Protein AF-A0A8H5CTB0-F1 (afdb_monomer_lite)

Foldseek 3Di:
DDDDDPPDDDCVRVQKDFDPVPPDPDPFKGKIKGADDDCPDPVNVVCVVVVPRIDIFIGGHPPCPDPDDDDDDCPDDDDDDDDDDDDDDDDDDDDDDDDDDDDDDDDDDDDDDDDDPPPDRPRDDDDDDDDDDDDDDDDDDDDDPDDPVVVVVVVVVVVCVLPCDDPPPPPPPDPPPVDDPPDAFQCPCLCVVVDDDCPPHADDFPSGHGDDLPDADAPDPPHDGDPVRPSPVRVVVCVVPVDFDAFQWQSAKFKFKWKWFFQAQPLVAFPDPQLHGHRRIHIDMDMDGDTAAHNPFFRLFAHADDPPRPPRGHCLEAVNLLCCLVPLLCLLVLLCCLFQVSFWQAPLQDKDWPLAWWWFAHLVLAIWTKIKIWAWQQAHGGFFPVLSVVCRVQPSCQRNCLQQVCLVVQVWTKTFIWMFTHHPVCQCVVVFGSLASSDDDFCVRTPIDGTIMITGRGHDPDCCLAVRLDQDAPLPDAHRMGGDPNVVNVVRNVVSQVSNCRRVVNWSVSCVRSNNPDPDDDWALDDDTPPDPDDDPDPPSDPPDPSVPRPPPDDDSVGPRDHDHRPPPDPDPDDDDDDDDPSNPDSAQSSLQLLLAEDLLSVQSSLVSLLSSLLSYPDPVSLVSSLVSVLQNPQVSSQSSCVSNVHPRDDHDCPNDDNHYGPDSYRLPFFTPAQASAEEEEEAEPVDPVRLVVQLVLQVVCVVRNYGRAYEYLDDDVSHRYYLASDALSSGLEYEFGPPCLLCLDPDPSVDDPSHPPCSLLRSLLVNVVRQGQYEYEASSVNSCVSSVHDCPQPNYHYYPDPPDPCPSVVNRVRSRSSGDSVSDDRDDD

Organism: NCBI:txid182062

Secondary structure (DSSP, 8-state):
-----TT---TTTTTEE--GGG--S-TTEEEEEE----TTSHHHHHHHHTT---EEEEEE--TT--SS-------------PPP--------------------------------------------------------------HHHHHHHHHHHHHHHHH---TT-------------TT-TT--SGGGGG----TT---B-TTS-B---SS--BSSTTSPBPTT-HHHHHHHHHHHT-PPPPPSSS-SEEEEEEEEEESSB-TTT---GGGBSTT-EEEEEEEEE-SSS-TTS-TT-----TTT--STT-S-SHHHHHHHHH-GGGHHHHHHHHSGGGSBS-GGG--EE--S-EEEE-TTS-EEEEEEEEEETT---B--HHHHHHHHHH-TTHHHHHHHHHHHTT---EEEEEEEEE-GGGGGTTSS-TT-TT----TTTS--EEEEEEEEEE--S-TIIIIIT----TT---TTEEE---HHHHHHHHHHHHHHHHHTTT-S-GGGSTTT--SS----S----TT-------S--SSS-TTTTTPSPP--SSSTT-----TT-------------GGG---SHHHHHHHHTS-HHHHHHHHHHHHHHHHH---HHHHHHHHHHHTTT-HHHHHHHHHHHT-PPPPP-GGG------SS--SSSS--S--TT-EEEEE--TT-HHHHHHHHHHHHHHHTTT-EEEEEESS--TT--EETTT--GGG-SEEEEPTT-GGGSSSSSTT--SSS-TTHHHHHHHHHHHTT--EEEEGGGHHHHHHTT--TTSTTEEEES-TTSTTHHHHHHHHHHH---GGGSPPPP-

InterPro domains:
  IPR002226 Catalase haem-binding site [PS00437] (492-500)
  IPR010582 Catalase immune-responsive domain [PF06628] (582-645)
  IPR011614 Catalase core domain [PF00199] (305-547)
  IPR011614 Catalase core domain [SM01060] (204-551)
  IPR016135 Ubiquitin-conjugating enzyme/RWD-like [G3DSA:3.10.110.10] (1-100)
  IPR016135 Ubiquitin-conjugating enzyme/RWD-like [SSF54495] (16-83)
  IPR018028 Catalase, mono-functional, haem-containing [PR00067] (216-239)
  IPR018028 Catalase, mono-functional, haem-containing [PR00067] (279-297)
  IPR018028 Catalase, mono-functional, haem-containing [PS51402] (200-651)
  IPR020835 Catalase superfamily [SSF56634] (178-672)
  IPR024708 Catalase active site [PS00438] (239-255)
  IPR024712 Catalase, mono-functional, haem-containing, clade 2 [PTHR42821] (304-828)
  IPR029062 Class I glutamine amidotransferase-like [G3DSA:3.40.50.880] (675-829)
  IPR041399 Large catalase, C-terminal domain [PF18011] (676-826)
  IPR041399 Large catalase, C-terminal domain [cd03132] (677-815)
  IPR043156 Catalase, mono-functional, haem-containing, clade 2, helical domain [G3DSA:1.20.1370.20] (577-674)

pLDDT: mean 82.66, std 24.27, range [21.02, 98.75]

Sequence (830 aa):
MLKEQDSATSLKELGWYMPPEFIGDNLFQWIVEMRSFDKDIVIAKDMKKEKVNSIVVELRFPPDFPLSPPFFRIITPRFLPFIRGGVSVAPQIERPLGQDCKPWFFWRRWLSFNSTPSFNVLVILGLKAKEACDVNDILVLLSSMRSRLFFLQVSLWHVLFASATCPIADSQGDRLVQRRAAGLPGDDGFLDQFVVNDTDSYTTTDFGTPVDDTHSLKAGERGPTLLEDFVLRTKITRFDHERIPERAVHARGAAAHGYFESYADWSNITAASFLNQAGKQTPIFLRFSTVAGSRGSADTARDPRPDNEIPQAQTAHDSAYDFFSQNPSTLHTLFWALSGYGIPRSYRHIDGFGVHTYRFVNADGASKLIKFHFKTQQGKASLIWPEALALAGQDPDYHRKDLFNAIAAGSYPSWEVSVQIMDEEDVTRYGFDLLDPTKIVPETIVPLTPIGKFVLNRNPINYFAETEQVMFCPGHIVRGIDFSDDPLLQGRLFSYVDTQLNRNMGSPNFEQIPINRPRSPIHNNNRDGAGQQFLHTNTAPYTFNTLNNGSPKPANQTQGNGFFTAPARRIVDASYVREISPTFLDYWTQPRLFYNSLLPAEQQMIINALRFELAHVQSMQVRSNFIAQINMVDNDMAVRVATAIGIDSPSPNPTYYHDNTTTDLSIFNGTLSTIAGLSVGILATINSSSSIEQARALAQSLASSGANGIVIAEALQDGVDMTYIASDAVLFDGIVITDGTQALFESGPTSKTALYPPQRPLSIVRDAYFYAKPIAAIAEGQTGLLRADIQGSSPGVRMVNSTTDDGFLDGFKEDLMQFKFLDRYPLDSN

Radius of gyration: 37.02 Å; chains: 1; bounding box: 114×93×76 Å

Structure (mmCIF, N/CA/C/O backbone):
data_AF-A0A8H5CTB0-F1
#
_entry.id   AF-A0A8H5CTB0-F1
#
loop_
_atom_site.group_PDB
_atom_site.id
_atom_site.type_symbol
_atom_site.label_atom_id
_atom_site.label_alt_id
_atom_site.label_comp_id
_atom_site.label_asym_id
_atom_site.label_entity_id
_atom_site.label_seq_id
_atom_site.pdbx_PDB_ins_code
_atom_site.Cartn_x
_atom_site.Cartn_y
_atom_site.Cartn_z
_atom_site.occupancy
_atom_site.B_iso_or_equiv
_atom_site.auth_seq_id
_atom_site.auth_comp_id
_atom_site.auth_asym_id
_atom_site.auth_atom_id
_atom_site.pdbx_PDB_model_num
ATOM 1 N N . MET A 1 1 ? 45.288 13.661 4.882 1.00 32.09 1 MET A N 1
ATOM 2 C CA . MET A 1 1 ? 44.876 14.599 5.946 1.00 32.09 1 MET A CA 1
ATOM 3 C C . MET A 1 1 ? 45.471 14.091 7.247 1.00 32.09 1 MET A C 1
ATOM 5 O O . MET A 1 1 ? 45.106 13.008 7.671 1.00 32.09 1 MET A O 1
ATOM 9 N N . LEU A 1 2 ? 46.454 14.807 7.794 1.00 31.20 2 LEU A N 1
ATOM 10 C CA . LEU A 1 2 ? 47.154 14.475 9.039 1.00 31.20 2 LEU A CA 1
ATOM 11 C C . LEU A 1 2 ? 47.005 15.675 9.975 1.00 31.20 2 LEU A C 1
ATOM 13 O O . LEU A 1 2 ? 47.660 16.691 9.760 1.00 31.20 2 LEU A O 1
ATOM 17 N N . LYS A 1 3 ? 46.111 15.569 10.958 1.00 31.91 3 LYS A N 1
ATOM 18 C CA . LYS A 1 3 ? 45.987 16.447 12.130 1.00 31.91 3 LYS A CA 1
ATOM 19 C C . LYS A 1 3 ? 45.198 15.663 13.182 1.00 31.91 3 LYS A C 1
ATOM 21 O O . LYS A 1 3 ? 44.161 15.124 12.828 1.00 31.91 3 LYS A O 1
ATOM 26 N N . GLU A 1 4 ? 45.719 15.637 14.412 1.00 36.84 4 GLU A N 1
ATOM 27 C CA . GLU A 1 4 ? 45.317 14.835 15.594 1.00 36.84 4 GLU A CA 1
ATOM 28 C C . GLU A 1 4 ? 46.092 13.525 15.826 1.00 36.84 4 GLU A C 1
ATOM 30 O O . GLU A 1 4 ? 45.564 12.434 15.632 1.00 36.84 4 GLU A O 1
ATOM 35 N N . GLN A 1 5 ? 47.336 13.632 16.328 1.00 37.44 5 GLN A N 1
ATOM 36 C CA . GLN A 1 5 ? 47.921 12.602 17.211 1.00 37.44 5 GLN A CA 1
ATOM 37 C C . GLN A 1 5 ? 49.133 13.062 18.060 1.00 37.44 5 GLN A C 1
ATOM 39 O O . GLN A 1 5 ? 50.030 12.270 18.339 1.00 37.44 5 GLN A O 1
ATOM 44 N N . ASP A 1 6 ? 49.139 14.299 18.576 1.00 36.62 6 ASP A N 1
ATOM 45 C CA . ASP A 1 6 ? 50.202 14.813 19.478 1.00 36.62 6 ASP A CA 1
ATOM 46 C C . ASP A 1 6 ? 50.186 14.199 20.906 1.00 36.62 6 ASP A C 1
ATOM 48 O O . ASP A 1 6 ? 50.758 14.743 21.849 1.00 36.62 6 ASP A O 1
ATOM 52 N N . SER A 1 7 ? 49.523 13.053 21.089 1.00 44.31 7 SER A N 1
ATOM 53 C CA . SER A 1 7 ? 49.414 12.315 22.358 1.00 44.31 7 SER A CA 1
ATOM 54 C C . SER A 1 7 ? 49.699 10.809 22.234 1.00 44.31 7 SER A C 1
ATOM 56 O O . SER A 1 7 ? 49.551 10.072 23.211 1.00 44.31 7 SER A O 1
ATOM 58 N N . ALA A 1 8 ? 50.121 10.324 21.060 1.00 44.34 8 ALA A N 1
ATOM 59 C CA . ALA A 1 8 ? 50.440 8.912 20.856 1.00 44.34 8 ALA A CA 1
ATOM 60 C C . ALA A 1 8 ? 51.856 8.563 21.355 1.00 44.34 8 ALA A C 1
ATOM 62 O O . ALA A 1 8 ? 52.856 8.904 20.727 1.00 44.34 8 ALA A O 1
ATOM 63 N N . THR A 1 9 ? 51.936 7.824 22.466 1.00 49.31 9 THR A N 1
ATOM 64 C CA . THR A 1 9 ? 53.166 7.161 22.935 1.00 49.31 9 THR A CA 1
ATOM 65 C C . THR A 1 9 ? 53.750 6.277 21.829 1.00 49.31 9 THR A C 1
ATOM 67 O O . THR A 1 9 ? 53.007 5.542 21.172 1.00 49.31 9 THR A O 1
ATOM 70 N N . SER A 1 10 ? 55.067 6.314 21.605 1.00 51.62 10 SER A N 1
ATOM 71 C CA . SER A 1 10 ? 55.659 5.565 20.492 1.00 51.62 10 SER A CA 1
ATOM 72 C C . SER A 1 10 ? 55.556 4.050 20.717 1.00 51.62 10 SER A C 1
ATOM 74 O O . SER A 1 10 ? 55.650 3.564 21.845 1.00 51.62 10 SER A O 1
ATOM 76 N N . LEU A 1 11 ? 55.422 3.266 19.639 1.00 50.75 11 LEU A N 1
ATOM 77 C CA . LEU A 1 11 ? 55.352 1.794 19.720 1.00 50.75 11 LEU A CA 1
ATOM 78 C C . LEU A 1 11 ? 56.525 1.196 20.523 1.00 50.75 11 LEU A C 1
ATOM 80 O O . LEU A 1 11 ? 56.340 0.284 21.332 1.00 50.75 11 LEU A O 1
ATOM 84 N N . LYS A 1 12 ? 57.715 1.793 20.372 1.00 51.00 12 LYS A N 1
ATOM 85 C CA . LYS A 1 12 ? 58.944 1.437 21.089 1.00 51.00 12 LYS A CA 1
ATOM 86 C C . LYS A 1 12 ? 58.819 1.603 22.611 1.00 51.00 12 LYS A C 1
ATOM 88 O O . LYS A 1 12 ? 59.345 0.774 23.347 1.00 51.00 12 LYS A O 1
ATOM 93 N N . GLU A 1 13 ? 58.121 2.636 23.078 1.00 51.81 13 GLU A N 1
ATOM 94 C CA . GLU A 1 13 ? 57.838 2.883 24.502 1.00 51.81 13 GLU A CA 1
ATOM 95 C C . GLU A 1 13 ? 56.697 1.996 25.022 1.00 51.81 13 GLU A C 1
ATOM 97 O O . GLU A 1 13 ? 56.734 1.557 26.169 1.00 51.81 13 GLU A O 1
ATOM 102 N N . LEU A 1 14 ? 55.737 1.643 24.159 1.00 53.16 14 LEU A N 1
ATOM 103 C CA . LEU A 1 14 ? 54.686 0.658 24.450 1.00 53.16 14 LEU A CA 1
ATOM 104 C C . LEU A 1 14 ? 55.209 -0.794 24.510 1.00 53.16 14 LEU A C 1
ATOM 106 O O . LEU A 1 14 ? 54.452 -1.702 24.848 1.00 53.16 14 LEU A O 1
ATOM 110 N N . GLY A 1 15 ? 56.488 -1.029 24.196 1.00 57.28 15 GLY A N 1
ATOM 111 C CA . GLY A 1 15 ? 57.142 -2.338 24.284 1.00 57.28 15 GLY A CA 1
ATOM 112 C C . GLY A 1 15 ? 57.093 -3.197 23.018 1.00 57.28 15 GLY A C 1
ATOM 113 O O . GLY A 1 15 ? 57.525 -4.351 23.081 1.00 57.28 15 GLY A O 1
ATOM 114 N N . TRP A 1 16 ? 56.613 -2.645 21.898 1.00 61.38 16 TRP A N 1
ATOM 115 C CA . TRP A 1 16 ? 56.462 -3.318 20.603 1.00 61.38 16 TRP A CA 1
ATOM 116 C C . TRP A 1 16 ? 57.389 -2.660 19.577 1.00 61.38 16 TRP A C 1
ATOM 118 O O . TRP A 1 16 ? 57.238 -1.488 19.242 1.00 61.38 16 TRP A O 1
ATOM 128 N N . TYR A 1 17 ? 58.369 -3.397 19.066 1.00 57.16 17 TYR A N 1
ATOM 129 C CA . TYR A 1 17 ? 59.383 -2.858 18.167 1.00 57.16 17 TYR A CA 1
ATOM 130 C C . TYR A 1 17 ? 59.504 -3.721 16.915 1.00 57.16 17 TYR A C 1
ATOM 132 O O . TYR A 1 17 ? 59.748 -4.915 17.008 1.00 57.16 17 TYR A O 1
ATOM 140 N N . MET A 1 18 ? 59.349 -3.123 15.737 1.00 62.25 18 MET A N 1
ATOM 141 C CA . MET A 1 18 ? 59.669 -3.774 14.467 1.00 62.25 18 MET A CA 1
ATOM 142 C C . MET A 1 18 ? 61.095 -3.349 14.082 1.00 62.25 18 MET A C 1
ATOM 144 O O . MET A 1 18 ? 61.295 -2.155 13.834 1.00 62.25 18 MET A O 1
ATOM 148 N N . PRO A 1 19 ? 62.100 -4.247 14.102 1.00 57.16 19 PRO A N 1
ATOM 149 C CA . PRO A 1 19 ? 63.481 -3.843 13.860 1.00 57.16 19 PRO A CA 1
ATOM 150 C C . PRO A 1 19 ? 63.669 -3.423 12.391 1.00 57.16 19 PRO A C 1
ATOM 152 O O . PRO A 1 19 ? 63.230 -4.164 11.507 1.00 57.16 19 PRO A O 1
ATOM 155 N N . PRO A 1 20 ? 64.302 -2.268 12.101 1.00 52.25 20 PRO A N 1
ATOM 156 C CA . PRO A 1 20 ? 64.464 -1.747 10.741 1.00 52.25 20 PRO A CA 1
ATOM 157 C C . PRO A 1 20 ? 65.092 -2.741 9.762 1.00 52.25 20 PRO A C 1
ATOM 159 O O . PRO A 1 20 ? 64.674 -2.814 8.613 1.00 52.25 20 PRO A O 1
ATOM 162 N N . GLU A 1 21 ? 66.044 -3.550 10.228 1.00 51.78 21 GLU A N 1
ATOM 163 C CA . GLU A 1 21 ? 66.714 -4.601 9.456 1.00 51.78 21 GLU A CA 1
ATOM 164 C C . GLU A 1 21 ? 65.790 -5.738 8.972 1.00 51.78 21 GLU A C 1
ATOM 166 O O . GLU A 1 21 ? 66.193 -6.519 8.111 1.00 51.78 21 GLU A O 1
ATOM 171 N N . PHE A 1 22 ? 64.556 -5.824 9.484 1.00 51.06 22 PHE A N 1
ATOM 172 C CA . PHE A 1 22 ? 63.531 -6.777 9.043 1.00 51.06 22 PHE A CA 1
ATOM 173 C C . PHE A 1 22 ? 62.352 -6.122 8.303 1.00 51.06 22 PHE A C 1
ATOM 175 O O . PHE A 1 22 ? 61.439 -6.828 7.878 1.00 51.06 22 PHE A O 1
ATOM 182 N N . ILE A 1 23 ? 62.380 -4.801 8.090 1.00 55.06 23 ILE A N 1
ATOM 183 C CA . ILE A 1 23 ? 61.425 -4.089 7.228 1.00 55.06 23 ILE A CA 1
ATOM 184 C C . ILE A 1 23 ? 61.913 -4.200 5.773 1.00 55.06 23 ILE A C 1
ATOM 186 O O . ILE A 1 23 ? 62.460 -3.258 5.205 1.00 55.06 23 ILE A O 1
ATOM 190 N N . GLY A 1 24 ? 61.768 -5.392 5.190 1.00 54.56 24 GLY A N 1
ATOM 191 C CA . GLY A 1 24 ? 61.955 -5.616 3.752 1.00 54.56 24 GLY A CA 1
ATOM 192 C C . GLY A 1 24 ? 60.662 -5.393 2.961 1.00 54.56 24 GLY A C 1
ATOM 193 O O . GLY A 1 24 ? 59.581 -5.346 3.543 1.00 54.56 24 GLY A O 1
ATOM 194 N N . ASP A 1 25 ? 60.754 -5.348 1.628 1.00 51.22 25 ASP A N 1
ATOM 195 C CA . ASP A 1 25 ? 59.639 -5.054 0.697 1.00 51.22 25 ASP A CA 1
ATOM 196 C C . ASP A 1 25 ? 58.479 -6.086 0.691 1.00 51.22 25 ASP A C 1
ATOM 198 O O . ASP A 1 25 ? 57.587 -6.041 -0.158 1.00 51.22 25 ASP A O 1
ATOM 202 N N . ASN A 1 26 ? 58.467 -7.044 1.622 1.00 59.09 26 ASN A N 1
ATOM 203 C CA . ASN A 1 26 ? 57.447 -8.078 1.734 1.00 59.09 26 ASN A CA 1
ATOM 204 C C . ASN A 1 26 ? 56.325 -7.659 2.698 1.00 59.09 26 ASN A C 1
ATOM 206 O O . ASN A 1 26 ? 56.332 -8.015 3.877 1.00 59.09 26 ASN A O 1
ATOM 210 N N . LEU A 1 27 ? 55.306 -6.976 2.166 1.00 58.50 27 LEU A N 1
ATOM 211 C CA . LEU A 1 27 ? 54.068 -6.605 2.878 1.00 58.50 27 LEU A CA 1
ATOM 212 C C . LEU A 1 27 ? 53.373 -7.778 3.604 1.00 58.50 27 LEU A C 1
ATOM 214 O O . LEU A 1 27 ? 52.591 -7.544 4.527 1.00 58.50 27 LEU A O 1
ATOM 218 N N . PHE A 1 28 ? 53.672 -9.023 3.220 1.00 59.19 28 PHE A N 1
ATOM 219 C CA . PHE A 1 28 ? 53.082 -10.248 3.760 1.00 59.19 28 PHE A CA 1
ATOM 220 C C . PHE A 1 28 ? 53.946 -10.938 4.828 1.00 59.19 28 PHE A C 1
ATOM 222 O O . PHE A 1 28 ? 53.634 -12.057 5.231 1.00 59.19 28 PHE A O 1
ATOM 229 N N . GLN A 1 29 ? 55.014 -10.305 5.319 1.00 65.25 29 GLN A N 1
ATOM 230 C CA . GLN A 1 29 ? 55.880 -10.860 6.363 1.00 65.25 29 GLN A CA 1
ATOM 231 C C . GLN A 1 29 ? 56.274 -9.784 7.376 1.00 65.25 29 GLN A C 1
ATOM 233 O O . GLN A 1 29 ? 57.023 -8.867 7.060 1.00 65.25 29 GLN A O 1
ATOM 238 N N . TRP A 1 30 ? 55.753 -9.880 8.598 1.00 66.88 30 TRP A N 1
ATOM 239 C CA . TRP A 1 30 ? 55.972 -8.895 9.660 1.00 66.88 30 TRP A CA 1
ATOM 240 C C . TRP A 1 30 ? 56.756 -9.544 10.803 1.00 66.88 30 TRP A C 1
ATOM 242 O O . TRP A 1 30 ? 56.396 -10.625 11.268 1.00 66.88 30 TRP A O 1
ATOM 252 N N . ILE A 1 31 ? 57.814 -8.886 11.278 1.00 66.06 31 ILE A N 1
ATOM 253 C CA . ILE A 1 31 ? 58.651 -9.373 12.384 1.00 66.06 31 ILE A CA 1
ATOM 254 C C . ILE A 1 31 ? 58.565 -8.366 13.531 1.00 66.06 31 ILE A C 1
ATOM 256 O O . ILE A 1 31 ? 59.100 -7.263 13.451 1.00 66.06 31 ILE A O 1
ATOM 260 N N . VAL A 1 32 ? 57.860 -8.744 14.598 1.00 68.75 32 VAL A N 1
ATOM 261 C CA . VAL A 1 32 ? 57.573 -7.881 15.749 1.00 68.75 32 VAL A CA 1
ATOM 262 C C . VAL A 1 32 ? 58.315 -8.395 16.973 1.00 68.75 32 VAL A C 1
ATOM 264 O O . VAL A 1 32 ? 58.097 -9.513 17.431 1.00 68.75 32 VAL A O 1
ATOM 267 N N . GLU A 1 33 ? 59.183 -7.564 17.532 1.00 67.25 33 GLU A N 1
ATOM 268 C CA . GLU A 1 33 ? 59.914 -7.837 18.759 1.00 67.25 33 GLU A CA 1
ATOM 269 C C . GLU A 1 33 ? 59.221 -7.192 19.967 1.00 67.25 33 GLU A C 1
ATOM 271 O O . GLU A 1 33 ? 59.025 -5.979 20.044 1.00 67.25 33 GLU A O 1
ATOM 276 N N . MET A 1 34 ? 58.870 -8.021 20.943 1.00 71.12 34 MET A N 1
ATOM 277 C CA . MET A 1 34 ? 58.223 -7.631 22.189 1.00 71.12 34 MET A CA 1
ATOM 278 C C . MET A 1 34 ? 59.259 -7.590 23.314 1.00 71.12 34 MET A C 1
ATOM 280 O O . MET A 1 34 ? 59.936 -8.588 23.571 1.00 71.12 34 MET A O 1
ATOM 284 N N . ARG A 1 35 ? 59.397 -6.439 23.985 1.00 64.50 35 ARG A N 1
ATOM 285 C CA . ARG A 1 35 ? 60.443 -6.202 25.006 1.00 64.50 35 ARG A CA 1
ATOM 286 C C . ARG A 1 35 ? 59.923 -5.828 26.397 1.00 64.50 35 ARG A C 1
ATOM 288 O O . ARG A 1 35 ? 60.672 -5.935 27.362 1.00 64.50 35 ARG A O 1
ATOM 295 N N . SER A 1 36 ? 58.669 -5.385 26.518 1.00 66.88 36 SER A N 1
ATOM 296 C CA . SER A 1 36 ? 58.107 -4.873 27.778 1.00 66.88 36 SER A CA 1
ATOM 297 C C . SER A 1 36 ? 56.920 -5.721 28.238 1.00 66.88 36 SER A C 1
ATOM 299 O O . SER A 1 36 ? 55.774 -5.471 27.871 1.00 66.88 36 SER A O 1
ATOM 301 N N . PHE A 1 37 ? 57.210 -6.765 29.014 1.00 71.44 37 PHE A N 1
ATOM 302 C CA . PHE A 1 37 ? 56.201 -7.629 29.628 1.00 71.44 37 PHE A CA 1
ATOM 303 C C . PHE A 1 37 ? 55.948 -7.208 31.078 1.00 71.44 37 PHE A C 1
ATOM 305 O O . PHE A 1 37 ? 56.875 -6.792 31.779 1.00 71.44 37 PHE A O 1
ATOM 312 N N . ASP A 1 38 ? 54.705 -7.359 31.542 1.00 69.06 38 ASP A N 1
ATOM 313 C CA . ASP A 1 38 ? 54.371 -7.208 32.960 1.00 69.06 38 ASP A CA 1
ATOM 314 C C . ASP A 1 38 ? 55.248 -8.157 33.797 1.00 69.06 38 ASP A C 1
ATOM 316 O O . ASP A 1 38 ? 55.430 -9.324 33.453 1.00 69.06 38 ASP A O 1
ATOM 320 N N . LYS A 1 39 ? 55.822 -7.664 34.896 1.00 70.75 39 LYS A N 1
ATOM 321 C CA . LYS A 1 39 ? 56.740 -8.444 35.737 1.00 70.75 39 LYS A CA 1
ATOM 322 C C . LYS A 1 39 ? 56.037 -9.597 36.446 1.00 70.75 39 LYS A C 1
ATOM 324 O O . LYS A 1 39 ? 56.722 -10.528 36.875 1.00 70.75 39 LYS A O 1
ATOM 329 N N . ASP A 1 40 ? 54.711 -9.545 36.579 1.00 68.50 40 ASP A N 1
ATOM 330 C CA . ASP A 1 40 ? 53.959 -10.537 37.332 1.00 68.50 40 ASP A CA 1
ATOM 331 C C . ASP A 1 40 ? 53.455 -11.736 36.529 1.00 68.50 40 ASP A C 1
ATOM 333 O O . ASP A 1 40 ? 53.234 -12.800 37.122 1.00 68.50 40 ASP A O 1
ATOM 337 N N . ILE A 1 41 ? 53.385 -11.638 35.199 1.00 65.25 41 ILE A N 1
ATOM 338 C CA . ILE A 1 41 ? 53.008 -12.774 34.351 1.00 65.25 41 ILE A CA 1
ATOM 339 C C . ILE A 1 41 ? 54.137 -13.812 34.242 1.00 65.25 41 ILE A C 1
ATOM 341 O O . ILE A 1 41 ? 55.328 -13.494 34.264 1.00 65.25 41 ILE A O 1
ATOM 345 N N . VAL A 1 42 ? 53.749 -15.086 34.110 1.00 64.50 42 VAL A N 1
ATOM 346 C CA . VAL A 1 42 ? 54.663 -16.248 34.139 1.00 64.50 42 VAL A CA 1
ATOM 347 C C . VAL A 1 42 ? 55.795 -16.111 33.117 1.00 64.50 42 VAL A C 1
ATOM 349 O O . VAL A 1 42 ? 56.956 -16.326 33.455 1.00 64.50 42 VAL A O 1
ATOM 352 N N . ILE A 1 43 ? 55.475 -15.661 31.900 1.00 70.25 43 ILE A N 1
ATOM 353 C CA . ILE A 1 43 ? 56.448 -15.527 30.809 1.00 70.25 43 ILE A CA 1
ATOM 354 C C . ILE A 1 43 ? 57.563 -14.518 31.120 1.00 70.25 43 ILE A C 1
ATOM 356 O O . ILE A 1 43 ? 58.713 -14.784 30.795 1.00 70.25 43 ILE A O 1
ATOM 360 N N . ALA A 1 44 ? 57.285 -13.420 31.832 1.00 68.25 44 ALA A N 1
ATOM 361 C CA . ALA A 1 44 ? 58.316 -12.455 32.226 1.00 68.25 44 ALA A CA 1
ATOM 362 C C . ALA A 1 44 ? 59.236 -13.004 33.329 1.00 68.25 44 ALA A C 1
ATOM 364 O O . ALA A 1 44 ? 60.440 -12.732 33.345 1.00 68.25 44 ALA A O 1
ATOM 365 N N . LYS A 1 45 ? 58.680 -13.815 34.240 1.00 70.69 45 LYS A N 1
ATOM 366 C CA . LYS A 1 45 ? 59.432 -14.521 35.289 1.00 70.69 45 LYS A CA 1
ATOM 367 C C . LYS A 1 45 ? 60.353 -15.587 34.678 1.00 70.69 45 LYS A C 1
ATOM 369 O O . LYS A 1 45 ? 61.513 -15.677 35.080 1.00 70.69 45 LYS A O 1
ATOM 374 N N . ASP A 1 46 ? 59.880 -16.309 33.662 1.00 66.69 46 ASP A N 1
ATOM 375 C CA . ASP A 1 46 ? 60.677 -17.280 32.902 1.00 66.69 46 ASP A CA 1
ATOM 376 C C . ASP A 1 46 ? 61.735 -16.596 32.020 1.00 66.69 46 ASP A C 1
ATOM 378 O O . ASP A 1 46 ? 62.910 -16.945 32.105 1.00 66.69 46 ASP A O 1
ATOM 382 N N . MET A 1 47 ? 61.385 -15.543 31.275 1.00 74.56 47 MET A N 1
ATOM 383 C CA . MET A 1 47 ? 62.343 -14.735 30.504 1.00 74.56 47 MET A CA 1
ATOM 384 C C . MET A 1 47 ? 63.474 -14.183 31.382 1.00 74.56 47 MET A C 1
ATOM 386 O O . MET A 1 47 ? 64.644 -14.286 31.019 1.00 74.56 47 MET A O 1
ATOM 390 N N . LYS A 1 48 ? 63.157 -13.663 32.577 1.00 74.38 48 LYS A N 1
ATOM 391 C CA . LYS A 1 48 ? 64.168 -13.187 33.533 1.00 74.38 48 LYS A CA 1
ATOM 392 C C . LYS A 1 48 ? 65.067 -14.317 34.049 1.00 74.38 48 LYS A C 1
ATOM 394 O O . LYS A 1 48 ? 66.261 -14.089 34.243 1.00 74.38 48 LYS A O 1
ATOM 399 N N . LYS A 1 49 ? 64.517 -15.516 34.280 1.00 68.56 49 LYS A N 1
ATOM 400 C CA . LYS A 1 49 ? 65.273 -16.703 34.715 1.00 68.56 49 LYS A CA 1
ATOM 401 C C . LYS A 1 49 ? 66.246 -17.173 33.630 1.00 68.56 49 LYS A C 1
ATOM 403 O O . LYS A 1 49 ? 67.421 -17.371 33.925 1.00 68.56 49 LYS A O 1
ATOM 408 N N . GLU A 1 50 ? 65.773 -17.277 32.391 1.00 70.81 50 GLU A N 1
ATOM 409 C CA . GLU A 1 50 ? 66.556 -17.744 31.237 1.00 70.81 50 GLU A CA 1
ATOM 410 C C . GLU A 1 50 ? 67.358 -16.621 30.538 1.00 70.81 50 GLU A C 1
ATOM 412 O O . GLU A 1 50 ? 67.981 -16.847 29.504 1.00 70.81 50 GLU A O 1
ATOM 417 N N . LYS A 1 51 ? 67.371 -15.401 31.104 1.00 77.94 51 LYS A N 1
ATOM 418 C CA . LYS A 1 51 ? 68.061 -14.198 30.583 1.00 77.94 51 LYS A CA 1
ATOM 419 C C . LYS A 1 51 ? 67.663 -13.810 29.147 1.00 77.94 51 LYS A C 1
ATOM 421 O O . LYS A 1 51 ? 68.466 -13.258 28.394 1.00 77.94 51 LYS A O 1
ATOM 426 N N . VAL A 1 52 ? 66.413 -14.073 28.780 1.00 71.25 52 VAL A N 1
ATOM 427 C CA . VAL A 1 52 ? 65.824 -13.699 27.491 1.00 71.25 52 VAL A CA 1
ATOM 428 C C . VAL A 1 52 ? 65.292 -12.267 27.591 1.00 71.25 52 VAL A C 1
ATOM 430 O O . VAL A 1 52 ? 64.396 -11.986 28.381 1.00 71.25 52 VAL A O 1
ATOM 433 N N . ASN A 1 53 ? 65.843 -11.352 26.791 1.00 69.69 53 ASN A N 1
ATOM 434 C CA . ASN A 1 53 ? 65.512 -9.921 26.867 1.00 69.69 53 ASN A CA 1
ATOM 435 C C . ASN A 1 53 ? 64.297 -9.513 26.014 1.00 69.69 53 ASN A C 1
ATOM 437 O O . ASN A 1 53 ? 63.779 -8.410 26.181 1.00 69.69 53 ASN A O 1
ATOM 441 N N . SER A 1 54 ? 63.861 -10.367 25.085 1.00 76.50 54 SER A N 1
ATOM 442 C CA . SER A 1 54 ? 62.755 -10.091 24.168 1.00 76.50 54 SER A CA 1
ATOM 443 C C . SER A 1 54 ? 62.175 -11.368 23.559 1.00 76.50 54 SER A C 1
ATOM 445 O O . SER A 1 54 ? 62.815 -12.418 23.570 1.00 76.50 54 SER A O 1
ATOM 447 N N . ILE A 1 55 ? 60.958 -11.278 23.023 1.00 72.38 55 ILE A N 1
ATOM 448 C CA . ILE A 1 55 ? 60.339 -12.328 22.206 1.00 72.38 55 ILE A CA 1
ATOM 449 C C . ILE A 1 55 ? 60.111 -11.757 20.812 1.00 72.38 55 ILE A C 1
ATOM 451 O O . ILE A 1 55 ? 59.440 -10.740 20.666 1.00 72.38 55 ILE A O 1
ATOM 455 N N . VAL A 1 56 ? 60.652 -12.416 19.789 1.00 65.62 56 VAL A N 1
ATOM 456 C CA . VAL A 1 56 ? 60.412 -12.067 18.385 1.00 65.62 56 VAL A CA 1
ATOM 457 C C . VAL A 1 56 ? 59.287 -12.946 17.845 1.00 65.62 56 VAL A C 1
ATOM 459 O O . VAL A 1 56 ? 59.368 -14.171 17.918 1.00 65.62 56 VAL A O 1
ATOM 462 N N . VAL A 1 57 ? 58.247 -12.318 17.303 1.00 66.62 57 VAL A N 1
ATOM 463 C CA . VAL A 1 57 ? 57.111 -12.970 16.649 1.00 66.62 57 VAL A CA 1
ATOM 464 C C . VAL A 1 57 ? 57.178 -12.670 15.157 1.00 66.62 57 VAL A C 1
ATOM 466 O O . VAL A 1 57 ? 57.115 -11.513 14.747 1.00 66.62 57 VAL A O 1
ATOM 469 N N . GLU A 1 58 ? 57.293 -13.715 14.344 1.00 68.44 58 GLU A N 1
ATOM 470 C CA . GLU A 1 58 ? 57.177 -13.622 12.891 1.00 68.44 58 GLU A CA 1
ATOM 471 C C . GLU A 1 58 ? 55.749 -13.989 12.465 1.00 68.44 58 GLU A C 1
ATOM 473 O O . GLU A 1 58 ? 55.253 -15.075 12.767 1.00 68.44 58 GLU A O 1
ATOM 478 N N . LEU A 1 59 ? 55.092 -13.077 11.753 1.00 65.50 59 LEU A N 1
ATOM 479 C CA . LEU A 1 59 ? 53.771 -13.253 11.164 1.00 65.50 59 LEU A CA 1
ATOM 480 C C . LEU A 1 59 ? 53.934 -13.314 9.646 1.00 65.50 59 LEU A C 1
ATOM 482 O O . LEU A 1 59 ? 54.456 -12.377 9.043 1.00 65.50 59 LEU A O 1
ATOM 486 N N . ARG A 1 60 ? 53.486 -14.405 9.022 1.00 61.31 60 ARG A N 1
ATOM 487 C CA . ARG A 1 60 ? 53.429 -14.532 7.560 1.00 61.31 60 ARG A CA 1
ATOM 488 C C . ARG A 1 60 ? 51.985 -14.635 7.107 1.00 61.31 60 ARG A C 1
ATOM 490 O O . ARG A 1 60 ? 51.251 -15.510 7.561 1.00 61.31 60 ARG A O 1
ATOM 497 N N . PHE A 1 61 ? 51.613 -13.753 6.197 1.00 57.47 61 PHE A N 1
ATOM 498 C CA . PHE A 1 61 ? 50.331 -13.747 5.519 1.00 57.47 61 PHE A CA 1
ATOM 499 C C . PHE A 1 61 ? 50.465 -14.490 4.179 1.00 57.47 61 PHE A C 1
ATOM 501 O O . PHE A 1 61 ? 51.544 -14.480 3.577 1.00 57.47 61 PHE A O 1
ATOM 508 N N . PRO A 1 62 ? 49.416 -15.182 3.709 1.00 55.44 62 PRO A N 1
ATOM 509 C CA . PRO A 1 62 ? 49.439 -15.805 2.392 1.00 55.44 62 PRO A CA 1
ATOM 510 C C . PRO A 1 62 ? 49.355 -14.732 1.277 1.00 55.44 62 PRO A C 1
ATOM 512 O O . PRO A 1 62 ? 48.930 -13.609 1.552 1.00 55.44 62 PRO A O 1
ATOM 515 N N . PRO A 1 63 ? 49.773 -15.030 0.028 1.00 53.91 63 PRO A N 1
ATOM 516 C CA . PRO A 1 63 ? 49.941 -14.015 -1.029 1.00 53.91 63 PRO A CA 1
ATOM 517 C C . PRO A 1 63 ? 48.650 -13.346 -1.535 1.00 53.91 63 PRO A C 1
ATOM 519 O O . PRO A 1 63 ? 48.714 -12.419 -2.334 1.00 53.91 63 PRO A O 1
ATOM 522 N N . ASP A 1 64 ? 47.492 -13.852 -1.117 1.00 53.06 64 ASP A N 1
ATOM 523 C CA . ASP A 1 64 ? 46.134 -13.369 -1.391 1.00 53.06 64 ASP A CA 1
ATOM 524 C C . ASP A 1 64 ? 45.573 -12.446 -0.283 1.00 53.06 64 ASP A C 1
ATOM 526 O O . ASP A 1 64 ? 44.457 -11.932 -0.382 1.00 53.06 64 ASP A O 1
ATOM 530 N N . PHE A 1 65 ? 46.360 -12.183 0.761 1.00 45.91 65 PHE A N 1
ATOM 531 C CA . PHE A 1 65 ? 46.104 -11.150 1.765 1.00 45.91 65 PHE A CA 1
ATOM 532 C C . PHE A 1 65 ? 46.525 -9.758 1.245 1.00 45.91 65 PHE A C 1
ATOM 534 O O . PHE A 1 65 ? 47.500 -9.669 0.509 1.00 45.91 65 PHE A O 1
ATOM 541 N N . PRO A 1 66 ? 45.929 -8.638 1.694 1.00 50.12 66 PRO A N 1
ATOM 542 C CA . PRO A 1 66 ? 44.516 -8.380 1.939 1.00 50.12 66 PRO A CA 1
ATOM 543 C C . PRO A 1 66 ? 43.947 -7.457 0.834 1.00 50.12 66 PRO A C 1
ATOM 545 O O . PRO A 1 66 ? 44.508 -6.400 0.551 1.00 50.12 66 PRO A O 1
ATOM 548 N N . LEU A 1 67 ? 42.787 -7.775 0.247 1.00 49.72 67 LEU A N 1
ATOM 549 C CA . LEU A 1 67 ? 42.209 -6.969 -0.853 1.00 49.72 67 LEU A CA 1
ATOM 550 C C . LEU A 1 67 ? 41.707 -5.553 -0.462 1.00 49.72 67 LEU A C 1
ATOM 552 O O . LEU A 1 67 ? 41.172 -4.839 -1.307 1.00 49.72 67 LEU A O 1
ATOM 556 N N . SER A 1 68 ? 41.911 -5.116 0.787 1.00 41.78 68 SER A N 1
ATOM 557 C CA . SER A 1 68 ? 42.068 -3.711 1.224 1.00 41.78 68 SER A CA 1
ATOM 558 C C . SER A 1 68 ? 42.573 -3.671 2.681 1.00 41.78 68 SER A C 1
ATOM 560 O O . SER A 1 68 ? 42.368 -4.649 3.402 1.00 41.78 68 SER A O 1
ATOM 562 N N . PRO A 1 69 ? 43.259 -2.604 3.143 1.00 33.91 69 PRO A N 1
ATOM 563 C CA . PRO A 1 69 ? 43.998 -2.629 4.409 1.00 33.91 69 PRO A CA 1
ATOM 564 C C . PRO A 1 69 ? 43.095 -2.515 5.657 1.00 33.91 69 PRO A C 1
ATOM 566 O O . PRO A 1 69 ? 42.421 -1.497 5.826 1.00 33.91 69 PRO A O 1
ATOM 569 N N . PRO A 1 70 ? 43.122 -3.488 6.590 1.00 34.50 70 PRO A N 1
ATOM 570 C CA . PRO A 1 70 ? 42.481 -3.345 7.893 1.00 34.50 70 PRO A CA 1
ATOM 571 C C . PRO A 1 70 ? 43.411 -2.664 8.911 1.00 34.50 70 PRO A C 1
ATOM 573 O O . PRO A 1 70 ? 44.565 -3.058 9.093 1.00 34.50 70 PRO A O 1
ATOM 576 N N . PHE A 1 71 ? 42.885 -1.692 9.658 1.00 36.50 71 PHE A N 1
ATOM 577 C CA . PHE A 1 71 ? 43.542 -1.185 10.866 1.00 36.50 71 PHE A CA 1
ATOM 578 C C . PHE A 1 71 ? 43.480 -2.240 11.983 1.00 36.50 71 PHE A C 1
ATOM 580 O O . PHE A 1 71 ? 42.459 -2.384 12.654 1.00 36.50 71 PHE A O 1
ATOM 587 N N . PHE A 1 72 ? 44.580 -2.951 12.239 1.00 37.31 72 PHE A N 1
ATOM 588 C CA . PHE A 1 72 ? 44.703 -3.777 13.444 1.00 37.31 72 PHE A CA 1
ATOM 589 C C . PHE A 1 72 ? 45.080 -2.917 14.658 1.00 37.31 72 PHE A C 1
ATOM 591 O O . PHE A 1 72 ? 46.188 -2.390 14.741 1.00 37.31 72 PHE A O 1
ATOM 598 N N . ARG A 1 73 ? 44.178 -2.826 15.643 1.00 33.84 73 ARG A N 1
ATOM 599 C CA . ARG A 1 73 ? 44.454 -2.224 16.958 1.00 33.84 73 ARG A CA 1
ATOM 600 C C . ARG A 1 73 ? 44.544 -3.324 18.017 1.00 33.84 73 ARG A C 1
ATOM 602 O O . ARG A 1 73 ? 43.524 -3.795 18.513 1.00 33.84 73 ARG A O 1
ATOM 609 N N . ILE A 1 74 ? 45.759 -3.732 18.384 1.00 36.06 74 ILE A N 1
ATOM 610 C CA . ILE A 1 74 ? 45.977 -4.656 19.509 1.00 36.06 74 ILE A CA 1
ATOM 611 C C . ILE A 1 74 ? 45.803 -3.862 20.810 1.00 36.06 74 ILE A C 1
ATOM 613 O O . ILE A 1 74 ? 46.699 -3.127 21.211 1.00 36.06 74 ILE A O 1
ATOM 617 N N . ILE A 1 75 ? 44.637 -3.977 21.454 1.00 36.53 75 ILE A N 1
ATOM 618 C CA . ILE A 1 75 ? 44.328 -3.204 22.673 1.00 36.53 75 ILE A CA 1
ATOM 619 C C . ILE A 1 75 ? 44.895 -3.877 23.937 1.00 36.53 75 ILE A C 1
ATOM 621 O O . ILE A 1 75 ? 45.292 -3.183 24.870 1.00 36.53 75 ILE A O 1
ATOM 625 N N . THR A 1 76 ? 44.967 -5.215 24.001 1.00 28.66 76 THR A N 1
ATOM 626 C CA . THR A 1 76 ? 45.683 -5.943 25.075 1.00 28.66 76 THR A CA 1
ATOM 627 C C . THR A 1 76 ? 45.849 -7.435 24.738 1.00 28.66 76 THR A C 1
ATOM 629 O O . THR A 1 76 ? 44.845 -8.093 24.460 1.00 28.66 76 THR A O 1
ATOM 632 N N . PRO A 1 77 ? 47.060 -8.026 24.798 1.00 34.09 77 PRO A N 1
ATOM 633 C CA . PRO A 1 77 ? 47.229 -9.475 24.689 1.00 34.09 77 PRO A CA 1
ATOM 634 C C . PRO A 1 77 ? 46.916 -10.172 26.025 1.00 34.09 77 PRO A C 1
ATOM 636 O O . PRO A 1 77 ? 47.490 -9.835 27.059 1.00 34.09 77 PRO A O 1
ATOM 639 N N . ARG A 1 78 ? 46.041 -11.188 26.014 1.00 27.45 78 ARG A N 1
ATOM 640 C CA . ARG A 1 78 ? 45.829 -12.091 27.161 1.00 27.45 78 ARG A CA 1
ATOM 641 C C . ARG A 1 78 ? 46.596 -13.395 26.945 1.00 27.45 78 ARG A C 1
ATOM 643 O O . ARG A 1 78 ? 46.192 -14.214 26.127 1.00 27.45 78 ARG A O 1
ATOM 650 N N . PHE A 1 79 ? 47.666 -13.612 27.706 1.00 33.75 79 PHE A N 1
ATOM 651 C CA . PHE A 1 79 ? 48.344 -14.909 27.766 1.00 33.75 79 PHE A CA 1
ATOM 652 C C . PHE A 1 79 ? 47.687 -15.789 28.837 1.00 33.75 79 PHE A C 1
ATOM 654 O O . PHE A 1 79 ? 47.620 -15.400 30.003 1.00 33.75 79 PHE A O 1
ATOM 661 N N . LEU A 1 80 ? 47.197 -16.970 28.449 1.00 27.30 80 LEU A N 1
ATOM 662 C CA . LEU A 1 80 ? 46.683 -17.966 29.394 1.00 27.30 80 LEU A CA 1
ATOM 663 C C . LEU A 1 80 ? 47.838 -18.626 30.180 1.00 27.30 80 LEU A C 1
ATOM 665 O O . LEU A 1 80 ? 48.946 -18.739 29.647 1.00 27.30 80 LEU A O 1
ATOM 669 N N . PRO A 1 81 ? 47.616 -19.084 31.430 1.00 28.14 81 PRO A N 1
ATOM 670 C CA . PRO A 1 81 ? 48.677 -19.681 32.237 1.00 28.14 81 PRO A CA 1
ATOM 671 C C . PRO A 1 81 ? 49.049 -21.078 31.721 1.00 28.14 81 PRO A C 1
ATOM 673 O O . PRO A 1 81 ? 48.299 -22.035 31.902 1.00 28.14 81 PRO A O 1
ATOM 676 N N . PHE A 1 82 ? 50.234 -21.217 31.126 1.00 30.22 82 PHE A N 1
ATOM 677 C CA . PHE A 1 82 ? 50.824 -22.530 30.862 1.00 30.22 82 PHE A CA 1
ATOM 678 C C . PHE A 1 82 ? 51.459 -23.086 32.143 1.00 30.22 82 PHE A C 1
ATOM 680 O O . PHE A 1 82 ? 52.399 -22.504 32.688 1.00 30.22 82 PHE A O 1
ATOM 687 N N . ILE A 1 83 ? 50.961 -24.230 32.619 1.00 28.16 83 ILE A N 1
ATOM 688 C CA . ILE A 1 83 ? 51.596 -24.995 33.700 1.00 28.16 83 ILE A CA 1
ATOM 689 C C . ILE A 1 83 ? 52.740 -25.835 33.108 1.00 28.16 83 ILE A C 1
ATOM 691 O O . ILE A 1 83 ? 52.594 -26.472 32.067 1.00 28.16 83 ILE A O 1
ATOM 695 N N . ARG A 1 84 ? 53.903 -25.792 33.768 1.00 28.16 84 ARG A N 1
ATOM 696 C CA . ARG A 1 84 ? 55.169 -26.410 33.330 1.00 28.16 84 ARG A CA 1
ATOM 697 C C . ARG A 1 84 ? 55.138 -27.944 33.383 1.00 28.16 84 ARG A C 1
ATOM 699 O O . ARG A 1 84 ? 54.578 -28.500 34.324 1.00 28.16 84 ARG A O 1
ATOM 706 N N . GLY A 1 85 ? 55.874 -28.612 32.482 1.00 25.36 85 GLY A N 1
ATOM 707 C CA . GLY A 1 85 ? 56.031 -30.073 32.552 1.00 25.36 85 GLY A CA 1
ATOM 708 C C . GLY A 1 85 ? 56.943 -30.777 31.531 1.00 25.36 85 GLY A C 1
ATOM 709 O O . GLY A 1 85 ? 56.539 -31.812 31.027 1.00 25.36 85 GLY A O 1
ATOM 710 N N . GLY A 1 86 ? 58.165 -30.287 31.272 1.00 23.27 86 GLY A N 1
ATOM 711 C CA . GLY A 1 86 ? 59.256 -31.114 30.706 1.00 23.27 86 GLY A CA 1
ATOM 712 C C . GLY A 1 86 ? 59.340 -31.248 29.173 1.00 23.27 86 GLY A C 1
ATOM 713 O O . GLY A 1 86 ? 58.461 -31.798 28.524 1.00 23.27 86 GLY A O 1
ATOM 714 N N . VAL A 1 87 ? 60.463 -30.795 28.607 1.00 25.61 87 VAL A N 1
ATOM 715 C CA . VAL A 1 87 ? 60.836 -30.880 27.181 1.00 25.61 87 VAL A CA 1
ATOM 716 C C . VAL A 1 87 ? 62.251 -31.459 27.070 1.00 25.61 87 VAL A C 1
ATOM 718 O O . VAL A 1 87 ? 63.100 -31.044 27.851 1.00 25.61 87 VAL A O 1
ATOM 721 N N . SER A 1 88 ? 62.490 -32.322 26.072 1.00 21.02 88 SER A N 1
ATOM 722 C CA . SER A 1 88 ? 63.764 -32.543 25.343 1.00 21.02 88 SER A CA 1
ATOM 723 C C . SER A 1 88 ? 63.398 -33.253 24.021 1.00 21.02 88 SER A C 1
ATOM 725 O O . SER A 1 88 ? 62.718 -34.270 24.086 1.00 21.02 88 SER A O 1
ATOM 727 N N . VAL A 1 89 ? 63.550 -32.708 22.803 1.00 21.81 89 VAL A N 1
ATOM 728 C CA . VAL A 1 89 ? 64.703 -32.137 22.052 1.00 21.81 89 VAL A CA 1
ATOM 729 C C . VAL A 1 89 ? 65.415 -33.195 21.179 1.00 21.81 89 VAL A C 1
ATOM 731 O O . VAL A 1 89 ? 65.669 -34.308 21.619 1.00 21.81 89 VAL A O 1
ATOM 734 N N . ALA A 1 90 ? 65.641 -32.838 19.904 1.00 28.97 90 ALA A N 1
ATOM 735 C CA . ALA A 1 90 ? 66.167 -33.674 18.806 1.00 28.97 90 ALA A CA 1
ATOM 736 C C . ALA A 1 90 ? 67.704 -33.852 18.848 1.00 28.97 90 ALA A C 1
ATOM 738 O O . ALA A 1 90 ? 68.330 -33.305 19.758 1.00 28.97 90 ALA A O 1
ATOM 739 N N . PRO A 1 91 ? 68.339 -34.535 17.859 1.00 33.31 91 PRO A N 1
ATOM 740 C CA . PRO A 1 91 ? 69.108 -33.736 16.870 1.00 33.31 91 PRO A CA 1
ATOM 741 C C . PRO A 1 91 ? 69.402 -34.326 15.446 1.00 33.31 91 PRO A C 1
ATOM 743 O O . PRO A 1 91 ? 69.555 -35.528 15.280 1.00 33.31 91 PRO A O 1
ATOM 746 N N . GLN A 1 92 ? 69.674 -33.406 14.487 1.00 23.02 92 GLN A N 1
ATOM 747 C CA . GLN A 1 92 ? 70.721 -33.462 13.413 1.00 23.02 92 GLN A CA 1
ATOM 748 C C . GLN A 1 92 ? 70.581 -34.438 12.194 1.00 23.02 92 GLN A C 1
ATOM 750 O O . GLN A 1 92 ? 69.791 -35.368 12.245 1.00 23.02 92 GLN A O 1
ATOM 755 N N . ILE A 1 93 ? 71.258 -34.281 11.025 1.00 23.62 93 ILE A N 1
ATOM 756 C CA . ILE A 1 93 ? 72.298 -33.328 10.525 1.00 23.62 93 ILE A CA 1
ATOM 757 C C . ILE A 1 93 ? 72.172 -33.034 8.990 1.00 23.62 93 ILE A C 1
ATOM 759 O O . ILE A 1 93 ? 71.290 -33.553 8.318 1.00 23.62 93 ILE A O 1
ATOM 763 N N . GLU A 1 94 ? 73.038 -32.155 8.461 1.00 24.16 94 GLU A N 1
ATOM 764 C CA . GLU A 1 94 ? 73.053 -31.470 7.143 1.00 24.16 94 GLU A CA 1
ATOM 765 C C . GLU A 1 94 ? 73.378 -32.259 5.829 1.00 24.16 94 GLU A C 1
ATOM 767 O O . GLU A 1 94 ? 74.041 -33.292 5.863 1.00 24.16 94 GLU A O 1
ATOM 772 N N . ARG A 1 95 ? 73.134 -31.567 4.680 1.00 22.42 95 ARG A N 1
ATOM 773 C CA . ARG A 1 95 ? 73.868 -31.561 3.365 1.00 22.42 95 ARG A CA 1
ATOM 774 C C . ARG A 1 95 ? 73.665 -32.716 2.342 1.00 22.42 95 ARG A C 1
ATOM 776 O O . ARG A 1 95 ? 73.315 -33.815 2.749 1.00 22.42 95 ARG A O 1
ATOM 783 N N . PRO A 1 96 ? 73.996 -32.530 1.027 1.00 31.95 96 PRO A N 1
ATOM 784 C CA . PRO A 1 96 ? 74.219 -31.305 0.222 1.00 31.95 96 PRO A CA 1
ATOM 785 C C . PRO A 1 96 ? 73.455 -31.277 -1.148 1.00 31.95 96 PRO A C 1
ATOM 787 O O . PRO A 1 96 ? 72.580 -32.091 -1.413 1.00 31.95 96 PRO A O 1
ATOM 790 N N . LEU A 1 97 ? 73.809 -30.316 -2.019 1.00 32.06 97 LEU A N 1
ATOM 791 C CA . LEU A 1 97 ? 73.370 -30.123 -3.421 1.00 32.06 97 LEU A CA 1
ATOM 792 C C . LEU A 1 97 ? 73.445 -31.378 -4.325 1.00 32.06 97 LEU A C 1
ATOM 794 O O . LEU A 1 97 ? 74.438 -32.101 -4.276 1.00 32.06 97 LEU A O 1
ATOM 798 N N . GLY A 1 98 ? 72.491 -31.532 -5.260 1.00 22.98 98 GLY A N 1
ATOM 799 C CA . GLY A 1 98 ? 72.562 -32.522 -6.350 1.00 22.98 98 GLY A CA 1
ATOM 800 C C . GLY A 1 98 ? 71.424 -32.449 -7.388 1.00 22.98 98 GLY A C 1
ATOM 801 O O . GLY A 1 98 ? 70.296 -32.796 -7.076 1.00 22.98 98 GLY A O 1
ATOM 802 N N . GLN A 1 99 ? 71.771 -31.978 -8.592 1.00 25.62 99 GLN A N 1
ATOM 803 C CA . GLN A 1 99 ? 71.206 -32.183 -9.949 1.00 25.62 99 GLN A CA 1
ATOM 804 C C . GLN A 1 99 ? 69.744 -32.629 -10.225 1.00 25.62 99 GLN A C 1
ATOM 806 O O . GLN A 1 99 ? 69.230 -33.601 -9.692 1.00 25.62 99 GLN A O 1
ATOM 811 N N . ASP A 1 100 ? 69.177 -31.955 -11.237 1.00 26.69 100 ASP A N 1
ATOM 812 C CA . ASP A 1 100 ? 68.361 -32.479 -12.350 1.00 26.69 100 ASP A CA 1
ATOM 813 C C . ASP A 1 100 ? 67.217 -33.478 -12.080 1.00 26.69 100 ASP A C 1
ATOM 815 O O . ASP A 1 100 ? 67.423 -34.682 -11.982 1.00 26.69 100 ASP A O 1
ATOM 819 N N . CYS A 1 101 ? 65.971 -32.984 -12.164 1.00 23.42 101 CYS A N 1
ATOM 820 C CA . CYS A 1 101 ? 65.069 -33.288 -13.293 1.00 23.42 101 CYS A CA 1
ATOM 821 C C . CYS A 1 101 ? 63.683 -32.619 -13.139 1.00 23.42 101 CYS A C 1
ATOM 823 O O . CYS A 1 101 ? 62.994 -32.778 -12.135 1.00 23.42 101 CYS A O 1
ATOM 825 N N . LYS A 1 102 ? 63.210 -31.944 -14.198 1.00 25.02 102 LYS A N 1
ATOM 826 C CA . LYS A 1 102 ? 61.765 -31.895 -14.530 1.00 25.02 102 LYS A CA 1
ATOM 827 C C . LYS A 1 102 ? 61.400 -33.246 -15.217 1.00 25.02 102 LYS A C 1
ATOM 829 O O . LYS A 1 102 ? 62.351 -33.886 -15.670 1.00 25.02 102 LYS A O 1
ATOM 834 N N . PRO A 1 103 ? 60.121 -33.654 -15.447 1.00 33.00 103 PRO A N 1
ATOM 835 C CA . PRO A 1 103 ? 58.893 -32.839 -15.390 1.00 33.00 103 PRO A CA 1
ATOM 836 C C . PRO A 1 103 ? 57.574 -33.544 -14.915 1.00 33.00 103 PRO A C 1
ATOM 838 O O . PRO A 1 103 ? 57.523 -34.747 -14.702 1.00 33.00 103 PRO A O 1
ATOM 841 N N . TRP A 1 104 ? 56.480 -32.758 -14.897 1.00 22.06 104 TRP A N 1
ATOM 842 C CA . TRP A 1 104 ? 55.042 -33.126 -15.005 1.00 22.06 104 TRP A CA 1
ATOM 843 C C . TRP A 1 104 ? 54.202 -33.659 -13.813 1.00 22.06 104 TRP A C 1
ATOM 845 O O . TRP A 1 104 ? 54.595 -34.511 -13.031 1.00 22.06 104 TRP A O 1
ATOM 855 N N . PHE A 1 105 ? 52.950 -33.166 -13.835 1.00 22.27 105 PHE A N 1
ATOM 856 C CA . PHE A 1 105 ? 51.671 -33.676 -13.308 1.00 22.27 105 PHE A CA 1
ATOM 857 C C . PHE A 1 105 ? 51.511 -34.091 -11.833 1.00 22.27 105 PHE A C 1
ATOM 859 O O . PHE A 1 105 ? 51.887 -35.178 -11.412 1.00 22.27 105 PHE A O 1
ATOM 866 N N . PHE A 1 106 ? 50.685 -33.309 -11.123 1.00 21.55 106 PHE A N 1
ATOM 867 C CA . PHE A 1 106 ? 49.846 -33.799 -10.027 1.00 21.55 106 PHE A CA 1
ATOM 868 C C . PHE A 1 106 ? 48.374 -33.447 -10.272 1.00 21.55 106 PHE A C 1
ATOM 870 O O . PHE A 1 106 ? 48.012 -32.276 -10.375 1.00 21.55 106 PHE A O 1
ATOM 877 N N . TRP A 1 107 ? 47.513 -34.465 -10.297 1.00 21.41 107 TRP A N 1
ATOM 878 C CA . TRP A 1 107 ? 46.083 -34.294 -10.036 1.00 21.41 107 TRP A CA 1
ATOM 879 C C . TRP A 1 107 ? 45.894 -33.894 -8.565 1.00 21.41 107 TRP A C 1
ATOM 881 O O . TRP A 1 107 ? 46.392 -34.582 -7.673 1.00 21.41 107 TRP A O 1
ATOM 891 N N . ARG A 1 108 ? 45.122 -32.836 -8.288 1.00 22.44 108 ARG A N 1
ATOM 892 C CA . ARG A 1 108 ? 44.594 -32.558 -6.942 1.00 22.44 108 ARG A CA 1
ATOM 893 C C . ARG A 1 108 ? 43.092 -32.812 -6.918 1.00 22.44 108 ARG A C 1
ATOM 895 O O . ARG A 1 108 ? 42.321 -32.050 -7.486 1.00 22.44 108 ARG A O 1
ATOM 902 N N . ARG A 1 109 ? 42.686 -33.861 -6.204 1.00 21.39 109 ARG A N 1
ATOM 903 C CA . ARG A 1 109 ? 41.296 -34.092 -5.802 1.00 21.39 109 ARG A CA 1
ATOM 904 C C . ARG A 1 109 ? 41.138 -33.561 -4.378 1.00 21.39 109 ARG A C 1
ATOM 906 O O . ARG A 1 109 ? 41.716 -34.132 -3.459 1.00 21.39 109 ARG A O 1
ATOM 913 N N . TRP A 1 110 ? 40.406 -32.465 -4.207 1.00 22.53 110 TRP A N 1
ATOM 914 C CA . TRP A 1 110 ? 39.984 -31.991 -2.887 1.00 22.53 110 TRP A CA 1
ATOM 915 C C . TRP A 1 110 ? 38.606 -32.568 -2.555 1.00 22.53 110 TRP A C 1
ATOM 917 O O . TRP A 1 110 ? 37.713 -32.590 -3.399 1.00 22.53 110 TRP A O 1
ATOM 927 N N . LEU A 1 111 ? 38.455 -33.036 -1.319 1.00 21.47 111 LEU A N 1
ATOM 928 C CA . LEU A 1 111 ? 37.175 -33.285 -0.665 1.00 21.47 111 LEU A CA 1
ATOM 929 C C . LEU A 1 111 ? 37.141 -32.351 0.543 1.00 21.47 111 LEU A C 1
ATOM 931 O O . LEU A 1 111 ? 37.980 -32.481 1.433 1.00 21.47 111 LEU A O 1
ATOM 935 N N . SER A 1 112 ? 36.199 -31.414 0.563 1.00 23.92 112 SER A N 1
ATOM 936 C CA . SER A 1 112 ? 35.941 -30.532 1.702 1.00 23.92 112 SER A CA 1
ATOM 937 C C . SER A 1 112 ? 34.503 -30.717 2.167 1.00 23.92 112 SER A C 1
ATOM 939 O O . SER A 1 112 ? 33.579 -30.617 1.363 1.00 23.92 112 SER A O 1
ATOM 941 N N . PHE A 1 113 ? 34.320 -30.954 3.464 1.00 21.47 113 PHE A N 1
ATOM 942 C CA . PHE A 1 113 ? 33.033 -30.784 4.137 1.00 21.47 113 PHE A CA 1
ATOM 943 C C . PHE A 1 113 ? 32.951 -29.364 4.720 1.00 21.47 113 PHE A C 1
ATOM 945 O O . PHE A 1 113 ? 33.961 -28.813 5.159 1.00 21.47 113 PHE A O 1
ATOM 952 N N . ASN A 1 114 ? 31.756 -28.775 4.698 1.00 27.31 114 ASN A N 1
ATOM 953 C CA . ASN A 1 114 ? 31.485 -27.417 5.184 1.00 27.31 114 ASN A CA 1
ATOM 954 C C . ASN A 1 114 ? 31.449 -27.337 6.717 1.00 27.31 114 ASN A C 1
ATOM 956 O O . ASN A 1 114 ? 30.846 -28.210 7.331 1.00 27.31 114 ASN A O 1
ATOM 960 N N . SER A 1 115 ? 31.930 -26.222 7.292 1.00 26.30 115 SER A N 1
ATOM 961 C CA . SER A 1 115 ? 31.106 -25.293 8.106 1.00 26.30 115 SER A CA 1
ATOM 962 C C . SER A 1 115 ? 31.945 -24.202 8.802 1.00 26.30 115 SER A C 1
ATOM 964 O O . SER A 1 115 ? 32.924 -24.522 9.468 1.00 26.30 115 SER A O 1
ATOM 966 N N . THR A 1 116 ? 31.474 -22.947 8.751 1.00 25.19 116 THR A N 1
ATOM 967 C CA . THR A 1 116 ? 31.960 -21.725 9.454 1.00 25.19 116 THR A CA 1
ATOM 968 C C . THR A 1 116 ? 33.356 -21.161 9.096 1.00 25.19 116 THR A C 1
ATOM 970 O O . THR A 1 116 ? 34.319 -21.914 8.965 1.00 25.19 116 THR A O 1
ATOM 973 N N . PRO A 1 117 ? 33.513 -19.820 8.982 1.00 29.78 117 PRO A N 1
ATOM 974 C CA . PRO A 1 117 ? 34.795 -19.166 8.716 1.00 29.78 117 PRO A CA 1
ATOM 975 C C . PRO A 1 117 ? 35.600 -18.947 10.010 1.00 29.78 117 PRO A C 1
ATOM 977 O O . PRO A 1 117 ? 35.868 -17.821 10.427 1.00 29.78 117 PRO A O 1
ATOM 980 N N . SER A 1 118 ? 36.015 -20.035 10.659 1.00 25.56 118 SER A N 1
ATOM 981 C CA . SER A 1 118 ? 37.053 -19.969 11.691 1.00 25.56 118 SER A CA 1
ATOM 982 C C . SER A 1 118 ? 38.420 -19.829 11.015 1.00 25.56 118 SER A C 1
ATOM 984 O O . SER A 1 118 ? 38.967 -20.804 10.499 1.00 25.56 118 SER A O 1
ATOM 986 N N . PHE A 1 119 ? 38.981 -18.617 10.999 1.00 25.83 119 PHE A N 1
ATOM 987 C CA . PHE A 1 119 ? 40.321 -18.368 10.459 1.00 25.83 119 PHE A CA 1
ATOM 988 C C . PHE A 1 119 ? 41.397 -19.067 11.305 1.00 25.83 119 PHE A C 1
ATOM 990 O O . PHE A 1 119 ? 41.886 -18.532 12.300 1.00 25.83 119 PHE A O 1
ATOM 997 N N . ASN A 1 120 ? 41.795 -20.267 10.881 1.00 23.27 120 ASN A N 1
ATOM 998 C CA . ASN A 1 120 ? 42.932 -20.988 11.444 1.00 23.27 120 ASN A CA 1
ATOM 999 C C . ASN A 1 120 ? 44.248 -20.332 11.000 1.00 23.27 120 ASN A C 1
ATOM 1001 O O . ASN A 1 120 ? 44.798 -20.663 9.950 1.00 23.27 120 ASN A O 1
ATOM 1005 N N . VAL A 1 121 ? 44.777 -19.418 11.816 1.00 25.02 121 VAL A N 1
ATOM 1006 C CA . VAL A 1 121 ? 46.146 -18.912 11.653 1.00 25.02 121 VAL A CA 1
ATOM 1007 C C . VAL A 1 121 ? 47.128 -19.982 12.132 1.00 25.02 121 VAL A C 1
ATOM 1009 O O . VAL A 1 121 ? 47.227 -20.263 13.327 1.00 25.02 121 VAL A O 1
ATOM 1012 N N . LEU A 1 122 ? 47.882 -20.572 11.203 1.00 25.50 122 LEU A N 1
ATOM 1013 C CA . LEU A 1 122 ? 48.977 -21.486 11.524 1.00 25.50 122 LEU A CA 1
ATOM 1014 C C . LEU A 1 122 ? 50.182 -20.692 12.058 1.00 25.50 122 LEU A C 1
ATOM 1016 O O . LEU A 1 122 ? 51.048 -20.267 11.296 1.00 25.50 122 LEU A O 1
ATOM 1020 N N . VAL A 1 123 ? 50.250 -20.498 13.376 1.00 26.08 123 VAL A N 1
ATOM 1021 C CA . VAL A 1 123 ? 51.408 -19.866 14.028 1.00 26.08 123 VAL A CA 1
ATOM 1022 C C . VAL A 1 123 ? 52.549 -20.881 14.152 1.00 26.08 123 VAL A C 1
ATOM 1024 O O . VAL A 1 123 ? 52.538 -21.747 15.027 1.00 26.08 123 VAL A O 1
ATOM 1027 N N . ILE A 1 124 ? 53.558 -20.772 13.285 1.00 24.52 124 ILE A N 1
ATOM 1028 C CA . ILE A 1 124 ? 54.784 -21.576 13.371 1.00 24.52 124 ILE A CA 1
ATOM 1029 C C . ILE A 1 124 ? 55.748 -20.905 14.362 1.00 24.52 124 ILE A C 1
ATOM 1031 O O . ILE A 1 124 ? 56.465 -19.969 14.016 1.00 24.52 124 ILE A O 1
ATOM 1035 N N . LEU A 1 125 ? 55.781 -21.392 15.605 1.00 23.23 125 LEU A N 1
ATOM 1036 C CA . LEU A 1 125 ? 56.712 -20.917 16.637 1.00 23.23 125 LEU A CA 1
ATOM 1037 C C . LEU A 1 125 ? 58.132 -21.466 16.413 1.00 23.23 125 LEU A C 1
ATOM 1039 O O . LEU A 1 125 ? 58.508 -22.515 16.934 1.00 23.23 125 LEU A O 1
ATOM 1043 N N . GLY A 1 126 ? 58.942 -20.730 15.651 1.00 23.89 126 GLY A N 1
ATOM 1044 C CA . GLY A 1 126 ? 60.366 -21.014 15.456 1.00 23.89 126 GLY A CA 1
ATOM 1045 C C . GLY A 1 126 ? 61.243 -20.543 16.622 1.00 23.89 126 GLY A C 1
ATOM 1046 O O . GLY A 1 126 ? 61.862 -19.485 16.538 1.00 23.89 126 GLY A O 1
ATOM 1047 N N . LEU A 1 127 ? 61.352 -21.331 17.696 1.00 24.25 127 LEU A N 1
ATOM 1048 C CA . LEU A 1 127 ? 62.311 -21.063 18.779 1.00 24.25 127 LEU A CA 1
ATOM 1049 C C . LEU A 1 127 ? 63.739 -21.453 18.361 1.00 24.25 127 LEU A C 1
ATOM 1051 O O . LEU A 1 127 ? 64.056 -22.632 18.216 1.00 24.25 127 LEU A O 1
ATOM 1055 N N . LYS A 1 128 ? 64.621 -20.459 18.202 1.00 22.92 128 LYS A N 1
ATOM 1056 C CA . LYS A 1 128 ? 66.025 -20.657 17.809 1.00 22.92 128 LYS A CA 1
ATOM 1057 C C . LYS A 1 128 ? 66.967 -20.455 19.004 1.00 22.92 128 LYS A C 1
ATOM 1059 O O . LYS A 1 128 ? 67.474 -19.360 19.226 1.00 22.92 128 LYS A O 1
ATOM 1064 N N . ALA A 1 129 ? 67.191 -21.520 19.773 1.00 26.42 129 ALA A N 1
ATOM 1065 C CA . ALA A 1 129 ? 68.190 -21.563 20.846 1.00 26.42 129 ALA A CA 1
ATOM 1066 C C . ALA A 1 129 ? 69.556 -22.054 20.326 1.00 26.42 129 ALA A C 1
ATOM 1068 O O . ALA A 1 129 ? 69.631 -22.759 19.318 1.00 26.42 129 ALA A O 1
ATOM 1069 N N . LYS A 1 130 ? 70.642 -21.663 21.002 1.00 24.44 130 LYS A N 1
ATOM 1070 C CA . LYS A 1 130 ? 72.028 -21.890 20.569 1.00 24.44 130 LYS A CA 1
ATOM 1071 C C . LYS A 1 130 ? 72.703 -22.945 21.466 1.00 24.44 130 LYS A C 1
ATOM 1073 O O . LYS A 1 130 ? 72.850 -22.686 22.650 1.00 24.44 130 LYS A O 1
ATOM 1078 N N . GLU A 1 131 ? 73.102 -24.072 20.861 1.00 25.69 131 GLU A N 1
ATOM 1079 C CA . GLU A 1 131 ? 74.082 -25.094 21.321 1.00 25.69 131 GLU A CA 1
ATOM 1080 C C . GLU A 1 131 ? 73.860 -25.841 22.668 1.00 25.69 131 GLU A C 1
ATOM 1082 O O . GLU A 1 131 ? 73.957 -25.232 23.727 1.00 25.69 131 GLU A O 1
ATOM 1087 N N . ALA A 1 132 ? 73.686 -27.186 22.625 1.00 23.42 132 ALA A N 1
ATOM 1088 C CA . ALA A 1 132 ? 74.586 -28.209 23.241 1.00 23.42 132 ALA A CA 1
ATOM 1089 C C . ALA A 1 132 ? 73.967 -29.637 23.456 1.00 23.42 132 ALA A C 1
ATOM 1091 O O . ALA A 1 132 ? 72.958 -29.774 24.136 1.00 23.42 132 ALA A O 1
ATOM 1092 N N . CYS A 1 133 ? 74.676 -30.670 22.954 1.00 22.98 133 CYS A N 1
ATOM 1093 C CA . CYS A 1 133 ? 74.848 -32.081 23.420 1.00 22.98 133 CYS A CA 1
ATOM 1094 C C . CYS A 1 133 ? 73.730 -33.183 23.463 1.00 22.98 133 CYS A C 1
ATOM 1096 O O . CYS A 1 133 ? 72.817 -33.144 24.278 1.00 22.98 133 CYS A O 1
ATOM 1098 N N . ASP A 1 134 ? 73.974 -34.245 22.663 1.00 24.47 134 ASP A N 1
ATOM 1099 C CA . ASP A 1 134 ? 73.978 -35.725 22.900 1.00 24.47 134 ASP A CA 1
ATOM 1100 C C . ASP A 1 134 ? 72.786 -36.609 23.407 1.00 24.47 134 ASP A C 1
ATOM 1102 O O . ASP A 1 134 ? 72.541 -36.727 24.602 1.00 24.47 134 ASP A O 1
ATOM 1106 N N . VAL A 1 135 ? 72.177 -37.361 22.456 1.00 24.91 135 VAL A N 1
ATOM 1107 C CA . VAL A 1 135 ? 72.334 -38.832 22.147 1.00 24.91 135 VAL A CA 1
ATOM 1108 C C . VAL A 1 135 ? 71.813 -39.983 23.082 1.00 24.91 135 VAL A C 1
ATOM 1110 O O . VAL A 1 135 ? 72.059 -40.000 24.282 1.00 24.91 135 VAL A O 1
ATOM 1113 N N . ASN A 1 136 ? 71.232 -41.030 22.430 1.00 24.45 136 ASN A N 1
ATOM 1114 C CA . ASN A 1 136 ? 70.787 -42.399 22.862 1.00 24.45 136 ASN A CA 1
ATOM 1115 C C . ASN A 1 136 ? 69.478 -42.538 23.696 1.00 24.45 136 ASN A C 1
ATOM 1117 O O . ASN A 1 136 ? 69.193 -41.698 24.539 1.00 24.45 136 ASN A O 1
ATOM 1121 N N . ASP A 1 137 ? 68.612 -43.567 23.562 1.00 25.34 137 ASP A N 1
ATOM 1122 C CA . ASP A 1 137 ? 68.556 -44.797 22.723 1.00 25.34 137 ASP A CA 1
ATOM 1123 C C . ASP A 1 137 ? 67.082 -45.297 22.560 1.00 25.34 137 ASP A C 1
ATOM 1125 O O . ASP A 1 137 ? 66.253 -45.023 23.431 1.00 25.34 137 ASP A O 1
ATOM 1129 N N . ILE A 1 138 ? 66.732 -46.068 21.506 1.00 24.23 138 ILE A N 1
ATOM 1130 C CA . ILE A 1 138 ? 65.394 -46.710 21.325 1.00 24.23 138 ILE A CA 1
ATOM 1131 C C . ILE A 1 138 ? 65.484 -48.156 20.794 1.00 24.23 138 ILE A C 1
ATOM 1133 O O . ILE A 1 138 ? 66.124 -48.427 19.782 1.00 24.23 138 ILE A O 1
ATOM 1137 N N . LEU A 1 139 ? 64.713 -49.059 21.416 1.00 23.34 139 LEU A N 1
ATOM 1138 C CA . LEU A 1 139 ? 64.353 -50.424 20.981 1.00 23.34 139 LEU A CA 1
ATOM 1139 C C . LEU A 1 139 ? 63.054 -50.781 21.763 1.00 23.34 139 LEU A C 1
ATOM 1141 O O . LEU A 1 139 ? 62.985 -50.479 22.950 1.00 23.34 139 LEU A O 1
ATOM 1145 N N . VAL A 1 140 ? 61.937 -51.281 21.201 1.00 24.53 140 VAL A N 1
ATOM 1146 C CA . VAL A 1 140 ? 61.669 -52.695 20.838 1.00 24.53 140 VAL A CA 1
ATOM 1147 C C . VAL A 1 140 ? 60.217 -52.873 20.275 1.00 24.53 140 VAL A C 1
ATOM 1149 O O . VAL A 1 140 ? 59.270 -52.340 20.843 1.00 24.53 140 VAL A O 1
ATOM 1152 N N . LEU A 1 141 ? 60.060 -53.742 19.254 1.00 22.88 141 LEU A N 1
ATOM 1153 C CA . LEU A 1 141 ? 58.870 -54.523 18.787 1.00 22.88 141 LEU A CA 1
ATOM 1154 C C . LEU A 1 141 ? 57.656 -53.924 18.022 1.00 22.88 141 LEU A C 1
ATOM 1156 O O . LEU A 1 141 ? 57.357 -52.737 18.008 1.00 22.88 141 LEU A O 1
ATOM 1160 N N . LEU A 1 142 ? 56.984 -54.853 17.314 1.00 26.33 142 LEU A N 1
ATOM 1161 C CA . LEU A 1 142 ? 56.068 -54.684 16.176 1.00 26.33 142 LEU A CA 1
ATOM 1162 C C . LEU A 1 142 ? 54.674 -55.322 16.388 1.00 26.33 142 LEU A C 1
ATOM 1164 O O . LEU A 1 142 ? 54.547 -56.389 16.979 1.00 26.33 142 LEU A O 1
ATOM 1168 N N . SER A 1 143 ? 53.689 -54.766 15.667 1.00 26.28 143 SER A N 1
ATOM 1169 C CA . SER A 1 143 ? 52.470 -55.409 15.116 1.00 26.28 143 SER A CA 1
ATOM 1170 C C . SER A 1 143 ? 51.260 -55.745 16.022 1.00 26.28 143 SER A C 1
ATOM 1172 O O . SER A 1 143 ? 51.318 -56.572 16.922 1.00 26.28 143 SER A O 1
ATOM 1174 N N . SER A 1 144 ? 50.076 -55.225 15.657 1.00 28.23 144 SER A N 1
ATOM 1175 C CA . SER A 1 144 ? 49.049 -56.022 14.943 1.00 28.23 144 SER A CA 1
ATOM 1176 C C . SER A 1 144 ? 47.876 -55.158 14.425 1.00 28.23 144 SER A C 1
ATOM 1178 O O . SER A 1 144 ? 47.643 -54.032 14.867 1.00 28.23 144 SER A O 1
ATOM 1180 N N . MET A 1 145 ? 47.141 -55.672 13.434 1.00 32.41 145 MET A N 1
ATOM 1181 C CA . MET A 1 145 ? 46.093 -54.960 12.687 1.00 32.41 145 MET A CA 1
ATOM 1182 C C . MET A 1 145 ? 44.734 -54.936 13.419 1.00 32.41 145 MET A C 1
ATOM 1184 O O . MET A 1 145 ? 43.888 -55.788 13.153 1.00 32.41 145 MET A O 1
ATOM 1188 N N . ARG A 1 146 ? 44.470 -53.958 14.301 1.00 33.88 146 ARG A N 1
ATOM 1189 C CA . ARG A 1 146 ? 43.130 -53.810 14.935 1.00 33.88 146 ARG A CA 1
ATOM 1190 C C . ARG A 1 146 ? 42.441 -52.444 14.808 1.00 33.88 146 ARG A C 1
ATOM 1192 O O . ARG A 1 146 ? 41.229 -52.371 14.977 1.00 33.88 146 ARG A O 1
ATOM 1199 N N . SER A 1 147 ? 43.144 -51.377 14.431 1.00 39.59 147 SER A N 1
ATOM 1200 C CA . SER A 1 147 ? 42.615 -50.004 14.572 1.00 39.59 147 SER A CA 1
ATOM 1201 C C . SER A 1 147 ? 41.671 -49.516 13.458 1.00 39.59 147 SER A C 1
ATOM 1203 O O . SER A 1 147 ? 40.978 -48.522 13.655 1.00 39.59 147 SER A O 1
ATOM 1205 N N . ARG A 1 148 ? 41.630 -50.164 12.280 1.00 37.03 148 ARG A N 1
ATOM 1206 C CA . ARG A 1 148 ? 40.862 -49.659 11.115 1.00 37.03 148 ARG A CA 1
ATOM 1207 C C . ARG A 1 148 ? 39.408 -50.142 11.025 1.00 37.03 148 ARG A C 1
ATOM 1209 O O . ARG A 1 148 ? 38.592 -49.420 10.463 1.00 37.03 148 ARG A O 1
ATOM 1216 N N . LEU A 1 149 ? 39.057 -51.303 11.592 1.00 37.22 149 LEU A N 1
ATOM 1217 C CA . LEU A 1 149 ? 37.653 -51.752 11.625 1.00 37.22 149 LEU A CA 1
ATOM 1218 C C . LEU A 1 149 ? 36.803 -50.957 12.625 1.00 37.22 149 LEU A C 1
ATOM 1220 O O . LEU A 1 149 ? 35.623 -50.736 12.368 1.00 37.22 149 LEU A O 1
ATOM 1224 N N . PHE A 1 150 ? 37.396 -50.502 13.732 1.00 41.16 150 PHE A N 1
ATOM 1225 C CA . PHE A 1 150 ? 36.661 -49.826 14.803 1.00 41.16 150 PHE A CA 1
ATOM 1226 C C . PHE A 1 150 ? 36.053 -48.493 14.335 1.00 41.16 150 PHE A C 1
ATOM 1228 O O . PHE A 1 150 ? 34.874 -48.242 14.558 1.00 41.16 150 PHE A O 1
ATOM 1235 N N . PHE A 1 151 ? 36.815 -47.684 13.588 1.00 41.06 151 PHE A N 1
ATOM 1236 C CA . PHE A 1 151 ? 36.300 -46.442 12.996 1.00 41.06 151 PHE A CA 1
ATOM 1237 C C . PHE A 1 151 ? 35.198 -46.688 11.958 1.00 41.06 151 PHE A C 1
ATOM 1239 O O . PHE A 1 151 ? 34.202 -45.971 11.960 1.00 41.06 151 PHE A O 1
ATOM 1246 N N . LEU A 1 152 ? 35.331 -47.714 11.107 1.00 37.12 152 LEU A N 1
ATOM 1247 C CA . LEU A 1 152 ? 34.295 -48.026 10.118 1.00 37.12 152 LEU A CA 1
ATOM 1248 C C . LEU A 1 152 ? 32.990 -48.473 10.796 1.00 37.12 152 LEU A C 1
ATOM 1250 O O . LEU A 1 152 ? 31.913 -48.047 10.388 1.00 37.12 152 LEU A O 1
ATOM 1254 N N . GLN A 1 153 ? 33.088 -49.281 11.859 1.00 46.16 153 GLN A N 1
ATOM 1255 C CA . GLN A 1 153 ? 31.929 -49.671 12.659 1.00 46.16 153 GLN A CA 1
ATOM 1256 C C . GLN A 1 153 ? 31.283 -48.468 13.346 1.00 46.16 153 GLN A C 1
ATOM 1258 O O . GLN A 1 153 ? 30.077 -48.315 13.218 1.00 46.16 153 GLN A O 1
ATOM 1263 N N . VAL A 1 154 ? 32.034 -47.595 14.028 1.00 49.16 154 VAL A N 1
ATOM 1264 C CA . VAL A 1 154 ? 31.452 -46.424 14.721 1.00 49.16 154 VAL A CA 1
ATOM 1265 C C . VAL A 1 154 ? 30.708 -45.496 13.749 1.00 49.16 154 VAL A C 1
ATOM 1267 O O . VAL A 1 154 ? 29.626 -45.018 14.092 1.00 49.16 154 VAL A O 1
ATOM 1270 N N . SER A 1 155 ? 31.211 -45.307 12.524 1.00 44.69 155 SER A N 1
ATOM 1271 C CA . SER A 1 155 ? 30.493 -44.569 11.475 1.00 44.69 155 SER A CA 1
ATOM 1272 C C . SER A 1 155 ? 29.219 -45.286 11.010 1.00 44.69 155 SER A C 1
ATOM 1274 O O . SER A 1 155 ? 28.179 -44.646 10.878 1.00 44.69 155 SER A O 1
ATOM 1276 N N . LEU A 1 156 ? 29.264 -46.610 10.804 1.00 40.62 156 LEU A N 1
ATOM 1277 C CA . LEU A 1 156 ? 28.073 -47.401 10.466 1.00 40.62 156 LEU A CA 1
ATOM 1278 C C . LEU A 1 156 ? 27.031 -47.405 11.593 1.00 40.62 156 LEU A C 1
ATOM 1280 O O . LEU A 1 156 ? 25.846 -47.317 11.297 1.00 40.62 156 LEU A O 1
ATOM 1284 N N . TRP A 1 157 ? 27.443 -47.449 12.863 1.00 45.72 157 TRP A N 1
ATOM 1285 C CA . TRP A 1 157 ? 26.543 -47.353 14.017 1.00 45.72 157 TRP A CA 1
ATOM 1286 C C . TRP A 1 157 ? 25.830 -45.996 14.071 1.00 45.72 157 TRP A C 1
ATOM 1288 O O . TRP A 1 157 ? 24.621 -45.969 14.277 1.00 45.72 157 TRP A O 1
ATOM 1298 N N . HIS A 1 158 ? 26.528 -44.881 13.823 1.00 44.28 158 HIS A N 1
ATOM 1299 C CA . HIS A 1 158 ? 25.885 -43.559 13.764 1.00 44.28 158 HIS A CA 1
ATOM 1300 C C . HIS A 1 158 ? 24.914 -43.437 12.581 1.00 44.28 158 HIS A C 1
ATOM 1302 O O . HIS A 1 158 ? 23.821 -42.907 12.752 1.00 44.28 158 HIS A O 1
ATOM 1308 N N . VAL A 1 159 ? 25.265 -43.970 11.404 1.00 44.50 159 VAL A N 1
ATOM 1309 C CA . VAL A 1 159 ? 24.355 -43.996 10.245 1.00 44.50 159 VAL A CA 1
ATOM 1310 C C . VAL A 1 159 ? 23.141 -44.893 10.510 1.00 44.50 159 VAL A C 1
ATOM 1312 O O . VAL A 1 159 ? 22.024 -44.509 10.171 1.00 44.50 159 VAL A O 1
ATOM 1315 N N . LEU A 1 160 ? 23.323 -46.049 11.157 1.00 40.94 160 LEU A N 1
ATOM 1316 C CA . LEU A 1 160 ? 22.231 -46.952 11.531 1.00 40.94 160 LEU A CA 1
ATOM 1317 C C . LEU A 1 160 ? 21.296 -46.328 12.570 1.00 40.94 160 LEU A C 1
ATOM 1319 O O . LEU A 1 160 ? 20.092 -46.421 12.391 1.00 40.94 160 LEU A O 1
ATOM 1323 N N . PHE A 1 161 ? 21.796 -45.635 13.597 1.00 44.25 161 PHE A N 1
ATOM 1324 C CA . PHE A 1 161 ? 20.922 -44.928 14.546 1.00 44.25 161 PHE A CA 1
ATOM 1325 C C . PHE A 1 161 ? 20.249 -43.685 13.941 1.00 44.25 161 PHE A C 1
ATOM 1327 O O . PHE A 1 161 ? 19.104 -43.405 14.277 1.00 44.25 161 PHE A O 1
ATOM 1334 N N . ALA A 1 162 ? 20.901 -42.977 13.013 1.00 45.25 162 ALA A N 1
ATOM 1335 C CA . ALA A 1 162 ? 20.294 -41.848 12.301 1.00 45.25 162 ALA A CA 1
ATOM 1336 C C . ALA A 1 162 ? 19.242 -42.267 11.252 1.00 45.25 162 ALA A C 1
ATOM 1338 O O . ALA A 1 162 ? 18.427 -41.443 10.849 1.00 45.25 162 ALA A O 1
ATOM 1339 N N . SER A 1 163 ? 19.256 -43.529 10.802 1.00 37.34 163 SER A N 1
ATOM 1340 C CA . SER A 1 163 ? 18.260 -44.093 9.872 1.00 37.34 163 SER A CA 1
ATOM 1341 C C . SER A 1 163 ? 17.261 -45.052 10.533 1.00 37.34 163 SER A C 1
ATOM 1343 O O . SER A 1 163 ? 16.227 -45.348 9.942 1.00 37.34 163 SER A O 1
ATOM 1345 N N . ALA A 1 164 ? 17.515 -45.485 11.771 1.00 36.84 164 ALA A N 1
ATOM 1346 C CA . ALA A 1 164 ? 16.575 -46.206 12.624 1.00 36.84 164 ALA A CA 1
ATOM 1347 C C . ALA A 1 164 ? 15.764 -45.237 13.501 1.00 36.84 164 ALA A C 1
ATOM 1349 O O . ALA A 1 164 ? 15.739 -45.351 14.730 1.00 36.84 164 ALA A O 1
ATOM 1350 N N . THR A 1 165 ? 15.068 -44.290 12.867 1.00 40.47 165 THR A N 1
ATOM 1351 C CA . THR A 1 165 ? 13.928 -43.635 13.514 1.00 40.47 165 THR A CA 1
ATOM 1352 C C . THR A 1 165 ? 12.865 -44.691 13.848 1.00 40.47 165 THR A C 1
ATOM 1354 O O . THR A 1 165 ? 12.671 -45.672 13.130 1.00 40.47 165 THR A O 1
ATOM 1357 N N . CYS A 1 166 ? 12.248 -44.546 15.020 1.00 31.31 166 CYS A N 1
ATOM 1358 C CA . CYS A 1 166 ? 11.514 -45.619 15.691 1.00 31.31 166 CYS A CA 1
ATOM 1359 C C . CYS A 1 166 ? 10.287 -46.117 14.887 1.00 31.31 166 CYS A C 1
ATOM 1361 O O . CYS A 1 166 ? 9.499 -45.284 14.435 1.00 31.31 166 CYS A O 1
ATOM 1363 N N . PRO A 1 167 ? 10.019 -47.439 14.795 1.00 36.00 167 PRO A N 1
ATOM 1364 C CA . PRO A 1 167 ? 8.839 -47.993 14.115 1.00 36.00 167 PRO A CA 1
ATOM 1365 C C . PRO A 1 167 ? 7.517 -47.816 14.899 1.00 36.00 167 PRO A C 1
ATOM 1367 O O . PRO A 1 167 ? 6.609 -48.627 14.768 1.00 36.00 167 PRO A O 1
ATOM 1370 N N . ILE A 1 168 ? 7.409 -46.776 15.734 1.00 35.22 168 ILE A N 1
ATOM 1371 C CA . ILE A 1 168 ? 6.195 -46.406 16.491 1.00 35.22 168 ILE A CA 1
ATOM 1372 C C . ILE A 1 168 ? 5.447 -45.242 15.799 1.00 35.22 168 ILE A C 1
ATOM 1374 O O . ILE A 1 168 ? 4.397 -44.803 16.256 1.00 35.22 168 ILE A O 1
ATOM 1378 N N . ALA A 1 169 ? 5.924 -44.788 14.635 1.00 35.16 169 ALA A N 1
ATOM 1379 C CA . ALA A 1 169 ? 5.185 -43.900 13.736 1.00 35.16 169 ALA A CA 1
ATOM 1380 C C . ALA A 1 169 ? 4.061 -44.641 12.973 1.00 35.16 169 ALA A C 1
ATOM 1382 O O . ALA A 1 169 ? 4.003 -44.596 11.747 1.00 35.16 169 ALA A O 1
ATOM 1383 N N . ASP A 1 170 ? 3.173 -45.321 13.703 1.00 39.03 170 ASP A N 1
ATOM 1384 C CA . ASP A 1 170 ? 1.889 -45.813 13.190 1.00 39.03 170 ASP A CA 1
ATOM 1385 C C . ASP A 1 170 ? 0.756 -44.968 13.786 1.00 39.03 170 ASP A C 1
ATOM 1387 O O . ASP A 1 170 ? -0.091 -45.428 14.554 1.00 39.03 170 ASP A O 1
ATOM 1391 N N . SER A 1 171 ? 0.775 -43.673 13.462 1.00 35.97 171 SER A N 1
ATOM 1392 C CA . SER A 1 171 ? -0.413 -42.841 13.586 1.00 35.97 171 SER A CA 1
ATOM 1393 C C . SER A 1 171 ? -1.280 -43.050 12.347 1.00 35.97 171 SER A C 1
ATOM 1395 O O . SER A 1 171 ? -1.172 -42.336 11.349 1.00 35.97 171 SER A O 1
ATOM 1397 N N . GLN A 1 172 ? -2.250 -43.961 12.458 1.00 37.12 172 GLN A N 1
ATOM 1398 C CA . GLN A 1 172 ? -3.529 -43.771 11.769 1.00 37.12 172 GLN A CA 1
ATOM 1399 C C . GLN A 1 172 ? -4.263 -42.573 12.392 1.00 37.12 172 GLN A C 1
ATOM 1401 O O . GLN A 1 172 ? -5.297 -42.709 13.040 1.00 37.12 172 GLN A O 1
ATOM 1406 N N . GLY A 1 173 ? -3.681 -41.385 12.219 1.00 33.56 173 GLY A N 1
ATOM 1407 C CA . GLY A 1 173 ? -4.380 -40.122 12.350 1.00 33.56 173 GLY A CA 1
ATOM 1408 C C . GLY A 1 173 ? -5.147 -39.904 11.057 1.00 33.56 173 GLY A C 1
ATOM 1409 O O . GLY A 1 173 ? -4.542 -39.792 9.986 1.00 33.56 173 GLY A O 1
ATOM 1410 N N . ASP A 1 174 ? -6.475 -39.890 11.147 1.00 32.47 174 ASP A N 1
ATOM 1411 C CA . ASP A 1 174 ? -7.336 -39.559 10.018 1.00 32.47 174 ASP A CA 1
ATOM 1412 C C . ASP A 1 174 ? -6.870 -38.265 9.343 1.00 32.47 174 ASP A C 1
ATOM 1414 O O . ASP A 1 174 ? -6.433 -37.318 10.000 1.00 32.47 174 ASP A O 1
ATOM 1418 N N . ARG A 1 175 ? -7.022 -38.191 8.014 1.00 39.16 175 ARG A N 1
ATOM 1419 C CA . ARG A 1 175 ? -6.786 -36.959 7.244 1.00 39.16 175 ARG A CA 1
ATOM 1420 C C . ARG A 1 175 ? -7.885 -35.928 7.518 1.00 39.16 175 ARG A C 1
ATOM 1422 O O . ARG A 1 175 ? -8.618 -35.527 6.613 1.00 39.16 175 ARG A O 1
ATOM 1429 N N . LEU A 1 176 ? -7.960 -35.452 8.755 1.00 34.16 176 LEU A N 1
ATOM 1430 C CA . LEU A 1 176 ? -8.696 -34.263 9.157 1.00 34.16 176 LEU A CA 1
ATOM 1431 C C . LEU A 1 176 ? -7.903 -33.026 8.727 1.00 34.16 176 LEU A C 1
ATOM 1433 O O . LEU A 1 176 ? -7.444 -32.213 9.526 1.00 34.16 176 LEU A O 1
ATOM 1437 N N . VAL A 1 177 ? -7.781 -32.874 7.406 1.00 37.53 177 VAL A N 1
ATOM 1438 C CA . VAL A 1 177 ? -7.613 -31.560 6.795 1.00 37.53 177 VAL A CA 1
ATOM 1439 C C . VAL A 1 177 ? -8.782 -30.726 7.310 1.00 37.53 177 VAL A C 1
ATOM 1441 O O . VAL A 1 177 ? -9.931 -31.015 6.960 1.00 37.53 177 VAL A O 1
ATOM 1444 N N . GLN A 1 178 ? -8.509 -29.717 8.148 1.00 36.06 178 GLN A N 1
ATOM 1445 C CA . GLN A 1 178 ? -9.500 -28.682 8.441 1.00 36.06 178 GLN A CA 1
ATOM 1446 C C . GLN A 1 178 ? -10.037 -28.207 7.096 1.00 36.06 178 GLN A C 1
ATOM 1448 O O . GLN A 1 178 ? -9.267 -27.764 6.239 1.00 36.06 178 GLN A O 1
ATOM 1453 N N . ARG A 1 179 ? -11.342 -28.401 6.870 1.00 38.44 179 ARG A N 1
ATOM 1454 C CA . ARG A 1 179 ? -11.936 -28.182 5.554 1.00 38.44 179 ARG A CA 1
ATOM 1455 C C . ARG A 1 179 ? -11.763 -26.721 5.167 1.00 38.44 179 ARG A C 1
ATOM 1457 O O . ARG A 1 179 ? -12.528 -25.860 5.591 1.00 38.44 179 ARG A O 1
ATOM 1464 N N . ARG A 1 180 ? -10.797 -26.484 4.281 1.00 51.72 180 ARG A N 1
ATOM 1465 C CA . ARG A 1 180 ? -10.797 -25.350 3.362 1.00 51.72 180 ARG A CA 1
ATOM 1466 C C . ARG A 1 180 ? -12.187 -25.221 2.746 1.00 51.72 180 ARG A C 1
ATOM 1468 O O . ARG A 1 180 ? -12.855 -26.233 2.511 1.00 51.72 180 ARG A O 1
ATOM 1475 N N . ALA A 1 181 ? -12.571 -24.002 2.388 1.00 46.06 181 ALA A N 1
ATOM 1476 C CA . ALA A 1 181 ? -13.624 -23.792 1.404 1.00 46.06 181 ALA A CA 1
ATOM 1477 C C . ALA A 1 181 ? -13.130 -24.327 0.045 1.00 46.06 181 ALA A C 1
ATOM 1479 O O . ALA A 1 181 ? -12.573 -23.595 -0.771 1.00 46.06 181 ALA A O 1
ATOM 1480 N N . ALA A 1 182 ? -13.246 -25.641 -0.154 1.00 50.78 182 ALA A N 1
ATOM 1481 C CA . ALA A 1 182 ? -12.804 -26.311 -1.366 1.00 50.78 182 ALA A CA 1
ATOM 1482 C C . ALA A 1 182 ? -13.595 -25.761 -2.560 1.00 50.78 182 ALA A C 1
ATOM 1484 O O . ALA A 1 182 ? -14.825 -25.806 -2.558 1.00 50.78 182 ALA A O 1
ATOM 1485 N N . GLY A 1 183 ? -12.886 -25.251 -3.570 1.00 63.84 183 GLY A N 1
ATOM 1486 C CA . GLY A 1 183 ? -13.500 -24.665 -4.763 1.00 63.84 183 GLY A CA 1
ATOM 1487 C C . GLY A 1 183 ? -13.674 -23.141 -4.752 1.00 63.84 183 GLY A C 1
ATOM 1488 O O . GLY A 1 183 ? -14.469 -22.642 -5.545 1.00 63.84 183 GLY A O 1
ATOM 1489 N N . LEU A 1 184 ? -12.945 -22.383 -3.919 1.00 75.38 184 LEU A N 1
ATOM 1490 C CA . LEU A 1 184 ? -12.800 -20.940 -4.165 1.00 75.38 184 LEU A CA 1
ATOM 1491 C C . LEU A 1 184 ? -12.121 -20.707 -5.535 1.00 75.38 184 LEU A C 1
ATOM 1493 O O . LEU A 1 184 ? -11.081 -21.315 -5.800 1.00 75.38 184 LEU A O 1
ATOM 1497 N N . PRO A 1 185 ? -12.653 -19.824 -6.405 1.00 77.06 185 PRO A N 1
ATOM 1498 C CA . PRO A 1 185 ? -12.016 -19.505 -7.682 1.00 77.06 185 PRO A CA 1
ATOM 1499 C C . PRO A 1 185 ? -10.580 -18.998 -7.486 1.00 77.06 185 PRO A C 1
ATOM 1501 O O . PRO A 1 185 ? -10.323 -18.183 -6.601 1.00 77.06 185 PRO A O 1
ATOM 1504 N N . GLY A 1 186 ? -9.641 -19.495 -8.291 1.00 76.56 186 GLY A N 1
ATOM 1505 C CA . GLY A 1 186 ? -8.205 -19.223 -8.133 1.00 76.56 186 GLY A CA 1
ATOM 1506 C C . GLY A 1 186 ? -7.450 -20.146 -7.170 1.00 76.56 186 GLY A C 1
ATOM 1507 O O . GLY A 1 186 ? -6.220 -20.143 -7.206 1.00 76.56 186 GLY A O 1
ATOM 1508 N N . ASP A 1 187 ? -8.130 -20.962 -6.353 1.00 82.31 187 ASP A N 1
ATOM 1509 C CA . ASP A 1 187 ? -7.463 -21.985 -5.540 1.00 82.31 187 ASP A CA 1
ATOM 1510 C C . ASP A 1 187 ? -7.233 -23.271 -6.349 1.00 82.31 187 ASP A C 1
ATOM 1512 O O . ASP A 1 187 ? -8.140 -24.076 -6.552 1.00 82.31 187 ASP A O 1
ATOM 1516 N N . ASP A 1 188 ? -5.999 -23.461 -6.815 1.00 82.12 188 ASP A N 1
ATOM 1517 C CA . ASP A 1 188 ? -5.546 -24.658 -7.531 1.00 82.12 188 ASP A CA 1
ATOM 1518 C C . ASP A 1 188 ? -4.955 -25.742 -6.608 1.00 82.12 188 ASP A C 1
ATOM 1520 O O . ASP A 1 188 ? -4.466 -26.762 -7.094 1.00 82.12 188 ASP A O 1
ATOM 1524 N N . GLY A 1 189 ? -4.958 -25.528 -5.286 1.00 87.62 189 GLY A N 1
ATOM 1525 C CA . GLY A 1 189 ? -4.380 -26.456 -4.312 1.00 87.62 189 GLY A CA 1
ATOM 1526 C C . GLY A 1 189 ? -2.850 -26.592 -4.378 1.00 87.62 189 GLY A C 1
ATOM 1527 O O . GLY A 1 189 ? -2.283 -27.497 -3.766 1.00 87.62 189 GLY A O 1
ATOM 1528 N N . PHE A 1 190 ? -2.140 -25.733 -5.123 1.00 91.75 190 PHE A N 1
ATOM 1529 C CA . PHE A 1 190 ? -0.696 -25.898 -5.333 1.00 91.75 190 PHE A CA 1
ATOM 1530 C C . PHE A 1 190 ? 0.127 -25.764 -4.043 1.00 91.75 190 PHE A C 1
ATOM 1532 O O . PHE A 1 190 ? 1.151 -26.432 -3.893 1.00 91.75 190 PHE A O 1
ATOM 1539 N N . LEU A 1 191 ? -0.286 -24.900 -3.111 1.00 93.69 191 LEU A N 1
ATOM 1540 C CA . LEU A 1 191 ? 0.464 -24.658 -1.872 1.00 93.69 191 LEU A CA 1
ATOM 1541 C C . LEU A 1 191 ? 0.254 -25.756 -0.815 1.00 93.69 191 LEU A C 1
ATOM 1543 O O . LEU A 1 191 ? 1.030 -25.858 0.129 1.00 93.69 191 LEU A O 1
ATOM 1547 N N . ASP A 1 192 ? -0.753 -26.608 -0.996 1.00 91.06 192 ASP A N 1
ATOM 1548 C CA . ASP A 1 192 ? -1.225 -27.614 -0.040 1.00 91.06 192 ASP A CA 1
ATOM 1549 C C . ASP A 1 192 ? -0.149 -28.647 0.289 1.00 91.06 192 ASP A C 1
ATOM 1551 O O . ASP A 1 192 ? -0.027 -29.077 1.431 1.00 91.06 192 ASP A O 1
ATOM 1555 N N . GLN A 1 193 ? 0.686 -28.976 -0.700 1.00 93.19 193 GLN A N 1
ATOM 1556 C CA . GLN A 1 193 ? 1.836 -29.874 -0.560 1.00 93.19 193 GLN A CA 1
ATOM 1557 C C . GLN A 1 193 ? 2.934 -29.347 0.389 1.00 93.19 193 GLN A C 1
ATOM 1559 O O . GLN A 1 193 ? 3.849 -30.094 0.723 1.00 93.19 193 GLN A O 1
ATOM 1564 N N . PHE A 1 194 ? 2.866 -28.073 0.795 1.00 95.06 194 PHE A N 1
ATOM 1565 C CA . PHE A 1 194 ? 3.799 -27.430 1.728 1.00 95.06 194 PHE A CA 1
ATOM 1566 C C . PHE A 1 194 ? 3.150 -27.067 3.074 1.00 95.06 194 PHE A C 1
ATOM 1568 O O . PHE A 1 194 ? 3.825 -26.507 3.937 1.00 95.06 194 PHE A O 1
ATOM 1575 N N . VAL A 1 195 ? 1.854 -27.345 3.262 1.00 93.06 195 VAL A N 1
ATOM 1576 C CA . VAL A 1 195 ? 1.149 -27.048 4.516 1.00 93.06 195 VAL A CA 1
ATOM 1577 C C . VAL A 1 195 ? 1.425 -28.148 5.538 1.00 93.06 195 VAL A C 1
ATOM 1579 O O . VAL A 1 195 ? 1.150 -29.321 5.293 1.00 93.06 195 VAL A O 1
ATOM 1582 N N . VAL A 1 196 ? 1.929 -27.746 6.702 1.00 92.19 196 VAL A N 1
ATOM 1583 C CA . VAL A 1 196 ? 2.062 -28.592 7.894 1.00 92.19 196 VAL A CA 1
ATOM 1584 C C . VAL A 1 196 ? 0.837 -28.364 8.787 1.00 92.19 196 VAL A C 1
ATOM 1586 O O . VAL A 1 196 ? 0.337 -27.242 8.870 1.00 92.19 196 VAL A O 1
ATOM 1589 N N . ASN A 1 197 ? 0.322 -29.424 9.413 1.00 91.94 197 ASN A N 1
ATOM 1590 C CA . ASN A 1 197 ? -0.795 -29.363 10.355 1.00 91.94 197 ASN A CA 1
ATOM 1591 C C . ASN A 1 197 ? -0.374 -30.023 11.671 1.00 91.94 197 ASN A C 1
ATOM 1593 O O . ASN A 1 197 ? -0.254 -31.243 11.721 1.00 91.94 197 ASN A O 1
ATOM 1597 N N . ASP A 1 198 ? -0.204 -29.210 12.711 1.00 91.69 198 ASP A N 1
ATOM 1598 C CA . ASP A 1 198 ? 0.262 -29.641 14.034 1.00 91.69 198 ASP A CA 1
ATOM 1599 C C . ASP A 1 198 ? -0.893 -29.880 15.032 1.00 91.69 198 ASP A C 1
ATOM 1601 O O . ASP A 1 198 ? -0.677 -30.011 16.237 1.00 91.69 198 ASP A O 1
ATOM 1605 N N . THR A 1 199 ? -2.142 -29.938 14.550 1.00 92.75 199 THR A N 1
ATOM 1606 C CA . THR A 1 199 ? -3.306 -30.307 15.378 1.00 92.75 199 THR A CA 1
ATOM 1607 C C . THR A 1 199 ? -3.185 -31.768 15.830 1.00 92.75 199 THR A C 1
ATOM 1609 O O . THR A 1 199 ? -2.766 -32.621 15.048 1.00 92.75 199 THR A O 1
ATOM 1612 N N . ASP A 1 200 ? -3.546 -32.056 17.086 1.00 93.94 200 ASP A N 1
ATOM 1613 C CA . ASP A 1 200 ? -3.543 -33.399 17.698 1.00 93.94 200 ASP A CA 1
ATOM 1614 C C . ASP A 1 200 ? -2.235 -34.199 17.495 1.00 93.94 200 ASP A C 1
ATOM 1616 O O . ASP A 1 200 ? -2.233 -35.426 17.379 1.00 93.94 200 ASP A O 1
ATOM 1620 N N . SER A 1 201 ? -1.103 -33.488 17.465 1.00 92.44 201 SER A N 1
ATOM 1621 C CA . SER A 1 201 ? 0.233 -34.031 17.194 1.00 92.44 201 SER A CA 1
ATOM 1622 C C . SER A 1 201 ? 1.183 -33.855 18.387 1.00 92.44 201 SER A C 1
ATOM 1624 O O . SER A 1 201 ? 1.050 -32.922 19.178 1.00 92.44 201 SER A O 1
ATOM 1626 N N . TYR A 1 202 ? 2.165 -34.752 18.527 1.00 94.81 202 TYR A N 1
ATOM 1627 C CA . TYR A 1 202 ? 3.239 -34.615 19.520 1.00 94.81 202 TYR A CA 1
ATOM 1628 C C . TYR A 1 202 ? 4.365 -33.718 18.993 1.00 94.81 202 TYR A C 1
ATOM 1630 O O . TYR A 1 202 ? 4.771 -33.857 17.841 1.00 94.81 202 TYR A O 1
ATOM 1638 N N . THR A 1 203 ? 4.929 -32.867 19.855 1.00 96.06 203 THR A N 1
ATOM 1639 C CA . THR A 1 203 ? 6.098 -32.036 19.529 1.00 96.06 203 THR A CA 1
ATOM 1640 C C . THR A 1 203 ? 7.285 -32.889 19.077 1.00 96.06 203 THR A C 1
ATOM 1642 O O . THR A 1 203 ? 7.694 -33.827 19.768 1.00 96.06 203 THR A O 1
ATOM 1645 N N . THR A 1 204 ? 7.889 -32.529 17.942 1.00 96.75 204 THR A N 1
ATOM 1646 C CA . THR A 1 204 ? 9.130 -33.135 17.439 1.00 96.75 204 THR A CA 1
ATOM 1647 C C . THR A 1 204 ? 10.223 -32.094 17.212 1.00 96.75 204 THR A C 1
ATOM 1649 O O . THR A 1 204 ? 9.953 -30.909 17.034 1.00 96.75 204 THR A O 1
ATOM 1652 N N . THR A 1 205 ? 11.478 -32.536 17.137 1.00 95.38 205 THR A N 1
ATOM 1653 C CA . THR A 1 205 ? 12.553 -31.740 16.526 1.00 95.38 205 THR A CA 1
ATOM 1654 C C . THR A 1 205 ? 12.335 -31.575 15.016 1.00 95.38 205 THR A C 1
ATOM 1656 O O . THR A 1 205 ? 11.616 -32.359 14.397 1.00 95.38 205 THR A O 1
ATOM 1659 N N . ASP A 1 206 ? 13.053 -30.633 14.391 1.00 94.31 206 ASP A N 1
ATOM 1660 C CA . ASP A 1 206 ? 13.109 -30.450 12.925 1.00 94.31 206 ASP A CA 1
ATOM 1661 C C . ASP A 1 206 ? 13.507 -31.719 12.136 1.00 94.31 206 ASP A C 1
ATOM 1663 O O . ASP A 1 206 ? 13.298 -31.798 10.928 1.00 94.31 206 ASP A O 1
ATOM 1667 N N . PHE A 1 207 ? 14.115 -32.705 12.805 1.00 94.12 207 PHE A N 1
ATOM 1668 C CA . PHE A 1 207 ? 14.526 -33.992 12.235 1.00 94.12 207 PHE A CA 1
ATOM 1669 C C . PHE A 1 207 ? 13.644 -35.169 12.698 1.00 94.12 207 PHE A C 1
ATOM 1671 O O . PHE A 1 207 ? 14.020 -36.327 12.524 1.00 94.12 207 PHE A O 1
ATOM 1678 N N . GLY A 1 208 ? 12.465 -34.884 13.262 1.00 93.69 208 GLY A N 1
ATOM 1679 C CA . GLY A 1 208 ? 11.403 -35.864 13.507 1.00 93.69 208 GLY A CA 1
ATOM 1680 C C . GLY A 1 208 ? 11.506 -36.671 14.805 1.00 93.69 208 GLY A C 1
ATOM 1681 O O . GLY A 1 208 ? 10.785 -37.654 14.955 1.00 93.69 208 GLY A O 1
ATOM 1682 N N . THR A 1 209 ? 12.370 -36.296 15.754 1.00 94.69 209 THR A N 1
ATOM 1683 C CA . THR A 1 209 ? 12.434 -36.961 17.069 1.00 94.69 209 THR A CA 1
ATOM 1684 C C . THR A 1 209 ? 11.368 -36.378 18.003 1.00 94.69 209 THR A C 1
ATOM 1686 O O . THR A 1 209 ? 11.435 -35.175 18.250 1.00 94.69 209 THR A O 1
ATOM 1689 N N . PRO A 1 210 ? 10.434 -37.172 18.571 1.00 96.75 210 PRO A N 1
ATOM 1690 C CA . PRO A 1 210 ? 9.492 -36.697 19.590 1.00 96.75 210 PRO A CA 1
ATOM 1691 C C . PRO A 1 210 ? 10.210 -36.243 20.866 1.00 96.75 210 PRO A C 1
ATOM 1693 O O . PRO A 1 210 ? 11.103 -36.944 21.349 1.00 96.75 210 PRO A O 1
ATOM 1696 N N . VAL A 1 211 ? 9.841 -35.078 21.403 1.00 96.06 211 VAL A N 1
ATOM 1697 C CA . VAL A 1 211 ? 10.546 -34.413 22.515 1.00 96.06 211 VAL A CA 1
ATOM 1698 C C . VAL A 1 211 ? 9.601 -33.627 23.427 1.00 96.06 211 VAL A C 1
ATOM 1700 O O . VAL A 1 211 ? 8.551 -33.163 22.994 1.00 96.06 211 VAL A O 1
ATOM 1703 N N . ASP A 1 212 ? 10.013 -33.433 24.682 1.00 94.94 212 ASP A N 1
ATOM 1704 C CA . ASP A 1 212 ? 9.528 -32.336 25.530 1.00 94.94 212 ASP A CA 1
ATOM 1705 C C . ASP A 1 212 ? 10.462 -31.132 25.346 1.00 94.94 212 ASP A C 1
ATOM 1707 O O . ASP A 1 212 ? 11.682 -31.273 25.440 1.00 94.94 212 ASP A O 1
ATOM 1711 N N . ASP A 1 213 ? 9.896 -29.959 25.073 1.00 95.50 213 ASP A N 1
ATOM 1712 C CA . ASP A 1 213 ? 10.604 -28.699 24.838 1.00 95.50 213 ASP A CA 1
ATOM 1713 C C . ASP A 1 213 ? 10.233 -27.598 25.858 1.00 95.50 213 ASP A C 1
ATOM 1715 O O . ASP A 1 213 ? 10.523 -26.411 25.640 1.00 95.50 213 ASP A O 1
ATOM 1719 N N . THR A 1 214 ? 9.596 -27.997 26.969 1.00 96.56 214 THR A N 1
ATOM 1720 C CA . THR A 1 214 ? 9.160 -27.120 28.071 1.00 96.56 214 THR A CA 1
ATOM 1721 C C . THR A 1 214 ? 10.219 -26.926 29.161 1.00 96.56 214 THR A C 1
ATOM 1723 O O . THR A 1 214 ? 10.198 -25.911 29.859 1.00 96.56 214 THR A O 1
ATOM 1726 N N . HIS A 1 215 ? 11.184 -27.845 29.287 1.00 95.69 215 HIS A N 1
ATOM 1727 C CA . HIS A 1 215 ? 12.249 -27.795 30.293 1.00 95.69 215 HIS A CA 1
ATOM 1728 C C . HIS A 1 215 ? 13.634 -28.007 29.673 1.00 95.69 215 HIS A C 1
ATOM 1730 O O . HIS A 1 215 ? 13.839 -28.925 28.887 1.00 95.69 215 HIS A O 1
ATOM 1736 N N . SER A 1 216 ? 14.620 -27.206 30.088 1.00 97.62 216 SER A N 1
ATOM 1737 C CA . SER A 1 216 ? 16.027 -27.459 29.751 1.00 97.62 216 SER A CA 1
ATOM 1738 C C . SER A 1 216 ? 16.623 -28.577 30.611 1.00 97.62 216 SER A C 1
ATOM 1740 O O . SER A 1 216 ? 16.382 -28.639 31.823 1.00 97.62 216 SER A O 1
ATOM 1742 N N . LEU A 1 217 ? 17.482 -29.398 30.010 1.00 97.75 217 LEU A N 1
ATOM 1743 C CA . LEU A 1 217 ? 18.279 -30.410 30.700 1.00 97.75 217 LEU A CA 1
ATOM 1744 C C . LEU A 1 217 ? 19.318 -29.745 31.621 1.00 97.75 217 LEU A C 1
ATOM 1746 O O . LEU A 1 217 ? 20.102 -28.900 31.187 1.00 97.75 217 LEU A O 1
ATOM 1750 N N . LYS A 1 218 ? 19.354 -30.151 32.898 1.00 98.25 218 LYS A N 1
ATOM 1751 C CA . LYS A 1 218 ? 20.210 -29.560 33.945 1.00 98.25 218 LYS A CA 1
ATOM 1752 C C . LYS A 1 218 ? 20.955 -30.617 34.760 1.00 98.25 218 LYS A C 1
ATOM 1754 O O . LYS A 1 218 ? 20.421 -31.694 35.021 1.00 98.25 218 LYS A O 1
ATOM 1759 N N . ALA A 1 219 ? 22.141 -30.272 35.265 1.00 97.12 219 ALA A N 1
ATOM 1760 C CA . ALA A 1 219 ? 22.876 -31.086 36.243 1.00 97.12 219 ALA A CA 1
ATOM 1761 C C . ALA A 1 219 ? 22.264 -30.991 37.659 1.00 97.12 219 ALA A C 1
ATOM 1763 O O . ALA A 1 219 ? 22.833 -30.382 38.566 1.00 97.12 219 ALA A O 1
ATOM 1764 N N . GLY A 1 220 ? 21.084 -31.589 37.836 1.00 95.69 220 GLY A N 1
ATOM 1765 C CA . GLY A 1 220 ? 20.270 -31.506 39.052 1.00 95.69 220 GLY A CA 1
ATOM 1766 C C . GLY A 1 220 ? 19.191 -30.420 38.971 1.00 95.69 220 GLY A C 1
ATOM 1767 O O . GLY A 1 220 ? 19.239 -29.531 38.125 1.00 95.69 220 GLY A O 1
ATOM 1768 N N . GLU A 1 221 ? 18.203 -30.482 39.866 1.00 95.00 221 GLU A N 1
ATOM 1769 C CA . GLU A 1 221 ? 16.976 -29.664 39.811 1.00 95.00 221 GLU A CA 1
ATOM 1770 C C . GLU A 1 221 ? 17.248 -28.148 39.718 1.00 95.00 221 GLU A C 1
ATOM 1772 O O . GLU A 1 221 ? 16.647 -27.444 38.901 1.00 95.00 221 GLU A O 1
ATOM 1777 N N . ARG A 1 222 ? 18.216 -27.669 40.509 1.00 96.06 222 ARG A N 1
ATOM 1778 C CA . ARG A 1 222 ? 18.718 -26.282 40.531 1.00 96.06 222 ARG A CA 1
ATOM 1779 C C . ARG A 1 222 ? 20.110 -26.138 39.893 1.00 96.06 222 ARG A C 1
ATOM 1781 O O . ARG A 1 222 ? 20.815 -25.170 40.171 1.00 96.06 222 ARG A O 1
ATOM 1788 N N . GLY A 1 223 ? 20.530 -27.128 39.108 1.00 95.75 223 GLY A N 1
ATOM 1789 C CA . GLY A 1 223 ? 21.828 -27.154 38.441 1.00 95.75 223 GLY A CA 1
ATOM 1790 C C . GLY A 1 223 ? 21.889 -26.284 37.182 1.00 95.75 223 GLY A C 1
ATOM 1791 O O . GLY A 1 223 ? 20.855 -25.812 36.703 1.00 95.75 223 GLY A O 1
ATOM 1792 N N . PRO A 1 224 ? 23.094 -26.085 36.621 1.00 97.50 224 PRO A N 1
ATOM 1793 C CA . PRO A 1 224 ? 23.269 -25.409 35.340 1.00 97.50 224 PRO A CA 1
ATOM 1794 C C . PRO A 1 224 ? 22.691 -26.238 34.186 1.00 97.50 224 PRO A C 1
ATOM 1796 O O . PRO A 1 224 ? 22.718 -27.472 34.226 1.00 97.50 224 PRO A O 1
ATOM 1799 N N . THR A 1 225 ? 22.224 -25.548 33.143 1.00 98.25 225 THR A N 1
ATOM 1800 C CA . THR A 1 225 ? 21.834 -26.149 31.860 1.00 98.25 225 THR A CA 1
ATOM 1801 C C . THR A 1 225 ? 23.026 -26.835 31.190 1.00 98.25 225 THR A C 1
ATOM 1803 O O . THR A 1 225 ? 24.141 -26.308 31.214 1.00 98.25 225 THR A O 1
ATOM 1806 N N . LEU A 1 226 ? 22.801 -28.001 30.584 1.00 97.00 226 LEU A N 1
ATOM 1807 C CA . LEU A 1 226 ? 23.841 -28.787 29.921 1.00 97.00 226 LEU A CA 1
ATOM 1808 C C . LEU A 1 226 ? 23.920 -28.498 28.418 1.00 97.00 226 LEU A C 1
ATOM 1810 O O . LEU A 1 226 ? 22.907 -28.421 27.731 1.00 97.00 226 LEU A O 1
ATOM 1814 N N . LEU A 1 227 ? 25.142 -28.409 27.884 1.00 98.00 227 LEU A N 1
ATOM 1815 C CA . LEU A 1 227 ? 25.373 -28.162 26.454 1.00 98.00 227 LEU A CA 1
ATOM 1816 C C . LEU A 1 227 ? 24.909 -29.330 25.564 1.00 98.00 227 LEU A C 1
ATOM 1818 O O . LEU A 1 227 ? 24.618 -29.132 24.386 1.00 98.00 227 LEU A O 1
ATOM 1822 N N . GLU A 1 228 ? 24.812 -30.545 26.105 1.00 97.19 228 GLU A N 1
ATOM 1823 C CA . GLU A 1 228 ? 24.297 -31.706 25.370 1.00 97.19 228 GLU A CA 1
ATOM 1824 C C . GLU A 1 228 ? 22.800 -31.602 25.031 1.00 97.19 228 GLU A C 1
ATOM 1826 O O . GLU A 1 228 ? 22.364 -32.278 24.101 1.00 97.19 228 GLU A O 1
ATOM 1831 N N . ASP A 1 229 ? 22.052 -30.684 25.663 1.00 98.00 229 ASP A N 1
ATOM 1832 C CA . ASP A 1 229 ? 20.641 -30.396 25.374 1.00 98.00 229 ASP A CA 1
ATOM 1833 C C . ASP A 1 229 ? 20.434 -29.961 23.911 1.00 98.00 229 ASP A C 1
ATOM 1835 O O . ASP A 1 229 ? 20.613 -28.802 23.523 1.00 98.00 229 ASP A O 1
ATOM 1839 N N . PHE A 1 230 ? 20.098 -30.929 23.060 1.00 96.06 230 PHE A N 1
ATOM 1840 C CA . PHE A 1 230 ? 19.866 -30.704 21.638 1.00 96.06 230 PHE A CA 1
ATOM 1841 C C . PHE A 1 230 ? 18.473 -30.144 21.354 1.00 96.06 230 PHE A C 1
ATOM 1843 O O . PHE A 1 230 ? 18.298 -29.516 20.309 1.00 96.06 230 PHE A O 1
ATOM 1850 N N . VAL A 1 231 ? 17.512 -30.333 22.263 1.00 97.56 231 VAL A N 1
ATOM 1851 C CA . VAL A 1 231 ? 16.143 -29.829 22.113 1.00 97.56 231 VAL A CA 1
ATOM 1852 C C . VAL A 1 231 ? 16.156 -28.317 22.282 1.00 97.56 231 VAL A C 1
ATOM 1854 O O . VAL A 1 231 ? 15.783 -27.595 21.356 1.00 97.56 231 VAL A O 1
ATOM 1857 N N . LEU A 1 232 ? 16.723 -27.838 23.397 1.00 97.69 232 LEU A N 1
ATOM 1858 C CA . LEU A 1 232 ? 16.943 -26.417 23.645 1.00 97.69 232 LEU A CA 1
ATOM 1859 C C . LEU A 1 232 ? 17.759 -25.783 22.518 1.00 97.69 232 LEU A C 1
ATOM 1861 O O . LEU A 1 232 ? 17.334 -24.784 21.942 1.00 97.69 232 LEU A O 1
ATOM 1865 N N . ARG A 1 233 ? 18.914 -26.367 22.165 1.00 97.25 233 ARG A N 1
ATOM 1866 C CA . ARG A 1 233 ? 19.777 -25.794 21.121 1.00 97.25 233 ARG A CA 1
ATOM 1867 C C . ARG A 1 233 ? 19.082 -25.700 19.769 1.00 97.25 233 ARG A C 1
ATOM 1869 O O . ARG A 1 233 ? 19.226 -24.671 19.122 1.00 97.25 233 ARG A O 1
ATOM 1876 N N . THR A 1 234 ? 18.341 -26.722 19.338 1.00 95.56 234 THR A N 1
ATOM 1877 C CA . THR A 1 234 ? 17.646 -26.689 18.037 1.00 95.56 234 THR A CA 1
ATOM 1878 C C . THR A 1 234 ? 16.544 -25.629 18.044 1.00 95.56 234 THR A C 1
ATOM 1880 O O . THR A 1 234 ? 16.532 -24.770 17.166 1.00 95.56 234 THR A O 1
ATOM 1883 N N . LYS A 1 235 ? 15.692 -25.616 19.080 1.00 97.44 235 LYS A N 1
ATOM 1884 C CA . LYS A 1 235 ? 14.602 -24.640 19.245 1.00 97.44 235 LYS A CA 1
ATOM 1885 C C . LYS A 1 235 ? 15.112 -23.195 19.274 1.00 97.44 235 LYS A C 1
ATOM 1887 O O . LYS A 1 235 ? 14.633 -22.364 18.508 1.00 97.44 235 LYS A O 1
ATOM 1892 N N . ILE A 1 236 ? 16.127 -22.907 20.093 1.00 97.62 236 ILE A N 1
ATOM 1893 C CA . ILE A 1 236 ? 16.709 -21.561 20.201 1.00 97.62 236 ILE A CA 1
ATOM 1894 C C . ILE A 1 236 ? 17.473 -21.171 18.928 1.00 97.62 236 ILE A C 1
ATOM 1896 O O . ILE A 1 236 ? 17.297 -20.059 18.449 1.00 97.62 236 ILE A O 1
ATOM 1900 N N . THR A 1 237 ? 18.217 -22.087 18.292 1.00 97.31 237 THR A N 1
ATOM 1901 C CA . THR A 1 237 ? 18.885 -21.783 17.008 1.00 97.31 237 THR A CA 1
ATOM 1902 C C . THR A 1 237 ? 17.874 -21.398 15.928 1.00 97.31 237 THR A C 1
ATOM 1904 O O . THR A 1 237 ? 18.146 -20.482 15.153 1.00 97.31 237 THR A O 1
ATOM 1907 N N . ARG A 1 238 ? 16.707 -22.058 15.869 1.00 95.69 238 ARG A N 1
ATOM 1908 C CA . ARG A 1 238 ? 15.631 -21.684 14.937 1.00 95.69 238 ARG A CA 1
ATOM 1909 C C . ARG A 1 238 ? 15.044 -20.311 15.263 1.00 95.69 238 ARG A C 1
ATOM 1911 O O . ARG A 1 238 ? 14.930 -19.509 14.342 1.00 95.69 238 ARG A O 1
ATOM 1918 N N . PHE A 1 239 ? 14.748 -20.036 16.535 1.00 97.06 239 PHE A N 1
ATOM 1919 C CA . PHE A 1 239 ? 14.249 -18.737 17.004 1.00 97.06 239 PHE A CA 1
ATOM 1920 C C . PHE A 1 239 ? 15.210 -17.581 16.662 1.00 97.06 239 PHE A C 1
ATOM 1922 O O . PHE A 1 239 ? 14.815 -16.602 16.027 1.00 97.06 239 PHE A O 1
ATOM 1929 N N . ASP A 1 240 ? 16.496 -17.736 16.990 1.00 95.88 240 ASP A N 1
ATOM 1930 C CA . ASP A 1 240 ? 17.544 -16.733 16.752 1.00 95.88 240 ASP A CA 1
ATOM 1931 C C . ASP A 1 240 ? 17.741 -16.413 15.253 1.00 95.88 240 ASP A C 1
ATOM 1933 O O . ASP A 1 240 ? 18.243 -15.343 14.907 1.00 95.88 240 ASP A O 1
ATOM 1937 N N . HIS A 1 241 ? 17.322 -17.317 14.357 1.00 95.75 241 HIS A N 1
ATOM 1938 C CA . HIS A 1 241 ? 17.429 -17.181 12.899 1.00 95.75 241 HIS A CA 1
ATOM 1939 C C . HIS A 1 241 ? 16.070 -16.989 12.192 1.00 95.75 241 HIS A C 1
ATOM 1941 O O . HIS A 1 241 ? 15.992 -17.113 10.971 1.00 95.75 241 HIS A O 1
ATOM 1947 N N . GLU A 1 242 ? 14.992 -16.647 12.910 1.00 95.56 242 GLU A N 1
ATOM 1948 C CA . GLU A 1 242 ? 13.679 -16.367 12.296 1.00 95.56 242 GLU A CA 1
ATOM 1949 C C . GLU A 1 242 ? 13.663 -15.114 11.401 1.00 95.56 242 GLU A C 1
ATOM 1951 O O . GLU A 1 242 ? 12.767 -14.946 10.572 1.00 95.56 242 GLU A O 1
ATOM 1956 N N . ARG A 1 243 ? 14.576 -14.160 11.622 1.00 93.38 243 ARG A N 1
ATOM 1957 C CA . ARG A 1 243 ? 14.547 -12.851 10.954 1.00 93.38 243 ARG A CA 1
ATOM 1958 C C . ARG A 1 243 ? 15.405 -12.869 9.689 1.00 93.38 243 ARG A C 1
ATOM 1960 O O . ARG A 1 243 ? 16.607 -13.100 9.751 1.00 93.38 243 ARG A O 1
ATOM 1967 N N . ILE A 1 244 ? 14.784 -12.528 8.562 1.00 95.31 244 ILE A N 1
ATOM 1968 C CA . ILE A 1 244 ? 15.462 -12.179 7.304 1.00 95.31 244 ILE A CA 1
ATOM 1969 C C . ILE A 1 244 ? 15.492 -10.650 7.120 1.00 95.31 244 ILE A C 1
ATOM 1971 O O . ILE A 1 244 ? 14.682 -9.952 7.750 1.00 95.31 244 ILE A O 1
ATOM 1975 N N . PRO A 1 245 ? 16.373 -10.111 6.254 1.00 95.75 245 PRO A N 1
ATOM 1976 C CA . PRO A 1 245 ? 16.317 -8.717 5.834 1.00 95.75 245 PRO A CA 1
ATOM 1977 C C . PRO A 1 245 ? 14.927 -8.346 5.310 1.00 95.75 245 PRO A C 1
ATOM 1979 O O . PRO A 1 245 ? 14.338 -9.045 4.478 1.00 95.75 245 PRO A O 1
ATOM 1982 N N . GLU A 1 246 ? 14.393 -7.228 5.800 1.00 92.88 246 GLU A N 1
ATOM 1983 C CA . GLU A 1 246 ? 13.192 -6.645 5.209 1.00 92.88 246 GLU A CA 1
ATOM 1984 C C . GLU A 1 246 ? 13.477 -6.110 3.799 1.00 92.88 246 GLU A C 1
ATOM 1986 O O . GLU A 1 246 ? 14.616 -6.069 3.332 1.00 92.88 246 GLU A O 1
ATOM 1991 N N . ARG A 1 247 ? 12.422 -5.750 3.065 1.00 95.88 247 ARG A N 1
ATOM 1992 C CA . ARG A 1 247 ? 12.591 -5.137 1.743 1.00 95.88 247 ARG A CA 1
ATOM 1993 C C . ARG A 1 247 ? 13.217 -3.752 1.924 1.00 95.88 247 ARG A C 1
ATOM 1995 O O . ARG A 1 247 ? 12.711 -2.984 2.730 1.00 95.88 247 ARG A O 1
ATOM 2002 N N . ALA A 1 248 ? 14.252 -3.426 1.147 1.00 90.12 248 ALA A N 1
ATOM 2003 C CA . ALA A 1 248 ? 14.939 -2.128 1.224 1.00 90.12 248 ALA A CA 1
ATOM 2004 C C . ALA A 1 248 ? 14.002 -0.920 1.007 1.00 90.12 248 ALA A C 1
ATOM 2006 O O . ALA A 1 248 ? 14.248 0.157 1.531 1.00 90.12 248 ALA A O 1
ATOM 2007 N N . VAL A 1 249 ? 12.919 -1.127 0.254 1.00 91.38 249 VAL A N 1
ATOM 2008 C CA . VAL A 1 249 ? 11.731 -0.267 0.180 1.00 91.38 249 VAL A CA 1
ATOM 2009 C C . VAL A 1 249 ? 10.490 -1.161 0.163 1.00 91.38 249 VAL A C 1
ATOM 2011 O O . VAL A 1 249 ? 10.565 -2.332 -0.212 1.00 91.38 249 VAL A O 1
ATOM 2014 N N . HIS A 1 250 ? 9.337 -0.625 0.544 1.00 94.25 250 HIS A N 1
ATOM 2015 C CA . HIS A 1 250 ? 8.078 -1.346 0.735 1.00 94.25 250 HIS A CA 1
ATOM 2016 C C . HIS A 1 250 ? 8.142 -2.430 1.831 1.00 94.25 250 HIS A C 1
ATOM 2018 O O . HIS A 1 250 ? 7.462 -3.461 1.732 1.00 94.25 250 HIS A O 1
ATOM 2024 N N . ALA A 1 251 ? 8.954 -2.225 2.877 1.00 91.12 251 ALA A N 1
ATOM 2025 C CA . ALA A 1 251 ? 9.101 -3.151 4.004 1.00 91.12 251 ALA A CA 1
ATOM 2026 C C . ALA A 1 251 ? 7.755 -3.431 4.693 1.00 91.12 251 ALA A C 1
ATOM 2028 O O . ALA A 1 251 ? 7.340 -4.588 4.804 1.00 91.12 251 ALA A O 1
ATOM 2029 N N . ARG A 1 252 ? 7.029 -2.375 5.073 1.00 92.56 252 ARG A N 1
ATOM 2030 C CA . ARG A 1 252 ? 5.684 -2.451 5.651 1.00 92.56 252 ARG A CA 1
ATOM 2031 C C . ARG A 1 252 ? 4.623 -2.769 4.587 1.00 92.56 252 ARG A C 1
ATOM 2033 O O . ARG A 1 252 ? 4.534 -2.089 3.569 1.00 92.56 252 ARG A O 1
ATOM 2040 N N . GLY A 1 253 ? 3.797 -3.792 4.820 1.00 92.81 253 GLY A N 1
ATOM 2041 C CA . GLY A 1 253 ? 2.704 -4.161 3.913 1.00 92.81 253 GLY A CA 1
ATOM 2042 C C . GLY A 1 253 ? 1.845 -5.339 4.380 1.00 92.81 253 GLY A C 1
ATOM 2043 O O . GLY A 1 253 ? 1.998 -5.822 5.505 1.00 92.81 253 GLY A O 1
ATOM 2044 N N . ALA A 1 254 ? 0.948 -5.795 3.502 1.00 94.44 254 ALA A N 1
ATOM 2045 C CA . ALA A 1 254 ? 0.115 -6.993 3.652 1.00 94.44 254 ALA A CA 1
ATOM 2046 C C . ALA A 1 254 ? -0.285 -7.559 2.278 1.00 94.44 254 ALA A C 1
ATOM 2048 O O . ALA A 1 254 ? -0.239 -6.839 1.282 1.00 94.44 254 ALA A O 1
ATOM 2049 N N . ALA A 1 255 ? -0.662 -8.836 2.207 1.00 97.31 255 ALA A N 1
ATOM 2050 C CA . ALA A 1 255 ? -0.993 -9.503 0.948 1.00 97.31 255 ALA A CA 1
ATOM 2051 C C . ALA A 1 255 ? -2.126 -10.520 1.095 1.00 97.31 255 ALA A C 1
ATOM 2053 O O . ALA A 1 255 ? -2.380 -11.014 2.194 1.00 97.31 255 ALA A O 1
ATOM 2054 N N . ALA A 1 256 ? -2.761 -10.847 -0.031 1.00 97.56 256 ALA A N 1
ATOM 2055 C CA . ALA A 1 256 ? -3.786 -11.879 -0.135 1.00 97.56 256 ALA A CA 1
ATOM 2056 C C . ALA A 1 256 ? -3.739 -12.593 -1.496 1.00 97.56 256 ALA A C 1
ATOM 2058 O O . ALA A 1 256 ? -3.220 -12.071 -2.488 1.00 97.56 256 ALA A O 1
ATOM 2059 N N . HIS A 1 257 ? -4.307 -13.797 -1.528 1.00 97.81 257 HIS A N 1
ATOM 2060 C CA . HIS A 1 257 ? -4.530 -14.589 -2.735 1.00 97.81 257 HIS A CA 1
ATOM 2061 C C . HIS A 1 257 ? -5.844 -14.215 -3.410 1.00 97.81 257 HIS A C 1
ATOM 2063 O O . HIS A 1 257 ? -6.786 -13.731 -2.776 1.00 97.81 257 HIS A O 1
ATOM 2069 N N . GLY A 1 258 ? -5.913 -14.519 -4.698 1.00 96.62 258 GLY A N 1
ATOM 2070 C CA . GLY A 1 258 ? -7.099 -14.310 -5.503 1.00 96.62 258 GLY A CA 1
ATOM 2071 C C . GLY A 1 258 ? -6.982 -14.923 -6.887 1.00 96.62 258 GLY A C 1
ATOM 2072 O O . GLY A 1 258 ? -6.133 -15.780 -7.148 1.00 96.62 258 GLY A O 1
ATOM 2073 N N . TYR A 1 259 ? -7.785 -14.402 -7.806 1.00 97.12 259 TYR A N 1
ATOM 2074 C CA . TYR A 1 259 ? -7.664 -14.679 -9.233 1.00 97.12 259 TYR A CA 1
ATOM 2075 C C . TYR A 1 259 ? -7.768 -13.401 -10.065 1.00 97.12 259 TYR A C 1
ATOM 2077 O O . TYR A 1 259 ? -8.428 -12.432 -9.690 1.00 97.12 259 TYR A O 1
ATOM 2085 N N . PHE A 1 260 ? -7.114 -13.431 -11.221 1.00 98.38 260 PHE A N 1
ATOM 2086 C CA . PHE A 1 260 ? -7.451 -12.610 -12.371 1.00 98.38 260 PHE A CA 1
ATOM 2087 C C . PHE A 1 260 ? -8.433 -13.376 -13.262 1.00 98.38 260 PHE A C 1
ATOM 2089 O O . PHE A 1 260 ? -8.261 -14.580 -13.443 1.00 98.38 260 PHE A O 1
ATOM 2096 N N . GLU A 1 261 ? -9.412 -12.700 -13.856 1.00 98.31 261 GLU A N 1
ATOM 2097 C CA . GLU A 1 261 ? -10.312 -13.248 -14.879 1.00 98.31 261 GLU A CA 1
ATOM 2098 C C . GLU A 1 261 ? -10.314 -12.326 -16.103 1.00 98.31 261 GLU A C 1
ATOM 2100 O O . GLU A 1 261 ? -10.626 -11.142 -15.971 1.00 98.31 261 GLU A O 1
ATOM 2105 N N . SER A 1 262 ? -9.970 -12.846 -17.287 1.00 98.56 262 SER A N 1
ATOM 2106 C CA . SER A 1 262 ? -9.991 -12.045 -18.520 1.00 98.56 262 SER A CA 1
ATOM 2107 C C . SER A 1 262 ? -11.402 -11.901 -19.090 1.00 98.56 262 SER A C 1
ATOM 2109 O O . SER A 1 262 ? -12.165 -12.866 -19.123 1.00 98.56 262 SER A O 1
ATOM 2111 N N . TYR A 1 263 ? -11.743 -10.715 -19.593 1.00 98.56 263 TYR A N 1
ATOM 2112 C CA . TYR A 1 263 ? -13.062 -10.446 -20.178 1.00 98.56 263 TYR A CA 1
ATOM 2113 C C . TYR A 1 263 ? -13.218 -10.917 -21.633 1.00 98.56 263 TYR A C 1
ATOM 2115 O O . TYR A 1 263 ? -14.342 -11.138 -22.080 1.00 98.56 263 TYR A O 1
ATOM 2123 N N . ALA A 1 264 ? -12.123 -11.080 -22.381 1.00 98.38 264 ALA A N 1
ATOM 2124 C CA . ALA A 1 264 ? -12.151 -11.387 -23.812 1.00 98.38 264 ALA A CA 1
ATOM 2125 C C . ALA A 1 264 ? -10.946 -12.246 -24.237 1.00 98.38 264 ALA A C 1
ATOM 2127 O O . ALA A 1 264 ? -10.088 -12.577 -23.422 1.00 98.38 264 ALA A O 1
ATOM 2128 N N . ASP A 1 265 ? -10.886 -12.610 -25.519 1.00 98.56 265 ASP A N 1
ATOM 2129 C CA . ASP A 1 265 ? -9.620 -12.981 -26.157 1.00 98.56 265 ASP A CA 1
ATOM 2130 C C . ASP A 1 265 ? -8.952 -11.713 -26.713 1.00 98.56 265 ASP A C 1
ATOM 2132 O O . ASP A 1 265 ? -9.488 -11.064 -27.612 1.00 98.56 265 ASP A O 1
ATOM 2136 N N . TRP A 1 266 ? -7.784 -11.372 -26.169 1.00 98.56 266 TRP A N 1
ATOM 2137 C CA . TRP A 1 266 ? -6.969 -10.215 -26.550 1.00 98.56 266 TRP A CA 1
ATOM 2138 C C . TRP A 1 266 ? -5.813 -10.578 -27.500 1.00 98.56 266 TRP A C 1
ATOM 2140 O O . TRP A 1 266 ? -4.871 -9.797 -27.668 1.00 98.56 266 TRP A O 1
ATOM 2150 N N . SER A 1 267 ? -5.871 -11.752 -28.144 1.00 98.25 267 SER A N 1
ATOM 2151 C CA . SER A 1 267 ? -4.869 -12.244 -29.105 1.00 98.25 267 SER A CA 1
ATOM 2152 C C . SER A 1 267 ? -4.585 -11.288 -30.272 1.00 98.25 267 SER A C 1
ATOM 2154 O O . SER A 1 267 ? -3.491 -11.313 -30.844 1.00 98.25 267 SER A O 1
ATOM 2156 N N . ASN A 1 268 ? -5.530 -10.396 -30.588 1.00 97.88 268 ASN A N 1
ATOM 2157 C CA . ASN A 1 268 ? -5.384 -9.329 -31.579 1.00 97.88 268 ASN A CA 1
ATOM 2158 C C . ASN A 1 268 ? -4.292 -8.298 -31.225 1.00 97.88 268 ASN A C 1
ATOM 2160 O O . ASN A 1 268 ? -3.669 -7.751 -32.136 1.00 97.88 268 ASN A O 1
ATOM 2164 N N . ILE A 1 269 ? -4.045 -8.043 -29.933 1.00 97.56 269 ILE A N 1
ATOM 2165 C CA . ILE A 1 269 ? -3.062 -7.056 -29.449 1.00 97.56 269 ILE A CA 1
ATOM 2166 C C . ILE A 1 269 ? -1.930 -7.667 -28.614 1.00 97.56 269 ILE A C 1
ATOM 2168 O O . ILE A 1 269 ? -0.840 -7.101 -28.579 1.00 97.56 269 ILE A O 1
ATOM 2172 N N . THR A 1 270 ? -2.135 -8.821 -27.970 1.00 98.69 270 THR A N 1
ATOM 2173 C CA . THR A 1 270 ? -1.116 -9.469 -27.132 1.00 98.69 270 THR A CA 1
ATOM 2174 C C . THR A 1 270 ? -1.119 -10.992 -27.253 1.00 98.69 270 THR A C 1
ATOM 2176 O O . THR A 1 270 ? -2.154 -11.643 -27.211 1.00 98.69 270 THR A O 1
ATOM 2179 N N . ALA A 1 271 ? 0.069 -11.595 -27.333 1.00 98.50 271 ALA A N 1
ATOM 2180 C CA . ALA A 1 271 ? 0.255 -13.045 -27.244 1.00 98.50 271 ALA A CA 1
ATOM 2181 C C . ALA A 1 271 ? 0.208 -13.593 -25.796 1.00 98.50 271 ALA A C 1
ATOM 2183 O O . ALA A 1 271 ? 0.551 -14.758 -25.571 1.00 98.50 271 ALA A O 1
ATOM 2184 N N . ALA A 1 272 ? -0.171 -12.771 -24.808 1.00 98.56 272 ALA A N 1
ATOM 2185 C CA . ALA A 1 272 ? -0.183 -13.142 -23.399 1.00 98.56 272 ALA A CA 1
ATOM 2186 C C . ALA A 1 272 ? -1.247 -14.205 -23.095 1.00 98.56 272 ALA A C 1
ATOM 2188 O O . ALA A 1 272 ? -2.448 -13.951 -23.144 1.00 98.56 272 ALA A O 1
ATOM 2189 N N . SER A 1 273 ? -0.799 -15.406 -22.708 1.00 98.38 273 SER A N 1
ATOM 2190 C CA . SER A 1 273 ? -1.685 -16.553 -22.454 1.00 98.38 273 SER A CA 1
ATOM 2191 C C . SER A 1 273 ? -2.809 -16.238 -21.463 1.00 98.38 273 SER A C 1
ATOM 2193 O O . SER A 1 273 ? -3.935 -16.662 -21.684 1.00 98.38 273 SER A O 1
ATOM 2195 N N . PHE A 1 274 ? -2.564 -15.476 -20.394 1.00 97.69 274 PHE A N 1
ATOM 2196 C CA . PHE A 1 274 ? -3.600 -15.172 -19.395 1.00 97.69 274 PHE A CA 1
ATOM 2197 C C . PHE A 1 274 ? -4.748 -14.278 -19.918 1.00 97.69 274 PHE A C 1
ATOM 2199 O O . PHE A 1 274 ? -5.777 -14.180 -19.258 1.00 97.69 274 PHE A O 1
ATOM 2206 N N . LEU A 1 275 ? -4.595 -13.688 -21.112 1.00 98.44 275 LEU A N 1
ATOM 2207 C CA . LEU A 1 275 ? -5.565 -12.822 -21.793 1.00 98.44 275 LEU A CA 1
ATOM 2208 C C . LEU A 1 275 ? -6.142 -13.443 -23.082 1.00 98.44 275 LEU A C 1
ATOM 2210 O O . LEU A 1 275 ? -6.839 -12.765 -23.827 1.00 98.44 275 LEU A O 1
ATOM 2214 N N . ASN A 1 276 ? -5.844 -14.711 -23.388 1.00 97.44 276 ASN A N 1
ATOM 2215 C CA . ASN A 1 276 ? -6.170 -15.310 -24.691 1.00 97.44 276 ASN A CA 1
ATOM 2216 C C . ASN A 1 276 ? -7.567 -15.959 -24.793 1.00 97.44 276 ASN A C 1
ATOM 2218 O O . ASN A 1 276 ? -7.814 -16.737 -25.715 1.00 97.44 276 ASN A O 1
ATOM 2222 N N . GLN A 1 277 ? -8.444 -15.743 -23.807 1.00 98.00 277 GLN A N 1
ATOM 2223 C CA . GLN A 1 277 ? -9.776 -16.347 -23.754 1.00 98.00 277 GLN A CA 1
ATOM 2224 C C . GLN A 1 277 ? -10.659 -15.652 -22.703 1.00 98.00 277 GLN A C 1
ATOM 2226 O O . GLN A 1 277 ? -10.265 -15.514 -21.544 1.00 98.00 277 GLN A O 1
ATOM 2231 N N . ALA A 1 278 ? -11.898 -15.321 -23.080 1.00 98.25 278 ALA A N 1
ATOM 2232 C CA . ALA A 1 278 ? -12.916 -14.810 -22.161 1.00 98.25 278 ALA A CA 1
ATOM 2233 C C . ALA A 1 278 ? -13.220 -15.804 -21.021 1.00 98.25 278 ALA A C 1
ATOM 2235 O O . ALA A 1 278 ? -13.359 -17.007 -21.253 1.00 98.25 278 ALA A O 1
ATOM 2236 N N . GLY A 1 279 ? -13.336 -15.304 -19.790 1.00 97.06 279 GLY A N 1
ATOM 2237 C CA . GLY A 1 279 ? -13.567 -16.104 -18.584 1.00 97.06 279 GLY A CA 1
ATOM 2238 C C . GLY A 1 279 ? -12.350 -16.907 -18.110 1.00 97.06 279 GLY A C 1
ATOM 2239 O O . GLY A 1 279 ? -12.462 -17.682 -17.159 1.00 97.06 279 GLY A O 1
ATOM 2240 N N . LYS A 1 280 ? -11.176 -16.757 -18.742 1.00 97.38 280 LYS A N 1
ATOM 2241 C CA . LYS A 1 280 ? -9.960 -17.457 -18.316 1.00 97.38 280 LYS A CA 1
ATOM 2242 C C . LYS A 1 280 ? -9.480 -16.923 -16.973 1.00 97.38 280 LYS A C 1
ATOM 2244 O O . LYS A 1 280 ? -9.063 -15.769 -16.872 1.00 97.38 280 LYS A O 1
ATOM 2249 N N . GLN A 1 281 ? -9.501 -17.790 -15.965 1.00 96.44 281 GLN A N 1
ATOM 2250 C CA . GLN A 1 281 ? -9.009 -17.478 -14.630 1.00 96.44 281 GLN A CA 1
ATOM 2251 C C . GLN A 1 281 ? -7.530 -17.848 -14.469 1.00 96.44 281 GLN A C 1
ATOM 2253 O O . GLN A 1 281 ? -7.077 -18.889 -14.943 1.00 96.44 281 GLN A O 1
ATOM 2258 N N . THR A 1 282 ? -6.774 -16.982 -13.797 1.00 96.62 282 THR A N 1
ATOM 2259 C CA . THR A 1 282 ? -5.352 -17.166 -13.469 1.00 96.62 282 THR A CA 1
ATOM 2260 C C . THR A 1 282 ? -5.144 -16.836 -11.987 1.00 96.62 282 THR A C 1
ATOM 2262 O O . THR A 1 282 ? -5.516 -15.734 -11.586 1.00 96.62 282 THR A O 1
ATOM 2265 N N . PRO A 1 283 ? -4.577 -17.734 -11.156 1.00 96.56 283 PRO A N 1
ATOM 2266 C CA . PRO A 1 283 ? -4.292 -17.434 -9.751 1.00 96.56 283 PRO A CA 1
ATOM 2267 C C . PRO A 1 283 ? -3.357 -16.226 -9.597 1.00 96.56 283 PRO A C 1
ATOM 2269 O O . PRO A 1 283 ? -2.382 -16.103 -10.339 1.00 96.56 283 PRO A O 1
ATOM 2272 N N . ILE A 1 284 ? -3.629 -15.359 -8.618 1.00 96.94 284 ILE A N 1
ATOM 2273 C CA . ILE A 1 284 ? -2.793 -14.192 -8.289 1.00 96.94 284 ILE A CA 1
ATOM 2274 C C . ILE A 1 284 ? -2.498 -14.118 -6.789 1.00 96.94 284 ILE A C 1
ATOM 2276 O O . ILE A 1 284 ? -3.246 -14.635 -5.957 1.00 96.94 284 ILE A O 1
ATOM 2280 N N . PHE A 1 285 ? -1.432 -13.398 -6.451 1.00 97.94 285 PHE A N 1
ATOM 2281 C CA . PHE A 1 285 ? -1.124 -12.958 -5.095 1.00 97.94 285 PHE A CA 1
ATOM 2282 C C . PHE A 1 285 ? -0.750 -11.476 -5.155 1.00 97.94 285 PHE A C 1
ATOM 2284 O O . PHE A 1 285 ? 0.219 -11.116 -5.825 1.00 97.94 285 PHE A O 1
ATOM 2291 N N . LEU A 1 286 ? -1.531 -10.610 -4.506 1.00 97.81 286 LEU A N 1
ATOM 2292 C CA . LEU A 1 286 ? -1.295 -9.163 -4.498 1.00 97.81 286 LEU A CA 1
ATOM 2293 C C . LEU A 1 286 ? -0.815 -8.724 -3.118 1.00 97.81 286 LEU A C 1
ATOM 2295 O O . LEU A 1 286 ? -1.406 -9.103 -2.108 1.00 97.81 286 LEU A O 1
ATOM 2299 N N . ARG A 1 287 ? 0.238 -7.899 -3.088 1.00 98.31 287 ARG A N 1
ATOM 2300 C CA . ARG A 1 287 ? 0.775 -7.269 -1.876 1.00 98.31 287 ARG A CA 1
ATOM 2301 C C . ARG A 1 287 ? 0.660 -5.754 -1.979 1.00 98.31 287 ARG A C 1
ATOM 2303 O O . ARG A 1 287 ? 1.176 -5.161 -2.920 1.00 98.31 287 ARG A O 1
ATOM 2310 N N . PHE A 1 288 ? 0.063 -5.152 -0.962 1.00 97.12 288 PHE A N 1
ATOM 2311 C CA . PHE A 1 288 ? 0.003 -3.711 -0.752 1.00 97.12 288 PHE A CA 1
ATOM 2312 C C . PHE A 1 288 ? 1.034 -3.293 0.301 1.00 97.12 288 PHE A C 1
ATOM 2314 O O . PHE A 1 288 ? 1.453 -4.107 1.131 1.00 97.12 288 PHE A O 1
ATOM 2321 N N . SER A 1 289 ? 1.470 -2.035 0.264 1.00 94.81 289 SER A N 1
ATOM 2322 C CA . SER A 1 289 ? 2.557 -1.537 1.115 1.00 94.81 289 SER A CA 1
ATOM 2323 C C . SER A 1 289 ? 2.682 -0.019 1.075 1.00 94.81 289 SER A C 1
ATOM 2325 O O . SER A 1 289 ? 2.397 0.585 0.042 1.00 94.81 289 SER A O 1
ATOM 2327 N N . THR A 1 290 ? 3.209 0.574 2.151 1.00 90.94 290 THR A N 1
ATOM 2328 C CA . THR A 1 290 ? 3.832 1.912 2.099 1.00 90.94 290 THR A CA 1
ATOM 2329 C C . THR A 1 290 ? 5.177 1.824 1.356 1.00 90.94 290 THR A C 1
ATOM 2331 O O . THR A 1 290 ? 5.467 0.799 0.737 1.00 90.94 290 THR A O 1
ATOM 2334 N N . VAL A 1 291 ? 6.001 2.880 1.355 1.00 87.62 291 VAL A N 1
ATOM 2335 C CA . VAL A 1 291 ? 7.295 2.889 0.636 1.00 87.62 291 VAL A CA 1
ATOM 2336 C C . VAL A 1 291 ? 8.493 2.846 1.578 1.00 87.62 291 VAL A C 1
ATOM 2338 O O . VAL A 1 291 ? 9.325 1.959 1.432 1.00 87.62 291 VAL A O 1
ATOM 2341 N N . ALA A 1 292 ? 8.612 3.787 2.511 1.00 74.50 292 ALA A N 1
ATOM 2342 C CA . ALA A 1 292 ? 9.891 4.026 3.181 1.00 74.50 292 ALA A CA 1
ATOM 2343 C C . ALA A 1 292 ? 9.946 3.563 4.652 1.00 74.50 292 ALA A C 1
ATOM 2345 O O . ALA A 1 292 ? 11.017 3.209 5.135 1.00 74.50 292 ALA A O 1
ATOM 2346 N N . GLY A 1 293 ? 8.805 3.451 5.338 1.00 75.69 293 GLY A N 1
ATOM 2347 C CA . GLY A 1 293 ? 8.763 2.966 6.713 1.00 75.69 293 GLY A CA 1
ATOM 2348 C C . GLY A 1 293 ? 9.188 1.499 6.816 1.00 75.69 293 GLY A C 1
ATOM 2349 O O . GLY A 1 293 ? 8.723 0.646 6.049 1.00 75.69 293 GLY A O 1
ATOM 2350 N N . SER A 1 294 ? 10.045 1.208 7.798 1.00 80.25 294 SER A N 1
ATOM 2351 C CA . SER A 1 294 ? 10.487 -0.148 8.151 1.00 80.25 294 SER A CA 1
ATOM 2352 C C . SER A 1 294 ? 9.300 -1.066 8.477 1.00 80.25 294 SER A C 1
ATOM 2354 O O . SER A 1 294 ? 8.201 -0.593 8.767 1.00 80.25 294 SER A O 1
ATOM 2356 N N . ARG A 1 295 ? 9.486 -2.394 8.521 1.00 73.38 295 ARG A N 1
ATOM 2357 C CA . ARG A 1 295 ? 8.383 -3.379 8.677 1.00 73.38 295 ARG A CA 1
ATOM 2358 C C . ARG A 1 295 ? 7.438 -3.124 9.870 1.00 73.38 295 ARG A C 1
ATOM 2360 O O . ARG A 1 295 ? 6.287 -3.562 9.834 1.00 73.38 295 ARG A O 1
ATOM 2367 N N . GLY A 1 296 ? 7.918 -2.446 10.916 1.00 69.38 296 GLY A N 1
ATOM 2368 C CA . GLY A 1 296 ? 7.159 -2.071 12.115 1.00 69.38 296 GLY A CA 1
ATOM 2369 C C . GLY A 1 296 ? 6.479 -0.693 12.097 1.00 69.38 296 GLY A C 1
ATOM 2370 O O . GLY A 1 296 ? 5.850 -0.356 13.094 1.00 69.38 296 GLY A O 1
ATOM 2371 N N . SER A 1 297 ? 6.588 0.107 11.028 1.00 77.94 297 SER A N 1
ATOM 2372 C CA . SER A 1 297 ? 5.904 1.408 10.944 1.00 77.94 297 SER A CA 1
ATOM 2373 C C . SER A 1 297 ? 4.378 1.250 10.920 1.00 77.94 297 SER A C 1
ATOM 2375 O O . SER A 1 297 ? 3.860 0.173 10.615 1.00 77.94 297 SER A O 1
ATOM 2377 N N . ALA A 1 298 ? 3.650 2.341 11.167 1.00 69.88 298 ALA A N 1
ATOM 2378 C CA . ALA A 1 298 ? 2.225 2.406 10.852 1.00 69.88 298 ALA A CA 1
ATOM 2379 C C . ALA A 1 298 ? 1.982 2.248 9.337 1.00 69.88 298 ALA A C 1
ATOM 2381 O O . ALA A 1 298 ? 2.850 2.575 8.518 1.00 69.88 298 ALA A O 1
ATOM 2382 N N . ASP A 1 299 ? 0.784 1.787 8.967 1.00 37.50 299 ASP A N 1
ATOM 2383 C CA . ASP A 1 299 ? 0.344 1.617 7.572 1.00 37.50 299 ASP A CA 1
ATOM 2384 C C . ASP A 1 299 ? 0.185 2.944 6.778 1.00 37.50 299 ASP A C 1
ATOM 2386 O O . ASP A 1 299 ? -0.110 2.899 5.583 1.00 37.50 299 ASP A O 1
ATOM 2390 N N . THR A 1 300 ? 0.380 4.113 7.408 1.00 35.12 300 THR A N 1
ATOM 2391 C CA . THR A 1 300 ? 0.084 5.467 6.879 1.00 35.12 300 THR A CA 1
ATOM 2392 C C . THR A 1 300 ? 1.314 6.397 6.765 1.00 35.12 300 THR A C 1
ATOM 2394 O O . THR A 1 300 ? 1.170 7.617 6.775 1.00 35.12 300 THR A O 1
ATOM 2397 N N . ALA A 1 301 ? 2.536 5.851 6.684 1.00 47.94 301 ALA A N 1
ATOM 2398 C CA . ALA A 1 301 ? 3.775 6.584 7.004 1.00 47.94 301 ALA A CA 1
ATOM 2399 C C . ALA A 1 301 ? 4.903 6.504 5.921 1.00 47.94 301 ALA A C 1
ATOM 2401 O O . ALA A 1 301 ? 4.906 5.592 5.088 1.00 47.94 301 ALA A O 1
ATOM 2402 N N . ARG A 1 302 ? 5.854 7.466 5.912 1.00 52.75 302 ARG A N 1
ATOM 2403 C CA . ARG A 1 302 ? 6.898 7.715 4.870 1.00 52.75 302 ARG A CA 1
ATOM 2404 C C . ARG A 1 302 ? 8.376 7.405 5.248 1.00 52.75 302 ARG A C 1
ATOM 2406 O O . ARG A 1 302 ? 8.624 6.222 5.394 1.00 52.75 302 ARG A O 1
ATOM 2413 N N . ASP A 1 303 ? 9.334 8.344 5.406 1.00 48.03 303 ASP A N 1
ATOM 2414 C CA . ASP A 1 303 ? 10.829 8.120 5.435 1.00 48.03 303 ASP A CA 1
ATOM 2415 C C . ASP A 1 303 ? 11.582 8.656 6.713 1.00 48.03 303 ASP A C 1
ATOM 2417 O O . ASP A 1 303 ? 10.971 9.480 7.384 1.00 48.03 303 ASP A O 1
ATOM 2421 N N . PRO A 1 304 ? 12.839 8.250 7.087 1.00 52.44 304 PRO A N 1
ATOM 2422 C CA . PRO A 1 304 ? 13.727 8.909 8.091 1.00 52.44 304 PRO A CA 1
ATOM 2423 C C . PRO A 1 304 ? 15.098 9.458 7.582 1.00 52.44 304 PRO A C 1
ATOM 2425 O O . PRO A 1 304 ? 15.491 9.277 6.432 1.00 52.44 304 PRO A O 1
ATOM 2428 N N . ARG A 1 305 ? 15.886 10.123 8.460 1.00 58.66 305 ARG A N 1
ATOM 2429 C CA . ARG A 1 305 ? 17.253 10.652 8.174 1.00 58.66 305 ARG A CA 1
ATOM 2430 C C . ARG A 1 305 ? 18.395 9.755 8.695 1.00 58.66 305 ARG A C 1
ATOM 2432 O O . ARG A 1 305 ? 18.232 9.124 9.733 1.00 58.66 305 ARG A O 1
ATOM 2439 N N . PRO A 1 306 ? 19.586 9.730 8.057 1.00 69.88 306 PRO A N 1
ATOM 2440 C CA . PRO A 1 306 ? 20.625 8.729 8.345 1.00 69.88 306 PRO A CA 1
ATOM 2441 C C . PRO A 1 306 ? 21.497 8.986 9.587 1.00 69.88 306 PRO A C 1
ATOM 2443 O O . PRO A 1 306 ? 22.208 8.080 10.010 1.00 69.88 306 PRO A O 1
ATOM 2446 N N . ASP A 1 307 ? 21.507 10.193 10.159 1.00 63.59 307 ASP A N 1
ATOM 2447 C CA . ASP A 1 307 ? 22.348 10.529 11.319 1.00 63.59 307 ASP A CA 1
ATOM 2448 C C . ASP A 1 307 ? 21.737 10.083 12.659 1.00 63.59 307 ASP A C 1
ATOM 2450 O O . ASP A 1 307 ? 22.462 9.861 13.630 1.00 63.59 307 ASP A O 1
ATOM 2454 N N . ASN A 1 308 ? 20.408 9.962 12.710 1.00 80.75 308 ASN A N 1
ATOM 2455 C CA . ASN A 1 308 ? 19.639 9.697 13.929 1.00 80.75 308 ASN A CA 1
ATOM 2456 C C . ASN A 1 308 ? 18.371 8.840 13.718 1.00 80.75 308 ASN A C 1
ATOM 2458 O O . ASN A 1 308 ? 17.653 8.604 14.685 1.00 80.75 308 ASN A O 1
ATOM 2462 N N . GLU A 1 309 ? 18.089 8.390 12.490 1.00 82.56 309 GLU A N 1
ATOM 2463 C CA . GLU A 1 309 ? 16.892 7.620 12.100 1.00 82.56 309 GLU A CA 1
ATOM 2464 C C . GLU A 1 309 ? 15.549 8.347 12.366 1.00 82.56 309 GLU A C 1
ATOM 2466 O O . GLU A 1 309 ? 14.505 7.726 12.557 1.00 82.56 309 GLU A O 1
ATOM 2471 N N . ILE A 1 310 ? 15.552 9.691 12.368 1.00 84.44 310 ILE A N 1
ATOM 2472 C CA . ILE A 1 310 ? 14.388 10.538 12.695 1.00 84.44 310 ILE A CA 1
ATOM 2473 C C . ILE A 1 310 ? 14.092 11.540 11.561 1.00 84.44 310 ILE A C 1
ATOM 2475 O O . ILE A 1 310 ? 15.016 12.207 11.078 1.00 84.44 310 ILE A O 1
ATOM 2479 N N . PRO A 1 311 ? 12.815 11.746 11.181 1.00 85.38 311 PRO A N 1
ATOM 2480 C CA . PRO A 1 311 ? 11.602 11.167 11.779 1.00 85.38 311 PRO A CA 1
ATOM 2481 C C . PRO A 1 311 ? 11.318 9.761 11.251 1.00 85.38 311 PRO A C 1
ATOM 2483 O O . PRO A 1 311 ? 11.393 9.566 10.055 1.00 85.38 311 PRO A O 1
ATOM 2486 N N . GLN A 1 312 ? 10.944 8.779 12.082 1.00 83.56 312 GLN A N 1
ATOM 2487 C CA . GLN A 1 312 ? 10.491 7.502 11.515 1.00 83.56 312 GLN A CA 1
ATOM 2488 C C . GLN A 1 312 ? 9.207 7.739 10.717 1.00 83.56 312 GLN A C 1
ATOM 2490 O O . GLN A 1 312 ? 8.168 8.152 11.239 1.00 83.56 312 GLN A O 1
ATOM 2495 N N . ALA A 1 313 ? 9.321 7.426 9.440 1.00 84.06 313 ALA A N 1
ATOM 2496 C CA . ALA A 1 313 ? 8.269 7.374 8.468 1.00 84.06 313 ALA A CA 1
ATOM 2497 C C . ALA A 1 313 ? 7.462 8.687 8.261 1.00 84.06 313 ALA A C 1
ATOM 2499 O O . ALA A 1 313 ? 6.237 8.687 8.369 1.00 84.06 313 ALA A O 1
ATOM 2500 N N . GLN A 1 314 ? 8.106 9.798 7.876 1.00 86.69 314 GLN A N 1
ATOM 2501 C CA . GLN A 1 314 ? 7.474 11.068 7.438 1.00 86.69 314 GLN A CA 1
ATOM 2502 C C . GLN A 1 314 ? 8.327 11.775 6.360 1.00 86.69 314 GLN A C 1
ATOM 2504 O O . GLN A 1 314 ? 9.520 11.554 6.316 1.00 86.69 314 GLN A O 1
ATOM 2509 N N . THR A 1 315 ? 7.778 12.652 5.508 1.00 92.31 315 THR A N 1
ATOM 2510 C CA . THR A 1 315 ? 8.600 13.566 4.659 1.00 92.31 315 THR A CA 1
ATOM 2511 C C . THR A 1 315 ? 8.797 14.957 5.262 1.00 92.31 315 THR A C 1
ATOM 2513 O O . THR A 1 315 ? 9.535 15.771 4.711 1.00 92.31 315 THR A O 1
ATOM 2516 N N . ALA A 1 316 ? 8.216 15.204 6.439 1.00 94.12 316 ALA A N 1
ATOM 2517 C CA . ALA A 1 316 ? 8.292 16.446 7.204 1.00 94.12 316 ALA A CA 1
ATOM 2518 C C . ALA A 1 316 ? 9.688 16.679 7.834 1.00 94.12 316 ALA A C 1
ATOM 2520 O O . ALA A 1 316 ? 9.839 16.764 9.052 1.00 94.12 316 ALA A O 1
ATOM 2521 N N . HIS A 1 317 ? 10.737 16.729 7.010 1.00 94.00 317 HIS A N 1
ATOM 2522 C CA . HIS A 1 317 ? 12.121 16.974 7.413 1.00 94.00 317 HIS A CA 1
ATOM 2523 C C . HIS A 1 317 ? 12.948 17.596 6.280 1.00 94.00 317 HIS A C 1
ATOM 2525 O O . HIS A 1 317 ? 12.678 17.400 5.094 1.00 94.00 317 HIS A O 1
ATOM 2531 N N . ASP A 1 318 ? 14.010 18.314 6.656 1.00 94.69 318 ASP A N 1
ATOM 2532 C CA . ASP A 1 318 ? 14.842 19.105 5.744 1.00 94.69 318 ASP A CA 1
ATOM 2533 C C . ASP A 1 318 ? 15.328 18.356 4.498 1.00 94.69 318 ASP A C 1
ATOM 2535 O O . ASP A 1 318 ? 15.190 18.875 3.398 1.00 94.69 318 ASP A O 1
ATOM 2539 N N . SER A 1 319 ? 15.874 17.143 4.635 1.00 92.88 319 SER A N 1
ATOM 2540 C CA . SER A 1 319 ? 16.490 16.434 3.502 1.00 92.88 319 SER A CA 1
ATOM 2541 C C . SER A 1 319 ? 15.500 15.976 2.427 1.00 92.88 319 SER A C 1
ATOM 2543 O O . SER A 1 319 ? 15.882 15.909 1.260 1.00 92.88 319 SER A O 1
ATOM 2545 N N . ALA A 1 320 ? 14.241 15.692 2.781 1.00 93.81 320 ALA A N 1
ATOM 2546 C CA . ALA A 1 320 ? 13.210 15.371 1.796 1.00 93.81 320 ALA A CA 1
ATOM 2547 C C . ALA A 1 320 ? 12.860 16.610 0.965 1.00 93.81 320 ALA A C 1
ATOM 2549 O O . ALA A 1 320 ? 12.936 16.581 -0.261 1.00 93.81 320 ALA A O 1
ATOM 2550 N N . TYR A 1 321 ? 12.560 17.727 1.631 1.00 96.38 321 TYR A N 1
ATOM 2551 C CA . TYR A 1 321 ? 12.215 18.976 0.953 1.00 96.38 321 TYR A CA 1
ATOM 2552 C C . TYR A 1 321 ? 13.394 19.630 0.233 1.00 96.38 321 TYR A C 1
ATOM 2554 O O . TYR A 1 321 ? 13.187 20.261 -0.802 1.00 96.38 321 TYR A O 1
ATOM 2562 N N . ASP A 1 322 ? 14.626 19.428 0.704 1.00 97.12 322 ASP A N 1
ATOM 2563 C CA . ASP A 1 322 ? 15.827 19.809 -0.037 1.00 97.12 322 ASP A CA 1
ATOM 2564 C C . ASP A 1 322 ? 15.891 19.023 -1.350 1.00 97.12 322 ASP A C 1
ATOM 2566 O O . ASP A 1 322 ? 15.870 19.629 -2.423 1.00 97.12 322 ASP A O 1
ATOM 2570 N N . PHE A 1 323 ? 15.805 17.687 -1.289 1.00 97.25 323 PHE A N 1
ATOM 2571 C CA . PHE A 1 323 ? 15.775 16.835 -2.479 1.00 97.25 323 PHE A CA 1
ATOM 2572 C C . PHE A 1 323 ? 14.650 17.217 -3.451 1.00 97.25 323 PHE A C 1
ATOM 2574 O O . PHE A 1 323 ? 14.928 17.385 -4.640 1.00 97.25 323 PHE A O 1
ATOM 2581 N N . PHE A 1 324 ? 13.420 17.428 -2.967 1.00 97.31 324 PHE A N 1
ATOM 2582 C CA . PHE A 1 324 ? 12.291 17.864 -3.799 1.00 97.31 324 PHE A CA 1
ATOM 2583 C C . PHE A 1 324 ? 12.516 19.252 -4.418 1.00 97.31 324 PHE A C 1
ATOM 2585 O O . PHE A 1 324 ? 12.159 19.476 -5.573 1.00 97.31 324 PHE A O 1
ATOM 2592 N N . SER A 1 325 ? 13.152 20.177 -3.690 1.00 96.69 325 SER A N 1
ATOM 2593 C CA . SER A 1 325 ? 13.459 21.520 -4.198 1.00 96.69 325 SER A CA 1
ATOM 2594 C C . SER A 1 325 ? 14.554 21.526 -5.274 1.00 96.69 325 SER A C 1
ATOM 2596 O O . SER A 1 325 ? 14.509 22.348 -6.191 1.00 96.69 325 SER A O 1
ATOM 2598 N N . GLN A 1 326 ? 15.524 20.608 -5.178 1.00 97.75 326 GLN A N 1
ATOM 2599 C CA . GLN A 1 326 ? 16.637 20.481 -6.124 1.00 97.75 326 GLN A CA 1
ATOM 2600 C C . GLN A 1 326 ? 16.314 19.565 -7.321 1.00 97.75 326 GLN A C 1
ATOM 2602 O O . GLN A 1 326 ? 16.947 19.686 -8.367 1.00 97.75 326 GLN A O 1
ATOM 2607 N N . ASN A 1 327 ? 15.327 18.669 -7.196 1.00 96.81 327 ASN A N 1
ATOM 2608 C CA . ASN A 1 327 ? 14.949 17.679 -8.212 1.00 96.81 327 ASN A CA 1
ATOM 2609 C C . ASN A 1 327 ? 13.452 17.822 -8.559 1.00 96.81 327 ASN A C 1
ATOM 2611 O O . ASN A 1 327 ? 12.634 17.007 -8.114 1.00 96.81 327 ASN A O 1
ATOM 2615 N N . PRO A 1 328 ? 13.064 18.846 -9.346 1.00 96.38 328 PRO A N 1
ATOM 2616 C CA . PRO A 1 328 ? 11.658 19.177 -9.602 1.00 96.38 328 PRO A CA 1
ATOM 2617 C C . PRO A 1 328 ? 10.848 18.075 -10.302 1.00 96.38 328 PRO A C 1
ATOM 2619 O O . PRO A 1 328 ? 9.625 18.071 -10.199 1.00 96.38 328 PRO A O 1
ATOM 2622 N N . SER A 1 329 ? 11.492 17.080 -10.920 1.00 97.38 329 SER A N 1
ATOM 2623 C CA . SER A 1 329 ? 10.832 15.860 -11.418 1.00 97.38 329 SER A CA 1
ATOM 2624 C C . SER A 1 329 ? 9.993 15.125 -10.359 1.00 97.38 329 SER A C 1
ATOM 2626 O O . SER A 1 329 ? 9.062 14.398 -10.699 1.00 97.38 329 SER A O 1
ATOM 2628 N N . THR A 1 330 ? 10.283 15.332 -9.072 1.00 97.44 330 THR A N 1
ATOM 2629 C CA . THR A 1 330 ? 9.524 14.760 -7.950 1.00 97.44 330 THR A CA 1
ATOM 2630 C C . THR A 1 330 ? 8.152 15.401 -7.728 1.00 97.44 330 THR A C 1
ATOM 2632 O O . THR A 1 330 ? 7.289 14.760 -7.125 1.00 97.44 330 THR A O 1
ATOM 2635 N N . LEU A 1 331 ? 7.925 16.632 -8.210 1.00 98.12 331 LEU A N 1
ATOM 2636 C CA . LEU A 1 331 ? 6.770 17.454 -7.828 1.00 98.12 331 LEU A CA 1
ATOM 2637 C C . LEU A 1 331 ? 5.432 16.786 -8.148 1.00 98.12 331 LEU A C 1
ATOM 2639 O O . LEU A 1 331 ? 4.510 16.870 -7.341 1.00 98.12 331 LEU A O 1
ATOM 2643 N N . HIS A 1 332 ? 5.321 16.080 -9.276 1.00 98.69 332 HIS A N 1
ATOM 2644 C CA . HIS A 1 332 ? 4.058 15.444 -9.647 1.00 98.69 332 HIS A CA 1
ATOM 2645 C C . HIS A 1 332 ? 3.686 14.352 -8.637 1.00 98.69 332 HIS A C 1
ATOM 2647 O O . HIS A 1 332 ? 2.647 14.445 -7.989 1.00 98.69 332 HIS A O 1
ATOM 2653 N N . THR A 1 333 ? 4.576 13.385 -8.397 1.00 98.38 333 THR A N 1
ATOM 2654 C CA . THR A 1 333 ? 4.381 12.341 -7.376 1.00 98.38 333 THR A CA 1
ATOM 2655 C C . THR A 1 333 ? 4.182 12.925 -5.975 1.00 98.38 333 THR A C 1
ATOM 2657 O O . THR A 1 333 ? 3.397 12.386 -5.197 1.00 98.38 333 THR A O 1
ATOM 2660 N N . LEU A 1 334 ? 4.860 14.030 -5.645 1.00 97.56 334 LEU A N 1
ATOM 2661 C CA . LEU A 1 334 ? 4.706 14.712 -4.362 1.00 97.56 334 LEU A CA 1
ATOM 2662 C C . LEU A 1 334 ? 3.290 15.284 -4.183 1.00 97.56 334 LEU A C 1
ATOM 2664 O O . LEU A 1 334 ? 2.709 15.120 -3.117 1.00 97.56 334 LEU A O 1
ATOM 2668 N N . PHE A 1 335 ? 2.692 15.883 -5.215 1.00 98.12 335 PHE A N 1
ATOM 2669 C CA . PHE A 1 335 ? 1.327 16.421 -5.135 1.00 98.12 335 PHE A CA 1
ATOM 2670 C C . PHE A 1 335 ? 0.290 15.306 -4.954 1.00 98.12 335 PHE A C 1
ATOM 2672 O O . PHE A 1 335 ? -0.603 15.434 -4.117 1.00 98.12 335 PHE A O 1
ATOM 2679 N N . TRP A 1 336 ? 0.452 14.178 -5.656 1.00 98.19 336 TRP A N 1
ATOM 2680 C CA . TRP A 1 336 ? -0.346 12.977 -5.393 1.00 98.19 336 TRP A CA 1
ATOM 2681 C C . TRP A 1 336 ? -0.165 12.513 -3.937 1.00 98.19 336 TRP A C 1
ATOM 2683 O O . TRP A 1 336 ? -1.149 12.294 -3.235 1.00 98.19 336 TRP A O 1
ATOM 2693 N N . ALA A 1 337 ? 1.073 12.434 -3.443 1.00 96.00 337 ALA A N 1
ATOM 2694 C CA . ALA A 1 337 ? 1.386 11.996 -2.081 1.00 96.00 337 ALA A CA 1
ATOM 2695 C C . ALA A 1 337 ? 0.885 12.930 -0.960 1.00 96.00 337 ALA A C 1
ATOM 2697 O O . ALA A 1 337 ? 0.677 12.448 0.150 1.00 96.00 337 ALA A O 1
ATOM 2698 N N . LEU A 1 338 ? 0.704 14.225 -1.231 1.00 96.12 338 LEU A N 1
ATOM 2699 C CA . LEU A 1 338 ? 0.175 15.223 -0.286 1.00 96.12 338 LEU A CA 1
ATOM 2700 C C . LEU A 1 338 ? -1.355 15.366 -0.353 1.00 96.12 338 LEU A C 1
ATOM 2702 O O . LEU A 1 338 ? -1.965 15.982 0.518 1.00 96.12 338 LEU A O 1
ATOM 2706 N N . SER A 1 339 ? -1.977 14.811 -1.393 1.00 95.81 339 SER A N 1
ATOM 2707 C CA . SER A 1 339 ? -3.428 14.665 -1.501 1.00 95.81 339 SER A CA 1
ATOM 2708 C C . SER A 1 339 ? -3.922 13.422 -0.742 1.00 95.81 339 SER A C 1
ATOM 2710 O O . SER A 1 339 ? -3.138 12.679 -0.144 1.00 95.81 339 SER A O 1
ATOM 2712 N N . GLY A 1 340 ? -5.221 13.120 -0.831 1.00 94.62 340 GLY A N 1
ATOM 2713 C CA . GLY A 1 340 ? -5.791 11.907 -0.240 1.00 94.62 340 GLY A CA 1
ATOM 2714 C C . GLY A 1 340 ? -5.117 10.594 -0.684 1.00 94.62 340 GLY A C 1
ATOM 2715 O O . GLY A 1 340 ? -5.150 9.632 0.084 1.00 94.62 340 GLY A O 1
ATOM 2716 N N . TYR A 1 341 ? -4.448 10.528 -1.848 1.00 96.38 341 TYR A N 1
ATOM 2717 C CA . TYR A 1 341 ? -3.718 9.318 -2.274 1.00 96.38 341 TYR A CA 1
ATOM 2718 C C . TYR A 1 341 ? -2.562 8.944 -1.326 1.00 96.38 341 TYR A C 1
ATOM 2720 O O . TYR A 1 341 ? -2.160 7.782 -1.290 1.00 96.38 341 TYR A O 1
ATOM 2728 N N . GLY A 1 342 ? -2.033 9.891 -0.541 1.00 95.06 342 GLY A N 1
ATOM 2729 C CA . GLY A 1 342 ? -1.026 9.614 0.489 1.00 95.06 342 GLY A CA 1
ATOM 2730 C C . GLY A 1 342 ? -1.573 8.965 1.763 1.00 95.06 342 GLY A C 1
ATOM 2731 O O . GLY A 1 342 ? -0.817 8.311 2.481 1.00 95.06 342 GLY A O 1
ATOM 2732 N N . ILE A 1 343 ? -2.872 9.122 2.030 1.00 96.62 343 ILE A N 1
ATOM 2733 C CA . ILE A 1 343 ? -3.562 8.680 3.252 1.00 96.62 343 ILE A CA 1
ATOM 2734 C C . ILE A 1 343 ? -4.889 7.968 2.920 1.00 96.62 343 ILE A C 1
ATOM 2736 O O . ILE A 1 343 ? -5.964 8.402 3.343 1.00 96.62 343 ILE A O 1
ATOM 2740 N N . PRO A 1 344 ? -4.851 6.876 2.133 1.00 97.62 344 PRO A N 1
ATOM 2741 C CA . PRO A 1 344 ? -6.055 6.147 1.758 1.00 97.62 344 PRO A CA 1
ATOM 2742 C C . PRO A 1 344 ? -6.750 5.546 2.981 1.00 97.62 344 PRO A C 1
ATOM 2744 O O . PRO A 1 344 ? -6.110 5.238 3.979 1.00 97.62 344 PRO A O 1
ATOM 2747 N N . ARG A 1 345 ? -8.062 5.320 2.887 1.00 97.56 345 ARG A N 1
ATOM 2748 C CA . ARG A 1 345 ? -8.866 4.678 3.940 1.00 97.56 345 ARG A CA 1
ATOM 2749 C C . ARG A 1 345 ? -8.515 3.197 4.126 1.00 97.56 345 ARG A C 1
ATOM 2751 O O . ARG A 1 345 ? -8.627 2.651 5.221 1.00 97.56 345 ARG A O 1
ATOM 2758 N N . SER A 1 346 ? -8.156 2.508 3.046 1.00 97.81 346 SER A N 1
ATOM 2759 C CA . SER A 1 346 ? -7.631 1.138 3.088 1.00 97.81 346 SER A CA 1
ATOM 2760 C C . SER A 1 346 ? -7.053 0.747 1.736 1.00 97.81 346 SER A C 1
ATOM 2762 O O . SER A 1 346 ? -7.397 1.355 0.721 1.00 97.81 346 SER A O 1
ATOM 2764 N N . TYR A 1 347 ? -6.338 -0.375 1.691 1.00 97.88 347 TYR A N 1
ATOM 2765 C CA . TYR A 1 347 ? -5.910 -0.995 0.439 1.00 97.88 347 TYR A CA 1
ATOM 2766 C C . TYR A 1 347 ? -7.055 -1.331 -0.528 1.00 97.88 347 TYR A C 1
ATOM 2768 O O . TYR A 1 347 ? -6.810 -1.366 -1.724 1.00 97.88 347 TYR A O 1
ATOM 2776 N N . ARG A 1 348 ? -8.297 -1.532 -0.059 1.00 97.62 348 ARG A N 1
ATOM 2777 C CA . ARG A 1 348 ? -9.465 -1.791 -0.928 1.00 97.62 348 ARG A CA 1
ATOM 2778 C C . ARG A 1 348 ? -9.957 -0.553 -1.684 1.00 97.62 348 ARG A C 1
ATOM 2780 O O . ARG A 1 348 ? -10.630 -0.699 -2.699 1.00 97.62 348 ARG A O 1
ATOM 2787 N N . HIS A 1 349 ? -9.634 0.643 -1.197 1.00 97.94 349 HIS A N 1
ATOM 2788 C CA . HIS A 1 349 ? -10.187 1.920 -1.661 1.00 97.94 349 HIS A CA 1
ATOM 2789 C C . HIS A 1 349 ? -9.152 2.765 -2.430 1.00 97.94 349 HIS A C 1
ATOM 2791 O O . HIS A 1 349 ? -9.206 3.994 -2.422 1.00 97.94 349 HIS A O 1
ATOM 2797 N N . ILE A 1 350 ? -8.187 2.098 -3.073 1.00 96.69 350 ILE A N 1
ATOM 2798 C CA . ILE A 1 350 ? -7.182 2.711 -3.949 1.00 96.69 350 ILE A CA 1
ATOM 2799 C C . ILE A 1 350 ? -7.185 2.057 -5.326 1.00 96.69 350 ILE A C 1
ATOM 2801 O O . ILE A 1 350 ? -7.380 0.844 -5.450 1.00 96.69 350 ILE A O 1
ATOM 2805 N N . ASP A 1 351 ? -6.903 2.866 -6.341 1.00 97.56 351 ASP A N 1
ATOM 2806 C CA . ASP A 1 351 ? -6.494 2.382 -7.654 1.00 97.56 351 ASP A CA 1
ATOM 2807 C C . ASP A 1 351 ? -5.032 1.902 -7.622 1.00 97.56 351 ASP A C 1
ATOM 2809 O O . ASP A 1 351 ? -4.239 2.290 -6.760 1.00 97.56 351 ASP A O 1
ATOM 2813 N N . GLY A 1 352 ? -4.663 1.061 -8.586 1.00 97.12 352 GLY A N 1
ATOM 2814 C CA . GLY A 1 352 ? -3.283 0.649 -8.835 1.00 97.12 352 GLY A CA 1
ATOM 2815 C C . GLY A 1 352 ? -2.816 1.051 -10.232 1.00 97.12 352 GLY A C 1
ATOM 2816 O O . GLY A 1 352 ? -3.591 1.025 -11.183 1.00 97.12 352 GLY A O 1
ATOM 2817 N N . PHE A 1 353 ? -1.532 1.380 -10.377 1.00 98.19 353 PHE A N 1
ATOM 2818 C CA . PHE A 1 353 ? -0.959 1.844 -11.642 1.00 98.19 353 PHE A CA 1
ATOM 2819 C C . PHE A 1 353 ? 0.343 1.107 -11.958 1.00 98.19 353 PHE A C 1
ATOM 2821 O O . PHE A 1 353 ? 1.192 0.920 -11.087 1.00 98.19 353 PHE A O 1
ATOM 2828 N N . GLY A 1 354 ? 0.543 0.743 -13.227 1.00 97.19 354 GLY A N 1
ATOM 2829 C CA . GLY A 1 354 ? 1.822 0.204 -13.707 1.00 97.19 354 GLY A CA 1
ATOM 2830 C C . GLY A 1 354 ? 2.953 1.241 -13.759 1.00 97.19 354 GLY A C 1
ATOM 2831 O O . GLY A 1 354 ? 4.122 0.852 -13.823 1.00 97.19 354 GLY A O 1
ATOM 2832 N N . VAL A 1 355 ? 2.599 2.537 -13.707 1.00 98.31 355 VAL A N 1
ATOM 2833 C CA . VAL A 1 355 ? 3.444 3.743 -13.864 1.00 98.31 355 VAL A CA 1
ATOM 2834 C C . VAL A 1 355 ? 4.129 3.823 -15.230 1.00 98.31 355 VAL A C 1
ATOM 2836 O O . VAL A 1 355 ? 3.845 4.715 -16.032 1.00 98.31 355 VAL A O 1
ATOM 2839 N N . HIS A 1 356 ? 5.010 2.872 -15.510 1.00 98.69 356 HIS A N 1
ATOM 2840 C CA . HIS A 1 356 ? 5.786 2.796 -16.738 1.00 98.69 356 HIS A CA 1
ATOM 2841 C C . HIS A 1 356 ? 4.901 2.491 -17.942 1.00 98.69 356 HIS A C 1
ATOM 2843 O O . HIS A 1 356 ? 3.880 1.804 -17.839 1.00 98.69 356 HIS A O 1
ATOM 2849 N N . THR A 1 357 ? 5.340 2.957 -19.106 1.00 98.69 357 THR A N 1
ATOM 2850 C CA . THR A 1 357 ? 4.818 2.449 -20.375 1.00 98.69 357 THR A CA 1
ATOM 2851 C C . THR A 1 357 ? 5.437 1.078 -20.635 1.00 98.69 357 THR A C 1
ATOM 2853 O O . THR A 1 357 ? 6.644 0.899 -20.489 1.00 98.69 357 THR A O 1
ATOM 2856 N N . TYR A 1 358 ? 4.620 0.105 -21.009 1.00 98.62 358 TYR A N 1
ATOM 2857 C CA . TYR A 1 358 ? 5.037 -1.221 -21.464 1.00 98.62 358 TYR A CA 1
ATOM 2858 C C . TYR A 1 358 ? 4.625 -1.405 -22.925 1.00 98.62 358 TYR A C 1
ATOM 2860 O O . TYR A 1 358 ? 4.009 -0.523 -23.523 1.00 98.62 358 TYR A O 1
ATOM 2868 N N . ARG A 1 359 ? 4.940 -2.563 -23.501 1.00 98.31 359 ARG A N 1
ATOM 2869 C CA . ARG A 1 359 ? 4.428 -2.994 -24.801 1.00 98.31 359 ARG A CA 1
ATOM 2870 C C . ARG A 1 359 ? 3.528 -4.204 -24.641 1.00 98.31 359 ARG A C 1
ATOM 2872 O O . ARG A 1 359 ? 3.916 -5.174 -23.998 1.00 98.31 359 ARG A O 1
ATOM 2879 N N . PHE A 1 360 ? 2.368 -4.181 -25.284 1.00 98.62 360 PHE A N 1
ATOM 2880 C CA . PHE A 1 360 ? 1.702 -5.408 -25.714 1.00 98.62 360 PHE A CA 1
ATOM 2881 C C . PHE A 1 360 ? 2.254 -5.800 -27.085 1.00 98.62 360 PHE A C 1
ATOM 2883 O O . PHE A 1 360 ? 2.491 -4.933 -27.923 1.00 98.62 360 PHE A O 1
ATOM 2890 N N . VAL A 1 361 ? 2.508 -7.094 -27.285 1.00 98.44 361 VAL A N 1
ATOM 2891 C CA . VAL A 1 361 ? 3.101 -7.655 -28.507 1.00 98.44 361 VAL A CA 1
ATOM 2892 C C . VAL A 1 361 ? 2.263 -8.851 -28.947 1.00 98.44 361 VAL A C 1
ATOM 2894 O O . VAL A 1 361 ? 2.096 -9.801 -28.181 1.00 98.44 361 VAL A O 1
ATOM 2897 N N . ASN A 1 362 ? 1.720 -8.838 -30.161 1.00 97.44 362 ASN A N 1
ATOM 2898 C CA . ASN A 1 362 ? 0.917 -9.953 -30.669 1.00 97.44 362 ASN A CA 1
ATOM 2899 C C . ASN A 1 362 ? 1.800 -11.115 -31.181 1.00 97.44 362 ASN A C 1
ATOM 2901 O O . ASN A 1 362 ? 3.030 -11.067 -31.112 1.00 97.44 362 ASN A O 1
ATOM 2905 N N . ALA A 1 363 ? 1.192 -12.203 -31.667 1.00 96.31 363 ALA A N 1
ATOM 2906 C CA . ALA A 1 363 ? 1.942 -13.385 -32.108 1.00 96.31 363 ALA A CA 1
ATOM 2907 C C . ALA A 1 363 ? 2.877 -13.113 -33.308 1.00 96.31 363 ALA A C 1
ATOM 2909 O O . ALA A 1 363 ? 3.971 -13.684 -33.369 1.00 96.31 363 ALA A O 1
ATOM 2910 N N . ASP A 1 364 ? 2.471 -12.209 -34.203 1.00 95.56 364 ASP A N 1
ATOM 2911 C CA . ASP A 1 364 ? 3.219 -11.805 -35.400 1.00 95.56 364 ASP A CA 1
ATOM 2912 C C . ASP A 1 364 ? 4.367 -10.830 -35.080 1.00 95.56 364 ASP A C 1
ATOM 2914 O O . ASP A 1 364 ? 5.288 -10.659 -35.878 1.00 95.56 364 ASP A O 1
ATOM 2918 N N . GLY A 1 365 ? 4.359 -10.232 -33.883 1.00 96.00 365 GLY A N 1
ATOM 2919 C CA . GLY A 1 365 ? 5.374 -9.291 -33.409 1.00 96.00 365 GLY A CA 1
ATOM 2920 C C . GLY A 1 365 ? 5.035 -7.815 -33.631 1.00 96.00 365 GLY A C 1
ATOM 2921 O O . GLY A 1 365 ? 5.898 -6.966 -33.411 1.00 96.00 365 GLY A O 1
ATOM 2922 N N . ALA A 1 366 ? 3.802 -7.491 -34.028 1.00 96.62 366 ALA A N 1
ATOM 2923 C CA . ALA A 1 366 ? 3.308 -6.118 -33.965 1.00 96.62 366 ALA A CA 1
ATOM 2924 C C . ALA A 1 366 ? 3.076 -5.717 -32.500 1.00 96.62 366 ALA A C 1
ATOM 2926 O O . ALA A 1 366 ? 2.654 -6.549 -31.691 1.00 96.62 366 ALA A O 1
ATOM 2927 N N . SER A 1 367 ? 3.341 -4.454 -32.161 1.00 97.06 367 SER A N 1
ATOM 2928 C CA . SER A 1 367 ? 3.259 -3.954 -30.788 1.00 97.06 367 SER A CA 1
ATOM 2929 C C . SER A 1 367 ? 2.432 -2.676 -30.640 1.00 97.06 367 SER A C 1
ATOM 2931 O O . SER A 1 367 ? 2.198 -1.945 -31.604 1.00 97.06 367 SER A O 1
ATOM 2933 N N . LYS A 1 368 ? 1.959 -2.444 -29.412 1.00 97.94 368 LYS A N 1
ATOM 2934 C CA . LYS A 1 368 ? 1.280 -1.227 -28.947 1.00 97.94 368 LYS A CA 1
ATOM 2935 C C . LYS A 1 368 ? 1.880 -0.800 -27.614 1.00 97.94 368 LYS A C 1
ATOM 2937 O O . LYS A 1 368 ? 2.167 -1.659 -26.777 1.00 97.94 368 LYS A O 1
ATOM 2942 N N . LEU A 1 369 ? 2.016 0.504 -27.398 1.00 98.38 369 LEU A N 1
ATOM 2943 C CA . LEU A 1 369 ? 2.410 1.068 -26.109 1.00 98.38 369 LEU A CA 1
ATOM 2944 C C . LEU A 1 369 ? 1.210 1.034 -25.156 1.00 98.38 369 LEU A C 1
ATOM 2946 O O . LEU A 1 369 ? 0.100 1.393 -25.547 1.00 98.38 369 LEU A O 1
ATOM 2950 N N . ILE A 1 370 ? 1.418 0.595 -23.912 1.00 98.62 370 ILE A N 1
ATOM 2951 C CA . ILE A 1 370 ? 0.345 0.466 -22.916 1.00 98.62 370 ILE A CA 1
ATOM 2952 C C . ILE A 1 370 ? 0.733 0.998 -21.533 1.00 98.62 370 ILE A C 1
ATOM 2954 O O . ILE A 1 370 ? 1.870 0.839 -21.089 1.00 98.62 370 ILE A O 1
ATOM 2958 N N . LYS A 1 371 ? -0.241 1.583 -20.825 1.00 98.75 371 LYS A N 1
ATOM 2959 C CA . LYS A 1 371 ? -0.185 1.867 -19.377 1.00 98.75 371 LYS A CA 1
ATOM 2960 C C . LYS A 1 371 ? -1.212 0.975 -18.674 1.00 98.75 371 LYS A C 1
ATOM 2962 O O . LYS A 1 371 ? -2.371 0.964 -19.085 1.00 98.75 371 LYS A O 1
ATOM 2967 N N . PHE A 1 372 ? -0.810 0.252 -17.627 1.00 98.56 372 PHE A N 1
ATOM 2968 C CA . PHE A 1 372 ? -1.729 -0.546 -16.800 1.00 98.56 372 PHE A CA 1
ATOM 2969 C C . PHE A 1 372 ? -2.408 0.298 -15.720 1.00 98.56 372 PHE A C 1
ATOM 2971 O O . PHE A 1 372 ? -1.730 1.039 -15.003 1.00 98.56 372 PHE A O 1
ATOM 2978 N N . HIS A 1 373 ? -3.714 0.091 -15.557 1.00 98.69 373 HIS A N 1
ATOM 2979 C CA . HIS A 1 373 ? -4.568 0.685 -14.530 1.00 98.69 373 HIS A CA 1
ATOM 2980 C C . HIS A 1 373 ? -5.411 -0.405 -13.863 1.00 98.69 373 HIS A C 1
ATOM 2982 O O . HIS A 1 373 ? -5.939 -1.283 -14.543 1.00 98.69 373 HIS A O 1
ATOM 2988 N N . PHE A 1 374 ? -5.558 -0.350 -12.543 1.00 98.25 374 PHE A N 1
ATOM 2989 C CA . PHE A 1 374 ? -6.386 -1.257 -11.749 1.00 98.25 374 PHE A CA 1
ATOM 2990 C C . PHE A 1 374 ? -7.408 -0.411 -10.985 1.00 98.25 374 PHE A C 1
ATOM 2992 O O . PHE A 1 374 ? -7.063 0.194 -9.972 1.00 98.25 374 PHE A O 1
ATOM 2999 N N . LYS A 1 375 ? -8.642 -0.327 -11.487 1.00 97.62 375 LYS A N 1
ATOM 3000 C CA . LYS A 1 375 ? -9.690 0.570 -10.977 1.00 97.62 375 LYS A CA 1
ATOM 3001 C C . LYS A 1 375 ? -10.481 -0.105 -9.861 1.00 97.62 375 LYS A C 1
ATOM 3003 O O . LYS A 1 375 ? -11.098 -1.148 -10.100 1.00 97.62 375 LYS A O 1
ATOM 3008 N N . THR A 1 376 ? -10.458 0.447 -8.648 1.00 97.31 376 THR A N 1
ATOM 3009 C CA . THR A 1 376 ? -11.149 -0.166 -7.501 1.00 97.31 376 THR A CA 1
ATOM 3010 C C . THR A 1 376 ? -12.662 -0.228 -7.712 1.00 97.31 376 THR A C 1
ATOM 3012 O O . THR A 1 376 ? -13.303 0.768 -8.037 1.00 97.31 376 THR A O 1
ATOM 3015 N N . GLN A 1 377 ? -13.253 -1.403 -7.485 1.00 96.44 377 GLN A N 1
ATOM 3016 C CA . GLN A 1 377 ? -14.708 -1.600 -7.542 1.00 96.44 377 GLN A CA 1
ATOM 3017 C C . GLN A 1 377 ? -15.424 -1.203 -6.240 1.00 96.44 377 GLN A C 1
ATOM 3019 O O . GLN A 1 377 ? -16.652 -1.182 -6.189 1.00 96.44 377 GLN A O 1
ATOM 3024 N N . GLN A 1 378 ? -14.663 -0.866 -5.195 1.00 95.50 378 GLN A N 1
ATOM 3025 C CA . GLN A 1 378 ? -15.169 -0.358 -3.915 1.00 95.50 378 GLN A CA 1
ATOM 3026 C C . GLN A 1 378 ? -15.303 1.181 -3.902 1.00 95.50 378 GLN A C 1
ATOM 3028 O O . GLN A 1 378 ? -15.922 1.738 -2.999 1.00 95.50 378 GLN A O 1
ATOM 3033 N N . GLY A 1 379 ? -14.725 1.873 -4.892 1.00 95.81 379 GLY A N 1
ATOM 3034 C CA . GLY A 1 379 ? -14.589 3.333 -4.912 1.00 95.81 379 GLY A CA 1
ATOM 3035 C C . GLY A 1 379 ? -13.329 3.840 -4.197 1.00 95.81 379 GLY A C 1
ATOM 3036 O O . GLY A 1 379 ? -12.729 3.146 -3.372 1.00 95.81 379 GLY A O 1
ATOM 3037 N N . LYS A 1 380 ? -12.897 5.057 -4.548 1.00 97.25 380 LYS A N 1
ATOM 3038 C CA . LYS A 1 380 ? -11.747 5.733 -3.926 1.00 97.25 380 LYS A CA 1
ATOM 3039 C C . LYS A 1 380 ? -12.170 6.364 -2.598 1.00 97.25 380 LYS A C 1
ATOM 3041 O O . LYS A 1 380 ? -13.215 7.000 -2.530 1.00 97.25 380 LYS A O 1
ATOM 3046 N N . ALA A 1 381 ? -11.359 6.209 -1.552 1.00 98.00 381 ALA A N 1
ATOM 3047 C CA . ALA A 1 381 ? -11.639 6.778 -0.232 1.00 98.00 381 ALA A CA 1
ATOM 3048 C C . ALA A 1 381 ? -10.348 7.096 0.530 1.00 98.00 381 ALA A C 1
ATOM 3050 O O . ALA A 1 381 ? -9.442 6.258 0.589 1.00 98.00 381 ALA A O 1
ATOM 3051 N N . SER A 1 382 ? -10.299 8.259 1.186 1.00 97.25 382 SER A N 1
ATOM 3052 C CA . SER A 1 382 ? -9.130 8.719 1.947 1.00 97.25 382 SER A CA 1
ATOM 3053 C C . SER A 1 382 ? -9.480 9.352 3.287 1.00 97.25 382 SER A C 1
ATOM 3055 O O . SER A 1 382 ? -10.512 10.002 3.453 1.00 97.25 382 SER A O 1
ATOM 3057 N N . LEU A 1 383 ? -8.578 9.166 4.244 1.00 96.75 383 LEU A N 1
ATOM 3058 C CA . LEU A 1 383 ? -8.601 9.839 5.537 1.00 96.75 383 LEU A CA 1
ATOM 3059 C C . LEU A 1 383 ? -8.285 11.333 5.358 1.00 96.75 383 LEU A C 1
ATOM 3061 O O . LEU A 1 383 ? -7.778 11.749 4.314 1.00 96.75 383 LEU A O 1
ATOM 3065 N N . ILE A 1 384 ? -8.510 12.135 6.399 1.00 94.62 384 ILE A N 1
ATOM 3066 C CA . ILE A 1 384 ? -7.870 13.457 6.510 1.00 94.62 384 ILE A CA 1
ATOM 3067 C C . ILE A 1 384 ? -6.553 13.371 7.296 1.00 94.62 384 ILE A C 1
ATOM 3069 O O . ILE A 1 384 ? -6.340 12.446 8.076 1.00 94.62 384 ILE A O 1
ATOM 3073 N N . TRP A 1 385 ? -5.646 14.338 7.134 1.00 93.06 385 TRP A N 1
ATOM 3074 C CA . TRP A 1 385 ? -4.305 14.244 7.735 1.00 93.06 385 TRP A CA 1
ATOM 3075 C C . TRP A 1 385 ? -4.297 14.081 9.278 1.00 93.06 385 TRP A C 1
ATOM 3077 O O . TRP A 1 385 ? -3.660 13.146 9.768 1.00 93.06 385 TRP A O 1
ATOM 3087 N N . PRO A 1 386 ? -5.058 14.870 10.069 1.00 93.56 386 PRO A N 1
ATOM 3088 C CA . PRO A 1 386 ? -5.168 14.659 11.520 1.00 93.56 386 PRO A CA 1
ATOM 3089 C C . PRO A 1 386 ? -5.788 13.313 11.939 1.00 93.56 386 PRO A C 1
ATOM 3091 O O . PRO A 1 386 ? -5.509 12.827 13.032 1.00 93.56 386 PRO A O 1
ATOM 3094 N N . GLU A 1 387 ? -6.629 12.716 11.091 1.00 97.00 387 GLU A N 1
ATOM 3095 C CA . GLU A 1 387 ? -7.222 11.388 11.305 1.00 97.00 387 GLU A CA 1
ATOM 3096 C C . GLU A 1 387 ? -6.173 10.297 11.078 1.00 97.00 387 GLU A C 1
ATOM 3098 O O . GLU A 1 387 ? -6.008 9.425 11.925 1.00 97.00 387 GLU A O 1
ATOM 3103 N N . ALA A 1 388 ? -5.402 10.387 9.989 1.00 95.69 388 ALA A N 1
ATOM 3104 C CA . ALA A 1 388 ? -4.320 9.454 9.679 1.00 95.69 388 ALA A CA 1
ATOM 3105 C C . ALA A 1 388 ? -3.206 9.456 10.746 1.00 95.69 388 ALA A C 1
ATOM 3107 O O . ALA A 1 388 ? -2.677 8.394 11.082 1.00 95.69 388 ALA A O 1
ATOM 3108 N N . LEU A 1 389 ? -2.885 10.629 11.312 1.00 92.25 389 LEU A N 1
ATOM 3109 C CA . LEU A 1 389 ? -1.938 10.770 12.424 1.00 92.25 389 LEU A CA 1
ATOM 3110 C C . LEU A 1 389 ? -2.442 10.111 13.716 1.00 92.25 389 LEU A C 1
ATOM 3112 O O . LEU A 1 389 ? -1.692 9.382 14.363 1.00 92.25 389 LEU A O 1
ATOM 3116 N N . ALA A 1 390 ? -3.701 10.344 14.097 1.00 95.56 390 ALA A N 1
ATOM 3117 C CA . ALA A 1 390 ? -4.284 9.723 15.286 1.00 95.56 390 ALA A CA 1
ATOM 3118 C C . ALA A 1 390 ? -4.444 8.200 15.108 1.00 95.56 390 ALA A C 1
ATOM 3120 O O . ALA A 1 390 ? -4.094 7.427 16.002 1.00 95.56 390 ALA A O 1
ATOM 3121 N N . LEU A 1 391 ? -4.872 7.756 13.922 1.00 95.88 391 LEU A N 1
ATOM 3122 C CA . LEU A 1 391 ? -4.994 6.345 13.563 1.00 95.88 391 LEU A CA 1
ATOM 3123 C C . LEU A 1 391 ? -3.662 5.594 13.656 1.00 95.88 391 LEU A C 1
ATOM 3125 O O . LEU A 1 391 ? -3.636 4.485 14.181 1.00 95.88 391 LEU A O 1
ATOM 3129 N N . ALA A 1 392 ? -2.552 6.206 13.229 1.00 92.38 392 ALA A N 1
ATOM 3130 C CA . ALA A 1 392 ? -1.220 5.606 13.325 1.00 92.38 392 ALA A CA 1
ATOM 3131 C C . ALA A 1 392 ? -0.817 5.235 14.768 1.00 92.38 392 ALA A C 1
ATOM 3133 O O . ALA A 1 392 ? -0.030 4.308 14.959 1.00 92.38 392 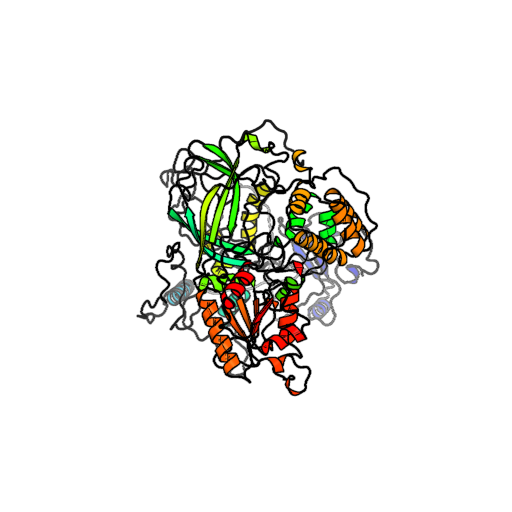ALA A O 1
ATOM 3134 N N . GLY A 1 393 ? -1.353 5.944 15.771 1.00 92.38 393 GLY A N 1
ATOM 3135 C CA . GLY A 1 393 ? -1.167 5.634 17.190 1.00 92.38 393 GLY A CA 1
ATOM 3136 C C . GLY A 1 393 ? -2.204 4.663 17.767 1.00 92.38 393 GLY A C 1
ATOM 3137 O O . GLY A 1 393 ? -1.849 3.858 18.625 1.00 92.38 393 GLY A O 1
ATOM 3138 N N . GLN A 1 394 ? -3.461 4.723 17.312 1.00 95.25 394 GLN A N 1
ATOM 3139 C CA . GLN A 1 394 ? -4.548 3.868 17.818 1.00 95.25 394 GLN A CA 1
ATOM 3140 C C . GLN A 1 394 ? -4.526 2.449 17.224 1.00 95.25 394 GLN A C 1
ATOM 3142 O O . GLN A 1 394 ? -4.772 1.477 17.935 1.00 95.25 394 GLN A O 1
ATOM 3147 N N . ASP A 1 395 ? -4.237 2.318 15.927 1.00 95.56 395 ASP A N 1
ATOM 3148 C CA . ASP A 1 395 ? -4.192 1.038 15.217 1.00 95.56 395 ASP A CA 1
ATOM 3149 C C . ASP A 1 395 ? -3.176 1.074 14.057 1.00 95.56 395 ASP A C 1
ATOM 3151 O O . ASP A 1 395 ? -3.547 1.297 12.900 1.00 95.56 395 ASP A O 1
ATOM 3155 N N . PRO A 1 396 ? -1.876 0.828 14.314 1.00 93.19 396 PRO A N 1
ATOM 3156 C CA . PRO A 1 396 ? -0.854 0.836 13.265 1.00 93.19 396 PRO A CA 1
ATOM 3157 C C . PRO A 1 396 ? -1.052 -0.268 12.209 1.00 93.19 396 PRO A C 1
ATOM 3159 O O . PRO A 1 396 ? -0.411 -0.213 11.159 1.00 93.19 396 PRO A O 1
ATOM 3162 N N . ASP A 1 397 ? -1.924 -1.249 12.474 1.00 94.06 397 ASP A N 1
ATOM 3163 C CA . ASP A 1 397 ? -2.279 -2.378 11.608 1.00 94.06 397 ASP A CA 1
ATOM 3164 C C . ASP A 1 397 ? -3.627 -2.199 10.873 1.00 94.06 397 ASP A C 1
ATOM 3166 O O . ASP A 1 397 ? -4.164 -3.165 10.320 1.00 94.06 397 ASP A O 1
ATOM 3170 N N . TYR A 1 398 ? -4.190 -0.987 10.848 1.00 95.94 398 TYR A N 1
ATOM 3171 C CA . TYR A 1 398 ? -5.537 -0.729 10.328 1.00 95.94 398 TYR A CA 1
ATOM 3172 C C . TYR A 1 398 ? -5.769 -1.217 8.886 1.00 95.94 398 TYR A C 1
ATOM 3174 O O . TYR A 1 398 ? -6.751 -1.913 8.625 1.00 95.94 398 TYR A O 1
ATOM 3182 N N . HIS A 1 399 ? -4.864 -0.933 7.937 1.00 97.06 399 HIS A N 1
ATOM 3183 C CA . HIS A 1 399 ? -5.068 -1.310 6.528 1.00 97.06 399 HIS A CA 1
ATOM 3184 C C . HIS A 1 399 ? -4.948 -2.816 6.303 1.00 97.06 399 HIS A C 1
ATOM 3186 O O . HIS A 1 399 ? -5.705 -3.393 5.516 1.00 97.06 399 HIS A O 1
ATOM 3192 N N . ARG A 1 400 ? -4.012 -3.477 6.996 1.00 93.56 400 ARG A N 1
ATOM 3193 C CA . ARG A 1 400 ? -3.882 -4.939 6.911 1.00 93.56 400 ARG A CA 1
ATOM 3194 C C . ARG A 1 400 ? -5.052 -5.669 7.574 1.00 93.56 400 ARG A C 1
ATOM 3196 O O . ARG A 1 400 ? -5.461 -6.716 7.076 1.00 93.56 400 ARG A O 1
ATOM 3203 N N . LYS A 1 401 ? -5.601 -5.110 8.655 1.00 95.31 401 LYS A N 1
ATOM 3204 C CA . LYS A 1 401 ? -6.757 -5.643 9.384 1.00 95.31 401 LYS A CA 1
ATOM 3205 C C . LYS A 1 401 ? -8.046 -5.472 8.581 1.00 95.31 401 LYS A C 1
ATOM 3207 O O . LYS A 1 401 ? -8.803 -6.430 8.472 1.00 95.31 401 LYS A O 1
ATOM 3212 N N . ASP A 1 402 ? -8.241 -4.315 7.947 1.00 97.44 402 ASP A N 1
ATOM 3213 C CA . ASP A 1 402 ? -9.328 -4.061 6.991 1.00 97.44 402 ASP A CA 1
ATOM 3214 C C . ASP A 1 402 ? -9.336 -5.101 5.855 1.00 97.44 402 ASP A C 1
ATOM 3216 O O . ASP A 1 402 ? -10.347 -5.775 5.652 1.00 97.44 402 ASP A O 1
ATOM 3220 N N . LEU A 1 403 ? -8.194 -5.315 5.184 1.00 97.12 403 LEU A N 1
ATOM 3221 C CA . LEU A 1 403 ? -8.078 -6.305 4.105 1.00 97.12 403 LEU A CA 1
ATOM 3222 C C . LEU A 1 403 ? -8.347 -7.738 4.596 1.00 97.12 403 LEU A C 1
ATOM 3224 O O . LEU A 1 403 ? -9.122 -8.465 3.973 1.00 97.12 403 LEU A O 1
ATOM 3228 N N . PHE A 1 404 ? -7.722 -8.140 5.709 1.00 95.88 404 PHE A N 1
ATOM 3229 C CA . PHE A 1 404 ? -7.869 -9.490 6.258 1.00 95.88 404 PHE A CA 1
ATOM 3230 C C . PHE A 1 404 ? -9.318 -9.779 6.665 1.00 95.88 404 PHE A C 1
ATOM 3232 O O . PHE A 1 404 ? -9.858 -10.828 6.303 1.00 95.88 404 PHE A O 1
ATOM 3239 N N . ASN A 1 405 ? -9.957 -8.845 7.376 1.00 93.25 405 ASN A N 1
ATOM 3240 C CA . ASN A 1 405 ? -11.326 -8.995 7.863 1.00 93.25 405 ASN A CA 1
ATOM 3241 C C . ASN A 1 405 ? -12.343 -8.970 6.718 1.00 93.25 405 ASN A C 1
ATOM 3243 O O . ASN A 1 405 ? -13.258 -9.788 6.720 1.00 93.25 405 ASN A O 1
ATOM 3247 N N . ALA A 1 406 ? -12.168 -8.100 5.715 1.00 93.25 406 ALA A N 1
ATOM 3248 C CA . ALA A 1 406 ? -13.041 -8.067 4.541 1.00 93.25 406 ALA A CA 1
ATOM 3249 C C . ALA A 1 406 ? -13.042 -9.417 3.804 1.00 93.25 406 ALA A C 1
ATOM 3251 O O . ALA A 1 406 ? -14.105 -9.959 3.503 1.00 93.25 406 ALA A O 1
ATOM 3252 N N . ILE A 1 407 ? -11.863 -10.014 3.597 1.00 93.62 407 ILE A N 1
ATOM 3253 C CA . ILE A 1 407 ? -11.736 -11.337 2.974 1.00 93.62 407 ILE A CA 1
ATOM 3254 C C . ILE A 1 407 ? -12.317 -12.441 3.869 1.00 93.62 407 ILE A C 1
ATOM 3256 O O . ILE A 1 407 ? -13.034 -13.309 3.373 1.00 93.62 407 ILE A O 1
ATOM 3260 N N . ALA A 1 408 ? -12.061 -12.407 5.180 1.00 90.50 408 ALA A N 1
ATOM 3261 C CA . ALA A 1 408 ? -12.603 -13.388 6.125 1.00 90.50 408 ALA A CA 1
ATOM 3262 C C . ALA A 1 408 ? -14.143 -13.342 6.220 1.00 90.50 408 ALA A C 1
ATOM 3264 O O . ALA A 1 408 ? -14.773 -14.379 6.413 1.00 90.50 408 ALA A O 1
ATOM 3265 N N . ALA A 1 409 ? -14.745 -12.164 6.032 1.00 87.62 409 ALA A N 1
ATOM 3266 C CA . ALA A 1 409 ? -16.193 -11.956 5.996 1.00 87.62 409 ALA A CA 1
ATOM 3267 C C . ALA A 1 409 ? -16.849 -12.301 4.639 1.00 87.62 409 ALA A C 1
ATOM 3269 O O . ALA A 1 409 ? -18.068 -12.218 4.516 1.00 87.62 409 ALA A O 1
ATOM 3270 N N . GLY A 1 410 ? -16.071 -12.668 3.611 1.00 90.12 410 GLY A N 1
ATOM 3271 C CA . GLY A 1 410 ? -16.577 -12.913 2.252 1.00 90.12 410 GLY A CA 1
ATOM 3272 C C . GLY A 1 410 ? -16.778 -11.651 1.399 1.00 90.12 410 GLY A C 1
ATOM 3273 O O . GLY A 1 410 ? -17.154 -11.755 0.232 1.00 90.12 410 GLY A O 1
ATOM 3274 N N . SER A 1 411 ? -16.478 -10.467 1.938 1.00 90.69 411 SER A N 1
ATOM 3275 C CA . SER A 1 411 ? -16.515 -9.170 1.245 1.00 90.69 411 SER A CA 1
ATOM 3276 C C . SER A 1 411 ? -15.250 -8.970 0.400 1.00 90.69 411 SER A C 1
ATOM 3278 O O . SER A 1 411 ? -14.425 -8.095 0.669 1.00 90.69 411 SER A O 1
ATOM 3280 N N . TYR A 1 412 ? -15.073 -9.834 -0.600 1.00 95.50 412 TYR A N 1
ATOM 3281 C CA . TYR A 1 412 ? -13.878 -9.913 -1.442 1.00 95.50 412 TYR A CA 1
ATOM 3282 C C . TYR A 1 412 ? -13.646 -8.627 -2.253 1.00 95.50 412 TYR A C 1
ATOM 3284 O O . TYR A 1 412 ? -14.450 -8.323 -3.138 1.00 95.50 412 TYR A O 1
ATOM 3292 N N . PRO A 1 413 ? -12.554 -7.873 -2.012 1.00 96.94 413 PRO A N 1
ATOM 3293 C CA . PRO A 1 413 ? -12.272 -6.685 -2.797 1.00 96.94 413 PRO A CA 1
ATOM 3294 C C . PRO A 1 413 ? -11.826 -7.050 -4.213 1.00 96.94 413 PRO A C 1
ATOM 3296 O O . PRO A 1 413 ? -11.129 -8.047 -4.442 1.00 96.94 413 PRO A O 1
ATOM 3299 N N . SER A 1 414 ? -12.217 -6.206 -5.161 1.00 97.62 414 SER A N 1
ATOM 3300 C CA . SER A 1 414 ? -11.934 -6.387 -6.578 1.00 97.62 414 SER A CA 1
ATOM 3301 C C . SER A 1 414 ? -11.512 -5.092 -7.270 1.00 97.62 414 SER A C 1
ATOM 3303 O O . SER A 1 414 ? -11.783 -3.980 -6.803 1.00 97.62 414 SER A O 1
ATOM 3305 N N . TRP A 1 415 ? -10.807 -5.265 -8.387 1.00 98.50 415 TRP A N 1
ATOM 3306 C CA . TRP A 1 415 ? -10.331 -4.194 -9.256 1.00 98.50 415 TRP A CA 1
ATOM 3307 C C . TRP A 1 415 ? -10.574 -4.582 -10.704 1.00 98.50 415 TRP A C 1
ATOM 3309 O O . TRP A 1 415 ? -10.240 -5.696 -11.106 1.00 98.50 415 TRP A O 1
ATOM 3319 N N . GLU A 1 416 ? -11.091 -3.657 -11.499 1.00 98.50 416 GLU A N 1
ATOM 3320 C CA . GLU A 1 416 ? -11.112 -3.815 -12.947 1.00 98.50 416 GLU A CA 1
ATOM 3321 C C . GLU A 1 416 ? -9.723 -3.506 -13.507 1.00 98.50 416 GLU A C 1
ATOM 3323 O O . GLU A 1 416 ? -9.128 -2.469 -13.214 1.00 98.50 416 GLU A O 1
ATOM 3328 N N . VAL A 1 417 ? -9.180 -4.435 -14.285 1.00 98.62 417 VAL A N 1
ATOM 3329 C CA . VAL A 1 417 ? -7.878 -4.304 -14.929 1.00 98.62 417 VAL A CA 1
ATOM 3330 C C . VAL A 1 417 ? -8.094 -3.713 -16.308 1.00 98.62 417 VAL A C 1
ATOM 3332 O O . VAL A 1 417 ? -8.703 -4.347 -17.170 1.00 98.62 417 VAL A O 1
ATOM 3335 N N . SER A 1 418 ? -7.532 -2.532 -16.521 1.00 98.56 418 SER A N 1
ATOM 3336 C CA . SER A 1 418 ? -7.657 -1.760 -17.749 1.00 98.56 418 SER A CA 1
ATOM 3337 C C . SER A 1 418 ? -6.292 -1.355 -18.295 1.00 98.56 418 SER A C 1
ATOM 3339 O O . SER A 1 418 ? -5.306 -1.242 -17.562 1.00 98.56 418 SER A O 1
ATOM 3341 N N . VAL A 1 419 ? -6.234 -1.109 -19.601 1.00 98.69 419 VAL A N 1
ATOM 3342 C CA . VAL A 1 419 ? -5.062 -0.529 -20.264 1.00 98.69 419 VAL A CA 1
ATOM 3343 C C . VAL A 1 419 ? -5.445 0.684 -21.099 1.00 98.69 419 VAL A C 1
ATOM 3345 O O . VAL A 1 419 ? -6.461 0.676 -21.791 1.00 98.69 419 VAL A O 1
ATOM 3348 N N . GLN A 1 420 ? -4.606 1.715 -21.067 1.00 98.69 420 GLN A N 1
ATOM 3349 C CA . GLN A 1 420 ? -4.561 2.712 -22.140 1.00 98.69 420 GLN A CA 1
ATOM 3350 C C . GLN A 1 420 ? -3.727 2.117 -23.273 1.00 98.69 420 GLN A C 1
ATOM 3352 O O . GLN A 1 420 ? -2.673 1.546 -22.992 1.00 98.69 420 GLN A O 1
ATOM 3357 N N . ILE A 1 421 ? -4.185 2.227 -24.520 1.00 98.62 421 ILE A N 1
ATOM 3358 C CA . ILE A 1 421 ? -3.535 1.630 -25.696 1.00 98.62 421 ILE A CA 1
ATOM 3359 C C . ILE A 1 421 ? -3.167 2.751 -26.668 1.00 98.62 421 ILE A C 1
ATOM 3361 O O . ILE A 1 421 ? -4.031 3.528 -27.066 1.00 98.62 421 ILE A O 1
ATOM 3365 N N . MET A 1 422 ? -1.888 2.824 -27.031 1.00 98.31 422 MET A N 1
ATOM 3366 C CA . MET A 1 422 ? -1.294 3.856 -27.888 1.00 98.31 422 MET A CA 1
ATOM 3367 C C . MET A 1 422 ? -0.446 3.206 -28.985 1.00 98.31 422 MET A C 1
ATOM 3369 O O . MET A 1 422 ? 0.044 2.079 -28.832 1.00 98.31 422 MET A O 1
ATOM 3373 N N . ASP A 1 423 ? -0.253 3.918 -30.089 1.00 97.00 423 ASP A N 1
ATOM 3374 C CA . ASP A 1 423 ? 0.597 3.465 -31.186 1.00 97.00 423 ASP A CA 1
ATOM 3375 C C . ASP A 1 423 ? 2.082 3.737 -30.868 1.00 97.00 423 ASP A C 1
ATOM 3377 O O . ASP A 1 423 ? 2.410 4.572 -30.026 1.00 97.00 423 ASP A O 1
ATOM 3381 N N . GLU A 1 424 ? 3.019 3.013 -31.492 1.00 94.38 424 GLU A N 1
ATOM 3382 C CA . GLU A 1 424 ? 4.462 3.188 -31.206 1.00 94.38 424 GLU A CA 1
ATOM 3383 C C . GLU A 1 424 ? 4.959 4.581 -31.640 1.00 94.38 424 GLU A C 1
ATOM 3385 O O . GLU A 1 424 ? 5.863 5.151 -31.032 1.00 94.38 424 GLU A O 1
ATOM 3390 N N . GLU A 1 425 ? 4.333 5.155 -32.669 1.00 94.19 425 GLU A N 1
ATOM 3391 C CA . GLU A 1 425 ? 4.523 6.532 -33.124 1.00 94.19 425 GLU A CA 1
ATOM 3392 C C . GLU A 1 425 ? 3.980 7.608 -32.162 1.00 94.19 425 GLU A C 1
ATOM 3394 O O . GLU A 1 425 ? 4.379 8.767 -32.280 1.00 94.19 425 GLU A O 1
ATOM 3399 N N . ASP A 1 426 ? 3.130 7.258 -31.189 1.00 95.75 426 ASP A N 1
ATOM 3400 C CA . ASP A 1 426 ? 2.535 8.226 -30.254 1.00 95.75 426 ASP A CA 1
ATOM 3401 C C . ASP A 1 426 ? 3.486 8.650 -29.116 1.00 95.75 426 ASP A C 1
ATOM 3403 O O . ASP A 1 426 ? 3.127 9.509 -28.309 1.00 95.75 426 ASP A O 1
ATOM 3407 N N . VAL A 1 427 ? 4.707 8.096 -29.058 1.00 94.62 427 VAL A N 1
ATOM 3408 C CA . VAL A 1 427 ? 5.670 8.232 -27.943 1.00 94.62 427 VAL A CA 1
ATOM 3409 C C . VAL A 1 427 ? 5.905 9.665 -27.442 1.00 94.62 427 VAL A C 1
ATOM 3411 O O . VAL A 1 427 ? 6.117 9.849 -26.250 1.00 94.62 427 VAL A O 1
ATOM 3414 N N . THR A 1 428 ? 5.816 10.684 -28.300 1.00 95.62 428 THR A N 1
ATOM 3415 C CA . THR A 1 428 ? 5.913 12.111 -27.918 1.00 95.62 428 THR A CA 1
ATOM 3416 C C . THR A 1 428 ? 4.716 12.955 -28.375 1.00 95.62 428 THR A C 1
ATOM 3418 O O . THR A 1 428 ? 4.726 14.182 -28.266 1.00 95.62 428 THR A O 1
ATOM 3421 N N . ARG A 1 429 ? 3.655 12.320 -28.891 1.00 96.62 429 ARG A N 1
ATOM 3422 C 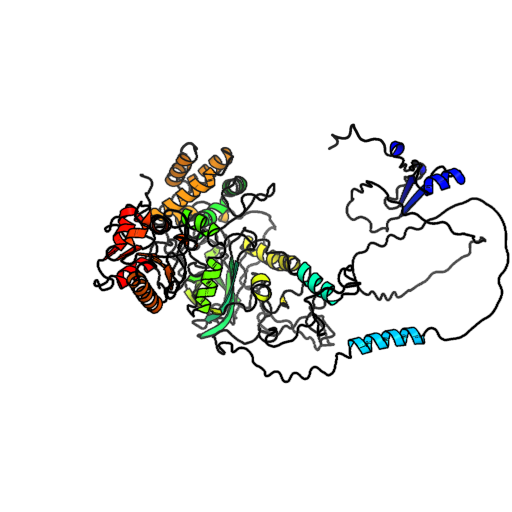CA . ARG A 1 429 ? 2.519 12.993 -29.548 1.00 96.62 429 ARG A CA 1
ATOM 3423 C C . ARG A 1 429 ? 1.698 13.870 -28.607 1.00 96.62 429 ARG A C 1
ATOM 3425 O O . ARG A 1 429 ? 1.122 14.862 -29.047 1.00 96.62 429 ARG A O 1
ATOM 3432 N N . TYR A 1 430 ? 1.627 13.508 -27.330 1.00 96.06 430 TYR A N 1
ATOM 3433 C CA . TYR A 1 430 ? 0.717 14.120 -26.356 1.00 96.06 430 TYR A CA 1
ATOM 3434 C C . TYR A 1 430 ? 1.298 15.349 -25.633 1.00 96.06 430 TYR A C 1
ATOM 3436 O O . TYR A 1 430 ? 0.737 15.797 -24.637 1.00 96.06 430 TYR A O 1
ATOM 3444 N N . GLY A 1 431 ? 2.412 15.906 -26.125 1.00 95.56 431 GLY A N 1
ATOM 3445 C CA . GLY A 1 431 ? 3.096 17.055 -25.513 1.00 95.56 431 GLY A CA 1
ATOM 3446 C C . GLY A 1 431 ? 4.052 16.689 -24.372 1.00 95.56 431 GLY A C 1
ATOM 3447 O O . GLY A 1 431 ? 4.635 17.572 -23.753 1.00 95.56 431 GLY A O 1
ATOM 3448 N N . PHE A 1 432 ? 4.232 15.396 -24.111 1.00 97.88 432 PHE A N 1
ATOM 3449 C CA . PHE A 1 432 ? 5.193 14.825 -23.171 1.00 97.88 432 PHE A CA 1
ATOM 3450 C C . PHE A 1 432 ? 5.648 13.455 -23.690 1.00 97.88 432 PHE A C 1
ATOM 3452 O O . PHE A 1 432 ? 5.042 12.903 -24.612 1.00 97.88 432 PHE A O 1
ATOM 3459 N N . ASP A 1 433 ? 6.715 12.914 -23.109 1.00 98.38 433 ASP A N 1
ATOM 3460 C CA . ASP A 1 433 ? 7.271 11.617 -23.493 1.00 98.38 433 ASP A CA 1
ATOM 3461 C C . ASP A 1 433 ? 6.575 10.460 -22.757 1.00 98.38 433 ASP A C 1
ATOM 3463 O O . ASP A 1 433 ? 6.476 10.465 -21.530 1.00 98.38 433 ASP A O 1
ATOM 3467 N N . LEU A 1 434 ? 6.119 9.434 -23.479 1.00 98.19 434 LEU A N 1
ATOM 3468 C CA . LEU A 1 434 ? 5.558 8.220 -22.877 1.00 98.19 434 LEU A CA 1
ATOM 3469 C C . LEU A 1 434 ? 6.615 7.391 -22.131 1.00 98.19 434 LEU A C 1
ATOM 3471 O O . LEU A 1 434 ? 6.244 6.543 -21.317 1.00 98.19 434 LEU A O 1
ATOM 3475 N N . LEU A 1 435 ? 7.908 7.612 -22.381 1.00 97.88 435 LEU A N 1
ATOM 3476 C CA . LEU A 1 435 ? 9.010 6.985 -21.646 1.00 97.88 435 LEU A CA 1
ATOM 3477 C C . LEU A 1 435 ? 9.324 7.696 -20.319 1.00 97.88 435 LEU A C 1
ATOM 3479 O O . LEU A 1 435 ? 10.132 7.187 -19.543 1.00 97.88 435 LEU A O 1
ATOM 3483 N N . ASP A 1 436 ? 8.709 8.852 -20.048 1.00 98.56 436 ASP A N 1
ATOM 3484 C CA . ASP A 1 436 ? 8.883 9.591 -18.799 1.00 98.56 436 ASP A CA 1
ATOM 3485 C C . ASP A 1 436 ? 7.937 9.043 -17.705 1.00 98.56 436 ASP A C 1
ATOM 3487 O O . ASP A 1 436 ? 6.712 9.193 -17.800 1.00 98.56 436 ASP A O 1
ATOM 3491 N N . PRO A 1 437 ? 8.463 8.422 -16.630 1.00 98.19 437 PRO A N 1
ATOM 3492 C CA . PRO A 1 437 ? 7.646 7.866 -15.552 1.00 98.19 437 PRO A CA 1
ATOM 3493 C C . PRO A 1 437 ? 6.989 8.939 -14.669 1.00 98.19 437 PRO A C 1
ATOM 3495 O O . PRO A 1 437 ? 6.137 8.602 -13.849 1.00 98.19 437 PRO A O 1
ATOM 3498 N N . THR A 1 438 ? 7.360 10.218 -14.808 1.00 98.31 438 THR A N 1
ATOM 3499 C CA . THR A 1 438 ? 6.726 11.338 -14.087 1.00 98.31 438 THR A CA 1
ATOM 3500 C C . THR A 1 438 ? 5.431 11.815 -14.749 1.00 98.31 438 THR A C 1
ATOM 3502 O O . THR A 1 438 ? 4.772 12.717 -14.224 1.00 98.31 438 THR A O 1
ATOM 3505 N N . LYS A 1 439 ? 5.056 11.235 -15.899 1.00 98.56 439 LYS A N 1
ATOM 3506 C CA . LYS A 1 439 ? 3.933 11.685 -16.723 1.00 98.56 439 LYS A CA 1
ATOM 3507 C C . LYS A 1 439 ? 2.798 10.654 -16.768 1.00 98.56 439 LYS A C 1
ATOM 3509 O O . LYS A 1 439 ? 2.992 9.500 -17.163 1.00 98.56 439 LYS A O 1
ATOM 3514 N N . ILE A 1 440 ? 1.592 11.089 -16.401 1.00 98.44 440 ILE A N 1
ATOM 3515 C CA . ILE A 1 440 ? 0.347 10.361 -16.679 1.00 98.44 440 ILE A CA 1
ATOM 3516 C C . ILE A 1 440 ? -0.087 10.615 -18.123 1.00 98.44 440 ILE A C 1
ATOM 3518 O O . ILE A 1 440 ? 0.225 11.659 -18.699 1.00 98.44 440 ILE A O 1
ATOM 3522 N N . VAL A 1 441 ? -0.862 9.686 -18.682 1.00 98.44 441 VAL A N 1
ATOM 3523 C CA . VAL A 1 441 ? -1.634 9.919 -19.907 1.00 98.44 441 VAL A CA 1
ATOM 3524 C C . VAL A 1 441 ? -3.070 10.238 -19.481 1.00 98.44 441 VAL A C 1
ATOM 3526 O O . VAL A 1 441 ? -3.719 9.358 -18.917 1.00 98.44 441 VAL A O 1
ATOM 3529 N N . PRO A 1 442 ? -3.575 11.468 -19.692 1.00 98.06 442 PRO A N 1
ATOM 3530 C CA . PRO A 1 442 ? -4.946 11.826 -19.334 1.00 98.06 442 PRO A CA 1
ATOM 3531 C C . PRO A 1 442 ? -5.979 10.905 -19.995 1.00 98.06 442 PRO A C 1
ATOM 3533 O O . PRO A 1 442 ? -5.920 10.664 -21.204 1.00 98.06 442 PRO A O 1
ATOM 3536 N N . GLU A 1 443 ? -6.952 10.419 -19.221 1.00 96.44 443 GLU A N 1
ATOM 3537 C CA . GLU A 1 443 ? -8.016 9.531 -19.725 1.00 96.44 443 GLU A CA 1
ATOM 3538 C C . GLU A 1 443 ? -8.909 10.219 -20.776 1.00 96.44 443 GLU A C 1
ATOM 3540 O O . GLU A 1 443 ? -9.479 9.563 -21.645 1.00 96.44 443 GLU A O 1
ATOM 3545 N N . THR A 1 444 ? -8.957 11.556 -20.757 1.00 95.50 444 THR A N 1
ATOM 3546 C CA . THR A 1 444 ? -9.608 12.400 -21.773 1.00 95.50 444 THR A CA 1
ATOM 3547 C C . THR A 1 444 ? -8.915 12.373 -23.141 1.00 95.50 444 THR A C 1
ATOM 3549 O O . THR A 1 444 ? -9.518 12.790 -24.130 1.00 95.50 444 THR A O 1
ATOM 3552 N N . ILE A 1 445 ? -7.666 11.897 -23.212 1.00 95.94 445 ILE A N 1
ATOM 3553 C CA . ILE A 1 445 ? -6.872 11.773 -24.444 1.00 95.94 445 ILE A CA 1
ATOM 3554 C C . ILE A 1 445 ? -6.813 10.311 -24.896 1.00 95.94 445 ILE A C 1
ATOM 3556 O O . ILE A 1 445 ? -7.045 10.026 -26.071 1.00 95.94 445 ILE A O 1
ATOM 3560 N N . VAL A 1 446 ? -6.517 9.386 -23.975 1.00 98.00 446 VAL A N 1
ATOM 3561 C CA . VAL A 1 446 ? -6.492 7.940 -24.245 1.00 98.00 446 VAL A CA 1
ATOM 3562 C C . VAL A 1 446 ? -7.369 7.223 -23.214 1.00 98.00 446 VAL A C 1
ATOM 3564 O O . VAL A 1 446 ? -6.972 7.140 -22.047 1.00 98.00 446 VAL A O 1
ATOM 3567 N N . PRO A 1 447 ? -8.541 6.692 -23.609 1.00 97.56 447 PRO A N 1
ATOM 3568 C CA . PRO A 1 447 ? -9.470 6.066 -22.678 1.00 97.56 447 PRO A CA 1
ATOM 3569 C C . PRO A 1 447 ? -8.954 4.717 -22.164 1.00 97.56 447 PRO A C 1
ATOM 3571 O O . PRO A 1 447 ? -8.146 4.037 -22.805 1.00 97.56 447 PRO A O 1
ATOM 3574 N N . LEU A 1 448 ? -9.475 4.305 -21.010 1.00 98.31 448 LEU A N 1
ATOM 3575 C CA . LEU A 1 448 ? -9.251 2.976 -20.452 1.00 98.31 448 LEU A CA 1
ATOM 3576 C C . LEU A 1 448 ? -9.999 1.904 -21.259 1.00 98.31 448 LEU A C 1
ATOM 3578 O O . LEU A 1 448 ? -11.194 2.022 -21.515 1.00 98.31 448 LEU A O 1
ATOM 3582 N N . THR A 1 449 ? -9.298 0.827 -21.616 1.00 98.56 449 THR A N 1
ATOM 3583 C CA . THR A 1 449 ? -9.876 -0.404 -22.175 1.00 98.56 449 THR A CA 1
ATOM 3584 C C . THR A 1 449 ? -9.849 -1.503 -21.107 1.00 98.56 449 THR A C 1
ATOM 3586 O O . THR A 1 449 ? -8.755 -1.982 -20.796 1.00 98.56 449 THR A O 1
ATOM 3589 N N . PRO A 1 450 ? -10.999 -1.920 -20.542 1.00 98.50 450 PRO A N 1
ATOM 3590 C CA . PRO A 1 450 ? -11.065 -3.032 -19.594 1.00 98.50 450 PRO A CA 1
ATOM 3591 C C . PRO A 1 450 ? -10.707 -4.372 -20.244 1.00 98.50 450 PRO A C 1
ATOM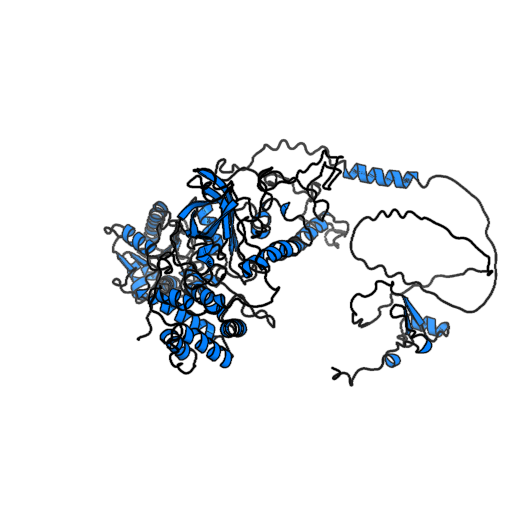 3593 O O . PRO A 1 450 ? -11.309 -4.762 -21.243 1.00 98.50 450 PRO A O 1
ATOM 3596 N N . ILE A 1 451 ? -9.746 -5.094 -19.662 1.00 98.62 451 ILE A N 1
ATOM 3597 C CA . ILE A 1 451 ? -9.240 -6.387 -20.163 1.00 98.62 451 ILE A CA 1
ATOM 3598 C C . ILE A 1 451 ? -9.550 -7.579 -19.245 1.00 98.62 451 ILE A C 1
ATOM 3600 O O . ILE A 1 451 ? -9.454 -8.739 -19.669 1.00 98.62 451 ILE A O 1
ATOM 3604 N N . GLY A 1 452 ? -9.946 -7.313 -18.001 1.00 98.44 452 GLY A N 1
ATOM 3605 C CA . GLY A 1 452 ? -10.321 -8.317 -17.010 1.00 98.44 452 GLY A CA 1
ATOM 3606 C C . GLY A 1 452 ? -10.535 -7.713 -15.626 1.00 98.44 452 GLY A C 1
ATOM 3607 O O . GLY A 1 452 ? -10.618 -6.498 -15.483 1.00 98.44 452 GLY A O 1
ATOM 3608 N N . LYS A 1 453 ? -10.560 -8.551 -14.590 1.00 98.00 453 LYS A N 1
ATOM 3609 C CA . LYS A 1 453 ? -10.668 -8.127 -13.182 1.00 98.00 453 LYS A CA 1
ATOM 3610 C C . LYS A 1 453 ? -9.756 -8.942 -12.269 1.00 98.00 453 LYS A C 1
ATOM 3612 O O . LYS A 1 453 ? -9.534 -10.124 -12.524 1.00 98.00 453 LYS A O 1
ATOM 3617 N N . PHE A 1 454 ? -9.281 -8.335 -11.187 1.00 93.06 454 PHE A N 1
ATOM 3618 C CA . PHE A 1 454 ? -8.725 -9.023 -10.021 1.00 93.06 454 PHE A CA 1
ATOM 3619 C C . PHE A 1 454 ? -9.799 -9.171 -8.942 1.00 93.06 454 PHE A C 1
ATOM 3621 O O . PHE A 1 454 ? -10.556 -8.233 -8.704 1.00 93.06 454 PHE A O 1
ATOM 3628 N N . VAL A 1 455 ? -9.819 -10.303 -8.239 1.00 97.94 455 VAL A N 1
ATOM 3629 C CA . VAL A 1 455 ? -10.630 -10.512 -7.028 1.00 97.94 455 VAL A CA 1
ATOM 3630 C C . VAL A 1 455 ? -9.761 -11.190 -5.975 1.00 97.94 455 VAL A C 1
ATOM 3632 O O . VAL A 1 455 ? -9.240 -12.275 -6.235 1.00 97.94 455 VAL A O 1
ATOM 3635 N N . LEU A 1 456 ? -9.606 -10.579 -4.797 1.00 97.62 456 LEU A N 1
ATOM 3636 C CA . LEU A 1 456 ? -8.872 -11.166 -3.669 1.00 97.62 456 LEU A CA 1
ATOM 3637 C C . LEU A 1 456 ? -9.847 -11.857 -2.719 1.00 97.62 456 LEU A C 1
ATOM 3639 O O . LEU A 1 456 ? -10.719 -11.212 -2.144 1.00 97.62 456 LEU A O 1
ATOM 3643 N N . ASN A 1 457 ? -9.707 -13.173 -2.563 1.00 96.31 457 ASN A N 1
ATOM 3644 C CA . ASN A 1 457 ? -10.704 -14.011 -1.896 1.00 96.31 457 ASN A CA 1
ATOM 3645 C C . ASN A 1 457 ? -10.148 -14.959 -0.824 1.00 96.31 457 ASN A C 1
ATOM 3647 O O . ASN A 1 457 ? -10.920 -15.697 -0.210 1.00 96.31 457 ASN A O 1
ATOM 3651 N N . ARG A 1 458 ? -8.833 -14.947 -0.566 1.00 94.56 458 ARG A N 1
ATOM 3652 C CA . ARG A 1 458 ? -8.224 -15.815 0.450 1.00 94.56 458 ARG A CA 1
ATOM 3653 C C . ARG A 1 458 ? -7.008 -15.171 1.120 1.00 94.56 458 ARG A C 1
ATOM 3655 O O . ARG A 1 458 ? -6.036 -14.804 0.462 1.00 94.56 458 ARG A O 1
ATOM 3662 N N . ASN A 1 459 ? -7.037 -15.100 2.448 1.00 96.19 459 ASN A N 1
ATOM 3663 C CA . ASN A 1 459 ? -5.899 -14.674 3.266 1.00 96.19 459 ASN A CA 1
ATOM 3664 C C . ASN A 1 459 ? -4.756 -15.716 3.229 1.00 96.19 459 ASN A C 1
ATOM 3666 O O . ASN A 1 459 ? -5.026 -16.899 3.013 1.00 96.19 459 ASN A O 1
ATOM 3670 N N . PRO A 1 460 ? -3.487 -15.317 3.432 1.00 95.25 460 PRO A N 1
ATOM 3671 C CA . PRO A 1 460 ? -2.387 -16.268 3.603 1.00 95.25 460 PRO A CA 1
ATOM 3672 C C . PRO A 1 460 ? -2.605 -17.146 4.846 1.00 95.25 460 PRO A C 1
ATOM 3674 O O . PRO A 1 460 ? -3.174 -16.695 5.841 1.00 95.25 460 PRO A O 1
ATOM 3677 N N . ILE A 1 461 ? -2.109 -18.383 4.800 1.00 93.12 461 ILE A N 1
ATOM 3678 C CA . ILE A 1 461 ? -2.082 -19.314 5.939 1.00 93.12 461 ILE A CA 1
ATOM 3679 C C . ILE A 1 461 ? -0.978 -18.889 6.915 1.00 93.12 461 ILE A C 1
ATOM 3681 O O . ILE A 1 461 ? -1.172 -18.892 8.129 1.00 93.12 461 ILE A O 1
ATOM 3685 N N . ASN A 1 462 ? 0.181 -18.484 6.391 1.00 96.06 462 ASN A N 1
ATOM 3686 C CA . ASN A 1 462 ? 1.298 -17.982 7.175 1.00 96.06 462 ASN A CA 1
ATOM 3687 C C . ASN A 1 462 ? 1.881 -16.712 6.536 1.00 96.06 462 ASN A C 1
ATOM 3689 O O . ASN A 1 462 ? 2.483 -16.744 5.460 1.00 96.06 462 ASN A O 1
ATOM 3693 N N . TYR A 1 463 ? 1.753 -15.581 7.240 1.00 97.31 463 TYR A N 1
ATOM 3694 C CA . TYR A 1 463 ? 2.240 -14.281 6.766 1.00 97.31 463 TYR A CA 1
ATOM 3695 C C . TYR A 1 463 ? 3.727 -14.316 6.371 1.00 97.31 463 TYR A C 1
ATOM 3697 O O . TYR A 1 463 ? 4.106 -13.708 5.375 1.00 97.31 463 TYR A O 1
ATOM 3705 N N . PHE A 1 464 ? 4.588 -15.020 7.111 1.00 97.81 464 PHE A N 1
ATOM 3706 C CA . PHE A 1 464 ? 6.022 -15.041 6.818 1.00 97.81 464 PHE A CA 1
ATOM 3707 C C . PHE A 1 464 ? 6.361 -15.901 5.589 1.00 97.81 464 PHE A C 1
ATOM 3709 O O . PHE A 1 464 ? 7.149 -15.485 4.738 1.00 97.81 464 PHE A O 1
ATOM 3716 N N . ALA A 1 465 ? 5.755 -17.085 5.471 1.00 97.50 465 ALA A N 1
ATOM 3717 C CA . ALA A 1 465 ? 5.964 -18.003 4.350 1.00 97.50 465 ALA A CA 1
ATOM 3718 C C . ALA A 1 465 ? 5.466 -17.444 3.006 1.00 97.50 465 ALA A C 1
ATOM 3720 O O . ALA A 1 465 ? 6.013 -17.783 1.958 1.00 97.50 465 ALA A O 1
ATOM 3721 N N . GLU A 1 466 ? 4.444 -16.586 3.041 1.00 98.38 466 GLU A N 1
ATOM 3722 C CA . GLU A 1 466 ? 3.750 -16.096 1.849 1.00 98.38 466 GLU A CA 1
ATOM 3723 C C . GLU A 1 466 ? 3.967 -14.586 1.645 1.00 98.38 466 GLU A C 1
ATOM 3725 O O . GLU A 1 466 ? 4.629 -14.169 0.697 1.00 98.38 466 GLU A O 1
ATOM 3730 N N . THR A 1 467 ? 3.479 -13.741 2.556 1.00 98.06 467 THR A N 1
ATOM 3731 C CA . THR A 1 467 ? 3.540 -12.272 2.425 1.00 98.06 467 THR A CA 1
ATOM 3732 C C . THR A 1 467 ? 4.945 -11.701 2.603 1.00 98.06 467 THR A C 1
ATOM 3734 O O . THR A 1 467 ? 5.344 -10.783 1.877 1.00 98.06 467 THR A O 1
ATOM 3737 N N . GLU A 1 468 ? 5.723 -12.205 3.562 1.00 97.94 468 GLU A N 1
ATOM 3738 C CA . GLU A 1 468 ? 7.081 -11.706 3.767 1.00 97.94 468 GLU A CA 1
ATOM 3739 C C . GLU A 1 468 ? 8.024 -12.248 2.689 1.00 97.94 468 GLU A C 1
ATOM 3741 O O . GLU A 1 468 ? 8.739 -11.463 2.069 1.00 97.94 468 GLU A O 1
ATOM 3746 N N . GLN A 1 469 ? 7.962 -13.544 2.378 1.00 98.31 469 GLN A N 1
ATOM 3747 C CA . GLN A 1 469 ? 8.864 -14.184 1.414 1.00 98.31 469 GLN A CA 1
ATOM 3748 C C . GLN A 1 469 ? 8.467 -14.076 -0.071 1.00 98.31 469 GLN A C 1
ATOM 3750 O O . GLN A 1 469 ? 9.261 -14.496 -0.913 1.00 98.31 469 GLN A O 1
ATOM 3755 N N . VAL A 1 470 ? 7.327 -13.469 -0.440 1.00 98.62 470 VAL A N 1
ATOM 3756 C CA . VAL A 1 470 ? 7.059 -13.177 -1.863 1.00 98.62 470 VAL A CA 1
ATOM 3757 C C . VAL A 1 470 ? 8.069 -12.173 -2.436 1.00 98.62 470 VAL A C 1
ATOM 3759 O O . VAL A 1 470 ? 8.354 -11.119 -1.845 1.00 98.62 470 VAL A O 1
ATOM 3762 N N . MET A 1 471 ? 8.612 -12.500 -3.606 1.00 98.44 471 MET A N 1
ATOM 3763 C CA . MET A 1 471 ? 9.675 -11.761 -4.288 1.00 98.44 471 MET A CA 1
ATOM 3764 C C . MET A 1 471 ? 9.214 -11.358 -5.691 1.00 98.44 471 MET A C 1
ATOM 3766 O O . MET A 1 471 ? 9.524 -11.992 -6.692 1.00 98.44 471 MET A O 1
ATOM 3770 N N . PHE A 1 472 ? 8.424 -10.282 -5.752 1.00 98.38 472 PHE A N 1
ATOM 3771 C CA . PHE A 1 472 ? 8.016 -9.669 -7.018 1.00 98.38 472 PHE A CA 1
ATOM 3772 C C . PHE A 1 472 ? 9.229 -9.141 -7.791 1.00 98.38 472 PHE A C 1
ATOM 3774 O O . PHE A 1 472 ? 10.182 -8.649 -7.188 1.00 98.38 472 PHE A O 1
ATOM 3781 N N . CYS A 1 473 ? 9.147 -9.152 -9.121 1.00 97.56 473 CYS A N 1
ATOM 3782 C CA . CYS A 1 473 ? 10.125 -8.533 -10.009 1.00 97.56 473 CYS A CA 1
ATOM 3783 C C . CYS A 1 473 ? 9.441 -8.082 -11.313 1.00 97.56 473 CYS A C 1
ATOM 3785 O O . CYS A 1 473 ? 8.751 -8.897 -11.925 1.00 97.56 473 CYS A O 1
ATOM 3787 N N . PRO A 1 474 ? 9.632 -6.835 -11.797 1.00 97.31 474 PRO A N 1
ATOM 3788 C CA . PRO A 1 474 ? 9.129 -6.415 -13.111 1.00 97.31 474 PRO A CA 1
ATOM 3789 C C . PRO A 1 474 ? 9.709 -7.234 -14.276 1.00 97.31 474 PRO A C 1
ATOM 3791 O O . PRO A 1 474 ? 9.100 -7.314 -15.337 1.00 97.31 474 PRO A O 1
ATOM 3794 N N . GLY A 1 475 ? 10.858 -7.889 -14.068 1.00 96.12 475 GLY A N 1
ATOM 3795 C CA . GLY A 1 475 ? 11.442 -8.852 -15.002 1.00 96.12 475 GLY A CA 1
ATOM 3796 C C . GLY A 1 475 ? 10.675 -10.178 -15.124 1.00 96.12 475 GLY A C 1
ATOM 3797 O O . GLY A 1 475 ? 10.984 -10.958 -16.022 1.00 96.12 475 GLY A O 1
ATOM 3798 N N . HIS A 1 476 ? 9.671 -10.449 -14.276 1.00 98.12 476 HIS A N 1
ATOM 3799 C CA . HIS A 1 476 ? 8.801 -11.633 -14.376 1.00 98.12 476 HIS A CA 1
ATOM 3800 C C . HIS A 1 476 ? 7.728 -11.425 -15.454 1.00 98.12 476 HIS A C 1
ATOM 3802 O O . HIS A 1 476 ? 6.528 -11.380 -15.190 1.00 98.12 476 HIS A O 1
ATOM 3808 N N . ILE A 1 477 ? 8.201 -11.263 -16.688 1.00 97.50 477 ILE A N 1
ATOM 3809 C CA . ILE A 1 477 ? 7.401 -10.992 -17.877 1.00 97.50 477 ILE A CA 1
ATOM 3810 C C . ILE A 1 477 ? 7.084 -12.284 -18.642 1.00 97.50 477 ILE A C 1
ATOM 3812 O O . ILE A 1 477 ? 7.780 -13.295 -18.530 1.00 97.50 477 ILE A O 1
ATOM 3816 N N . VAL A 1 478 ? 6.021 -12.255 -19.445 1.00 98.19 478 VAL A N 1
ATOM 3817 C CA . VAL A 1 478 ? 5.565 -13.386 -20.265 1.00 98.19 478 VAL A CA 1
ATOM 3818 C C . VAL A 1 478 ? 5.540 -13.006 -21.742 1.00 98.19 478 VAL A C 1
ATOM 3820 O O . VAL A 1 478 ? 5.424 -11.830 -22.083 1.00 98.19 478 VAL A O 1
ATOM 3823 N N . ARG A 1 479 ? 5.607 -14.003 -22.637 1.00 98.31 479 ARG A N 1
ATOM 3824 C CA . ARG A 1 479 ? 5.396 -13.791 -24.079 1.00 98.31 479 ARG A CA 1
ATOM 3825 C C . ARG A 1 479 ? 4.116 -12.977 -24.292 1.00 98.31 479 ARG A C 1
ATOM 3827 O O . ARG A 1 479 ? 3.061 -13.361 -23.797 1.00 98.31 479 ARG A O 1
ATOM 3834 N N . GLY A 1 480 ? 4.224 -11.902 -25.065 1.00 98.12 480 GLY A N 1
ATOM 3835 C CA . GLY A 1 480 ? 3.117 -11.008 -25.398 1.00 98.12 480 GLY A CA 1
ATOM 3836 C C . GLY A 1 480 ? 3.101 -9.688 -24.628 1.00 98.12 480 GLY A C 1
ATOM 3837 O O . GLY A 1 480 ? 2.307 -8.808 -24.959 1.00 98.12 480 GLY A O 1
ATOM 3838 N N . ILE A 1 481 ? 3.994 -9.528 -23.652 1.00 98.62 481 ILE A N 1
ATOM 3839 C CA . ILE A 1 481 ? 4.311 -8.249 -23.017 1.00 98.62 481 ILE A CA 1
ATOM 3840 C C . ILE A 1 481 ? 5.823 -8.027 -23.178 1.00 98.62 481 ILE A C 1
ATOM 3842 O O . ILE A 1 481 ? 6.590 -8.981 -23.066 1.00 98.62 481 ILE A O 1
ATOM 3846 N N . ASP A 1 482 ? 6.255 -6.799 -23.455 1.00 98.38 482 ASP A N 1
ATOM 3847 C CA . ASP A 1 482 ? 7.671 -6.402 -23.506 1.00 98.38 482 ASP A CA 1
ATOM 3848 C C . ASP A 1 482 ? 7.875 -5.026 -22.841 1.00 98.38 482 ASP A C 1
ATOM 3850 O O . ASP A 1 482 ? 6.918 -4.325 -22.495 1.00 98.38 482 ASP A O 1
ATOM 3854 N N . PHE A 1 483 ? 9.128 -4.642 -22.624 1.00 97.81 483 PHE A N 1
ATOM 3855 C CA . PHE A 1 483 ? 9.504 -3.403 -21.948 1.00 97.81 483 PHE A CA 1
ATOM 3856 C C . PHE A 1 483 ? 9.537 -2.190 -22.895 1.00 97.81 483 PHE A C 1
ATOM 3858 O O . PHE A 1 483 ? 9.714 -2.308 -24.115 1.00 97.81 483 PHE A O 1
ATOM 3865 N N . SER A 1 484 ? 9.415 -0.997 -22.312 1.00 96.31 484 SER A N 1
ATOM 3866 C CA . SER A 1 484 ? 9.790 0.255 -22.970 1.00 96.31 484 SER A CA 1
ATOM 3867 C C . SER A 1 484 ? 11.204 0.691 -22.586 1.00 96.31 484 SER A C 1
ATOM 3869 O O . SER A 1 484 ? 11.858 0.094 -21.728 1.00 96.31 484 SER A O 1
ATOM 3871 N N . ASP A 1 485 ? 11.665 1.750 -23.237 1.00 95.38 485 ASP A N 1
ATOM 3872 C CA . ASP A 1 485 ? 12.968 2.372 -23.021 1.00 95.38 485 ASP A CA 1
ATOM 3873 C C . ASP A 1 485 ? 12.928 3.434 -21.889 1.00 95.38 485 ASP A C 1
ATOM 3875 O O . ASP A 1 485 ? 13.846 4.238 -21.755 1.00 95.38 485 ASP A O 1
ATOM 3879 N N . ASP A 1 486 ? 11.881 3.405 -21.046 1.00 98.06 486 ASP A N 1
ATOM 3880 C CA . ASP A 1 486 ? 11.759 4.166 -19.792 1.00 98.06 486 ASP A CA 1
ATOM 3881 C C . ASP A 1 486 ? 12.981 3.892 -18.885 1.00 98.06 486 ASP A C 1
ATOM 3883 O O . ASP A 1 486 ? 13.198 2.748 -18.459 1.00 98.06 486 ASP A O 1
ATOM 3887 N N . PRO A 1 487 ? 13.803 4.912 -18.568 1.00 97.75 487 PRO A N 1
ATOM 3888 C CA . PRO A 1 487 ? 15.080 4.709 -17.887 1.00 97.75 487 PRO A CA 1
ATOM 3889 C C . PRO A 1 487 ? 14.920 4.238 -16.434 1.00 97.75 487 PRO A C 1
ATOM 3891 O O . PRO A 1 487 ? 15.812 3.568 -15.905 1.00 97.75 487 PRO A O 1
ATOM 3894 N N . LEU A 1 488 ? 13.787 4.535 -15.787 1.00 97.69 488 LEU A N 1
ATOM 3895 C CA . LEU A 1 488 ? 13.492 4.054 -14.439 1.00 97.69 488 LEU A CA 1
ATOM 3896 C C . LEU A 1 488 ? 13.071 2.580 -14.476 1.00 97.69 488 LEU A C 1
ATOM 3898 O O . LEU A 1 488 ? 13.530 1.797 -13.642 1.00 97.69 488 LEU A O 1
ATOM 3902 N N . LEU A 1 489 ? 12.264 2.175 -15.465 1.00 98.19 489 LEU A N 1
ATOM 3903 C CA . LEU A 1 489 ? 11.927 0.766 -15.686 1.00 98.19 489 LEU A CA 1
ATOM 3904 C C . LEU A 1 489 ? 13.188 -0.070 -15.936 1.00 98.19 489 LEU A C 1
ATOM 3906 O O . LEU A 1 489 ? 13.373 -1.092 -15.275 1.00 98.19 489 LEU A O 1
ATOM 3910 N N . GLN A 1 490 ? 14.081 0.385 -16.824 1.00 98.00 490 GLN A N 1
ATOM 3911 C CA . GLN A 1 490 ? 15.325 -0.322 -17.158 1.00 98.00 490 GLN A CA 1
ATOM 3912 C C . GLN A 1 490 ? 16.180 -0.622 -15.911 1.00 98.00 490 GLN A C 1
ATOM 3914 O O . GLN A 1 490 ? 16.626 -1.756 -15.725 1.00 98.00 490 GLN A O 1
ATOM 3919 N N . GLY A 1 491 ? 16.343 0.346 -14.998 1.00 96.25 491 GLY A N 1
ATOM 3920 C CA . GLY A 1 491 ? 17.062 0.134 -13.734 1.00 96.25 491 GLY A CA 1
ATOM 3921 C C . GLY A 1 491 ? 16.375 -0.856 -12.778 1.00 96.25 491 GLY A C 1
ATOM 3922 O O . GLY A 1 491 ? 17.047 -1.635 -12.092 1.00 96.25 491 GLY A O 1
ATOM 3923 N N . ARG A 1 492 ? 15.034 -0.888 -12.754 1.00 97.44 492 ARG A N 1
ATOM 3924 C CA . ARG A 1 492 ? 14.265 -1.820 -11.907 1.00 97.44 492 ARG A CA 1
ATOM 3925 C C . ARG A 1 492 ? 14.428 -3.282 -12.327 1.00 97.44 492 ARG A C 1
ATOM 3927 O O . ARG A 1 492 ? 14.408 -4.143 -11.448 1.00 97.44 492 ARG A O 1
ATOM 3934 N N . LEU A 1 493 ? 14.628 -3.567 -13.618 1.00 97.00 493 LEU A N 1
ATOM 3935 C CA . LEU A 1 493 ? 14.844 -4.937 -14.116 1.00 97.00 493 LEU A CA 1
ATOM 3936 C C . LEU A 1 493 ? 16.084 -5.598 -13.494 1.00 97.00 493 LEU A C 1
ATOM 3938 O O . LEU A 1 493 ? 16.062 -6.792 -13.209 1.00 97.00 493 LEU A O 1
ATOM 3942 N N . PHE A 1 494 ? 17.136 -4.818 -13.232 1.00 98.06 494 PHE A N 1
ATOM 3943 C CA . PHE A 1 494 ? 18.319 -5.276 -12.502 1.00 98.06 494 PHE A CA 1
ATOM 3944 C C . PHE A 1 494 ? 18.043 -5.405 -10.993 1.00 98.06 494 PHE A C 1
ATOM 3946 O O . PHE A 1 494 ? 18.214 -6.474 -10.405 1.00 98.06 494 PHE A O 1
ATOM 3953 N N . SER A 1 495 ? 17.579 -4.315 -10.371 1.00 96.88 495 SER A N 1
ATOM 3954 C CA . SER A 1 495 ? 17.480 -4.192 -8.908 1.00 96.88 495 SER A CA 1
ATOM 3955 C C . SER A 1 495 ? 16.612 -5.274 -8.255 1.00 96.88 495 SER A C 1
ATOM 3957 O O . SER A 1 495 ? 16.963 -5.791 -7.193 1.00 96.88 495 SER A O 1
ATOM 3959 N N . TYR A 1 496 ? 15.499 -5.649 -8.891 1.00 97.12 496 TYR A N 1
ATOM 3960 C CA . TYR A 1 496 ? 14.528 -6.579 -8.310 1.00 97.12 496 TYR A CA 1
ATOM 3961 C C . TYR A 1 496 ? 14.944 -8.055 -8.386 1.00 97.12 496 TYR A C 1
ATOM 3963 O O . TYR A 1 496 ? 14.293 -8.876 -7.745 1.00 97.12 496 TYR A O 1
ATOM 3971 N N . VAL A 1 497 ? 16.010 -8.398 -9.119 1.00 94.81 497 VAL A N 1
ATOM 3972 C CA . VAL A 1 497 ? 16.637 -9.733 -9.075 1.00 94.81 497 VAL A CA 1
ATOM 3973 C C . VAL A 1 497 ? 17.760 -9.743 -8.037 1.00 94.81 497 VAL A C 1
ATOM 3975 O O . VAL A 1 497 ? 17.808 -10.628 -7.185 1.00 94.81 497 VAL A O 1
ATOM 3978 N N . ASP A 1 498 ? 18.623 -8.723 -8.062 1.00 97.25 498 ASP A N 1
ATOM 3979 C CA . ASP A 1 498 ? 19.761 -8.578 -7.146 1.00 97.25 498 ASP A CA 1
ATOM 3980 C C . ASP A 1 498 ? 19.331 -8.533 -5.668 1.00 97.25 498 ASP A C 1
ATOM 3982 O O . ASP A 1 498 ? 19.827 -9.300 -4.841 1.00 97.25 498 ASP A O 1
ATOM 3986 N N . THR A 1 499 ? 18.320 -7.720 -5.335 1.00 95.69 499 THR A N 1
ATOM 3987 C CA . THR A 1 499 ? 17.863 -7.547 -3.944 1.00 95.69 499 THR A CA 1
ATOM 3988 C C . THR A 1 499 ? 17.350 -8.845 -3.302 1.00 95.69 499 THR A C 1
ATOM 3990 O O . THR A 1 499 ? 17.443 -9.017 -2.083 1.00 95.69 499 THR A O 1
ATOM 3993 N N . GLN A 1 500 ? 16.877 -9.809 -4.100 1.00 96.06 500 GLN A N 1
ATOM 3994 C CA . GLN A 1 500 ? 16.406 -11.092 -3.574 1.00 96.06 500 GLN A CA 1
ATOM 3995 C C . GLN A 1 500 ? 17.556 -11.965 -3.071 1.00 96.06 500 GLN A C 1
ATOM 3997 O O . GLN A 1 500 ? 17.347 -12.749 -2.150 1.00 96.06 500 GLN A O 1
ATOM 4002 N N . LEU A 1 501 ? 18.782 -11.790 -3.583 1.00 96.00 501 LEU A N 1
ATOM 4003 C CA . LEU A 1 501 ? 19.964 -12.451 -3.023 1.00 96.00 501 LEU A CA 1
ATOM 4004 C C . LEU A 1 501 ? 20.197 -12.006 -1.577 1.00 96.00 501 LEU A C 1
ATOM 4006 O O . LEU A 1 501 ? 20.468 -12.845 -0.725 1.00 96.00 501 LEU A O 1
ATOM 4010 N N . ASN A 1 502 ? 20.040 -10.715 -1.269 1.00 95.31 502 ASN A N 1
ATOM 4011 C CA . ASN A 1 502 ? 20.137 -10.226 0.107 1.00 95.31 502 ASN A CA 1
ATOM 4012 C C . ASN A 1 502 ? 19.012 -10.801 0.987 1.00 95.31 502 ASN A C 1
ATOM 4014 O O . ASN A 1 502 ? 19.286 -11.402 2.026 1.00 95.31 502 ASN A O 1
ATOM 4018 N N . ARG A 1 503 ? 17.756 -10.677 0.541 1.00 96.19 503 ARG A N 1
ATOM 4019 C CA . ARG A 1 503 ? 16.576 -11.106 1.312 1.00 96.19 503 ARG A CA 1
ATOM 4020 C C . ARG A 1 503 ? 16.490 -12.620 1.515 1.00 96.19 503 ARG A C 1
ATOM 4022 O O . ARG A 1 503 ? 15.991 -13.066 2.542 1.00 96.19 503 ARG A O 1
ATOM 4029 N N . ASN A 1 504 ? 17.011 -13.403 0.572 1.00 95.44 504 ASN A N 1
ATOM 4030 C CA . ASN A 1 504 ? 17.116 -14.861 0.641 1.00 95.44 504 ASN A CA 1
ATOM 4031 C C . ASN A 1 504 ? 18.481 -15.332 1.193 1.00 95.44 504 ASN A C 1
ATOM 4033 O O . ASN A 1 504 ? 18.963 -16.411 0.846 1.00 95.44 504 ASN A O 1
ATOM 4037 N N . MET A 1 505 ? 19.136 -14.520 2.034 1.00 94.12 505 MET A N 1
ATOM 4038 C CA . MET A 1 505 ? 20.345 -14.888 2.792 1.00 94.12 505 MET A CA 1
ATOM 4039 C C . MET A 1 505 ? 21.511 -15.405 1.924 1.00 94.12 505 MET A C 1
ATOM 4041 O O . MET A 1 505 ? 22.226 -16.338 2.288 1.00 94.12 505 MET A O 1
ATOM 4045 N N . GLY A 1 506 ? 21.697 -14.806 0.748 1.00 93.56 506 GLY A N 1
ATOM 4046 C CA . GLY A 1 506 ? 22.712 -15.162 -0.246 1.00 93.56 506 GLY A CA 1
ATOM 4047 C C . GLY A 1 506 ? 22.337 -16.329 -1.168 1.00 93.56 506 GLY A C 1
ATOM 4048 O O . GLY A 1 506 ? 23.133 -16.689 -2.035 1.00 93.56 506 GLY A O 1
ATOM 4049 N N . SER A 1 507 ? 21.155 -16.939 -1.018 1.00 96.88 507 SER A N 1
ATOM 4050 C CA . SER A 1 507 ? 20.719 -18.034 -1.891 1.00 96.88 507 SER A CA 1
ATOM 4051 C C . SER A 1 507 ? 20.108 -17.521 -3.208 1.00 96.88 507 SER A C 1
ATOM 4053 O O . SER A 1 507 ? 19.146 -16.750 -3.179 1.00 96.88 507 SER A O 1
ATOM 4055 N N . PRO A 1 508 ? 20.565 -18.019 -4.376 1.00 97.38 508 PRO A N 1
ATOM 4056 C CA . PRO A 1 508 ? 19.963 -17.717 -5.677 1.00 97.38 508 PRO A CA 1
ATOM 4057 C C . PRO A 1 508 ? 18.683 -18.525 -5.962 1.00 97.38 508 PRO A C 1
ATOM 4059 O O . PRO A 1 508 ? 18.071 -18.350 -7.009 1.00 97.38 508 PRO A O 1
ATOM 4062 N N . ASN A 1 509 ? 18.271 -19.429 -5.066 1.00 98.38 509 ASN A N 1
ATOM 4063 C CA . ASN A 1 509 ? 17.129 -20.327 -5.269 1.00 98.38 509 ASN A CA 1
ATOM 4064 C C . ASN A 1 509 ? 15.800 -19.737 -4.738 1.00 98.38 509 ASN A C 1
ATOM 4066 O O . ASN A 1 509 ? 14.909 -20.487 -4.345 1.00 98.38 509 ASN A O 1
ATOM 4070 N N . PHE A 1 510 ? 15.637 -18.408 -4.716 1.00 98.12 510 PHE A N 1
ATOM 4071 C CA . PHE A 1 510 ? 14.437 -17.749 -4.165 1.00 98.12 510 PHE A CA 1
ATOM 4072 C C . PHE A 1 510 ? 13.138 -18.079 -4.921 1.00 98.12 510 PHE A C 1
ATOM 4074 O O . PHE A 1 510 ? 12.076 -18.175 -4.305 1.00 98.12 510 PHE A O 1
ATOM 4081 N N . GLU A 1 511 ? 13.224 -18.367 -6.222 1.00 98.50 511 GLU A N 1
ATOM 4082 C CA . GLU A 1 511 ? 12.103 -18.871 -7.039 1.00 98.50 511 GLU A CA 1
ATOM 4083 C C . GLU A 1 511 ? 11.628 -20.280 -6.633 1.00 98.50 511 GLU A C 1
ATOM 4085 O O . GLU A 1 511 ? 10.599 -20.766 -7.100 1.00 98.50 511 GLU A O 1
ATOM 4090 N N . GLN A 1 512 ? 12.379 -20.974 -5.768 1.00 98.44 512 GLN A N 1
ATOM 4091 C CA . GLN A 1 512 ? 11.995 -22.278 -5.227 1.00 98.44 512 GLN A CA 1
ATOM 4092 C C . GLN A 1 512 ? 11.192 -22.168 -3.924 1.00 98.44 512 GLN A C 1
ATOM 4094 O O . GLN A 1 512 ? 10.613 -23.168 -3.497 1.00 98.44 512 GLN A O 1
ATOM 4099 N N . ILE A 1 513 ? 11.102 -20.982 -3.309 1.00 98.12 513 ILE A N 1
ATOM 4100 C CA . ILE A 1 513 ? 10.222 -20.739 -2.157 1.00 98.12 513 ILE A CA 1
ATOM 4101 C C . ILE A 1 513 ? 8.761 -20.930 -2.614 1.00 98.12 513 ILE A C 1
ATOM 4103 O O . ILE A 1 513 ? 8.397 -20.387 -3.659 1.00 98.12 513 ILE A O 1
ATOM 4107 N N . PRO A 1 514 ? 7.902 -21.667 -1.875 1.00 98.00 514 PRO A N 1
ATOM 4108 C CA . PRO A 1 514 ? 6.565 -22.062 -2.332 1.00 98.00 514 PRO A CA 1
ATOM 4109 C C . PRO A 1 514 ? 5.701 -20.965 -2.966 1.00 98.00 514 PRO A C 1
ATOM 4111 O O . PRO A 1 514 ? 5.067 -21.225 -3.987 1.00 98.00 514 PRO A O 1
ATOM 4114 N N . ILE A 1 515 ? 5.699 -19.748 -2.408 1.00 98.06 515 ILE A N 1
ATOM 4115 C CA . ILE A 1 515 ? 4.898 -18.621 -2.915 1.00 98.06 515 ILE A CA 1
ATOM 4116 C C . ILE A 1 515 ? 5.420 -18.036 -4.241 1.00 98.06 515 ILE A C 1
ATOM 4118 O O . ILE A 1 515 ? 4.627 -17.518 -5.022 1.00 98.06 515 ILE A O 1
ATOM 4122 N N . ASN A 1 516 ? 6.723 -18.160 -4.523 1.00 98.44 516 ASN A N 1
ATOM 4123 C CA . ASN A 1 516 ? 7.353 -17.665 -5.756 1.00 98.44 516 ASN A CA 1
ATOM 4124 C C . ASN A 1 516 ? 7.295 -18.697 -6.899 1.00 98.44 516 ASN A C 1
ATOM 4126 O O . ASN A 1 516 ? 7.442 -18.343 -8.067 1.00 98.44 516 ASN A O 1
ATOM 4130 N N . ARG A 1 517 ? 7.058 -19.982 -6.590 1.00 97.94 517 ARG A N 1
ATOM 4131 C CA . ARG A 1 517 ? 7.063 -21.053 -7.597 1.00 97.94 517 ARG A CA 1
ATOM 4132 C C . ARG A 1 517 ? 5.982 -20.842 -8.674 1.00 97.94 517 ARG A C 1
ATOM 4134 O O . ARG A 1 517 ? 4.807 -20.654 -8.341 1.00 97.94 517 ARG A O 1
ATOM 4141 N N . PRO A 1 518 ? 6.325 -20.990 -9.968 1.00 96.88 518 PRO A N 1
ATOM 4142 C CA . PRO A 1 518 ? 5.359 -20.901 -11.054 1.00 96.88 518 PRO A CA 1
ATOM 4143 C C . PRO A 1 518 ? 4.398 -22.096 -11.058 1.00 96.88 518 PRO A C 1
ATOM 4145 O O . PRO A 1 518 ? 4.762 -23.218 -10.708 1.00 96.88 518 PRO A O 1
ATOM 4148 N N . ARG A 1 519 ? 3.189 -21.887 -11.591 1.00 93.69 519 ARG A N 1
ATOM 4149 C CA . ARG A 1 519 ? 2.207 -22.955 -11.878 1.00 93.69 519 ARG A CA 1
ATOM 4150 C C . ARG A 1 519 ? 2.441 -23.612 -13.248 1.00 93.69 519 ARG A C 1
ATOM 4152 O O . ARG A 1 519 ? 1.508 -24.018 -13.932 1.00 93.69 519 ARG A O 1
ATOM 4159 N N . SER A 1 520 ? 3.702 -23.673 -13.678 1.00 92.69 520 SER A N 1
ATOM 4160 C CA . SER A 1 520 ? 4.133 -24.257 -14.953 1.00 92.69 520 SER A CA 1
ATOM 4161 C C . SER A 1 520 ? 5.465 -25.010 -14.795 1.00 92.69 520 SER A C 1
ATOM 4163 O O . SER A 1 520 ? 6.212 -24.722 -13.857 1.00 92.69 520 SER A O 1
ATOM 4165 N N . PRO A 1 521 ? 5.780 -25.993 -15.664 1.00 95.25 521 PRO A N 1
ATOM 4166 C CA . PRO A 1 521 ? 7.010 -26.778 -15.550 1.00 95.25 521 PRO A CA 1
ATOM 4167 C C . PRO A 1 521 ? 8.287 -25.942 -15.712 1.00 95.25 521 PRO A C 1
ATOM 4169 O O . PRO A 1 521 ? 8.398 -25.127 -16.627 1.00 95.25 521 PRO A O 1
ATOM 4172 N N . ILE A 1 522 ? 9.290 -26.208 -14.871 1.00 98.00 522 ILE A N 1
ATOM 4173 C CA . ILE A 1 522 ? 10.604 -25.552 -14.923 1.00 98.00 522 ILE A CA 1
ATOM 4174 C C . ILE A 1 522 ? 11.605 -26.473 -15.632 1.00 98.00 522 ILE A C 1
ATOM 4176 O O . ILE A 1 522 ? 11.930 -27.556 -15.139 1.00 98.00 522 ILE A O 1
ATOM 4180 N N . HIS A 1 523 ? 12.133 -26.037 -16.778 1.00 97.81 523 HIS A N 1
ATOM 4181 C CA . HIS A 1 523 ? 13.118 -26.793 -17.560 1.00 97.81 523 HIS A CA 1
ATOM 4182 C C . HIS A 1 523 ? 14.273 -25.895 -18.015 1.00 97.81 523 HIS A C 1
ATOM 4184 O O . HIS A 1 523 ? 14.158 -25.159 -18.990 1.00 97.81 523 HIS A O 1
ATOM 4190 N N . ASN A 1 524 ? 15.404 -25.965 -17.310 1.00 98.12 524 ASN A N 1
ATOM 4191 C CA . ASN A 1 524 ? 16.611 -25.204 -17.630 1.00 98.12 524 ASN A CA 1
ATOM 4192 C C . ASN A 1 524 ? 17.893 -25.942 -17.173 1.00 98.12 524 ASN A C 1
ATOM 4194 O O . ASN A 1 524 ? 17.859 -27.074 -16.670 1.00 98.12 524 ASN A O 1
ATOM 4198 N N . ASN A 1 525 ? 19.035 -25.285 -17.369 1.00 98.44 525 ASN A N 1
ATOM 4199 C CA . ASN A 1 525 ? 20.364 -25.786 -17.015 1.00 98.44 525 ASN A CA 1
ATOM 4200 C C . ASN A 1 525 ? 20.932 -25.171 -15.720 1.00 98.44 525 ASN A C 1
ATOM 4202 O O . ASN A 1 525 ? 22.085 -25.430 -15.392 1.00 98.44 525 ASN A O 1
ATOM 4206 N N . ASN A 1 526 ? 20.139 -24.406 -14.962 1.00 98.44 526 ASN A N 1
ATOM 4207 C CA . ASN A 1 526 ? 20.567 -23.859 -13.673 1.00 98.44 526 ASN A CA 1
ATOM 4208 C C . ASN A 1 526 ? 20.698 -25.008 -12.662 1.00 98.44 526 ASN A C 1
ATOM 4210 O O . ASN A 1 526 ? 19.895 -25.945 -12.674 1.00 98.44 526 ASN A O 1
ATOM 4214 N N . ARG A 1 527 ? 21.726 -24.974 -11.812 1.00 98.00 527 ARG A N 1
ATOM 4215 C CA . ARG A 1 527 ? 22.051 -26.034 -10.845 1.00 98.00 527 ARG A CA 1
ATOM 4216 C C . ARG A 1 527 ? 22.583 -25.430 -9.547 1.00 98.00 527 ARG A C 1
ATOM 4218 O O . ARG A 1 527 ? 22.893 -24.243 -9.491 1.00 98.00 527 ARG A O 1
ATOM 4225 N N . ASP A 1 528 ? 22.709 -26.285 -8.539 1.00 97.88 528 ASP A N 1
ATOM 4226 C CA . ASP A 1 528 ? 23.374 -26.008 -7.267 1.00 97.88 528 ASP A CA 1
ATOM 4227 C C . ASP A 1 528 ? 22.794 -24.775 -6.540 1.00 97.88 528 ASP A C 1
ATOM 4229 O O . ASP A 1 528 ? 21.572 -24.620 -6.458 1.00 97.88 528 ASP A O 1
ATOM 4233 N N . GLY A 1 529 ? 23.648 -23.930 -5.956 1.00 97.69 529 GLY A N 1
ATOM 4234 C CA . GLY A 1 529 ? 23.242 -22.824 -5.087 1.00 97.69 529 GLY A CA 1
ATOM 4235 C C . GLY A 1 529 ? 22.784 -23.283 -3.695 1.00 97.69 529 GLY A C 1
ATOM 4236 O O . GLY A 1 529 ? 22.353 -24.418 -3.489 1.00 97.69 529 GLY A O 1
ATOM 4237 N N . ALA A 1 530 ? 22.880 -22.392 -2.706 1.00 97.75 530 ALA A N 1
ATOM 4238 C CA . ALA A 1 530 ? 22.408 -22.681 -1.352 1.00 97.75 530 ALA A CA 1
ATOM 4239 C C . ALA A 1 530 ? 20.892 -22.958 -1.344 1.00 97.75 530 ALA A C 1
ATOM 4241 O O . ALA A 1 530 ? 20.140 -22.324 -2.086 1.00 97.75 530 ALA A O 1
ATOM 4242 N N . GLY A 1 531 ? 20.433 -23.899 -0.515 1.00 96.69 531 GLY A N 1
ATOM 4243 C CA . GLY A 1 531 ? 19.004 -24.206 -0.371 1.00 96.69 531 GLY A CA 1
ATOM 4244 C C . GLY A 1 531 ? 18.333 -24.844 -1.596 1.00 96.69 531 GLY A C 1
ATOM 4245 O O . GLY A 1 531 ? 17.125 -24.715 -1.737 1.00 96.69 531 GLY A O 1
ATOM 4246 N N . GLN A 1 532 ? 19.085 -25.505 -2.484 1.00 98.06 532 GLN A N 1
ATOM 4247 C CA . GLN A 1 532 ? 18.537 -26.227 -3.641 1.00 98.06 532 GLN A CA 1
ATOM 4248 C C . GLN A 1 532 ? 17.504 -27.291 -3.218 1.00 98.06 532 GLN A C 1
ATOM 4250 O O . GLN A 1 532 ? 17.836 -28.222 -2.487 1.00 98.06 532 GLN A O 1
ATOM 4255 N N . GLN A 1 533 ? 16.272 -27.175 -3.720 1.00 97.56 533 GLN A N 1
ATOM 4256 C CA . GLN A 1 533 ? 15.144 -28.061 -3.407 1.00 97.56 533 GLN A CA 1
ATOM 4257 C C . GLN A 1 533 ? 14.822 -29.067 -4.528 1.00 97.56 533 GLN A C 1
ATOM 4259 O O . GLN A 1 533 ? 14.002 -29.962 -4.321 1.00 97.56 533 GLN A O 1
ATOM 4264 N N . PHE A 1 534 ? 15.444 -28.957 -5.710 1.00 97.88 534 PHE A N 1
ATOM 4265 C CA . PHE A 1 534 ? 15.218 -29.872 -6.835 1.00 97.88 534 PHE A CA 1
ATOM 4266 C C . PHE A 1 534 ? 16.377 -30.853 -7.062 1.00 97.88 534 PHE A C 1
ATOM 4268 O O . PHE A 1 534 ? 17.536 -30.470 -7.243 1.00 97.88 534 PHE A O 1
ATOM 4275 N N . LEU A 1 535 ? 16.034 -32.140 -7.176 1.00 98.06 535 LEU A N 1
ATOM 4276 C CA . LEU A 1 535 ? 16.941 -33.199 -7.618 1.00 98.06 535 LEU A CA 1
ATOM 4277 C C . LEU A 1 535 ? 16.866 -33.337 -9.146 1.00 98.06 535 LEU A C 1
ATOM 4279 O O . LEU A 1 535 ? 15.952 -33.948 -9.697 1.00 98.06 535 LEU A O 1
ATOM 4283 N N . HIS A 1 536 ? 17.826 -32.732 -9.842 1.00 97.94 536 HIS A N 1
ATOM 4284 C CA . HIS A 1 536 ? 17.838 -32.674 -11.302 1.00 97.94 536 HIS A CA 1
ATOM 4285 C C . HIS A 1 536 ? 18.310 -33.996 -11.926 1.00 97.94 536 HIS A C 1
ATOM 4287 O O . HIS A 1 536 ? 19.453 -34.404 -11.738 1.00 97.94 536 HIS A O 1
ATOM 4293 N N . THR A 1 537 ? 17.461 -34.633 -12.736 1.00 97.62 537 THR A N 1
ATOM 4294 C CA . THR A 1 537 ? 17.783 -35.896 -13.428 1.00 97.62 537 THR A CA 1
ATOM 4295 C C . THR A 1 537 ? 18.652 -35.717 -14.679 1.00 97.62 537 THR A C 1
ATOM 4297 O O . THR A 1 537 ? 19.373 -36.638 -15.054 1.00 97.62 537 THR A O 1
ATOM 4300 N N . ASN A 1 538 ? 18.625 -34.542 -15.325 1.00 97.44 538 ASN A N 1
ATOM 4301 C CA . ASN A 1 538 ? 19.502 -34.244 -16.463 1.00 97.44 538 ASN A CA 1
ATOM 4302 C C . ASN A 1 538 ? 20.949 -33.999 -15.994 1.00 97.44 538 ASN A C 1
ATOM 4304 O O . ASN A 1 538 ? 21.255 -32.928 -15.454 1.00 97.44 538 ASN A O 1
ATOM 4308 N N . THR A 1 539 ? 21.823 -34.966 -16.292 1.00 96.75 539 THR A N 1
ATOM 4309 C CA . THR A 1 539 ? 23.271 -34.969 -16.015 1.00 96.75 539 THR A CA 1
ATOM 4310 C C . THR A 1 539 ? 24.114 -34.157 -17.006 1.00 96.75 539 THR A C 1
ATOM 4312 O O . THR A 1 539 ? 25.303 -33.964 -16.762 1.00 96.75 539 THR A O 1
ATOM 4315 N N . ALA A 1 540 ? 23.525 -33.641 -18.090 1.00 97.31 540 ALA A N 1
ATOM 4316 C CA . ALA A 1 540 ? 24.161 -32.745 -19.057 1.00 97.31 540 ALA A CA 1
ATOM 4317 C C . ALA A 1 540 ? 23.512 -31.339 -19.018 1.00 97.31 540 ALA A C 1
ATOM 4319 O O . ALA A 1 540 ? 22.739 -30.985 -19.915 1.00 97.31 540 ALA A O 1
ATOM 4320 N N . PRO A 1 541 ? 23.780 -30.524 -17.975 1.00 97.50 541 PRO A N 1
ATOM 4321 C CA . PRO A 1 541 ? 23.195 -29.194 -17.792 1.00 97.50 541 PRO A CA 1
ATOM 4322 C C . PRO A 1 541 ? 23.894 -28.128 -18.655 1.00 97.50 541 PRO A C 1
ATOM 4324 O O . PRO A 1 541 ? 24.416 -27.140 -18.148 1.00 97.50 541 PRO A O 1
ATOM 4327 N N . TYR A 1 542 ? 23.943 -28.326 -19.970 1.00 97.19 542 TYR A N 1
ATOM 4328 C CA . TYR A 1 542 ? 24.503 -27.357 -20.914 1.00 97.19 542 TYR A CA 1
ATOM 4329 C C . TYR A 1 542 ? 23.831 -27.462 -22.286 1.00 97.19 542 TYR A C 1
ATOM 4331 O O . TYR A 1 542 ? 23.273 -28.498 -22.652 1.00 97.19 542 TYR A O 1
ATOM 4339 N N . THR A 1 543 ? 23.899 -26.381 -23.062 1.00 95.75 543 THR A N 1
ATOM 4340 C CA . THR A 1 543 ? 23.346 -26.290 -24.420 1.00 95.75 543 THR A CA 1
ATOM 4341 C C . THR A 1 543 ? 24.434 -25.728 -25.338 1.00 95.75 543 THR A C 1
ATOM 4343 O O . THR A 1 543 ? 25.063 -24.737 -24.988 1.00 95.75 543 THR A O 1
ATOM 4346 N N . PHE A 1 544 ? 24.716 -26.301 -26.508 1.00 94.19 544 PHE A N 1
ATOM 4347 C CA . PHE A 1 544 ? 24.108 -27.488 -27.123 1.00 94.19 544 PHE A CA 1
ATOM 4348 C C . PHE A 1 544 ? 24.681 -28.805 -26.564 1.00 94.19 544 PHE A C 1
ATOM 4350 O O . PHE A 1 544 ? 25.856 -28.877 -26.212 1.00 94.19 544 PHE A O 1
ATOM 4357 N N . ASN A 1 545 ? 23.865 -29.863 -26.506 1.00 97.25 545 ASN A N 1
ATOM 4358 C CA . ASN A 1 545 ? 24.284 -31.191 -26.047 1.00 97.25 545 ASN A CA 1
ATOM 4359 C C . ASN A 1 545 ? 23.678 -32.312 -26.911 1.00 97.25 545 ASN A C 1
ATOM 4361 O O . ASN A 1 545 ? 22.613 -32.142 -27.500 1.00 97.25 545 ASN A O 1
ATOM 4365 N N . THR A 1 546 ? 24.335 -33.473 -26.941 1.00 96.88 546 THR A N 1
ATOM 4366 C CA . THR A 1 546 ? 23.779 -34.729 -27.482 1.00 96.88 546 THR A CA 1
ATOM 4367 C C . THR A 1 546 ? 23.413 -35.728 -26.383 1.00 96.88 546 THR A C 1
ATOM 4369 O O . THR A 1 546 ? 22.483 -36.505 -26.566 1.00 96.88 546 THR A O 1
ATOM 4372 N N . LEU A 1 547 ? 24.087 -35.680 -25.226 1.00 97.56 547 LEU A N 1
ATOM 4373 C CA . LEU A 1 547 ? 23.878 -36.605 -24.100 1.00 97.56 547 LEU A CA 1
ATOM 4374 C C . LEU A 1 547 ? 22.462 -36.549 -23.498 1.00 97.56 547 LEU A C 1
ATOM 4376 O O . LEU A 1 547 ? 22.014 -37.537 -22.929 1.00 97.56 547 LEU A O 1
ATOM 4380 N N . ASN A 1 548 ? 21.755 -35.425 -23.651 1.00 97.50 548 ASN A N 1
ATOM 4381 C CA . ASN A 1 548 ? 20.345 -35.262 -23.294 1.00 97.50 548 ASN A CA 1
ATOM 4382 C C . ASN A 1 548 ? 19.495 -34.881 -24.528 1.00 97.50 548 ASN A C 1
ATOM 4384 O O . ASN A 1 548 ? 18.528 -34.126 -24.428 1.00 97.50 548 ASN A O 1
ATOM 4388 N N . ASN A 1 549 ? 19.873 -35.369 -25.719 1.00 96.94 549 ASN A N 1
ATOM 4389 C CA . ASN A 1 549 ? 19.151 -35.185 -26.987 1.00 96.94 549 ASN A CA 1
ATOM 4390 C C . ASN A 1 549 ? 18.802 -33.716 -27.327 1.00 96.94 549 ASN A C 1
ATOM 4392 O O . ASN A 1 549 ? 17.725 -33.430 -27.857 1.00 96.94 549 ASN A O 1
ATOM 4396 N N . GLY A 1 550 ? 19.689 -32.769 -27.000 1.00 95.25 550 GLY A N 1
ATOM 4397 C CA . GLY A 1 550 ? 19.474 -31.337 -27.243 1.00 95.25 550 GLY A CA 1
ATOM 4398 C C . GLY A 1 550 ? 18.412 -30.695 -26.343 1.00 95.25 550 GLY A C 1
ATOM 4399 O O . GLY A 1 550 ? 17.888 -29.635 -26.682 1.00 95.25 550 GLY A O 1
ATOM 4400 N N . SER A 1 551 ? 18.067 -31.339 -25.225 1.00 96.56 551 SER A N 1
ATOM 4401 C CA . SER A 1 551 ? 17.099 -30.858 -24.238 1.00 96.56 551 SER A CA 1
ATOM 4402 C C . SER A 1 551 ? 17.802 -30.246 -23.007 1.00 96.56 551 SER A C 1
ATOM 4404 O O . SER A 1 551 ? 18.868 -30.746 -22.624 1.00 96.56 551 SER A O 1
ATOM 4406 N N . PRO A 1 552 ? 17.231 -29.219 -22.339 1.00 97.31 552 PRO A N 1
ATOM 4407 C CA . PRO A 1 552 ? 16.058 -28.432 -22.741 1.00 97.31 552 PRO A CA 1
ATOM 4408 C C . PRO A 1 552 ? 16.284 -27.662 -24.051 1.00 97.31 552 PRO A C 1
ATOM 4410 O O . PRO A 1 552 ? 17.357 -27.103 -24.279 1.00 97.31 552 PRO A O 1
ATOM 4413 N N . LYS A 1 553 ? 15.269 -27.651 -24.923 1.00 96.88 553 LYS A N 1
ATOM 4414 C CA . LYS A 1 553 ? 15.338 -26.993 -26.237 1.00 96.88 553 LYS A CA 1
ATOM 4415 C C . LYS A 1 553 ? 15.151 -25.473 -26.092 1.00 96.88 553 LYS A C 1
ATOM 4417 O O . LYS A 1 553 ? 14.286 -25.068 -25.316 1.00 96.88 553 LYS A O 1
ATOM 4422 N N . PRO A 1 554 ? 15.876 -24.634 -26.855 1.00 96.06 554 PRO A N 1
ATOM 4423 C CA . PRO A 1 554 ? 15.586 -23.204 -26.934 1.00 96.06 554 PRO A CA 1
ATOM 4424 C C . PRO A 1 554 ? 14.160 -22.936 -27.437 1.00 96.06 554 PRO A C 1
ATOM 4426 O O . PRO A 1 554 ? 13.692 -23.607 -28.357 1.00 96.06 554 PRO A O 1
ATOM 4429 N N . ALA A 1 555 ? 13.503 -21.925 -26.870 1.00 97.19 555 ALA A N 1
ATOM 4430 C CA . ALA A 1 555 ? 12.215 -21.404 -27.326 1.00 97.19 555 ALA A CA 1
ATOM 4431 C C . ALA A 1 555 ? 12.378 -19.943 -27.781 1.00 97.19 555 ALA A C 1
ATOM 4433 O O . ALA A 1 555 ? 13.227 -19.222 -27.260 1.00 97.19 555 ALA A O 1
ATOM 4434 N N . ASN A 1 556 ? 11.593 -19.511 -28.768 1.00 96.88 556 ASN A N 1
ATOM 4435 C CA . ASN A 1 556 ? 11.650 -18.173 -29.370 1.00 96.88 556 ASN A CA 1
ATOM 4436 C C . ASN A 1 556 ? 10.273 -17.770 -29.945 1.00 96.88 556 ASN A C 1
ATOM 4438 O O . ASN A 1 556 ? 9.277 -18.462 -29.717 1.00 96.88 556 ASN A O 1
ATOM 4442 N N . GLN A 1 557 ? 10.202 -16.679 -30.722 1.00 96.19 557 GLN A N 1
ATOM 4443 C CA . GLN A 1 557 ? 8.961 -16.220 -31.364 1.00 96.19 557 GLN A CA 1
ATOM 4444 C C . GLN A 1 557 ? 8.237 -17.335 -32.146 1.00 96.19 557 GLN A C 1
ATOM 4446 O O . GLN A 1 557 ? 7.018 -17.460 -32.031 1.00 96.19 557 GLN A O 1
ATOM 4451 N N . THR A 1 558 ? 8.977 -18.168 -32.882 1.00 96.44 558 THR A N 1
ATOM 4452 C CA . THR A 1 558 ? 8.449 -19.176 -33.824 1.00 96.44 558 THR A CA 1
ATOM 4453 C C . THR A 1 558 ? 8.348 -20.597 -33.261 1.00 96.44 558 THR A C 1
ATOM 4455 O O . THR A 1 558 ? 7.665 -21.436 -33.841 1.00 96.44 558 THR A O 1
ATOM 4458 N N . GLN A 1 559 ? 9.033 -20.901 -32.153 1.00 95.31 559 GLN A N 1
ATOM 4459 C CA . GLN A 1 559 ? 9.138 -22.260 -31.610 1.00 95.31 559 GLN A CA 1
ATOM 4460 C C . GLN A 1 559 ? 8.980 -22.279 -30.088 1.00 95.31 559 GLN A C 1
ATOM 4462 O O . GLN A 1 559 ? 9.600 -21.491 -29.376 1.00 95.31 559 GLN A O 1
ATOM 4467 N N . GLY A 1 560 ? 8.171 -23.214 -29.580 1.00 94.25 560 GLY A N 1
ATOM 4468 C CA . GLY A 1 560 ? 8.022 -23.461 -28.141 1.00 94.25 560 GLY A CA 1
ATOM 4469 C C . GLY A 1 560 ? 7.347 -22.336 -27.347 1.00 94.25 560 GLY A C 1
ATOM 4470 O O . GLY A 1 560 ? 7.487 -22.313 -26.130 1.00 94.25 560 GLY A O 1
ATOM 4471 N N . ASN A 1 561 ? 6.642 -21.410 -28.011 1.00 95.19 561 ASN A N 1
ATOM 4472 C CA . ASN A 1 561 ? 5.992 -20.241 -27.399 1.00 95.19 561 ASN A CA 1
ATOM 4473 C C . ASN A 1 561 ? 6.937 -19.395 -26.525 1.00 95.19 561 ASN A C 1
ATOM 4475 O O . ASN A 1 561 ? 6.525 -18.848 -25.503 1.00 95.19 561 ASN A O 1
ATOM 4479 N N . GLY A 1 562 ? 8.204 -19.269 -26.932 1.00 97.06 562 GLY A N 1
ATOM 4480 C CA . GLY A 1 562 ? 9.191 -18.491 -26.189 1.00 97.06 562 GLY A CA 1
ATOM 4481 C C . GLY A 1 562 ? 8.849 -17.003 -26.125 1.00 97.06 562 GLY A C 1
ATOM 4482 O O . GLY A 1 562 ? 8.152 -16.469 -26.997 1.00 97.06 562 GLY A O 1
ATOM 4483 N N . PHE A 1 563 ? 9.376 -16.340 -25.093 1.00 97.81 563 PHE A N 1
ATOM 4484 C CA . PHE A 1 563 ? 9.483 -14.884 -25.042 1.00 97.81 563 PHE A CA 1
ATOM 4485 C C . PHE A 1 563 ? 10.345 -14.374 -26.207 1.00 97.81 563 PHE A C 1
ATOM 4487 O O . PHE A 1 563 ? 11.250 -15.065 -26.683 1.00 97.81 563 PHE A O 1
ATOM 4494 N N . PHE A 1 564 ? 10.054 -13.160 -26.662 1.00 97.38 564 PHE A N 1
ATOM 4495 C CA . PHE A 1 564 ? 10.847 -12.425 -27.634 1.00 97.38 564 PHE A CA 1
ATOM 4496 C C . PHE A 1 564 ? 10.619 -10.926 -27.410 1.00 97.38 564 PHE A C 1
ATOM 4498 O O . PHE A 1 564 ? 9.493 -10.507 -27.150 1.00 97.38 564 PHE A O 1
ATOM 4505 N N . THR A 1 565 ? 11.684 -10.134 -27.507 1.00 97.12 565 THR A N 1
ATOM 4506 C CA . THR A 1 565 ? 11.605 -8.667 -27.527 1.00 97.12 565 THR A CA 1
ATOM 4507 C C . THR A 1 565 ? 10.838 -8.215 -28.769 1.00 97.12 565 THR A C 1
ATOM 4509 O O . THR A 1 565 ? 10.996 -8.817 -29.833 1.00 97.12 565 THR A O 1
ATOM 4512 N N . ALA A 1 566 ? 10.024 -7.165 -28.642 1.00 95.12 566 ALA A N 1
ATOM 4513 C CA . ALA A 1 566 ? 9.198 -6.622 -29.714 1.00 95.12 566 ALA A CA 1
ATOM 4514 C C . ALA A 1 566 ? 10.058 -6.309 -30.960 1.00 95.12 566 ALA A C 1
ATOM 4516 O O . ALA A 1 566 ? 10.893 -5.402 -30.896 1.00 95.12 566 ALA A O 1
ATOM 4517 N N . PRO A 1 567 ? 9.865 -7.004 -32.103 1.00 88.94 567 PRO A N 1
ATOM 4518 C CA . PRO A 1 567 ? 10.686 -6.810 -33.305 1.00 88.94 567 PRO A CA 1
ATOM 4519 C C . PRO A 1 567 ? 10.622 -5.388 -33.882 1.00 88.94 567 PRO A C 1
ATOM 4521 O O . PRO A 1 567 ? 11.507 -4.985 -34.632 1.00 88.94 567 PRO A O 1
ATOM 4524 N N . ALA A 1 568 ? 9.587 -4.624 -33.522 1.00 74.62 568 ALA A N 1
ATOM 4525 C CA . ALA A 1 568 ? 9.423 -3.221 -33.882 1.00 74.62 568 ALA A CA 1
ATOM 4526 C C . ALA A 1 568 ? 10.387 -2.260 -33.151 1.00 74.62 568 ALA A C 1
ATOM 4528 O O . ALA A 1 568 ? 10.554 -1.127 -33.611 1.00 74.62 568 ALA A O 1
ATOM 4529 N N . ARG A 1 569 ? 11.044 -2.676 -32.050 1.00 84.62 569 ARG A N 1
ATOM 4530 C CA . ARG A 1 569 ? 12.059 -1.852 -31.366 1.00 84.62 569 ARG A CA 1
ATOM 4531 C C . ARG A 1 569 ? 13.243 -1.620 -32.301 1.00 84.62 569 ARG A C 1
ATOM 4533 O O . ARG A 1 569 ? 14.028 -2.523 -32.587 1.00 84.62 569 ARG A O 1
ATOM 4540 N N . ARG A 1 570 ? 13.364 -0.386 -32.791 1.00 68.31 570 ARG A N 1
ATOM 4541 C CA . ARG A 1 570 ? 14.408 0.009 -33.739 1.00 68.31 570 ARG A CA 1
ATOM 4542 C C . ARG A 1 570 ? 15.739 0.164 -33.013 1.00 68.31 570 ARG A C 1
ATOM 4544 O O . ARG A 1 570 ? 15.852 0.970 -32.095 1.00 68.31 570 ARG A O 1
ATOM 4551 N N . ILE A 1 571 ? 16.764 -0.537 -33.491 1.00 63.44 571 ILE A N 1
ATOM 4552 C CA . ILE A 1 571 ? 18.150 -0.158 -33.214 1.00 63.44 571 ILE A CA 1
ATOM 4553 C C . ILE A 1 571 ? 18.415 1.106 -34.035 1.00 63.44 571 ILE A C 1
ATOM 4555 O O . ILE A 1 571 ? 18.490 1.048 -35.262 1.00 63.44 571 ILE A O 1
ATOM 4559 N N . VAL A 1 572 ? 18.488 2.251 -33.361 1.00 67.75 572 VAL A N 1
ATOM 4560 C CA . VAL A 1 572 ? 18.893 3.524 -33.967 1.00 67.75 572 VAL A CA 1
ATOM 4561 C C . VAL A 1 572 ? 20.417 3.608 -33.914 1.00 67.75 572 VAL A C 1
ATOM 4563 O O . VAL A 1 572 ? 21.013 3.260 -32.896 1.00 67.75 572 VAL A O 1
ATOM 4566 N N . ASP A 1 573 ? 21.048 4.060 -34.999 1.00 69.06 573 ASP A N 1
ATOM 4567 C CA . ASP A 1 573 ? 22.478 4.385 -34.999 1.00 69.06 573 ASP A CA 1
ATOM 4568 C C . ASP A 1 573 ? 22.694 5.629 -34.121 1.00 69.06 573 ASP A C 1
ATOM 4570 O O . ASP A 1 573 ? 22.292 6.737 -34.482 1.00 69.06 573 ASP A O 1
ATOM 4574 N N . ALA A 1 574 ? 23.205 5.416 -32.907 1.00 80.06 574 ALA A N 1
ATOM 4575 C CA . ALA A 1 574 ? 23.209 6.401 -31.832 1.00 80.06 574 ALA A CA 1
ATOM 4576 C C . ALA A 1 574 ? 24.430 6.243 -30.912 1.00 80.06 574 ALA A C 1
ATOM 4578 O O . ALA A 1 574 ? 24.932 5.142 -30.677 1.00 80.06 574 ALA A O 1
ATOM 4579 N N . SER A 1 575 ? 24.885 7.362 -30.350 1.00 89.19 575 SER A N 1
ATOM 4580 C CA . SER A 1 575 ? 25.982 7.400 -29.379 1.00 89.19 575 SER A CA 1
ATOM 4581 C C . SER A 1 575 ? 25.556 6.866 -28.010 1.00 89.19 575 SER A C 1
ATOM 4583 O O . SER A 1 575 ? 24.478 7.191 -27.515 1.00 89.19 575 SER A O 1
ATOM 4585 N N . TYR A 1 576 ? 26.446 6.137 -27.332 1.00 91.44 576 TYR A N 1
ATOM 4586 C CA . TYR A 1 576 ? 26.282 5.830 -25.908 1.00 91.44 576 TYR A CA 1
ATOM 4587 C C . TYR A 1 576 ? 26.509 7.097 -25.067 1.00 91.44 576 TYR A C 1
ATOM 4589 O O . TYR A 1 576 ? 27.625 7.616 -25.021 1.00 91.44 576 TYR A O 1
ATOM 4597 N N . VAL A 1 577 ? 25.465 7.575 -24.385 1.00 94.56 577 VAL A N 1
ATOM 4598 C CA . VAL A 1 577 ? 25.477 8.812 -23.582 1.00 94.56 577 VAL A CA 1
ATOM 4599 C C . VAL A 1 577 ? 25.029 8.571 -22.134 1.00 94.56 577 VAL A C 1
ATOM 4601 O O . VAL A 1 577 ? 24.489 7.518 -21.798 1.00 94.56 577 VAL A O 1
ATOM 4604 N N . ARG A 1 578 ? 25.263 9.557 -21.259 1.00 96.06 578 ARG A N 1
ATOM 4605 C CA . ARG A 1 578 ? 24.696 9.640 -19.899 1.00 96.06 578 ARG A CA 1
ATOM 4606 C C . ARG A 1 578 ? 23.992 10.984 -19.737 1.00 96.06 578 ARG A C 1
ATOM 4608 O O . ARG A 1 578 ? 24.458 11.857 -19.013 1.00 96.06 578 ARG A O 1
ATOM 4615 N N . GLU A 1 579 ? 22.910 11.149 -20.482 1.00 94.50 579 GLU A N 1
ATOM 4616 C CA . GLU A 1 579 ? 22.178 12.406 -20.627 1.00 94.50 579 GLU A CA 1
ATOM 4617 C C . GLU A 1 579 ? 20.690 12.181 -20.332 1.00 94.50 579 GLU A C 1
ATOM 4619 O O . GLU A 1 579 ? 20.178 11.074 -20.496 1.00 94.50 579 GLU A O 1
ATOM 4624 N N . ILE A 1 580 ? 20.002 13.231 -19.881 1.00 95.44 580 ILE A N 1
ATOM 4625 C CA . ILE A 1 580 ? 18.542 13.242 -19.739 1.00 95.44 580 ILE A CA 1
ATOM 4626 C C . ILE A 1 580 ? 17.963 13.738 -21.066 1.00 95.44 580 ILE A C 1
ATOM 4628 O O . ILE A 1 580 ? 18.443 14.737 -21.604 1.00 95.44 580 ILE A O 1
ATOM 4632 N N . SER A 1 581 ? 16.938 13.062 -21.593 1.00 96.00 581 SER A N 1
ATOM 4633 C CA . SER A 1 581 ? 16.275 13.512 -22.820 1.00 96.00 581 SER A CA 1
ATOM 4634 C C . SER A 1 581 ? 15.673 14.911 -22.627 1.00 96.00 581 SER A C 1
ATOM 4636 O O . SER A 1 581 ? 14.966 15.124 -21.637 1.00 96.00 581 SER A O 1
ATOM 4638 N N . PRO A 1 582 ? 15.847 15.853 -23.575 1.00 97.00 582 PRO A N 1
ATOM 4639 C CA . PRO A 1 582 ? 15.175 17.151 -23.525 1.00 97.00 582 PRO A CA 1
ATOM 4640 C C . PRO A 1 582 ? 13.645 17.060 -23.400 1.00 97.00 582 PRO A C 1
ATOM 4642 O O . PRO A 1 582 ? 13.021 17.980 -22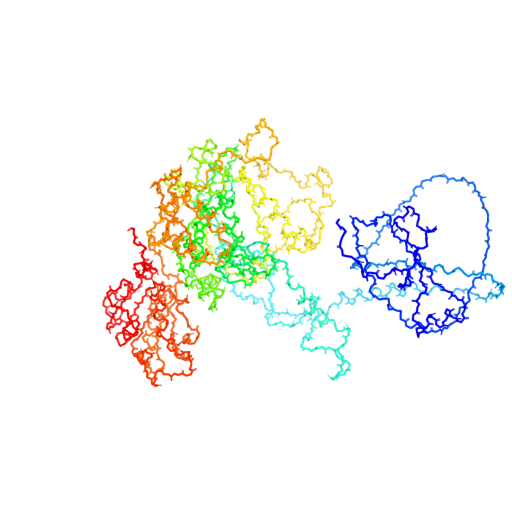.878 1.00 97.00 582 PRO A O 1
ATOM 4645 N N . THR A 1 583 ? 13.040 15.943 -23.823 1.00 97.62 583 THR A N 1
ATOM 4646 C CA . THR A 1 583 ? 11.594 15.680 -23.711 1.00 97.62 583 THR A CA 1
ATOM 4647 C C . THR A 1 583 ? 11.099 15.465 -22.272 1.00 97.62 583 THR A C 1
ATOM 4649 O O . THR A 1 583 ? 9.894 15.508 -22.042 1.00 97.62 583 THR A O 1
ATOM 4652 N N . PHE A 1 584 ? 12.000 15.273 -21.299 1.00 98.19 584 PHE A N 1
ATOM 4653 C CA . PHE A 1 584 ? 11.674 15.029 -19.883 1.00 98.19 584 PHE A CA 1
ATOM 4654 C C . PHE A 1 584 ? 11.764 16.311 -19.022 1.00 98.19 584 PHE A C 1
ATOM 4656 O O . PHE A 1 584 ? 11.494 16.266 -17.824 1.00 98.19 584 PHE A O 1
ATOM 4663 N N . LEU A 1 585 ? 12.175 17.452 -19.597 1.00 97.50 585 LEU A N 1
ATOM 4664 C CA . LEU A 1 585 ? 12.558 18.657 -18.839 1.00 97.50 585 LEU A CA 1
ATOM 4665 C C . LEU A 1 585 ? 11.388 19.542 -18.365 1.00 97.50 585 LEU A C 1
ATOM 4667 O O . LEU A 1 585 ? 11.622 20.495 -17.623 1.00 97.50 585 LEU A O 1
ATOM 4671 N N . ASP A 1 586 ? 10.147 19.249 -18.766 1.00 98.19 586 ASP A N 1
ATOM 4672 C CA . ASP A 1 586 ? 8.961 19.859 -18.152 1.00 98.19 586 ASP A CA 1
ATOM 4673 C C . ASP A 1 586 ? 8.585 19.087 -16.884 1.00 98.19 586 ASP A C 1
ATOM 4675 O O . ASP A 1 586 ? 8.181 17.920 -16.935 1.00 98.19 586 ASP A O 1
ATOM 4679 N N . TYR A 1 587 ? 8.711 19.755 -15.741 1.00 98.38 587 TYR A N 1
ATOM 4680 C CA . TYR A 1 587 ? 8.416 19.191 -14.430 1.00 98.38 587 TYR A CA 1
ATOM 4681 C C . TYR A 1 587 ? 7.149 19.757 -13.780 1.00 98.38 587 TYR A C 1
ATOM 4683 O O . TYR A 1 587 ? 6.771 19.273 -12.716 1.00 98.38 587 TYR A O 1
ATOM 4691 N N . TRP A 1 588 ? 6.501 20.766 -14.374 1.00 98.75 588 TRP A N 1
ATOM 4692 C CA . TRP A 1 588 ? 5.532 21.627 -13.675 1.00 98.75 588 TRP A CA 1
ATOM 4693 C C . TRP A 1 588 ? 4.132 21.628 -14.300 1.00 98.75 588 TRP A C 1
ATOM 4695 O O . TRP A 1 588 ? 3.150 21.734 -13.562 1.00 9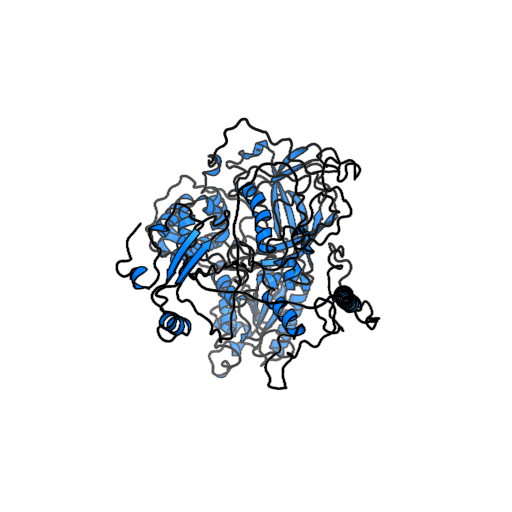8.75 588 TRP A O 1
ATOM 4705 N N . THR A 1 589 ? 4.015 21.395 -15.612 1.00 98.69 589 THR A N 1
ATOM 4706 C CA . THR A 1 589 ? 2.720 21.321 -16.315 1.00 98.69 589 THR A CA 1
ATOM 4707 C C . THR A 1 589 ? 1.829 20.205 -15.754 1.00 98.69 589 THR A C 1
ATOM 4709 O O . THR A 1 589 ? 0.668 20.427 -15.428 1.00 98.69 589 THR A O 1
ATOM 4712 N N . GLN A 1 590 ? 2.347 18.986 -15.559 1.00 98.69 590 GLN A N 1
ATOM 4713 C CA . GLN A 1 590 ? 1.506 17.900 -15.029 1.00 98.69 590 GLN A CA 1
ATOM 4714 C C . GLN A 1 590 ? 1.137 18.017 -13.532 1.00 98.69 590 GLN A C 1
ATOM 4716 O O . GLN A 1 590 ? -0.022 17.744 -13.216 1.00 98.69 590 GLN A O 1
ATOM 4721 N N . PRO A 1 591 ? 2.004 18.491 -12.612 1.00 98.75 591 PRO A N 1
ATOM 4722 C CA . PRO A 1 591 ? 1.560 18.909 -11.277 1.00 98.75 591 PRO A CA 1
ATOM 4723 C C . PRO A 1 591 ? 0.413 19.928 -11.306 1.00 98.75 591 PRO A C 1
ATOM 4725 O O . PRO A 1 591 ? -0.523 19.810 -10.513 1.00 98.75 591 PRO A O 1
ATOM 4728 N N . ARG A 1 592 ? 0.444 20.892 -12.242 1.00 98.75 592 ARG A N 1
ATOM 4729 C CA . ARG A 1 592 ? -0.628 21.884 -12.416 1.00 98.75 592 ARG A CA 1
ATOM 4730 C C . ARG A 1 592 ? -1.912 21.231 -12.929 1.00 98.75 592 ARG A C 1
ATOM 4732 O O . ARG A 1 592 ? -2.974 21.476 -12.366 1.00 98.75 592 ARG A O 1
ATOM 4739 N N . LEU A 1 593 ? -1.819 20.340 -13.919 1.00 98.75 593 LEU A N 1
ATOM 4740 C CA . LEU A 1 593 ? -2.946 19.528 -14.398 1.00 98.75 593 LEU A CA 1
ATOM 4741 C C . LEU A 1 593 ? -3.595 18.712 -13.274 1.00 98.75 593 LEU A C 1
ATOM 4743 O O . LEU A 1 593 ? -4.821 18.708 -13.166 1.00 98.75 593 LEU A O 1
ATOM 4747 N N . PHE A 1 594 ? -2.797 18.054 -12.430 1.00 98.69 594 PHE A N 1
ATOM 4748 C CA . PHE A 1 594 ? -3.300 17.329 -11.264 1.00 98.69 594 PHE A CA 1
ATOM 4749 C C . PHE A 1 594 ? -4.031 18.278 -10.308 1.00 98.69 594 PHE A C 1
ATOM 4751 O O . PHE A 1 594 ? -5.211 18.068 -10.043 1.00 98.69 594 PHE A O 1
ATOM 4758 N N . TYR A 1 595 ? -3.380 19.361 -9.868 1.00 98.56 595 TYR A N 1
ATOM 4759 C CA . TYR A 1 595 ? -3.946 20.326 -8.918 1.00 98.56 595 TYR A CA 1
ATOM 4760 C C . TYR A 1 595 ? -5.251 20.979 -9.413 1.00 98.56 595 TYR A C 1
ATOM 4762 O O . TYR A 1 595 ? -6.215 21.078 -8.654 1.00 98.56 595 TYR A O 1
ATOM 4770 N N . ASN A 1 596 ? -5.328 21.351 -10.695 1.00 98.44 596 ASN A N 1
ATOM 4771 C CA . ASN A 1 596 ? -6.545 21.891 -11.315 1.00 98.44 596 ASN A CA 1
ATOM 4772 C C . ASN A 1 596 ? -7.716 20.889 -11.333 1.00 98.44 596 ASN A C 1
ATOM 4774 O O . ASN A 1 596 ? -8.871 21.299 -11.407 1.00 98.44 596 ASN A O 1
ATOM 4778 N N . SER A 1 597 ? -7.430 19.584 -11.323 1.00 98.25 597 SER A N 1
ATOM 4779 C CA . SER A 1 597 ? -8.426 18.508 -11.475 1.00 98.25 597 SER A CA 1
ATOM 4780 C C . SER A 1 597 ? -9.037 18.039 -10.146 1.00 98.25 597 SER A C 1
ATOM 4782 O O . SER A 1 597 ? -9.769 17.048 -10.114 1.00 98.25 597 SER A O 1
ATOM 4784 N N . LEU A 1 598 ? -8.716 18.728 -9.051 1.00 97.69 598 LEU A N 1
ATOM 4785 C CA . LEU A 1 598 ? -9.185 18.443 -7.698 1.00 97.69 598 LEU A CA 1
ATOM 4786 C C . LEU A 1 598 ? -10.294 19.410 -7.271 1.00 97.69 598 LEU A C 1
ATOM 4788 O O . LEU A 1 598 ? -10.388 20.534 -7.762 1.00 97.69 598 LEU A O 1
ATOM 4792 N N . LEU A 1 599 ? -11.114 18.994 -6.305 1.00 96.44 599 LEU A N 1
ATOM 4793 C CA . LEU A 1 599 ? -12.082 19.884 -5.665 1.00 96.44 599 LEU A CA 1
ATOM 4794 C C . LEU A 1 599 ? -11.360 20.991 -4.864 1.00 96.44 599 LEU A C 1
ATOM 4796 O O . LEU A 1 599 ? -10.281 20.739 -4.323 1.00 96.44 599 LEU A O 1
ATOM 4800 N N . PRO A 1 600 ? -11.962 22.182 -4.661 1.00 96.38 600 PRO A N 1
ATOM 4801 C CA . PRO A 1 600 ? -11.354 23.248 -3.852 1.00 96.38 600 PRO A CA 1
ATOM 4802 C C . PRO A 1 600 ? -10.953 22.808 -2.432 1.00 96.38 600 PRO A C 1
ATOM 4804 O O . PRO A 1 600 ? -9.930 23.240 -1.903 1.00 96.38 600 PRO A O 1
ATOM 4807 N N . ALA A 1 601 ? -11.716 21.891 -1.827 1.00 95.88 601 ALA A N 1
ATOM 4808 C CA . ALA A 1 601 ? -11.376 21.295 -0.536 1.00 95.88 601 ALA A CA 1
ATOM 4809 C C . ALA A 1 601 ? -10.146 20.365 -0.603 1.00 95.88 601 ALA A C 1
ATOM 4811 O O . ALA A 1 601 ? -9.329 20.370 0.312 1.00 95.88 601 ALA A O 1
ATOM 4812 N N . GLU A 1 602 ? -9.960 19.613 -1.690 1.00 96.50 602 GLU A N 1
ATOM 4813 C CA . GLU A 1 602 ? -8.765 18.781 -1.911 1.00 96.50 602 GLU A CA 1
ATOM 4814 C C . GLU A 1 602 ? -7.519 19.632 -2.194 1.00 96.50 602 GLU A C 1
ATOM 4816 O O . GLU A 1 602 ? -6.438 19.337 -1.686 1.00 96.50 602 GLU A O 1
ATOM 4821 N N . GLN A 1 603 ? -7.670 20.732 -2.939 1.00 97.81 603 GLN A N 1
ATOM 4822 C CA . GLN A 1 603 ? -6.613 21.733 -3.115 1.00 97.81 603 GLN A CA 1
ATOM 4823 C C . GLN A 1 603 ? -6.181 22.319 -1.760 1.00 97.81 603 GLN A C 1
ATOM 4825 O O . GLN A 1 603 ? -4.988 22.379 -1.453 1.00 97.81 603 GLN A O 1
ATOM 4830 N N . GLN A 1 604 ? -7.148 22.657 -0.897 1.00 97.75 604 GLN A N 1
ATOM 4831 C CA . GLN A 1 604 ? -6.877 23.100 0.472 1.00 97.75 604 GLN A CA 1
ATOM 4832 C C . GLN A 1 604 ? -6.192 22.016 1.323 1.00 97.75 604 GLN A C 1
ATOM 4834 O O . GLN A 1 604 ? -5.337 22.352 2.143 1.00 97.75 604 GLN A O 1
ATOM 4839 N N . MET A 1 605 ? -6.515 20.730 1.132 1.00 96.12 605 MET A N 1
ATOM 4840 C CA . MET A 1 605 ? -5.814 19.626 1.805 1.00 96.12 605 MET A CA 1
ATOM 4841 C C . MET A 1 605 ? -4.336 19.567 1.406 1.00 96.12 605 MET A C 1
ATOM 4843 O O . MET A 1 605 ? -3.497 19.498 2.300 1.00 96.12 605 MET A O 1
ATOM 4847 N N . ILE A 1 606 ? -4.004 19.672 0.111 1.00 97.50 606 ILE A N 1
ATOM 4848 C CA . ILE A 1 606 ? -2.603 19.710 -0.357 1.00 97.50 606 ILE A CA 1
ATOM 4849 C C . ILE A 1 606 ? -1.868 20.914 0.236 1.00 97.50 606 ILE A C 1
ATOM 4851 O O . ILE A 1 606 ? -0.758 20.770 0.747 1.00 97.50 606 ILE A O 1
ATOM 4855 N N . ILE A 1 607 ? -2.493 22.095 0.228 1.00 98.31 607 ILE A N 1
ATOM 4856 C CA . ILE A 1 607 ? -1.923 23.303 0.838 1.00 98.31 607 ILE A CA 1
ATOM 4857 C C . ILE A 1 607 ? -1.682 23.094 2.333 1.00 98.31 607 ILE A C 1
ATOM 4859 O O . ILE A 1 607 ? -0.606 23.416 2.830 1.00 98.31 607 ILE A O 1
ATOM 4863 N N . ASN A 1 608 ? -2.633 22.512 3.060 1.00 97.50 608 ASN A N 1
ATOM 4864 C CA . ASN A 1 608 ? -2.488 22.265 4.492 1.00 97.50 608 ASN A CA 1
ATOM 4865 C C . ASN A 1 608 ? -1.448 21.172 4.801 1.00 97.50 608 ASN A C 1
ATOM 4867 O O . ASN A 1 608 ? -0.728 21.303 5.790 1.00 97.50 608 ASN A O 1
ATOM 4871 N N . ALA A 1 609 ? -1.299 20.158 3.944 1.00 96.69 609 ALA A N 1
ATOM 4872 C CA . ALA A 1 609 ? -0.223 19.172 4.027 1.00 96.69 609 ALA A CA 1
ATOM 4873 C C . ALA A 1 609 ? 1.152 19.824 3.785 1.00 96.69 609 ALA A C 1
ATOM 4875 O O . ALA A 1 609 ? 2.062 19.644 4.591 1.00 96.69 609 ALA A O 1
ATOM 4876 N N . LEU A 1 610 ? 1.286 20.676 2.760 1.00 98.06 610 LEU A N 1
ATOM 4877 C CA . LEU A 1 610 ? 2.500 21.466 2.518 1.00 98.06 610 LEU A CA 1
ATOM 4878 C C . LEU A 1 610 ? 2.840 22.382 3.697 1.00 98.06 610 LEU A C 1
ATOM 4880 O O . LEU A 1 610 ? 3.986 22.397 4.140 1.00 98.06 610 LEU A O 1
ATOM 4884 N N . ARG A 1 611 ? 1.856 23.116 4.232 1.00 97.94 611 ARG A N 1
ATOM 4885 C CA . ARG A 1 611 ? 2.016 23.960 5.427 1.00 97.94 611 ARG A CA 1
ATOM 4886 C C . ARG A 1 611 ? 2.499 23.138 6.625 1.00 97.94 611 ARG A C 1
ATOM 4888 O O . ARG A 1 611 ? 3.411 23.573 7.321 1.00 97.94 611 ARG A O 1
ATOM 4895 N N . PHE A 1 612 ? 1.920 21.956 6.847 1.00 97.00 612 PHE A N 1
ATOM 4896 C CA . PHE A 1 612 ? 2.314 21.046 7.922 1.00 97.00 612 PHE A CA 1
ATOM 4897 C C . PHE A 1 612 ? 3.750 20.535 7.744 1.00 97.00 612 PHE A C 1
ATOM 4899 O O . PHE A 1 612 ? 4.564 20.684 8.653 1.00 97.00 612 PHE A O 1
ATOM 4906 N N . GLU A 1 613 ? 4.094 19.956 6.592 1.00 96.88 613 GLU A N 1
ATOM 4907 C CA . GLU A 1 613 ? 5.414 19.348 6.396 1.00 96.88 613 GLU A CA 1
ATOM 4908 C C . GLU A 1 613 ? 6.536 20.399 6.353 1.00 96.88 613 GLU A C 1
ATOM 4910 O O . GLU A 1 613 ? 7.557 20.237 7.025 1.00 96.88 613 GLU A O 1
ATOM 4915 N N . LEU A 1 614 ? 6.331 21.532 5.667 1.00 97.38 614 LEU A N 1
ATOM 4916 C CA . LEU A 1 614 ? 7.317 22.619 5.603 1.00 97.38 614 LEU A CA 1
ATOM 4917 C C . LEU A 1 614 ? 7.506 23.345 6.945 1.00 97.38 614 LEU A C 1
ATOM 4919 O O . LEU A 1 614 ? 8.586 23.886 7.177 1.00 97.38 614 LEU A O 1
ATOM 4923 N N . ALA A 1 615 ? 6.525 23.326 7.855 1.00 96.62 615 ALA A N 1
ATOM 4924 C CA . ALA A 1 615 ? 6.705 23.848 9.215 1.00 96.62 615 ALA A CA 1
ATOM 4925 C C . ALA A 1 615 ? 7.718 23.034 10.048 1.00 96.62 615 ALA A C 1
ATOM 4927 O O . ALA A 1 615 ? 8.267 23.555 11.019 1.00 96.62 615 ALA A O 1
ATOM 4928 N N . HIS A 1 616 ? 8.009 21.787 9.659 1.00 95.88 616 HIS A N 1
ATOM 4929 C CA . HIS A 1 616 ? 9.039 20.957 10.291 1.00 95.88 616 HIS A CA 1
ATOM 4930 C C . HIS A 1 616 ? 10.434 21.147 9.660 1.00 95.88 616 HIS A C 1
ATOM 4932 O O . HIS A 1 616 ? 11.438 20.784 10.279 1.00 95.88 616 HIS A O 1
ATOM 4938 N N . VAL A 1 617 ? 10.525 21.754 8.469 1.00 95.94 617 VAL A N 1
ATOM 4939 C CA . VAL A 1 617 ? 11.790 22.034 7.768 1.00 95.94 617 VAL A CA 1
ATOM 4940 C C . VAL A 1 617 ? 12.509 23.212 8.425 1.00 95.94 617 VAL A C 1
ATOM 4942 O O . VAL A 1 617 ? 12.072 24.365 8.351 1.00 95.94 617 VAL A O 1
ATOM 4945 N N . GLN A 1 618 ? 13.653 22.943 9.048 1.00 95.56 618 GLN A N 1
ATOM 4946 C CA . GLN A 1 618 ? 14.385 23.947 9.818 1.00 95.56 618 GLN A CA 1
ATOM 4947 C C . GLN A 1 618 ? 15.028 25.002 8.906 1.00 95.56 618 GLN A C 1
ATOM 4949 O O . GLN A 1 618 ? 14.916 26.204 9.162 1.00 95.56 618 GLN A O 1
ATOM 4954 N N . SER A 1 619 ? 15.646 24.570 7.807 1.00 97.31 619 SER A N 1
ATOM 4955 C CA . SER A 1 619 ? 16.355 25.419 6.856 1.00 97.31 619 SER A CA 1
ATOM 4956 C C . SER A 1 619 ? 15.417 26.365 6.101 1.00 97.31 619 SER A C 1
ATOM 4958 O O . SER A 1 619 ? 14.645 25.960 5.229 1.00 97.31 619 SER A O 1
ATOM 4960 N N . MET A 1 620 ? 15.554 27.666 6.379 1.00 96.44 620 MET A N 1
ATOM 4961 C CA . MET A 1 620 ? 14.883 28.734 5.626 1.00 96.44 620 MET A CA 1
ATOM 4962 C C . MET A 1 620 ? 15.195 28.659 4.125 1.00 96.44 620 MET A C 1
ATOM 4964 O O . MET A 1 620 ? 14.307 28.882 3.313 1.00 96.44 620 MET A O 1
ATOM 4968 N N . GLN A 1 621 ? 16.430 28.304 3.744 1.00 97.50 621 GLN A N 1
ATOM 4969 C CA . GLN A 1 621 ? 16.813 28.206 2.333 1.00 97.50 621 GLN A CA 1
ATOM 4970 C C . GLN A 1 621 ? 16.076 27.065 1.624 1.00 97.50 621 GLN A C 1
ATOM 4972 O O . GLN A 1 621 ? 15.637 27.247 0.493 1.00 97.50 621 GLN A O 1
ATOM 4977 N N . VAL A 1 622 ? 15.897 25.916 2.287 1.00 98.00 622 VAL A N 1
ATOM 4978 C CA . VAL A 1 622 ? 15.131 24.787 1.731 1.00 98.00 622 VAL A CA 1
ATOM 4979 C C . VAL A 1 622 ? 13.663 25.176 1.560 1.00 98.00 622 VAL A C 1
ATOM 4981 O O . VAL A 1 622 ? 13.101 24.950 0.489 1.00 98.00 622 VAL A O 1
ATOM 4984 N N . ARG A 1 623 ? 13.064 25.844 2.559 1.00 98.00 623 ARG A N 1
ATOM 4985 C CA . ARG A 1 623 ? 11.708 26.405 2.441 1.00 98.00 623 ARG A CA 1
ATOM 4986 C C . ARG A 1 623 ? 11.595 27.368 1.253 1.00 98.00 623 ARG A C 1
ATOM 4988 O O . ARG A 1 623 ? 10.735 27.157 0.404 1.00 98.00 623 ARG A O 1
ATOM 4995 N N . SER A 1 624 ? 12.483 28.357 1.130 1.00 97.69 624 SER A N 1
ATOM 4996 C CA . SER A 1 624 ? 12.489 29.301 -0.000 1.00 97.69 624 SER A CA 1
ATOM 4997 C C . SER A 1 624 ? 12.663 28.613 -1.358 1.00 97.69 624 SER A C 1
ATOM 4999 O O . SER A 1 624 ? 11.936 28.927 -2.299 1.00 97.69 624 SER A O 1
ATOM 5001 N N . ASN A 1 625 ? 13.587 27.651 -1.466 1.00 98.19 625 ASN A N 1
ATOM 5002 C CA . ASN A 1 625 ? 13.815 26.886 -2.695 1.00 98.19 625 ASN A CA 1
ATOM 5003 C C . ASN A 1 625 ? 12.562 26.092 -3.093 1.00 98.19 625 ASN A C 1
ATOM 5005 O O . ASN A 1 625 ? 12.188 26.072 -4.263 1.00 98.19 625 ASN A O 1
ATOM 5009 N N . PHE A 1 626 ? 11.894 25.456 -2.127 1.00 98.38 626 PHE A N 1
ATOM 5010 C CA . PHE A 1 626 ? 10.681 24.693 -2.396 1.00 98.38 626 PHE A CA 1
ATOM 5011 C C . PHE A 1 626 ? 9.492 25.595 -2.769 1.00 98.38 626 PHE A C 1
ATOM 5013 O O . PHE A 1 626 ? 8.787 25.288 -3.728 1.00 98.38 626 PHE A O 1
ATOM 5020 N N . ILE A 1 627 ? 9.312 26.740 -2.094 1.00 98.50 627 ILE A N 1
ATOM 5021 C CA . ILE A 1 627 ? 8.318 27.758 -2.483 1.00 98.50 627 ILE A CA 1
ATOM 5022 C C . ILE A 1 627 ? 8.551 28.229 -3.925 1.00 98.50 627 ILE A C 1
ATOM 5024 O O . ILE A 1 627 ? 7.596 28.328 -4.694 1.00 98.50 627 ILE A O 1
ATOM 5028 N N . ALA A 1 628 ? 9.807 28.440 -4.333 1.00 98.12 628 ALA A N 1
ATOM 5029 C CA . ALA A 1 628 ? 10.133 28.789 -5.715 1.00 98.12 628 ALA A CA 1
ATOM 5030 C C . ALA A 1 628 ? 9.741 27.685 -6.718 1.00 98.12 628 ALA A C 1
ATOM 5032 O O . ALA A 1 628 ? 9.265 28.012 -7.802 1.00 98.12 628 ALA A O 1
ATOM 5033 N N . GLN A 1 629 ? 9.876 26.400 -6.360 1.00 98.44 629 GLN A N 1
ATOM 5034 C CA . GLN A 1 629 ? 9.442 25.288 -7.215 1.00 98.44 629 GLN A CA 1
ATOM 5035 C C . GLN A 1 629 ? 7.919 25.194 -7.346 1.00 98.44 629 GLN A C 1
ATOM 5037 O O . GLN A 1 629 ? 7.418 25.061 -8.461 1.00 98.44 629 GLN A O 1
ATOM 5042 N N . ILE A 1 630 ? 7.161 25.296 -6.248 1.00 98.31 630 ILE A N 1
ATOM 5043 C CA . ILE A 1 630 ? 5.692 25.254 -6.342 1.00 98.31 630 ILE A CA 1
ATOM 5044 C C . ILE A 1 630 ? 5.112 26.509 -7.003 1.00 98.31 630 ILE A C 1
ATOM 5046 O O . ILE A 1 630 ? 4.098 26.407 -7.685 1.00 98.31 630 ILE A O 1
ATOM 5050 N N . ASN A 1 631 ? 5.801 27.652 -6.927 1.00 98.56 631 ASN A N 1
ATOM 5051 C CA . ASN A 1 631 ? 5.456 28.855 -7.688 1.00 98.56 631 ASN A CA 1
ATOM 5052 C C . ASN A 1 631 ? 5.605 28.681 -9.210 1.00 98.56 631 ASN A C 1
ATOM 5054 O O . ASN A 1 631 ? 5.034 29.462 -9.953 1.00 98.56 631 ASN A O 1
ATOM 5058 N N . MET A 1 632 ? 6.339 27.678 -9.705 1.00 98.44 632 MET A N 1
ATOM 5059 C CA . MET A 1 632 ? 6.339 27.342 -11.140 1.00 98.44 632 MET A CA 1
ATOM 5060 C C . MET A 1 632 ? 5.093 26.539 -11.554 1.00 98.44 632 MET A C 1
ATOM 5062 O O . MET A 1 632 ? 4.782 26.475 -12.741 1.00 98.44 632 MET A O 1
ATOM 5066 N N . VAL A 1 633 ? 4.391 25.933 -10.589 1.00 98.50 633 VAL A N 1
ATOM 5067 C CA . VAL A 1 633 ? 3.144 25.176 -10.787 1.00 98.50 633 VAL A CA 1
ATOM 5068 C C . VAL A 1 633 ? 1.936 26.106 -10.651 1.00 98.50 633 VAL A C 1
ATOM 5070 O O . VAL A 1 633 ? 1.098 26.193 -11.550 1.00 98.50 633 VAL A O 1
ATOM 5073 N N . ASP A 1 634 ? 1.844 26.806 -9.520 1.00 98.50 634 ASP A N 1
ATOM 5074 C CA . ASP A 1 634 ? 0.763 27.737 -9.223 1.00 98.50 634 ASP A CA 1
ATOM 5075 C C . ASP A 1 634 ? 1.173 28.799 -8.184 1.00 98.50 634 ASP A C 1
ATOM 5077 O O . ASP A 1 634 ? 1.743 28.481 -7.138 1.00 98.50 634 ASP A O 1
ATOM 5081 N N . ASN A 1 635 ? 0.875 30.074 -8.467 1.00 98.44 635 ASN A N 1
ATOM 5082 C CA . ASN A 1 635 ? 1.250 31.186 -7.587 1.00 98.44 635 ASN A CA 1
ATOM 5083 C C . ASN A 1 635 ? 0.361 31.295 -6.345 1.00 98.44 635 ASN A C 1
ATOM 5085 O O . ASN A 1 635 ? 0.887 31.574 -5.271 1.00 98.44 635 ASN A O 1
ATOM 5089 N N . ASP A 1 636 ? -0.950 31.078 -6.472 1.00 97.69 636 ASP A N 1
ATOM 5090 C CA . ASP A 1 636 ? -1.890 31.212 -5.354 1.00 97.69 636 ASP A CA 1
ATOM 5091 C C . ASP A 1 636 ? -1.550 30.202 -4.251 1.00 97.69 636 ASP A C 1
ATOM 5093 O O . ASP A 1 636 ? -1.293 30.568 -3.101 1.00 97.69 636 ASP A O 1
ATOM 5097 N N . MET A 1 637 ? -1.398 28.936 -4.638 1.00 97.69 637 MET A N 1
ATOM 5098 C CA . MET A 1 637 ? -0.906 27.870 -3.775 1.00 97.69 637 MET A CA 1
ATOM 5099 C C . MET A 1 637 ? 0.451 28.221 -3.142 1.00 97.69 637 MET A C 1
ATOM 5101 O O . MET A 1 637 ? 0.629 28.049 -1.933 1.00 97.69 637 MET A O 1
ATOM 5105 N N . ALA A 1 638 ? 1.407 28.749 -3.917 1.00 98.31 638 ALA A N 1
ATOM 5106 C CA . ALA A 1 638 ? 2.717 29.135 -3.392 1.00 98.31 638 ALA A CA 1
ATOM 5107 C C . ALA A 1 638 ? 2.628 30.253 -2.336 1.00 98.31 638 ALA A C 1
ATOM 5109 O O . ALA A 1 638 ? 3.263 30.146 -1.286 1.00 98.31 638 ALA A O 1
ATOM 5110 N N . VAL A 1 639 ? 1.806 31.282 -2.563 1.00 98.12 639 VAL A N 1
ATOM 5111 C CA . VAL A 1 639 ? 1.556 32.389 -1.620 1.00 98.12 639 VAL A CA 1
ATOM 5112 C C . VAL A 1 639 ? 0.848 31.894 -0.352 1.00 98.12 639 VAL A C 1
ATOM 5114 O O . VAL A 1 639 ? 1.262 32.226 0.766 1.00 98.12 639 VAL A O 1
ATOM 5117 N N . ARG A 1 640 ? -0.181 31.051 -0.500 1.00 97.81 640 ARG A N 1
ATOM 5118 C CA . ARG A 1 640 ? -0.955 30.475 0.614 1.00 97.81 640 ARG A CA 1
ATOM 5119 C C . ARG A 1 640 ? -0.113 29.561 1.501 1.00 97.81 640 ARG A C 1
ATOM 5121 O O . ARG A 1 640 ? -0.314 29.554 2.719 1.00 97.81 640 ARG A O 1
ATOM 5128 N N . VAL A 1 641 ? 0.840 28.819 0.933 1.00 98.19 641 VAL A N 1
ATOM 5129 C CA . VAL A 1 641 ? 1.805 28.023 1.709 1.00 98.19 641 VAL A CA 1
ATOM 5130 C C . VAL A 1 641 ? 2.858 28.930 2.354 1.00 98.19 641 VAL A C 1
ATOM 5132 O O . VAL A 1 641 ? 3.038 28.851 3.569 1.00 98.19 641 VAL A O 1
ATOM 5135 N N . ALA A 1 642 ? 3.498 29.825 1.588 1.00 97.69 642 ALA A N 1
ATOM 5136 C CA . ALA A 1 642 ? 4.571 30.713 2.056 1.00 97.69 642 ALA A CA 1
ATOM 5137 C C . ALA A 1 642 ? 4.173 31.537 3.295 1.00 97.69 642 ALA A C 1
ATOM 5139 O O . ALA A 1 642 ? 4.927 31.593 4.272 1.00 97.69 642 ALA A O 1
ATOM 5140 N N . THR A 1 643 ? 2.944 32.066 3.294 1.00 94.88 643 THR A N 1
ATOM 5141 C CA . THR A 1 643 ? 2.362 32.855 4.394 1.00 94.88 643 THR A CA 1
ATOM 5142 C C . THR A 1 643 ? 2.387 32.114 5.737 1.00 94.88 643 THR A C 1
ATOM 5144 O O . THR A 1 643 ? 2.695 32.711 6.767 1.00 94.88 643 THR A O 1
ATOM 5147 N N . ALA A 1 644 ? 2.104 30.807 5.752 1.00 95.19 644 ALA A N 1
ATOM 5148 C CA . ALA A 1 644 ? 2.037 30.022 6.989 1.00 95.19 644 ALA A CA 1
ATOM 5149 C C . ALA A 1 644 ? 3.418 29.629 7.544 1.00 95.19 644 ALA A C 1
ATOM 5151 O O . ALA A 1 644 ? 3.544 29.350 8.735 1.00 95.19 644 ALA A O 1
ATOM 5152 N N . ILE A 1 645 ? 4.447 29.593 6.690 1.00 95.62 645 ILE A N 1
ATOM 5153 C CA . ILE A 1 645 ? 5.806 29.140 7.039 1.00 95.62 645 ILE A CA 1
ATOM 5154 C C . ILE A 1 645 ? 6.834 30.281 7.119 1.00 95.62 645 ILE A C 1
ATOM 5156 O O . ILE A 1 645 ? 8.031 30.015 7.266 1.00 95.62 645 ILE A O 1
ATOM 5160 N N . GLY A 1 646 ? 6.379 31.536 7.034 1.00 92.31 646 GLY A N 1
ATOM 5161 C CA . GLY A 1 646 ? 7.212 32.732 7.185 1.00 92.31 646 GLY A CA 1
ATOM 5162 C C . GLY A 1 646 ? 8.157 32.997 6.011 1.00 92.31 646 GLY A C 1
ATOM 5163 O O . GLY A 1 646 ? 9.288 33.421 6.237 1.00 92.31 646 GLY A O 1
ATOM 5164 N N . ILE A 1 647 ? 7.719 32.712 4.781 1.00 96.19 647 ILE A N 1
ATOM 5165 C CA . ILE A 1 647 ? 8.442 33.039 3.543 1.00 96.19 647 ILE A CA 1
ATOM 5166 C C . ILE A 1 647 ? 7.716 34.184 2.825 1.00 96.19 647 ILE A C 1
ATOM 5168 O O . ILE A 1 647 ? 6.486 34.198 2.780 1.00 96.19 647 ILE A O 1
ATOM 5172 N N . ASP A 1 648 ? 8.469 35.133 2.263 1.00 94.94 648 ASP A N 1
ATOM 5173 C CA . ASP A 1 648 ? 7.906 36.236 1.477 1.00 94.94 648 ASP A CA 1
ATOM 5174 C C . ASP A 1 648 ? 7.145 35.709 0.248 1.00 94.94 648 ASP A C 1
ATOM 5176 O O . ASP A 1 648 ? 7.598 34.789 -0.438 1.00 94.94 648 ASP A O 1
ATOM 5180 N N . SER A 1 649 ? 5.993 36.315 -0.051 1.00 94.88 649 SER A N 1
ATOM 5181 C CA . SER A 1 649 ? 5.142 35.926 -1.179 1.00 94.88 649 SER A CA 1
ATOM 5182 C C . SER A 1 649 ? 5.892 36.030 -2.518 1.00 94.88 649 SER A C 1
ATOM 5184 O O . SER A 1 649 ? 6.327 37.128 -2.882 1.00 94.88 649 SER A O 1
ATOM 5186 N N . PRO A 1 650 ? 6.038 34.932 -3.286 1.00 96.00 650 PRO A N 1
ATOM 5187 C CA . PRO A 1 650 ? 6.749 34.965 -4.557 1.00 96.00 650 PRO A CA 1
ATOM 5188 C C . PRO A 1 650 ? 5.935 35.686 -5.640 1.00 96.00 650 PRO A C 1
ATOM 5190 O O . PRO A 1 650 ? 4.713 35.550 -5.723 1.00 96.00 650 PRO A O 1
ATOM 5193 N N . SER A 1 651 ? 6.623 36.403 -6.530 1.00 97.25 651 SER A N 1
ATOM 5194 C CA . SER A 1 651 ? 6.007 36.932 -7.752 1.00 97.25 651 SER A CA 1
ATOM 5195 C C . SER A 1 651 ? 5.624 35.790 -8.712 1.00 97.25 651 SER A C 1
ATOM 5197 O O . SER A 1 651 ? 6.393 34.830 -8.832 1.00 97.25 651 SER A O 1
ATOM 5199 N N . PRO A 1 652 ? 4.501 35.891 -9.452 1.00 97.38 652 PRO A N 1
ATOM 5200 C CA . PRO A 1 652 ? 4.097 34.865 -10.412 1.00 97.38 652 PRO A CA 1
ATOM 5201 C C . PRO A 1 652 ? 5.161 34.595 -11.487 1.00 97.38 652 PRO A C 1
ATOM 5203 O O . PRO A 1 652 ? 5.711 35.536 -12.062 1.00 97.38 652 PRO A O 1
ATOM 5206 N N . ASN A 1 653 ? 5.390 33.322 -11.820 1.00 96.69 653 ASN A N 1
ATOM 5207 C CA . ASN A 1 653 ? 6.171 32.911 -12.986 1.00 96.69 653 ASN A CA 1
ATOM 5208 C C . ASN A 1 653 ? 5.301 32.063 -13.938 1.00 96.69 653 ASN A C 1
ATOM 5210 O O . ASN A 1 653 ? 5.278 30.840 -13.817 1.00 96.69 653 ASN A O 1
ATOM 5214 N N . PRO A 1 654 ? 4.604 32.680 -14.911 1.00 96.56 654 PRO A N 1
ATOM 5215 C CA . PRO A 1 654 ? 3.557 32.018 -15.692 1.00 96.56 654 PRO A CA 1
ATOM 5216 C C . PRO A 1 654 ? 4.051 31.004 -16.741 1.00 96.56 654 PRO A C 1
ATOM 5218 O O . PRO A 1 654 ? 3.269 30.596 -17.593 1.00 96.56 654 PRO A O 1
ATOM 5221 N N . THR A 1 655 ? 5.325 30.593 -16.710 1.00 97.81 655 THR A N 1
ATOM 5222 C CA . THR A 1 655 ? 5.957 29.765 -17.759 1.00 97.81 655 THR A CA 1
ATOM 5223 C C . THR A 1 655 ? 5.232 28.434 -18.015 1.00 97.81 655 THR A C 1
ATOM 5225 O O . THR A 1 655 ? 5.166 28.009 -19.165 1.00 97.81 655 THR A O 1
ATOM 5228 N N . TYR A 1 656 ? 4.665 27.806 -16.976 1.00 98.25 656 TYR A N 1
ATOM 5229 C CA . TYR A 1 656 ? 3.959 26.513 -17.064 1.00 98.25 656 TYR A CA 1
ATOM 5230 C C . TYR A 1 656 ? 2.502 26.577 -16.571 1.00 98.25 656 TYR A C 1
ATOM 5232 O O . TYR A 1 656 ? 1.868 25.546 -16.352 1.00 98.25 656 TYR A O 1
ATOM 5240 N N . TYR A 1 657 ? 1.954 27.780 -16.365 1.00 98.50 657 TYR A N 1
ATOM 5241 C CA . TYR A 1 657 ? 0.587 27.925 -15.861 1.00 98.50 657 TYR A CA 1
ATOM 5242 C C . TYR A 1 657 ? -0.430 27.617 -16.960 1.00 98.50 657 TYR A C 1
ATOM 5244 O O . TYR A 1 657 ? -0.315 28.096 -18.089 1.00 98.50 657 TYR A O 1
ATOM 5252 N N . HIS A 1 658 ? -1.470 26.872 -16.604 1.00 98.56 658 HIS A N 1
ATOM 5253 C CA . HIS A 1 658 ? -2.622 26.618 -17.460 1.00 98.56 658 HIS A CA 1
ATOM 5254 C C . HIS A 1 658 ? -3.835 26.228 -16.616 1.00 98.56 658 HIS A C 1
ATOM 5256 O O . HIS A 1 658 ? -3.691 25.777 -15.480 1.00 98.56 658 HIS A O 1
ATOM 5262 N N . ASP A 1 659 ? -5.021 26.265 -17.220 1.00 98.06 659 ASP A N 1
ATOM 5263 C CA . ASP A 1 659 ? -6.284 25.929 -16.545 1.00 98.06 659 ASP A CA 1
ATOM 5264 C C . ASP A 1 659 ? -6.886 24.593 -17.022 1.00 98.06 659 ASP A C 1
ATOM 5266 O O . ASP A 1 659 ? -7.993 24.225 -16.640 1.00 98.06 659 ASP A O 1
ATOM 5270 N N . ASN A 1 660 ? -6.143 23.829 -17.838 1.00 98.00 660 ASN A N 1
ATOM 5271 C CA . ASN A 1 660 ? -6.533 22.473 -18.240 1.00 98.00 660 ASN A CA 1
ATOM 5272 C C . ASN A 1 660 ? -6.753 21.559 -17.024 1.00 98.00 660 ASN A C 1
ATOM 5274 O O . ASN A 1 660 ? -5.973 21.593 -16.066 1.00 98.00 660 ASN A O 1
ATOM 5278 N N . THR A 1 661 ? -7.755 20.688 -17.135 1.00 97.88 661 THR A N 1
ATOM 5279 C CA . THR A 1 661 ? -8.115 19.628 -16.184 1.00 97.88 661 THR A CA 1
ATOM 5280 C C . THR A 1 661 ? -8.186 18.270 -16.890 1.00 97.88 661 THR A C 1
ATOM 5282 O O . THR A 1 661 ? -8.197 18.183 -18.120 1.00 97.88 661 THR A O 1
ATOM 5285 N N . THR A 1 662 ? -8.245 17.190 -16.116 1.00 97.12 662 THR A N 1
ATOM 5286 C CA . THR A 1 662 ? -8.578 15.841 -16.588 1.00 97.12 662 THR A CA 1
ATOM 5287 C C . THR A 1 662 ? -9.531 15.161 -15.603 1.00 97.12 662 THR A C 1
ATOM 5289 O O . THR A 1 662 ? -9.700 15.594 -14.465 1.00 97.12 662 THR A O 1
ATOM 5292 N N . THR A 1 663 ? -10.197 14.106 -16.056 1.00 94.81 663 THR A N 1
ATOM 5293 C CA . THR A 1 663 ? -11.178 13.348 -15.278 1.00 94.81 663 THR A CA 1
ATOM 5294 C C . THR A 1 663 ? -10.532 12.379 -14.288 1.00 94.81 663 THR A C 1
ATOM 5296 O O . THR A 1 663 ? -9.369 12.010 -14.429 1.00 94.81 663 THR A O 1
ATOM 5299 N N . ASP A 1 664 ? -11.329 11.964 -13.300 1.00 91.62 664 ASP A N 1
ATOM 5300 C CA . ASP A 1 664 ? -11.076 10.860 -12.362 1.00 91.62 664 ASP A CA 1
ATOM 5301 C C . ASP A 1 664 ? -9.803 10.946 -11.485 1.00 91.62 664 ASP A C 1
ATOM 5303 O O . ASP A 1 664 ? -9.366 9.956 -10.894 1.00 91.62 664 ASP A O 1
ATOM 5307 N N . LEU A 1 665 ? -9.237 12.147 -11.320 1.00 95.06 665 LEU A N 1
ATOM 5308 C CA . LEU A 1 665 ? -8.119 12.387 -10.394 1.00 95.06 665 LEU A CA 1
ATOM 5309 C C . LEU A 1 665 ? -8.561 12.706 -8.963 1.00 95.06 665 LEU A C 1
ATOM 5311 O O . LEU A 1 665 ? -7.883 12.297 -8.025 1.00 95.06 665 LEU A O 1
ATOM 5315 N N . SER A 1 666 ? -9.696 13.379 -8.774 1.00 95.50 666 SER A N 1
ATOM 5316 C CA . SER A 1 666 ? -10.276 13.607 -7.444 1.00 95.50 666 SER A CA 1
ATOM 5317 C C . SER A 1 666 ? -10.653 12.285 -6.759 1.00 95.50 666 SER A C 1
ATOM 5319 O O . SER A 1 666 ? -11.068 11.324 -7.415 1.00 95.50 666 SER A O 1
ATOM 5321 N N . ILE A 1 667 ? -10.508 12.235 -5.436 1.00 95.44 667 ILE A N 1
ATOM 5322 C CA . ILE A 1 667 ? -10.938 11.116 -4.585 1.00 95.44 667 ILE A CA 1
ATOM 5323 C C . ILE A 1 667 ? -12.344 11.364 -4.042 1.00 95.44 667 ILE A C 1
ATOM 5325 O O . ILE A 1 667 ? -13.132 10.428 -3.952 1.00 95.44 667 ILE A O 1
ATOM 5329 N N . PHE A 1 668 ? -12.662 12.613 -3.698 1.00 94.25 668 PHE A N 1
ATOM 5330 C CA . PHE A 1 668 ? -13.919 12.969 -3.030 1.00 94.25 668 PHE A CA 1
ATOM 5331 C C . PHE A 1 668 ? -15.021 13.457 -3.988 1.00 94.25 668 PHE A C 1
ATOM 5333 O O . PHE A 1 668 ? -16.139 13.726 -3.553 1.00 94.25 668 PHE A O 1
ATOM 5340 N N . ASN A 1 669 ? -14.742 13.566 -5.291 1.00 89.88 669 ASN A N 1
ATOM 5341 C CA . ASN A 1 669 ? -15.744 13.863 -6.318 1.00 89.88 669 ASN A CA 1
ATOM 5342 C C . ASN A 1 669 ? -16.518 12.596 -6.728 1.00 89.88 669 ASN A C 1
ATOM 5344 O O . ASN A 1 669 ? -16.289 12.024 -7.795 1.00 89.88 669 ASN A O 1
ATOM 5348 N N . GLY A 1 670 ? -17.416 12.147 -5.853 1.00 88.12 670 GLY A N 1
ATOM 5349 C CA . GLY A 1 670 ? -18.278 10.986 -6.064 1.00 88.12 670 GLY A CA 1
ATOM 5350 C C . GLY A 1 670 ? -18.747 10.367 -4.748 1.00 88.12 670 GLY A C 1
ATOM 5351 O O . GLY A 1 670 ? -18.451 10.877 -3.669 1.00 88.12 670 GLY A O 1
ATOM 5352 N N . THR A 1 671 ? -19.459 9.247 -4.848 1.00 93.69 671 THR A N 1
ATOM 5353 C CA . THR A 1 671 ? -19.839 8.396 -3.712 1.00 93.69 671 THR A CA 1
ATOM 5354 C C . THR A 1 671 ? -19.258 6.997 -3.894 1.00 93.69 671 THR A C 1
ATOM 5356 O O . THR A 1 671 ? -19.044 6.545 -5.022 1.00 93.69 671 THR A O 1
ATOM 5359 N N . LEU A 1 672 ? -19.041 6.279 -2.794 1.00 96.31 672 LEU A N 1
ATOM 5360 C CA . LEU A 1 672 ? -18.655 4.869 -2.825 1.00 96.31 672 LEU A CA 1
ATOM 5361 C C . LEU A 1 672 ? -19.747 4.017 -3.484 1.00 96.31 672 LEU A C 1
ATOM 5363 O O . LEU A 1 672 ? -20.938 4.297 -3.353 1.00 96.31 672 LEU A O 1
ATOM 5367 N N . SER A 1 673 ? -19.342 2.952 -4.178 1.00 91.38 673 SER A N 1
ATOM 5368 C CA . SER A 1 673 ? -20.264 2.005 -4.825 1.00 91.38 673 SER A CA 1
ATOM 5369 C C . SER A 1 673 ? -20.961 1.065 -3.832 1.00 91.38 673 SER A C 1
ATOM 5371 O O . SER A 1 673 ? -21.920 0.381 -4.190 1.00 91.38 673 SER A O 1
ATOM 5373 N N . THR A 1 674 ? -20.452 0.972 -2.601 1.00 93.62 674 THR A N 1
ATOM 5374 C CA . THR A 1 674 ? -20.967 0.105 -1.539 1.00 93.62 674 THR A CA 1
ATOM 5375 C C . THR A 1 674 ? -20.485 0.580 -0.167 1.00 93.62 674 THR A C 1
ATOM 5377 O O . THR A 1 674 ? -19.439 1.214 -0.055 1.00 93.62 674 THR A O 1
ATOM 5380 N N . ILE A 1 675 ? -21.219 0.222 0.890 1.00 95.25 675 ILE A N 1
ATOM 5381 C CA . ILE A 1 675 ? -20.789 0.378 2.292 1.00 95.25 675 ILE A CA 1
ATOM 5382 C C . ILE A 1 675 ? -20.177 -0.910 2.874 1.00 95.25 675 ILE A C 1
ATOM 5384 O O . ILE A 1 675 ? -19.901 -0.991 4.073 1.00 95.25 675 ILE A O 1
ATOM 5388 N N . ALA A 1 676 ? -19.979 -1.941 2.045 1.00 93.88 676 ALA A N 1
ATOM 5389 C CA . ALA A 1 676 ? -19.506 -3.247 2.487 1.00 93.88 676 ALA A CA 1
ATOM 5390 C C . ALA A 1 676 ? -18.091 -3.183 3.099 1.00 93.88 676 ALA A C 1
ATOM 5392 O O . ALA A 1 676 ? -17.107 -2.777 2.471 1.00 93.88 676 ALA A O 1
ATOM 5393 N N . GLY A 1 677 ? -17.979 -3.621 4.353 1.00 92.12 677 GLY A N 1
ATOM 5394 C CA . GLY A 1 677 ? -16.750 -3.552 5.136 1.00 92.12 677 GLY A CA 1
ATOM 5395 C C . GLY A 1 677 ? -16.394 -2.156 5.662 1.00 92.12 677 GLY A C 1
ATOM 5396 O O . GLY A 1 677 ? -15.273 -1.992 6.140 1.00 92.12 677 GLY A O 1
ATOM 5397 N N . LEU A 1 678 ? -17.284 -1.159 5.578 1.00 97.19 678 LEU A N 1
ATOM 5398 C CA . LEU A 1 678 ? -17.177 0.050 6.404 1.00 97.19 678 LEU A CA 1
ATOM 5399 C C . LEU A 1 678 ? -17.584 -0.276 7.848 1.00 97.19 678 LEU A C 1
ATOM 5401 O O . LEU A 1 678 ? -18.430 -1.142 8.073 1.00 97.19 678 LEU A O 1
ATOM 5405 N N . SER A 1 679 ? -16.995 0.406 8.826 1.00 97.38 679 SER A N 1
ATOM 5406 C CA . SER A 1 679 ? -17.236 0.184 10.258 1.00 97.38 679 SER A CA 1
ATOM 5407 C C . SER A 1 679 ? -18.055 1.319 10.864 1.00 97.38 679 SER A C 1
ATOM 5409 O O . SER A 1 679 ? -17.763 2.485 10.626 1.00 97.38 679 SER A O 1
ATOM 5411 N N . VAL A 1 680 ? -19.050 1.016 11.694 1.00 98.62 680 VAL A N 1
ATOM 5412 C CA . VAL A 1 680 ? -19.897 2.023 12.351 1.00 98.62 680 VAL A CA 1
ATOM 5413 C C . VAL A 1 680 ? -19.826 1.841 13.861 1.00 98.62 680 VAL A C 1
ATOM 5415 O O . VAL A 1 680 ? -20.206 0.792 14.376 1.00 98.62 680 VAL A O 1
ATOM 5418 N N . GLY A 1 681 ? -19.352 2.865 14.570 1.00 98.62 681 GLY A N 1
ATOM 5419 C CA . GLY A 1 681 ? -19.303 2.873 16.030 1.00 98.62 681 GLY A CA 1
ATOM 5420 C C . GLY A 1 681 ? -20.655 3.282 16.605 1.00 98.62 681 GLY A C 1
ATOM 5421 O O . GLY A 1 681 ? -21.087 4.421 16.423 1.00 98.62 681 GLY A O 1
ATOM 5422 N N . ILE A 1 682 ? -21.332 2.364 17.289 1.00 98.69 682 ILE A N 1
ATOM 5423 C CA . ILE A 1 682 ? -22.671 2.578 17.842 1.00 98.69 682 ILE A CA 1
ATOM 5424 C C . ILE A 1 682 ? -22.540 2.793 19.350 1.00 98.69 682 ILE A C 1
ATOM 5426 O O . ILE A 1 682 ? -22.310 1.852 20.108 1.00 98.69 682 ILE A O 1
ATOM 5430 N N . LEU A 1 683 ? -22.646 4.049 19.778 1.00 98.56 683 LEU A N 1
ATOM 5431 C CA . LEU A 1 683 ? -22.467 4.474 21.161 1.00 98.56 683 LEU A CA 1
ATOM 5432 C C . LEU A 1 683 ? -23.724 4.144 21.975 1.00 98.56 683 LEU A C 1
ATOM 5434 O O . LEU A 1 683 ? -24.825 4.590 21.636 1.00 98.56 683 LEU A O 1
ATOM 5438 N N . ALA A 1 684 ? -23.540 3.385 23.050 1.00 98.19 684 ALA A N 1
ATOM 5439 C CA . ALA A 1 684 ? -24.582 2.876 23.932 1.00 98.19 684 ALA A CA 1
ATOM 5440 C C . ALA A 1 684 ? -24.127 2.887 25.402 1.00 98.19 684 ALA A C 1
ATOM 5442 O O . ALA A 1 684 ? -22.970 3.174 25.708 1.00 98.19 684 ALA A O 1
ATOM 5443 N N . THR A 1 685 ? -25.036 2.583 26.331 1.00 96.62 685 THR A N 1
ATOM 5444 C CA . THR A 1 685 ? -24.713 2.492 27.764 1.00 96.62 685 THR A CA 1
ATOM 5445 C C . THR A 1 685 ? -25.212 1.199 28.399 1.00 96.62 685 THR A C 1
ATOM 5447 O O . THR A 1 685 ? -26.365 0.809 28.230 1.00 96.62 685 THR A O 1
ATOM 5450 N N . ILE A 1 686 ? -24.369 0.563 29.216 1.00 95.75 686 ILE A N 1
ATOM 5451 C CA . ILE A 1 686 ? -24.741 -0.594 30.044 1.00 95.75 686 ILE A CA 1
ATOM 5452 C C . ILE A 1 686 ? -25.777 -0.232 31.121 1.00 95.75 686 ILE A C 1
ATOM 5454 O O . ILE A 1 686 ? -26.426 -1.118 31.670 1.00 95.75 686 ILE A O 1
ATOM 5458 N N . ASN A 1 687 ? -25.955 1.063 31.411 1.00 93.69 687 ASN A N 1
ATOM 5459 C CA . ASN A 1 687 ? -26.951 1.570 32.355 1.00 93.69 687 ASN A CA 1
ATOM 5460 C C . ASN A 1 687 ? -28.371 1.647 31.755 1.00 93.69 687 ASN A C 1
ATOM 5462 O O . ASN A 1 687 ? -29.311 1.985 32.473 1.00 93.69 687 ASN A O 1
ATOM 5466 N N . SER A 1 688 ? -28.547 1.319 30.467 1.00 95.25 688 SER A N 1
ATOM 5467 C CA . SER A 1 688 ? -29.851 1.235 29.800 1.00 95.25 688 SER A CA 1
ATOM 5468 C C . SER A 1 688 ? -29.924 0.002 28.895 1.00 95.25 688 SER A C 1
ATOM 5470 O O . SER A 1 688 ? -29.269 -0.065 27.857 1.00 95.25 688 SER A O 1
ATOM 5472 N N . SER A 1 689 ? -30.755 -0.984 29.249 1.00 94.44 689 SER A N 1
ATOM 5473 C CA . SER A 1 689 ? -30.924 -2.187 28.418 1.00 94.44 689 SER A CA 1
ATOM 5474 C C . SER A 1 689 ? -31.500 -1.861 27.037 1.00 94.44 689 SER A C 1
ATOM 5476 O O . SER A 1 689 ? -31.064 -2.445 26.048 1.00 94.44 689 SER A O 1
ATOM 5478 N N . SER A 1 690 ? -32.401 -0.875 26.939 1.00 95.88 690 SER A N 1
ATOM 5479 C CA . SER A 1 690 ? -32.965 -0.430 25.660 1.00 95.88 690 SER A CA 1
ATOM 5480 C C . SER A 1 690 ? -31.931 0.247 24.753 1.00 95.88 690 SER A C 1
ATOM 5482 O O . SER A 1 690 ? -32.020 0.098 23.538 1.00 95.88 690 SER A O 1
ATOM 5484 N N . SER A 1 691 ? -30.919 0.923 25.316 1.00 97.06 691 SER A N 1
ATOM 5485 C CA . SER A 1 691 ? -29.778 1.468 24.557 1.00 97.06 691 SER A CA 1
ATOM 5486 C C . SER A 1 691 ? -28.985 0.343 23.879 1.00 97.06 691 SER A C 1
ATOM 5488 O O . SER A 1 691 ? -28.732 0.396 22.675 1.00 97.06 691 SER A O 1
ATOM 5490 N N . ILE A 1 692 ? -28.672 -0.726 24.621 1.00 97.88 692 ILE A N 1
ATOM 5491 C CA . ILE A 1 692 ? -27.964 -1.908 24.100 1.00 97.88 692 ILE A CA 1
ATOM 5492 C C . ILE A 1 692 ? -28.820 -2.671 23.075 1.00 97.88 692 ILE A C 1
ATOM 5494 O O . ILE A 1 692 ? -28.323 -3.054 22.017 1.00 97.88 692 ILE A O 1
ATOM 5498 N N . GLU A 1 693 ? -30.112 -2.876 23.341 1.00 97.25 693 GLU A N 1
ATOM 5499 C CA . GLU A 1 693 ? -31.036 -3.531 22.402 1.00 97.25 693 GLU A CA 1
ATOM 5500 C C . GLU A 1 693 ? -31.178 -2.740 21.090 1.00 97.25 693 GLU A C 1
ATOM 5502 O O . GLU A 1 693 ? -31.079 -3.322 20.006 1.00 97.25 693 GLU A O 1
ATOM 5507 N N . GLN A 1 694 ? -31.317 -1.410 21.170 1.00 97.25 694 GLN A N 1
ATOM 5508 C CA . GLN A 1 694 ? -31.324 -0.522 20.005 1.00 97.25 694 GLN A CA 1
ATOM 5509 C C . GLN A 1 694 ? -29.996 -0.600 19.238 1.00 97.25 694 GLN A C 1
ATOM 5511 O O . GLN A 1 694 ? -30.005 -0.711 18.010 1.00 97.25 694 GLN A O 1
ATOM 5516 N N . ALA A 1 695 ? -28.857 -0.609 19.940 1.00 97.75 695 ALA A N 1
ATOM 5517 C CA . ALA A 1 695 ? -27.539 -0.716 19.322 1.00 97.75 695 ALA A CA 1
ATOM 5518 C C . ALA A 1 695 ? -27.356 -2.032 18.548 1.00 97.75 695 ALA A C 1
ATOM 5520 O O . ALA A 1 695 ? -26.906 -2.016 17.401 1.00 97.75 695 ALA A O 1
ATOM 5521 N N . ARG A 1 696 ? -27.774 -3.166 19.129 1.00 97.44 696 ARG A N 1
ATOM 5522 C CA . ARG A 1 696 ? -27.742 -4.486 18.470 1.00 97.44 696 ARG A CA 1
ATOM 5523 C C . ARG A 1 696 ? -28.644 -4.535 17.238 1.00 97.44 696 ARG A C 1
ATOM 5525 O O . ARG A 1 696 ? -28.230 -5.057 16.205 1.00 97.44 696 ARG A O 1
ATOM 5532 N N . ALA A 1 697 ? -29.852 -3.973 17.320 1.00 96.50 697 ALA A N 1
ATOM 5533 C CA . ALA A 1 697 ? -30.777 -3.912 16.188 1.00 96.50 697 ALA A CA 1
ATOM 5534 C C . ALA A 1 697 ? -30.210 -3.073 15.027 1.00 96.50 697 ALA A C 1
ATOM 5536 O O . ALA A 1 697 ? -30.315 -3.467 13.862 1.00 96.50 697 ALA A O 1
ATOM 5537 N N . LEU A 1 698 ? -29.548 -1.952 15.334 1.00 96.69 698 LEU A N 1
ATOM 5538 C CA . LEU A 1 698 ? -28.838 -1.129 14.352 1.00 96.69 698 LEU A CA 1
ATOM 5539 C C . LEU A 1 698 ? -27.642 -1.872 13.743 1.00 96.69 698 LEU A C 1
ATOM 5541 O O . LEU A 1 698 ? -27.506 -1.892 12.521 1.00 96.69 698 LEU A O 1
ATOM 5545 N N . ALA A 1 699 ? -26.826 -2.545 14.561 1.00 96.81 699 ALA A N 1
ATOM 5546 C CA . ALA A 1 699 ? -25.694 -3.341 14.087 1.00 96.81 699 ALA A CA 1
ATOM 5547 C C . ALA A 1 699 ? -26.137 -4.459 13.129 1.00 96.81 699 ALA A C 1
ATOM 5549 O O . ALA A 1 699 ? -25.579 -4.602 12.043 1.00 96.81 699 ALA A O 1
ATOM 5550 N N . GLN A 1 700 ? -27.200 -5.193 13.476 1.00 95.56 700 GLN A N 1
ATOM 5551 C CA . GLN A 1 700 ? -27.786 -6.225 12.618 1.00 95.56 700 GLN A CA 1
ATOM 5552 C C . GLN A 1 700 ? -28.352 -5.643 11.310 1.00 95.56 700 GLN A C 1
ATOM 5554 O O . GLN A 1 700 ? -28.204 -6.242 10.242 1.00 95.56 700 GLN A O 1
ATOM 5559 N N . SER A 1 701 ? -28.964 -4.458 11.374 1.00 94.62 701 SER A N 1
ATOM 5560 C CA . SER A 1 701 ? -29.504 -3.771 10.196 1.00 94.62 701 SER A CA 1
ATOM 5561 C C . SER A 1 701 ? -28.397 -3.292 9.249 1.00 94.62 701 SER A C 1
ATOM 5563 O O . SER A 1 701 ? -28.535 -3.427 8.034 1.00 94.62 701 SER A O 1
ATOM 5565 N N . LEU A 1 702 ? -27.271 -2.806 9.778 1.00 95.00 702 LEU A N 1
ATOM 5566 C CA . LEU A 1 702 ? -26.082 -2.443 8.997 1.00 95.00 702 LEU A CA 1
ATOM 5567 C C . LEU A 1 702 ? -25.388 -3.676 8.396 1.00 95.00 702 LEU A C 1
ATOM 5569 O O . LEU A 1 702 ? -25.041 -3.663 7.213 1.00 95.00 702 LEU A O 1
ATOM 5573 N N . ALA A 1 703 ? -25.290 -4.770 9.159 1.00 93.00 703 ALA A N 1
ATOM 5574 C CA . ALA A 1 703 ? -24.726 -6.038 8.695 1.00 93.00 703 ALA A CA 1
ATOM 5575 C C . ALA A 1 703 ? -25.502 -6.629 7.504 1.00 93.00 703 ALA A C 1
ATOM 5577 O O . ALA A 1 703 ? -24.894 -7.193 6.597 1.00 93.00 703 ALA A O 1
ATOM 5578 N N . SER A 1 704 ? -26.826 -6.425 7.436 1.00 90.06 704 SER A N 1
ATOM 5579 C CA . SER A 1 704 ? -27.638 -6.812 6.265 1.00 90.06 704 SER A CA 1
ATOM 5580 C C . SER A 1 704 ? -27.223 -6.111 4.960 1.00 90.06 704 SER A C 1
ATOM 5582 O O . SER A 1 704 ? -27.498 -6.611 3.873 1.00 90.06 704 SER A O 1
ATOM 5584 N N . SER A 1 705 ? -26.545 -4.963 5.070 1.00 89.81 705 SER A N 1
ATOM 5585 C CA . SER A 1 705 ? -25.988 -4.174 3.963 1.00 89.81 705 SER A CA 1
ATOM 5586 C C . SER A 1 705 ? -24.456 -4.310 3.854 1.00 89.81 705 SER A C 1
ATOM 5588 O O . SER A 1 705 ? -23.817 -3.547 3.135 1.00 89.81 705 SER A O 1
ATOM 5590 N N . GLY A 1 706 ? -23.856 -5.267 4.575 1.00 91.19 706 GLY A N 1
ATOM 5591 C CA . GLY A 1 706 ? -22.420 -5.559 4.562 1.00 91.19 706 GLY A CA 1
ATOM 5592 C C . GLY A 1 706 ? -21.539 -4.637 5.415 1.00 91.19 706 GLY A C 1
ATOM 5593 O O . GLY A 1 706 ? -20.322 -4.817 5.409 1.00 91.19 706 GLY A O 1
ATOM 5594 N N . ALA A 1 707 ? -22.107 -3.664 6.134 1.00 95.12 707 ALA A N 1
ATOM 5595 C CA . ALA A 1 707 ? -21.360 -2.775 7.025 1.00 95.12 707 ALA A CA 1
ATOM 5596 C C . ALA A 1 707 ? -21.226 -3.370 8.440 1.00 95.12 707 ALA A C 1
ATOM 5598 O O . ALA A 1 707 ? -22.141 -4.011 8.955 1.00 95.12 707 ALA A O 1
ATOM 5599 N N . ASN A 1 708 ? -20.091 -3.126 9.092 1.00 95.12 708 ASN A N 1
ATOM 5600 C CA . ASN A 1 708 ? -19.761 -3.655 10.413 1.00 95.12 708 ASN A CA 1
ATOM 5601 C C . ASN A 1 708 ? -20.259 -2.699 11.509 1.00 95.12 708 ASN A C 1
ATOM 5603 O O . ASN A 1 708 ? -19.560 -1.753 11.872 1.00 95.12 708 ASN A O 1
ATOM 5607 N N . GLY A 1 709 ? -21.459 -2.925 12.045 1.00 96.69 709 GLY A N 1
ATOM 5608 C CA . GLY A 1 709 ? -21.904 -2.233 13.259 1.00 96.69 709 GLY A CA 1
ATOM 5609 C C . GLY A 1 709 ? -21.185 -2.779 14.494 1.00 96.69 709 GLY A C 1
ATOM 5610 O O . GLY A 1 709 ? -21.193 -3.986 14.709 1.00 96.69 709 GLY A O 1
ATOM 5611 N N . ILE A 1 710 ? -20.565 -1.899 15.282 1.00 98.25 710 ILE A N 1
ATOM 5612 C CA . ILE A 1 710 ? -19.778 -2.236 16.476 1.00 98.25 710 ILE A CA 1
ATOM 5613 C C . ILE A 1 710 ? -20.417 -1.520 17.666 1.00 98.25 710 ILE A C 1
ATOM 5615 O O . ILE A 1 710 ? -20.414 -0.289 17.716 1.00 98.25 710 ILE A O 1
ATOM 5619 N N . VAL A 1 711 ? -20.976 -2.269 18.617 1.00 98.62 711 VAL A N 1
ATOM 5620 C CA . VAL A 1 711 ? -21.620 -1.714 19.816 1.00 98.62 711 VAL A CA 1
ATOM 5621 C C . VAL A 1 711 ? -20.565 -1.341 20.856 1.00 98.62 711 VAL A C 1
ATOM 5623 O O . VAL A 1 711 ? -19.762 -2.175 21.279 1.00 98.62 711 VAL A O 1
ATOM 5626 N N . ILE A 1 712 ? -20.583 -0.076 21.281 1.00 98.69 712 ILE A N 1
ATOM 5627 C CA . ILE A 1 712 ? -19.593 0.530 22.175 1.00 98.69 712 ILE A CA 1
ATOM 5628 C C . ILE A 1 712 ? -20.281 0.973 23.464 1.00 98.69 712 ILE A C 1
ATOM 5630 O O . ILE A 1 712 ? -21.193 1.797 23.416 1.00 98.69 712 ILE A O 1
ATOM 5634 N N . ALA A 1 713 ? -19.818 0.469 24.609 1.00 98.25 713 ALA A N 1
ATOM 5635 C CA . ALA A 1 713 ? -20.337 0.845 25.928 1.00 98.25 713 ALA A CA 1
ATOM 5636 C C . ALA A 1 713 ? -19.219 0.948 26.986 1.00 98.25 713 ALA A C 1
ATOM 5638 O O . ALA A 1 713 ? -18.027 0.877 26.684 1.00 98.25 713 ALA A O 1
ATOM 5639 N N . GLU A 1 714 ? -19.567 1.148 28.256 1.00 97.00 714 GLU A N 1
ATOM 5640 C CA . GLU A 1 714 ? -18.604 1.367 29.345 1.00 97.00 714 GLU A CA 1
ATOM 5641 C C . GLU A 1 714 ? -17.801 0.108 29.708 1.00 97.00 714 GLU A C 1
ATOM 5643 O O . GLU A 1 714 ? -16.638 0.216 30.098 1.00 97.00 714 GLU A O 1
ATOM 5648 N N . ALA A 1 715 ? -18.399 -1.078 29.566 1.00 96.44 715 ALA A N 1
ATOM 5649 C CA . ALA A 1 715 ? -17.790 -2.374 29.858 1.00 96.44 715 ALA A CA 1
ATOM 5650 C C . ALA A 1 715 ? -18.318 -3.463 28.907 1.00 96.44 715 ALA A C 1
ATOM 5652 O O . ALA A 1 715 ? -19.413 -3.335 28.362 1.00 96.44 715 ALA A O 1
ATOM 5653 N N . LEU A 1 716 ? -17.551 -4.545 28.732 1.00 97.50 716 LEU A N 1
ATOM 5654 C CA . LEU A 1 716 ? -17.988 -5.708 27.953 1.00 97.50 716 LEU A CA 1
ATOM 5655 C C . LEU A 1 716 ? -19.080 -6.482 28.705 1.00 97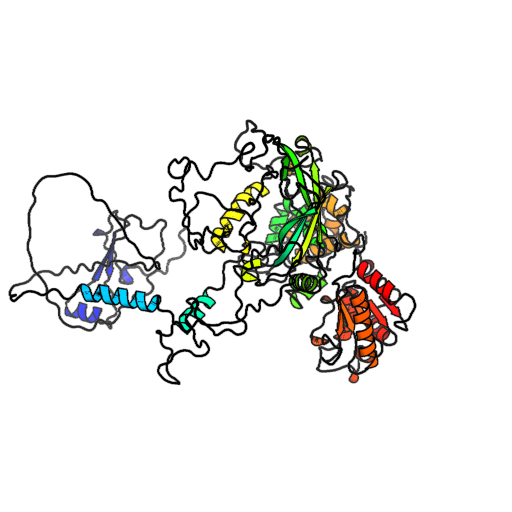.50 716 LEU A C 1
ATOM 5657 O O . LEU A 1 716 ? -18.905 -6.843 29.870 1.00 97.50 716 LEU A O 1
ATOM 5661 N N . GLN A 1 717 ? -20.177 -6.766 28.010 1.00 94.75 717 GLN A N 1
ATOM 5662 C CA . GLN A 1 717 ? -21.298 -7.605 28.442 1.00 94.75 717 GLN A CA 1
ATOM 5663 C C . GLN A 1 717 ? -21.999 -8.186 27.199 1.00 94.75 717 GLN A C 1
ATOM 5665 O O . GLN A 1 717 ? -21.563 -7.920 26.078 1.00 94.75 717 GLN A O 1
ATOM 5670 N N . ASP A 1 718 ? -23.073 -8.970 27.361 1.00 94.56 718 ASP A N 1
ATOM 5671 C CA . ASP A 1 718 ? -23.819 -9.479 26.198 1.00 94.56 718 ASP A CA 1
ATOM 5672 C C . ASP A 1 718 ? -24.321 -8.325 25.311 1.00 94.56 718 ASP A C 1
ATOM 5674 O O . ASP A 1 718 ? -24.973 -7.393 25.785 1.00 94.56 718 ASP A O 1
ATOM 5678 N N . GLY A 1 719 ? -23.998 -8.396 24.019 1.00 93.25 719 GLY A N 1
ATOM 5679 C CA . GLY A 1 719 ? -24.329 -7.359 23.044 1.00 93.25 719 GLY A CA 1
ATOM 5680 C C . GLY A 1 719 ? -23.425 -6.121 23.028 1.00 93.25 719 GLY A C 1
ATOM 5681 O O . GLY A 1 719 ? -23.817 -5.148 22.392 1.00 93.25 719 GLY A O 1
ATOM 5682 N N . VAL A 1 720 ? -22.262 -6.130 23.694 1.00 97.81 720 VAL A N 1
ATOM 5683 C CA . VAL A 1 720 ? -21.237 -5.072 23.586 1.00 97.81 720 VAL A CA 1
ATOM 5684 C C . VAL A 1 720 ? -19.959 -5.640 22.972 1.00 97.81 720 VAL A C 1
ATOM 5686 O O . VAL A 1 720 ? -19.333 -6.526 23.552 1.00 97.81 720 VAL A O 1
ATOM 5689 N N . ASP A 1 721 ? -19.545 -5.086 21.833 1.00 97.75 721 ASP A N 1
ATOM 5690 C CA . ASP A 1 721 ? -18.377 -5.542 21.070 1.00 97.75 721 ASP A CA 1
ATOM 5691 C C . ASP A 1 721 ? -17.075 -4.861 21.522 1.00 97.75 721 ASP A C 1
ATOM 5693 O O . ASP A 1 721 ? -15.995 -5.451 21.463 1.00 97.75 721 ASP A O 1
ATOM 5697 N N . MET A 1 722 ? -17.159 -3.604 21.971 1.00 98.00 722 MET A N 1
ATOM 5698 C CA . MET A 1 722 ? -16.003 -2.786 22.342 1.00 98.00 722 MET A CA 1
ATOM 5699 C C . MET A 1 722 ? -16.311 -1.876 23.538 1.00 98.00 722 MET A C 1
ATOM 5701 O O . MET A 1 722 ? -17.444 -1.457 23.762 1.00 98.00 722 MET A O 1
ATOM 5705 N N . THR A 1 723 ? -15.288 -1.539 24.324 1.00 98.31 723 THR A N 1
ATOM 5706 C CA . THR A 1 723 ? -15.419 -0.577 25.427 1.00 98.31 723 THR A CA 1
ATOM 5707 C C . THR A 1 723 ? -14.998 0.827 25.009 1.00 98.31 723 THR A C 1
ATOM 5709 O O . THR A 1 723 ? -14.086 0.990 24.198 1.00 98.31 723 THR A O 1
ATOM 5712 N N . TYR A 1 724 ? -15.570 1.856 25.640 1.00 97.88 724 TYR A N 1
ATOM 5713 C CA . TYR A 1 724 ? -15.185 3.254 25.409 1.00 97.88 724 TYR A CA 1
ATOM 5714 C C . TYR A 1 724 ? -13.675 3.505 25.542 1.00 97.88 724 TYR A C 1
ATOM 5716 O O . TYR A 1 724 ? -13.117 4.320 24.807 1.00 97.88 724 TYR A O 1
ATOM 5724 N N . ILE A 1 725 ? -12.989 2.808 26.457 1.00 96.69 725 ILE A N 1
ATOM 5725 C CA . ILE A 1 725 ? -11.533 2.930 26.636 1.00 96.69 725 ILE A CA 1
ATOM 5726 C C . ILE A 1 725 ? -10.733 2.381 25.444 1.00 96.69 725 ILE A C 1
ATOM 5728 O O . ILE A 1 725 ? -9.689 2.952 25.126 1.00 96.69 725 ILE A O 1
ATOM 5732 N N . ALA A 1 726 ? -11.245 1.353 24.761 1.00 96.75 726 ALA A N 1
ATOM 5733 C CA . ALA A 1 726 ? -10.641 0.740 23.576 1.00 96.75 726 ALA A CA 1
ATOM 5734 C C . ALA A 1 726 ? -11.088 1.379 22.242 1.00 96.75 726 ALA A C 1
ATOM 5736 O O . ALA A 1 726 ? -10.499 1.085 21.207 1.00 96.75 726 ALA A O 1
ATOM 5737 N N . SER A 1 727 ? -12.108 2.243 22.256 1.00 97.31 727 SER A N 1
ATOM 5738 C CA . SER A 1 727 ? -12.646 2.908 21.063 1.00 97.31 727 SER A CA 1
ATOM 5739 C C . SER A 1 727 ? -12.116 4.332 20.859 1.00 97.31 727 SER A C 1
ATOM 5741 O O . SER A 1 727 ? -11.975 5.088 21.826 1.00 97.31 727 SER A O 1
ATOM 5743 N N . ASP A 1 728 ? -11.956 4.725 19.596 1.00 98.12 728 ASP A N 1
ATOM 5744 C CA . ASP A 1 728 ? -11.646 6.084 19.137 1.00 98.12 728 ASP A CA 1
ATOM 5745 C C . ASP A 1 728 ? -12.389 6.360 17.811 1.00 98.12 728 ASP A C 1
ATOM 5747 O O . ASP A 1 728 ? -12.668 5.427 17.057 1.00 98.12 728 ASP A O 1
ATOM 5751 N N . ALA A 1 729 ? -12.705 7.622 17.507 1.00 98.19 729 ALA A N 1
ATOM 5752 C CA . ALA A 1 729 ? -13.383 8.021 16.272 1.00 98.19 729 ALA A CA 1
ATOM 5753 C C . ALA A 1 729 ? -12.644 7.586 14.994 1.00 98.19 729 ALA A C 1
ATOM 5755 O O . ALA A 1 729 ? -13.290 7.327 13.978 1.00 98.19 729 ALA A O 1
ATOM 5756 N N . VAL A 1 730 ? -11.310 7.484 15.024 1.00 97.56 730 VAL A N 1
ATOM 5757 C CA . VAL A 1 730 ? -10.518 7.053 13.855 1.00 97.56 730 VAL A CA 1
ATOM 5758 C C . VAL A 1 730 ? -10.790 5.610 13.419 1.00 97.56 730 VAL A C 1
ATOM 5760 O O . VAL A 1 730 ? -10.538 5.274 12.266 1.00 97.56 730 VAL A O 1
ATOM 5763 N N . LEU A 1 731 ? -11.323 4.759 14.304 1.00 97.69 731 LEU A N 1
ATOM 5764 C CA . LEU A 1 731 ? -11.552 3.336 14.022 1.00 97.69 731 LEU A CA 1
ATOM 5765 C C . LEU A 1 731 ? -12.829 3.071 13.203 1.00 97.69 731 LEU A C 1
ATOM 5767 O O . LEU A 1 731 ? -12.986 1.980 12.652 1.00 97.69 731 LEU A O 1
ATOM 5771 N N . PHE A 1 732 ? -13.732 4.051 13.113 1.00 98.50 732 PHE A N 1
ATOM 5772 C CA . PHE A 1 732 ? -15.064 3.910 12.517 1.00 98.50 732 PHE A CA 1
ATOM 5773 C C . PHE A 1 732 ? -15.264 4.902 11.376 1.00 98.50 732 PHE A C 1
ATOM 5775 O O . PHE A 1 732 ? -14.793 6.028 11.447 1.00 98.50 732 PHE A O 1
ATOM 5782 N N . ASP A 1 733 ? -16.000 4.518 10.344 1.00 98.56 733 ASP A N 1
ATOM 5783 C CA . ASP A 1 733 ? -16.370 5.360 9.205 1.00 98.56 733 ASP A CA 1
ATOM 5784 C C . ASP A 1 733 ? -17.552 6.275 9.519 1.00 98.56 733 ASP A C 1
ATOM 5786 O O . ASP A 1 733 ? -17.584 7.406 9.046 1.00 98.56 733 ASP A O 1
ATOM 5790 N N . GLY A 1 734 ? -18.468 5.827 10.380 1.00 98.38 734 GLY A N 1
ATOM 5791 C CA . GLY A 1 734 ? -19.564 6.633 10.916 1.00 98.38 734 GLY A CA 1
ATOM 5792 C C . GLY A 1 734 ? -19.828 6.350 12.392 1.00 98.38 734 GLY A C 1
ATOM 5793 O O . GLY A 1 734 ? -19.416 5.314 12.919 1.00 98.38 734 GLY A O 1
ATOM 5794 N N . ILE A 1 735 ? -20.530 7.269 13.056 1.00 98.62 735 ILE A N 1
ATOM 5795 C CA . ILE A 1 735 ? -20.923 7.145 14.467 1.00 98.62 735 ILE A CA 1
ATOM 5796 C C . ILE A 1 735 ? -22.446 7.224 14.598 1.00 98.62 735 ILE A C 1
ATOM 5798 O O . ILE A 1 735 ? -23.080 8.083 13.991 1.00 98.62 735 ILE A O 1
ATOM 5802 N N . VAL A 1 736 ? -23.039 6.362 15.424 1.00 98.44 736 VAL A N 1
ATOM 5803 C CA . VAL A 1 736 ? -24.461 6.438 15.797 1.00 98.44 736 VAL A CA 1
ATOM 5804 C C . VAL A 1 736 ? -24.571 6.523 17.313 1.00 98.44 736 VAL A C 1
ATOM 5806 O O . VAL A 1 736 ? -24.001 5.695 18.015 1.00 98.44 736 VAL A O 1
ATOM 5809 N N . ILE A 1 737 ? -25.302 7.506 17.830 1.00 98.31 737 ILE A N 1
ATOM 5810 C CA . ILE A 1 737 ? -25.563 7.678 19.261 1.00 98.31 737 ILE A CA 1
ATOM 5811 C C . ILE A 1 737 ? -26.974 7.170 19.564 1.00 98.31 737 ILE A C 1
ATOM 5813 O O . ILE A 1 737 ? -27.953 7.710 19.043 1.00 98.31 737 ILE A O 1
ATOM 5817 N N . THR A 1 738 ? -27.078 6.127 20.387 1.00 98.00 738 THR A N 1
ATOM 5818 C CA . THR A 1 738 ? -28.373 5.547 20.779 1.00 98.00 738 THR A CA 1
ATOM 5819 C C . THR A 1 738 ? -29.083 6.363 21.855 1.00 98.00 738 THR A C 1
ATOM 5821 O O . THR A 1 738 ? -28.472 7.167 22.568 1.00 98.00 738 THR A O 1
ATOM 5824 N N . ASP A 1 739 ? -30.385 6.131 21.983 1.00 97.12 739 ASP A N 1
ATOM 5825 C CA . ASP A 1 739 ? -31.198 6.671 23.068 1.00 97.12 739 ASP A CA 1
ATOM 5826 C C . ASP A 1 739 ? -30.722 6.170 24.449 1.00 97.12 739 ASP A C 1
ATOM 5828 O O . ASP A 1 739 ? -30.096 5.115 24.574 1.00 97.12 739 ASP A O 1
ATOM 5832 N N . GLY A 1 740 ? -30.999 6.938 25.504 1.00 94.56 740 GLY A N 1
ATOM 5833 C CA . GLY A 1 740 ? -30.584 6.634 26.880 1.00 94.56 740 GLY A CA 1
ATOM 5834 C C . GLY A 1 740 ? -29.110 6.925 27.210 1.00 94.56 740 GLY A C 1
ATOM 5835 O O . GLY A 1 740 ? -28.683 6.689 28.339 1.00 94.56 740 GLY A O 1
ATOM 5836 N N . THR A 1 741 ? -28.324 7.448 26.263 1.00 95.31 741 THR A N 1
ATOM 5837 C CA . THR A 1 741 ? -26.888 7.748 26.445 1.00 95.31 741 THR A CA 1
ATOM 5838 C C . THR A 1 741 ? -26.584 9.148 26.993 1.00 95.31 741 THR A C 1
ATOM 5840 O O . THR A 1 741 ? -25.422 9.456 27.258 1.00 95.31 741 THR A O 1
ATOM 5843 N N . GLN A 1 742 ? -27.586 10.005 27.214 1.00 93.38 742 GLN A N 1
ATOM 5844 C CA . GLN A 1 742 ? -27.417 11.422 27.569 1.00 93.38 742 GLN A CA 1
ATOM 5845 C C . GLN A 1 742 ? -26.501 11.657 28.784 1.00 93.38 742 GLN A C 1
ATOM 5847 O O . GLN A 1 742 ? -25.660 12.558 28.759 1.00 93.38 742 GLN A O 1
ATOM 5852 N N . ALA A 1 743 ? -26.573 10.787 29.798 1.00 92.19 743 ALA A N 1
ATOM 5853 C CA . ALA A 1 743 ? -25.751 10.862 31.008 1.00 92.19 743 ALA A CA 1
ATOM 5854 C C . ALA A 1 743 ? -24.235 10.713 30.746 1.00 92.19 743 ALA A C 1
ATOM 5856 O O . ALA A 1 743 ? -23.425 11.195 31.540 1.00 92.19 743 ALA A O 1
ATOM 5857 N N . LEU A 1 744 ? -23.833 10.094 29.627 1.00 93.12 744 LEU A N 1
ATOM 5858 C CA . LEU A 1 744 ? -22.428 9.951 29.222 1.00 93.12 744 LEU A CA 1
ATOM 5859 C C . LEU A 1 744 ? -21.803 11.268 28.733 1.00 93.12 744 LEU A C 1
ATOM 5861 O O . LEU A 1 744 ? -20.578 11.404 28.726 1.00 93.12 744 LEU A O 1
ATOM 5865 N N . PHE A 1 745 ? -22.637 12.228 28.322 1.00 92.31 745 PHE A N 1
ATOM 5866 C CA . PHE A 1 745 ? -22.227 13.516 27.749 1.00 92.31 745 PHE A CA 1
ATOM 5867 C C . PHE A 1 745 ? -22.390 14.692 28.727 1.00 92.31 745 PHE A C 1
ATOM 5869 O O . PHE A 1 745 ? -22.024 15.828 28.413 1.00 92.31 745 PHE A O 1
ATOM 5876 N N . GLU A 1 746 ? -22.937 14.447 29.919 1.00 85.44 746 GLU A N 1
ATOM 5877 C CA . GLU A 1 746 ? -23.075 15.460 30.962 1.00 85.44 746 GLU A CA 1
ATOM 5878 C C . GLU A 1 746 ? -21.747 15.771 31.662 1.00 85.44 746 GLU A C 1
ATOM 5880 O O . GLU A 1 746 ? -20.854 14.942 31.785 1.00 85.44 746 GLU A O 1
ATOM 5885 N N . SER A 1 747 ? -21.623 16.986 32.196 1.00 70.12 747 SER A N 1
ATOM 5886 C CA . SER A 1 747 ? -20.471 17.417 32.991 1.00 70.12 747 SER A CA 1
ATOM 5887 C C . SER A 1 747 ? -20.751 17.269 34.496 1.00 70.12 747 SER A C 1
ATOM 5889 O O . SER A 1 747 ? -20.799 18.265 35.219 1.00 70.12 747 SER A O 1
ATOM 5891 N N . GLY A 1 748 ? -20.974 16.037 34.970 1.00 67.25 748 GLY A N 1
ATOM 5892 C CA . GLY A 1 748 ? -21.405 15.746 36.352 1.00 67.25 748 GLY A CA 1
ATOM 5893 C C . GLY A 1 748 ? -20.607 14.634 37.056 1.00 67.25 748 GLY A C 1
ATOM 5894 O O . GLY A 1 748 ? -19.850 13.916 36.403 1.00 67.25 748 GLY A O 1
ATOM 5895 N N . PRO A 1 749 ? -20.755 14.436 38.383 1.00 62.00 749 PRO A N 1
ATOM 5896 C CA . PRO A 1 749 ? -20.115 13.321 39.095 1.00 62.00 749 PRO A CA 1
ATOM 5897 C C . PRO A 1 749 ? -20.589 11.945 38.604 1.00 62.00 749 PRO A C 1
ATOM 5899 O O . PRO A 1 749 ? -19.809 11.005 38.587 1.00 62.00 749 PRO A O 1
ATOM 5902 N N . THR A 1 750 ? -21.846 11.855 38.166 1.00 58.31 750 THR A N 1
ATOM 5903 C CA . THR A 1 750 ? -22.508 10.658 37.618 1.00 58.31 750 THR A CA 1
ATOM 5904 C C . THR A 1 750 ? -21.955 10.216 36.262 1.00 58.31 750 THR A C 1
ATOM 5906 O O . THR A 1 750 ? -21.923 9.025 35.984 1.00 58.31 750 THR A O 1
ATOM 5909 N N . SER A 1 751 ? -21.460 11.154 35.448 1.00 64.00 751 SER A N 1
ATOM 5910 C CA . SER A 1 751 ? -20.793 10.878 34.160 1.00 64.00 751 SER A CA 1
ATOM 5911 C C . SER A 1 751 ? -19.332 10.410 34.303 1.00 64.00 751 SER A C 1
ATOM 5913 O O . SER A 1 751 ? -18.705 9.976 33.334 1.00 64.00 751 SER A O 1
ATOM 5915 N N . LYS A 1 752 ? -18.750 10.533 35.507 1.00 71.88 752 LYS A N 1
ATOM 5916 C CA . LYS A 1 752 ? -17.350 10.187 35.776 1.00 71.88 752 LYS A CA 1
ATOM 5917 C C . LYS A 1 752 ? -17.247 8.744 36.248 1.00 71.88 752 LYS A C 1
ATOM 5919 O O . LYS A 1 752 ? -17.613 8.419 37.372 1.00 71.88 752 LYS A O 1
ATOM 5924 N N . THR A 1 753 ? -16.649 7.908 35.412 1.00 86.62 753 THR A N 1
ATOM 5925 C CA . THR A 1 753 ? -16.283 6.529 35.738 1.00 86.62 753 THR A CA 1
ATOM 5926 C C . THR A 1 753 ? -14.775 6.325 35.603 1.00 86.62 753 THR A C 1
ATOM 5928 O O . THR A 1 753 ? -14.095 7.085 34.918 1.00 86.62 753 THR A O 1
ATOM 5931 N N . ALA A 1 754 ? -14.246 5.294 36.263 1.00 91.69 754 ALA A N 1
ATOM 5932 C CA . ALA A 1 754 ? -12.863 4.848 36.094 1.00 91.69 754 ALA A CA 1
ATOM 5933 C C . ALA A 1 754 ? -12.677 3.920 34.874 1.00 91.69 754 ALA A C 1
ATOM 5935 O O . ALA A 1 754 ? -11.550 3.547 34.563 1.00 91.69 754 ALA A O 1
ATOM 5936 N N . LEU A 1 755 ? -13.768 3.536 34.196 1.00 94.69 755 LEU A N 1
ATOM 5937 C CA . LEU A 1 755 ? -13.748 2.586 33.076 1.00 94.69 755 LEU A CA 1
ATOM 5938 C C . LEU A 1 755 ? -13.162 3.163 31.777 1.00 94.69 755 LEU A C 1
ATOM 5940 O O . LEU A 1 755 ? -12.741 2.397 30.918 1.00 94.69 755 LEU A O 1
ATOM 5944 N N . TYR A 1 756 ? -13.121 4.490 31.622 1.00 95.44 756 TYR A N 1
ATOM 5945 C CA . TYR A 1 756 ? -12.547 5.168 30.457 1.00 95.44 756 TYR A CA 1
ATOM 5946 C C . TYR A 1 756 ? -12.048 6.584 30.804 1.00 95.44 756 TYR A C 1
ATOM 5948 O O . TYR A 1 756 ? -12.472 7.153 31.813 1.00 95.44 756 TYR A O 1
ATOM 5956 N N . PRO A 1 757 ? -11.155 7.186 29.989 1.00 93.62 757 PRO A N 1
ATOM 5957 C CA . PRO A 1 757 ? -10.664 8.544 30.222 1.00 93.62 757 PRO A CA 1
ATOM 5958 C C . PRO A 1 757 ? -11.788 9.599 30.230 1.00 93.62 757 PRO A C 1
ATOM 5960 O O . PRO A 1 757 ? -12.752 9.461 29.474 1.00 93.62 757 PRO A O 1
ATOM 5963 N N . PRO A 1 758 ? -11.679 10.682 31.025 1.00 91.19 758 PRO A N 1
ATOM 5964 C CA . PRO A 1 758 ? -12.708 11.718 31.097 1.00 91.19 758 PRO A CA 1
ATOM 5965 C C . PRO A 1 758 ? -13.148 12.229 29.718 1.00 91.19 758 PRO A C 1
ATOM 5967 O O . PRO A 1 758 ? -12.311 12.508 28.865 1.00 91.19 758 PRO A O 1
ATOM 5970 N N . GLN A 1 759 ? -14.463 12.380 29.527 1.00 90.88 759 GLN A N 1
ATOM 5971 C CA . GLN A 1 759 ? -15.101 12.835 28.279 1.00 90.88 759 GLN A CA 1
ATOM 5972 C C . GLN A 1 759 ? -14.921 11.925 27.045 1.00 90.88 759 GLN A C 1
ATOM 5974 O O . GLN A 1 759 ? -15.308 12.337 25.957 1.00 90.88 759 GLN A O 1
ATOM 5979 N N . ARG A 1 760 ? -14.413 10.689 27.172 1.00 95.06 760 ARG A N 1
ATOM 5980 C CA . ARG A 1 760 ? -14.208 9.779 26.024 1.00 95.06 760 ARG A CA 1
ATOM 5981 C C . ARG A 1 760 ? -15.435 9.594 25.098 1.00 95.06 760 ARG A C 1
ATOM 5983 O O . ARG A 1 760 ? -15.238 9.681 23.889 1.00 95.06 760 ARG A O 1
ATOM 5990 N N . PRO A 1 761 ? -16.683 9.410 25.580 1.00 96.06 761 PRO A N 1
ATOM 5991 C CA . PRO A 1 761 ? -17.849 9.349 24.690 1.00 96.06 761 PRO A CA 1
ATOM 5992 C C . PRO A 1 761 ? -18.037 10.637 23.871 1.00 96.06 761 PRO A C 1
ATOM 5994 O O . PRO A 1 761 ? -18.265 10.580 22.666 1.00 96.06 761 PRO A O 1
ATOM 5997 N N . LEU A 1 762 ? -17.867 11.803 24.505 1.00 95.62 762 LEU A N 1
ATOM 5998 C CA . LEU A 1 762 ? -17.979 13.112 23.856 1.00 95.62 762 LEU A CA 1
ATOM 5999 C C . LEU A 1 762 ? -16.833 13.378 22.866 1.00 95.62 762 LEU A C 1
ATOM 6001 O O . LEU A 1 762 ? -17.074 13.956 21.807 1.00 95.62 762 LEU A O 1
ATOM 6005 N N . SER A 1 763 ? -15.604 12.946 23.178 1.00 95.94 763 SER A N 1
ATOM 6006 C CA . SER A 1 763 ? -14.473 13.105 22.259 1.00 95.94 763 SER A CA 1
ATOM 6007 C C . SER A 1 763 ? -14.691 12.297 20.984 1.00 95.94 763 SER A C 1
ATOM 6009 O O . SER A 1 763 ? -14.517 12.849 19.910 1.00 95.94 763 SER A O 1
ATOM 6011 N N . ILE A 1 764 ? -15.192 11.057 21.068 1.00 98.12 764 ILE A N 1
ATOM 6012 C CA . ILE A 1 764 ? -15.511 10.247 19.877 1.00 98.12 764 ILE A CA 1
ATOM 6013 C C . ILE A 1 764 ? -16.496 10.980 18.949 1.00 98.12 764 ILE A C 1
ATOM 6015 O O . ILE A 1 764 ? -16.279 11.027 17.742 1.00 98.12 764 ILE A O 1
ATOM 6019 N N . VAL A 1 765 ? -17.545 11.599 19.499 1.00 97.88 765 VAL A N 1
ATOM 6020 C CA . VAL A 1 765 ? -18.541 12.351 18.712 1.00 97.88 765 VAL A CA 1
ATOM 6021 C C . VAL A 1 765 ? -17.929 13.598 18.063 1.00 97.88 765 VAL A C 1
ATOM 6023 O O . VAL A 1 765 ? -18.073 13.806 16.858 1.00 97.88 765 VAL A O 1
ATOM 6026 N N . ARG A 1 766 ? -17.211 14.415 18.844 1.00 96.88 766 ARG A N 1
ATOM 6027 C CA . ARG A 1 766 ? -16.555 15.639 18.356 1.00 96.88 766 ARG A CA 1
ATOM 6028 C C . ARG A 1 766 ? -15.491 15.331 17.302 1.00 96.88 766 ARG A C 1
ATOM 6030 O O . ARG A 1 766 ? -15.437 15.988 16.264 1.00 96.88 766 ARG A O 1
ATOM 6037 N N . ASP A 1 767 ? -14.653 14.337 17.566 1.00 97.88 767 ASP A N 1
ATOM 6038 C CA . ASP A 1 767 ? -13.515 13.993 16.721 1.00 97.88 767 ASP A CA 1
ATOM 6039 C C . ASP A 1 767 ? -14.015 13.329 15.426 1.00 97.88 767 ASP A C 1
ATOM 6041 O O . ASP A 1 767 ? -13.519 13.648 14.351 1.00 97.88 767 ASP A O 1
ATOM 6045 N N . ALA A 1 768 ? -15.101 12.543 15.468 1.00 98.19 768 ALA A N 1
ATOM 6046 C CA . ALA A 1 768 ? -15.782 12.074 14.257 1.00 98.19 768 ALA A CA 1
ATOM 6047 C C . ALA A 1 768 ? -16.325 13.225 13.391 1.00 98.19 768 ALA A C 1
ATOM 6049 O O . ALA A 1 768 ? -16.208 13.178 12.163 1.00 98.19 768 ALA A O 1
ATOM 6050 N N . TYR A 1 769 ? -16.872 14.281 14.008 1.00 97.44 769 TYR A N 1
ATOM 6051 C CA . TYR A 1 769 ? -17.372 15.444 13.270 1.00 97.44 769 TYR A CA 1
ATOM 6052 C C . TYR A 1 769 ? -16.231 16.217 12.610 1.00 97.44 769 TYR A C 1
ATOM 6054 O O . TYR A 1 769 ? -16.313 16.530 11.420 1.00 97.44 769 TYR A O 1
ATOM 6062 N N . PHE A 1 770 ? -15.147 16.436 13.362 1.00 96.00 770 PHE A N 1
ATOM 6063 C CA . PHE A 1 770 ? -13.895 17.035 12.897 1.00 96.00 770 PHE A CA 1
ATOM 6064 C C . PHE A 1 770 ? -13.211 16.216 11.792 1.00 96.00 770 PHE A C 1
ATOM 6066 O O . PHE A 1 770 ? -12.626 16.790 10.877 1.00 96.00 770 PHE A O 1
ATOM 6073 N N . TYR A 1 771 ? -13.336 14.887 11.812 1.00 97.56 771 TYR A N 1
ATOM 6074 C CA . TYR A 1 771 ? -12.904 13.983 10.740 1.00 97.56 771 TYR A CA 1
ATOM 6075 C C . TYR A 1 771 ? -13.913 13.861 9.586 1.00 97.56 771 TYR A C 1
ATOM 6077 O O . TYR A 1 771 ? -13.802 12.941 8.772 1.00 97.56 771 TYR A O 1
ATOM 6085 N N . ALA A 1 772 ? -14.888 14.774 9.506 1.00 96.88 772 ALA A N 1
ATOM 6086 C CA . ALA A 1 772 ? -15.892 14.872 8.448 1.00 96.88 772 ALA A CA 1
ATOM 6087 C C . ALA A 1 772 ? -16.740 13.606 8.230 1.00 96.88 772 ALA A C 1
ATOM 6089 O O . ALA A 1 772 ? -17.283 13.408 7.146 1.00 96.88 772 ALA A O 1
ATOM 6090 N N . LYS A 1 773 ? -16.881 12.757 9.255 1.00 98.31 773 LYS A N 1
ATOM 6091 C CA . LYS A 1 773 ? -17.632 11.496 9.176 1.00 98.31 773 LYS A CA 1
ATOM 6092 C C . LYS A 1 773 ? -19.153 11.720 9.229 1.00 98.31 773 LYS A C 1
ATOM 6094 O O . LYS A 1 773 ? -19.591 12.709 9.835 1.00 98.31 773 LYS A O 1
ATOM 6099 N N . PRO A 1 774 ? -19.966 10.810 8.667 1.00 98.00 774 PRO A N 1
ATOM 6100 C CA . PRO A 1 774 ? -21.395 10.713 8.965 1.00 98.00 774 PRO A CA 1
ATOM 6101 C C . PRO A 1 774 ? -21.659 10.441 10.454 1.00 98.00 774 PRO A C 1
ATOM 6103 O O . PRO A 1 774 ? -21.019 9.577 11.062 1.00 98.00 774 PRO A O 1
ATOM 6106 N N . ILE A 1 775 ? -22.617 11.163 11.044 1.00 97.94 775 ILE A N 1
ATOM 6107 C CA . ILE A 1 775 ? -23.029 10.981 12.444 1.00 97.94 775 ILE A CA 1
ATOM 6108 C C . ILE A 1 775 ? -24.552 10.995 12.574 1.00 97.94 775 ILE A C 1
ATOM 6110 O O . ILE A 1 775 ? -25.220 11.893 12.069 1.00 97.94 775 ILE A O 1
ATOM 6114 N N . ALA A 1 776 ? -25.098 10.041 13.319 1.00 97.38 776 ALA A N 1
ATOM 6115 C CA . ALA A 1 776 ? -26.502 10.008 13.705 1.00 97.38 776 ALA A CA 1
ATOM 6116 C C . ALA A 1 776 ? -26.676 10.053 15.228 1.00 97.38 776 ALA A C 1
ATOM 6118 O O . ALA A 1 776 ? -25.838 9.540 15.967 1.00 97.38 776 ALA A O 1
ATOM 6119 N N . ALA A 1 777 ? -27.790 10.609 15.702 1.00 97.19 777 ALA A N 1
ATOM 6120 C CA . ALA A 1 777 ? -28.199 10.546 17.099 1.00 97.19 777 ALA A CA 1
ATOM 6121 C C . ALA A 1 777 ? -29.719 10.387 17.237 1.00 97.19 777 ALA A C 1
ATOM 6123 O O . ALA A 1 777 ? -30.489 11.064 16.549 1.00 97.19 777 ALA A O 1
ATOM 6124 N N . ILE A 1 778 ? -30.133 9.492 18.134 1.00 96.62 778 ILE A N 1
ATOM 6125 C CA . ILE A 1 778 ? -31.527 9.073 18.318 1.00 96.62 778 ILE A CA 1
ATOM 6126 C C . ILE A 1 778 ? -32.030 9.548 19.686 1.00 96.62 778 ILE A C 1
ATOM 6128 O O . ILE A 1 778 ? -31.366 9.317 20.696 1.00 96.62 778 ILE A O 1
ATOM 6132 N N . ALA A 1 779 ? -33.200 10.194 19.708 1.00 95.56 779 ALA A N 1
ATOM 6133 C CA . ALA A 1 779 ? -33.881 10.701 20.905 1.00 95.56 779 ALA A CA 1
ATOM 6134 C C . ALA A 1 779 ? -32.925 11.433 21.875 1.00 95.56 779 ALA A C 1
ATOM 6136 O O . ALA A 1 779 ? -32.257 12.383 21.464 1.00 95.56 779 ALA A O 1
ATOM 6137 N N . GLU A 1 780 ? -32.808 11.008 23.137 1.00 94.81 780 GLU A N 1
ATOM 6138 C CA . GLU A 1 780 ? -31.968 11.692 24.136 1.00 94.81 780 GLU A CA 1
ATOM 6139 C C . GLU A 1 780 ? -30.464 11.632 23.798 1.00 94.81 780 GLU A C 1
ATOM 6141 O O . GLU A 1 780 ? -29.686 12.483 24.243 1.00 94.81 780 GLU A O 1
ATOM 6146 N N . GLY A 1 781 ? -30.049 10.700 22.929 1.00 94.25 781 GLY A N 1
ATOM 6147 C CA . GLY A 1 781 ? -28.700 10.634 22.363 1.00 94.25 781 GLY A CA 1
ATOM 6148 C C . GLY A 1 781 ? -28.299 11.889 21.574 1.00 94.25 781 GLY A C 1
ATOM 6149 O O . GLY A 1 781 ? -27.108 12.193 21.469 1.00 94.25 781 GLY A O 1
ATOM 6150 N N . GLN A 1 782 ? -29.264 12.691 21.097 1.00 95.56 782 GLN A N 1
ATOM 6151 C CA . GLN A 1 782 ? -29.007 14.008 20.489 1.00 95.56 782 GLN A CA 1
ATOM 6152 C C . GLN A 1 782 ? -28.251 14.956 21.440 1.00 95.56 782 GLN A C 1
ATOM 6154 O O . GLN A 1 782 ? -27.500 15.819 20.980 1.00 95.56 782 GLN A O 1
ATOM 6159 N N . THR A 1 783 ? -28.348 14.744 22.760 1.00 93.88 783 THR A N 1
ATOM 6160 C CA . THR A 1 783 ? -27.540 15.444 23.773 1.00 93.88 783 THR A CA 1
ATOM 6161 C C . THR A 1 783 ? -26.041 15.367 23.472 1.00 93.88 783 THR A C 1
ATOM 6163 O O . THR A 1 783 ? -25.335 16.352 23.677 1.00 93.88 783 THR A O 1
ATOM 6166 N N . GLY A 1 784 ? -25.538 14.243 22.946 1.00 93.44 784 GLY A N 1
ATOM 6167 C CA . GLY A 1 784 ? -24.120 14.089 22.607 1.00 93.44 784 GLY A CA 1
ATOM 6168 C C . GLY A 1 784 ? -23.653 15.026 21.491 1.00 93.44 784 GLY A C 1
ATOM 6169 O O . GLY A 1 784 ? -22.572 15.605 21.593 1.00 93.44 784 GLY A O 1
ATOM 6170 N N . LEU A 1 785 ? -24.492 15.248 20.473 1.00 94.94 785 LEU A N 1
ATOM 6171 C CA . LEU A 1 785 ? -24.228 16.208 19.395 1.00 94.94 785 LEU A CA 1
ATOM 6172 C C . LEU A 1 785 ? -24.280 17.651 19.907 1.00 94.94 785 LEU A C 1
ATOM 6174 O O . LEU A 1 785 ? -23.349 18.421 19.681 1.00 94.94 785 LEU A O 1
ATOM 6178 N N . LEU A 1 786 ? -25.322 17.998 20.668 1.00 94.00 786 LEU A N 1
ATOM 6179 C CA . LEU A 1 786 ? -25.493 19.342 21.231 1.00 94.00 786 LEU A CA 1
ATOM 6180 C C . LEU A 1 786 ? -24.357 19.710 22.203 1.00 94.00 786 LEU A C 1
ATOM 6182 O O . LEU A 1 786 ? -23.906 20.852 22.235 1.00 94.00 786 LEU A O 1
ATOM 6186 N N . ARG A 1 787 ? -23.841 18.739 22.970 1.00 93.69 787 ARG A N 1
ATOM 6187 C CA . ARG A 1 787 ? -22.666 18.914 23.846 1.00 93.69 787 ARG A CA 1
ATOM 6188 C C . ARG A 1 787 ? -21.344 19.026 23.086 1.00 93.69 787 ARG A C 1
ATOM 6190 O O . ARG A 1 787 ? -20.387 19.550 23.651 1.00 93.69 787 ARG A O 1
ATOM 6197 N N . ALA A 1 788 ? -21.290 18.557 21.841 1.00 93.19 788 ALA A N 1
ATOM 6198 C CA . ALA A 1 788 ? -20.156 18.716 20.934 1.00 93.19 788 ALA A CA 1
ATOM 6199 C C . ALA A 1 788 ? -20.252 19.986 20.057 1.00 93.19 788 ALA A C 1
ATOM 6201 O O . ALA A 1 788 ? -19.398 20.175 19.195 1.00 93.19 788 ALA A O 1
ATOM 6202 N N . ASP A 1 789 ? -21.262 20.841 20.282 1.00 93.50 789 ASP A N 1
ATOM 6203 C CA . ASP A 1 789 ? -21.606 22.022 19.467 1.00 93.50 789 ASP A CA 1
ATOM 6204 C C . ASP A 1 789 ? -21.932 21.691 17.993 1.00 93.50 789 ASP A C 1
ATOM 6206 O O . ASP A 1 789 ? -21.681 22.464 17.068 1.00 93.50 789 ASP A O 1
ATOM 6210 N N . ILE A 1 790 ? -22.510 20.506 17.763 1.00 93.69 790 ILE A N 1
ATOM 6211 C CA . ILE A 1 790 ? -22.916 20.032 16.437 1.00 93.69 790 ILE A CA 1
ATOM 6212 C C . ILE A 1 790 ? -24.408 20.307 16.233 1.00 93.69 790 ILE A C 1
ATOM 6214 O O . ILE A 1 790 ? -25.261 19.787 16.955 1.00 93.69 790 ILE A O 1
ATOM 6218 N N . GLN A 1 791 ? -24.725 21.099 15.208 1.00 87.12 791 GLN A N 1
ATOM 6219 C CA . GLN A 1 791 ? -26.093 21.453 14.836 1.00 87.12 791 GLN A CA 1
ATOM 6220 C C . GLN A 1 791 ? -26.713 20.388 13.917 1.00 87.12 791 GLN A C 1
ATOM 6222 O O . GLN A 1 791 ? -26.057 19.864 13.018 1.00 87.12 791 GLN A O 1
ATOM 6227 N N . GLY A 1 792 ? -28.007 20.104 14.095 1.00 79.25 792 GLY A N 1
ATOM 6228 C CA . GLY A 1 792 ? -28.730 19.092 13.307 1.00 79.25 792 GLY A CA 1
ATOM 6229 C C . GLY A 1 792 ? -28.955 19.439 11.829 1.00 79.25 792 GLY A C 1
ATOM 6230 O O . GLY A 1 792 ? -29.450 18.601 11.086 1.00 79.25 792 GLY A O 1
ATOM 6231 N N . SER A 1 793 ? -28.613 20.658 11.398 1.00 82.50 793 SER A N 1
ATOM 6232 C CA . SER A 1 793 ? -28.669 21.095 9.995 1.00 82.50 793 SER A CA 1
ATOM 6233 C C . SER A 1 793 ? -27.339 20.959 9.244 1.00 82.50 793 SER A C 1
ATOM 6235 O O . SER A 1 793 ? -27.284 21.303 8.065 1.00 82.50 793 SER A O 1
ATOM 6237 N N . SER A 1 794 ? -26.265 20.502 9.899 1.00 89.88 794 SER A N 1
ATOM 6238 C CA . SER A 1 794 ? -24.978 20.254 9.239 1.00 89.88 794 SER A CA 1
ATOM 6239 C C . SER A 1 794 ? -25.056 19.035 8.304 1.00 89.88 794 SER A C 1
ATOM 6241 O O . SER A 1 794 ? -25.552 17.987 8.726 1.00 89.88 794 SER A O 1
ATOM 6243 N N . PRO A 1 795 ? -24.526 19.101 7.068 1.00 92.75 795 PRO A N 1
ATOM 6244 C CA . PRO A 1 795 ? -24.442 17.945 6.177 1.00 92.75 795 PRO A CA 1
ATOM 6245 C C . PRO A 1 795 ? -23.758 16.732 6.825 1.00 92.75 795 PRO A C 1
ATOM 6247 O O . PRO A 1 795 ? -22.739 16.851 7.517 1.00 92.75 795 PRO A O 1
ATOM 6250 N N . GLY A 1 796 ? -24.346 15.550 6.627 1.00 94.56 796 GLY A N 1
ATOM 6251 C CA . GLY A 1 796 ? -23.889 14.299 7.238 1.00 94.56 796 GLY A CA 1
ATOM 6252 C C . GLY A 1 796 ? -24.131 14.195 8.746 1.00 94.56 796 GLY A C 1
ATOM 6253 O O . GLY A 1 796 ? -23.436 13.428 9.416 1.00 94.56 796 GLY A O 1
ATOM 6254 N N . VAL A 1 797 ? -25.056 14.989 9.296 1.00 96.75 797 VAL A N 1
ATOM 6255 C CA . VAL A 1 797 ? -25.550 14.867 10.672 1.00 96.75 797 VAL A CA 1
ATOM 6256 C C . VAL A 1 797 ? -27.048 14.571 10.640 1.00 96.75 797 VAL A C 1
ATOM 6258 O O . VAL A 1 797 ? -27.810 15.292 10.001 1.00 96.75 797 VAL A O 1
ATOM 6261 N N . ARG A 1 798 ? -27.488 13.525 11.349 1.00 95.06 798 ARG A N 1
ATOM 6262 C CA . ARG A 1 798 ? -28.908 13.146 11.452 1.00 95.06 798 ARG A CA 1
ATOM 6263 C C . ARG A 1 798 ? -29.363 13.105 12.906 1.00 95.06 798 ARG A C 1
ATOM 6265 O O . ARG A 1 798 ? -28.889 12.284 13.686 1.00 95.06 798 ARG A O 1
ATOM 6272 N N . MET A 1 799 ? -30.303 13.976 13.259 1.00 94.56 799 MET A N 1
ATOM 6273 C CA . MET A 1 799 ? -31.015 13.957 14.540 1.00 94.56 799 MET A CA 1
ATOM 6274 C C . MET A 1 799 ? -32.420 13.399 14.305 1.00 94.56 799 MET A C 1
ATOM 6276 O O . MET A 1 799 ? -33.187 13.986 13.544 1.00 94.56 799 MET A O 1
ATOM 6280 N N . VAL A 1 800 ? -32.743 12.264 14.926 1.00 94.12 800 VAL A N 1
ATOM 6281 C CA . VAL A 1 800 ? -34.039 11.574 14.777 1.00 94.12 800 VAL A CA 1
ATOM 6282 C C . VAL A 1 800 ? -34.645 11.253 16.141 1.00 94.12 800 VAL A C 1
ATOM 6284 O O . VAL A 1 800 ? -33.925 11.147 17.135 1.00 94.12 800 VAL A O 1
ATOM 6287 N N . ASN A 1 801 ? -35.966 11.107 16.212 1.00 92.44 801 ASN A N 1
ATOM 6288 C CA . ASN A 1 801 ? -36.679 10.770 17.446 1.00 92.44 801 ASN A CA 1
ATOM 6289 C C . ASN A 1 801 ? -36.827 9.253 17.623 1.00 92.44 801 ASN A C 1
ATOM 6291 O O . ASN A 1 801 ? -36.888 8.776 18.752 1.00 92.44 801 ASN A O 1
ATOM 6295 N N . SER A 1 802 ? -36.859 8.492 16.529 1.00 88.88 802 SER A N 1
ATOM 6296 C CA . SER A 1 802 ? -36.921 7.029 16.540 1.00 88.88 802 SER A CA 1
ATOM 6297 C C . SER A 1 802 ? -36.038 6.425 15.449 1.00 88.88 802 SER A C 1
ATOM 6299 O O . SER A 1 802 ? -35.832 7.012 14.390 1.00 88.88 802 SER A O 1
ATOM 6301 N N . THR A 1 803 ? -35.581 5.188 15.655 1.00 82.38 803 THR A N 1
ATOM 6302 C CA . THR A 1 803 ? -34.993 4.367 14.580 1.00 82.38 803 THR A CA 1
ATOM 6303 C C . THR A 1 803 ? -36.007 3.994 13.495 1.00 82.38 803 THR A C 1
ATOM 6305 O O . THR A 1 803 ? -35.610 3.564 12.415 1.00 82.38 803 THR A O 1
ATOM 6308 N N . THR A 1 804 ? -37.303 4.154 13.781 1.00 83.19 804 THR A N 1
ATOM 6309 C CA . THR A 1 804 ? -38.420 3.955 12.847 1.00 83.19 804 THR A CA 1
ATOM 6310 C C . THR A 1 804 ? -38.831 5.228 12.106 1.00 83.19 804 THR A C 1
ATOM 6312 O O . THR A 1 804 ? -39.842 5.193 11.413 1.00 83.19 804 THR A O 1
ATOM 6315 N N . ASP A 1 805 ? -38.129 6.351 12.286 1.00 81.88 805 ASP A N 1
ATOM 6316 C CA . ASP A 1 805 ? -38.426 7.573 11.534 1.00 81.88 805 ASP A CA 1
ATOM 6317 C C . ASP A 1 805 ? -38.122 7.330 10.043 1.00 81.88 805 ASP A C 1
ATOM 6319 O O . ASP A 1 805 ? -37.032 6.865 9.689 1.00 81.88 805 ASP A O 1
ATOM 6323 N N . ASP A 1 806 ? -39.104 7.603 9.176 1.00 75.31 806 ASP A N 1
ATOM 6324 C CA . ASP A 1 806 ? -39.065 7.228 7.757 1.00 75.31 806 ASP A CA 1
ATOM 6325 C C . ASP A 1 806 ? -37.781 7.723 7.068 1.00 75.31 806 ASP A C 1
ATOM 6327 O O . ASP A 1 806 ? -37.472 8.915 7.042 1.00 75.31 806 ASP A O 1
ATOM 6331 N N . GLY A 1 807 ? -37.025 6.786 6.488 1.00 82.69 807 GLY A N 1
ATOM 6332 C CA . GLY A 1 807 ? -35.783 7.072 5.767 1.00 82.69 807 GLY A CA 1
ATOM 6333 C C . GLY A 1 807 ? -34.535 7.295 6.632 1.00 82.69 807 GLY A C 1
ATOM 6334 O O . GLY A 1 807 ? -33.475 7.547 6.062 1.00 82.69 807 GLY A O 1
ATOM 6335 N N . PHE A 1 808 ? -34.596 7.169 7.968 1.00 91.88 808 PHE A N 1
ATOM 6336 C CA . PHE A 1 808 ? -33.419 7.346 8.837 1.00 91.88 808 PHE A CA 1
ATOM 6337 C C . PHE A 1 808 ? -32.232 6.462 8.420 1.00 91.88 808 PHE A C 1
ATOM 6339 O O . PHE A 1 808 ? -31.149 6.969 8.116 1.00 91.88 808 PHE A O 1
ATOM 6346 N N . LEU A 1 809 ? -32.432 5.140 8.424 1.00 91.19 809 LEU A N 1
ATOM 6347 C CA . LEU A 1 809 ? -31.347 4.185 8.210 1.00 91.19 809 LEU A CA 1
ATOM 6348 C C . LEU A 1 809 ? -30.802 4.262 6.781 1.00 91.19 809 LEU A C 1
ATOM 6350 O O . LEU A 1 809 ? -29.591 4.202 6.592 1.00 91.19 809 LEU A O 1
ATOM 6354 N N . ASP A 1 810 ? -31.674 4.403 5.784 1.00 93.44 810 ASP A N 1
ATOM 6355 C CA . ASP A 1 810 ? -31.247 4.467 4.385 1.00 93.44 810 ASP A CA 1
ATOM 6356 C C . ASP A 1 810 ? -30.525 5.784 4.084 1.00 93.44 810 ASP A C 1
ATOM 6358 O O . ASP A 1 810 ? -29.456 5.755 3.482 1.00 93.44 810 ASP A O 1
ATOM 6362 N N . GLY A 1 811 ? -30.982 6.907 4.643 1.00 95.06 811 GLY A N 1
ATOM 6363 C CA . GLY A 1 811 ? -30.237 8.162 4.594 1.00 95.06 811 GLY A CA 1
ATOM 6364 C C . GLY A 1 811 ? -28.875 8.092 5.301 1.00 95.06 811 GLY A C 1
ATOM 6365 O O . GLY A 1 811 ? -27.896 8.648 4.815 1.00 95.06 811 GLY A O 1
ATOM 6366 N N . PHE A 1 812 ? -28.752 7.369 6.419 1.00 96.69 812 PHE A N 1
ATOM 6367 C CA . PHE A 1 812 ? -27.440 7.161 7.049 1.00 96.69 812 PHE A CA 1
ATOM 6368 C C . PHE A 1 812 ? -26.514 6.268 6.197 1.00 96.69 812 PHE A C 1
ATOM 6370 O O . PHE A 1 812 ? -25.301 6.475 6.187 1.00 96.69 812 PHE A O 1
ATOM 6377 N N . LYS A 1 813 ? -27.061 5.312 5.429 1.00 96.44 813 LYS A N 1
ATOM 6378 C CA . LYS A 1 813 ? -26.289 4.551 4.426 1.00 96.44 813 LYS A CA 1
ATOM 6379 C C . LYS A 1 813 ? -25.847 5.436 3.256 1.00 96.44 813 LYS A C 1
ATOM 6381 O O . LYS A 1 813 ? -24.720 5.282 2.798 1.00 96.44 813 LYS A O 1
ATOM 6386 N N . GLU A 1 814 ? -26.686 6.364 2.796 1.00 96.56 814 GLU A N 1
ATOM 6387 C CA . GLU A 1 814 ? -26.301 7.382 1.806 1.00 96.56 814 GLU A CA 1
ATOM 6388 C C . GLU A 1 814 ? -25.141 8.243 2.323 1.00 96.56 814 GLU A C 1
ATOM 6390 O O . GLU A 1 814 ? -24.146 8.414 1.619 1.00 96.56 814 GLU A O 1
ATOM 6395 N N . ASP A 1 815 ? -25.196 8.691 3.582 1.00 97.12 815 ASP A N 1
ATOM 6396 C CA . ASP A 1 815 ? -24.105 9.464 4.183 1.00 97.12 815 ASP A CA 1
ATOM 6397 C C . ASP A 1 815 ? -22.805 8.641 4.328 1.00 97.12 815 ASP A C 1
ATOM 6399 O O . ASP A 1 815 ? -21.706 9.179 4.178 1.00 97.12 815 ASP A O 1
ATOM 6403 N N . LEU A 1 816 ? -22.905 7.328 4.583 1.00 98.00 816 LEU A N 1
ATOM 6404 C CA . LEU A 1 816 ? -21.762 6.401 4.570 1.00 98.00 816 LEU A CA 1
ATOM 6405 C C . LEU A 1 816 ? -21.173 6.213 3.162 1.00 98.00 816 LEU A C 1
ATOM 6407 O O . LEU A 1 816 ? -19.955 6.102 3.039 1.00 98.00 816 LEU A O 1
ATOM 6411 N N . MET A 1 817 ? -21.997 6.220 2.107 1.00 97.19 817 MET A N 1
ATOM 6412 C CA . MET A 1 817 ? -21.515 6.211 0.717 1.00 97.19 817 MET A CA 1
ATOM 6413 C C . MET A 1 817 ? -20.879 7.549 0.317 1.00 97.19 817 MET A C 1
ATOM 6415 O O . MET A 1 817 ? -19.910 7.550 -0.438 1.00 97.19 817 MET A O 1
ATOM 6419 N N . GLN A 1 818 ? -21.365 8.680 0.839 1.00 97.31 818 GLN A N 1
ATOM 6420 C CA . GLN A 1 818 ? -20.700 9.982 0.691 1.00 97.31 818 GLN A CA 1
ATOM 6421 C C . GLN A 1 818 ? -19.347 10.028 1.425 1.00 97.31 818 GLN A C 1
ATOM 6423 O O . GLN A 1 818 ? -18.441 10.743 0.999 1.00 97.31 818 GLN A O 1
ATOM 6428 N N . PHE A 1 819 ? -19.194 9.233 2.491 1.00 98.25 819 PHE A N 1
ATOM 6429 C CA . PHE A 1 819 ? -17.965 8.946 3.241 1.00 98.25 819 PHE A CA 1
ATOM 6430 C C . PHE A 1 819 ? -17.328 10.138 3.991 1.00 98.25 819 PHE A C 1
ATOM 6432 O O . PHE A 1 819 ? -17.022 10.005 5.178 1.00 98.25 819 PHE A O 1
ATOM 6439 N N . LYS A 1 820 ? -17.155 11.307 3.354 1.00 97.56 820 LYS A N 1
ATOM 6440 C CA . LYS A 1 820 ? -16.678 12.556 3.974 1.00 97.56 820 LYS A CA 1
ATOM 6441 C C . LYS A 1 820 ? -17.508 13.777 3.564 1.00 97.56 820 LYS A C 1
ATOM 6443 O O . LYS A 1 820 ? -17.811 13.976 2.391 1.00 97.56 820 LYS A O 1
ATOM 6448 N N . PHE A 1 821 ? -17.767 14.644 4.540 1.00 96.62 821 PHE A N 1
ATOM 6449 C CA . PHE A 1 821 ? -18.467 15.927 4.408 1.00 96.62 821 PHE A CA 1
ATOM 6450 C C . PHE A 1 821 ? -17.468 17.093 4.478 1.00 96.62 821 PHE A C 1
ATOM 6452 O O . PHE A 1 821 ? -17.120 17.584 5.554 1.00 96.62 821 PHE A O 1
ATOM 6459 N N . LEU A 1 822 ? -16.915 17.465 3.317 1.00 94.25 822 LEU A N 1
ATOM 6460 C CA . LEU A 1 822 ? -15.765 18.379 3.222 1.00 94.25 822 LEU A CA 1
ATOM 6461 C C . LEU A 1 822 ? -16.097 19.861 3.447 1.00 94.25 822 LEU A C 1
ATOM 6463 O O . LEU A 1 822 ? -15.190 20.655 3.681 1.00 94.25 822 LEU A O 1
ATOM 6467 N N . ASP A 1 823 ? -17.377 20.225 3.428 1.00 91.75 823 ASP A N 1
ATOM 6468 C CA . ASP A 1 823 ? -17.899 21.555 3.765 1.00 91.75 823 ASP A CA 1
ATOM 6469 C C . ASP A 1 823 ? -17.596 21.974 5.216 1.00 91.75 823 ASP A C 1
ATOM 6471 O O . ASP A 1 823 ? -17.612 23.159 5.545 1.00 91.75 823 ASP A O 1
ATOM 6475 N N . ARG A 1 824 ? -17.252 21.007 6.077 1.00 92.94 824 ARG A N 1
ATOM 6476 C CA . ARG A 1 824 ? -16.809 21.236 7.459 1.00 92.94 824 ARG A CA 1
ATOM 6477 C C . ARG A 1 824 ? -15.394 21.820 7.570 1.00 92.94 824 ARG A C 1
ATOM 6479 O O . ARG A 1 824 ? -15.016 22.246 8.662 1.00 92.94 824 ARG A O 1
ATOM 6486 N N . TYR A 1 825 ? -14.604 21.843 6.491 1.00 91.19 825 TYR A N 1
ATOM 6487 C CA . TYR A 1 825 ? -13.259 22.427 6.491 1.00 91.19 825 TYR A CA 1
ATOM 6488 C C . TYR A 1 825 ? -13.259 23.839 5.891 1.00 91.19 825 TYR A C 1
ATOM 6490 O O . TYR A 1 825 ? -13.740 24.023 4.772 1.00 91.19 825 TYR A O 1
ATOM 6498 N N . PRO A 1 826 ? -12.684 24.842 6.581 1.00 93.06 826 PRO A N 1
ATOM 6499 C CA . PRO A 1 826 ? -12.541 26.172 6.013 1.00 93.06 826 PRO A CA 1
ATOM 6500 C C . PRO A 1 826 ? -11.551 26.151 4.844 1.00 93.06 826 PRO A C 1
ATOM 6502 O O . PRO A 1 826 ? -10.490 25.525 4.914 1.00 93.06 826 PRO A O 1
ATOM 6505 N N . LEU A 1 827 ? -11.897 26.886 3.792 1.00 94.94 827 LEU A N 1
ATOM 6506 C CA . LEU A 1 827 ? -10.990 27.229 2.702 1.00 94.94 827 LEU A CA 1
ATOM 6507 C C . LEU A 1 827 ? -10.331 28.579 3.018 1.00 94.94 827 LEU A C 1
ATOM 6509 O O . LEU A 1 827 ? -10.950 29.437 3.653 1.00 94.94 827 LEU A O 1
ATOM 6513 N N . ASP A 1 828 ? -9.090 28.775 2.577 1.00 90.06 828 ASP A N 1
ATOM 6514 C CA . ASP A 1 828 ? -8.467 30.097 2.567 1.00 90.06 828 ASP A CA 1
ATOM 6515 C C . ASP A 1 828 ? -9.329 31.049 1.715 1.00 90.06 828 ASP A C 1
ATOM 6517 O O . ASP A 1 828 ? -9.850 30.661 0.668 1.00 90.06 828 ASP A O 1
ATOM 6521 N N . SER A 1 829 ? -9.482 32.300 2.147 1.00 73.38 829 SER A N 1
ATOM 6522 C CA . SER A 1 829 ? -10.125 33.333 1.331 1.00 73.38 829 SER A CA 1
ATOM 6523 C C . SER A 1 829 ? -9.177 33.805 0.228 1.00 73.38 829 SER A C 1
ATOM 6525 O O . SER A 1 829 ? -8.090 34.290 0.555 1.00 73.38 829 SER A O 1
ATOM 6527 N N . ASN A 1 830 ? -9.616 33.701 -1.031 1.00 51.41 830 ASN A N 1
ATOM 6528 C CA . ASN A 1 830 ? -8.977 34.328 -2.199 1.00 51.41 830 ASN A CA 1
ATOM 6529 C C . ASN A 1 830 ? -8.828 35.853 -2.042 1.00 51.41 830 ASN A C 1
ATOM 6531 O O . ASN A 1 830 ? -9.751 36.470 -1.458 1.00 51.41 830 ASN A O 1
#